Protein AF-A0A1G8LTI8-F1 (afdb_monomer_lite)

InterPro domains:
  IPR006558 LamG-like jellyroll fold [SM00560] (320-450)
  IPR013320 Concanavalin A-like lectin/glucanase domain superfamily [SSF49899] (315-455)
  IPR029476 Deoxyribonuclease NucA/NucB [PF14040] (880-956)

Foldseek 3Di:
DDDPPQDPDDLDDDDDPPDDPPDDDDDDDDPPSDDAQDKDKDWDWDADPVVRDIDDIDDIDIDTHHDDDDDWAKWKADKDKPPWDADPNAIEDQDPWIKIKIAMATPVWFFKKKKKWKFADCVPDHTDTLDIFIDTGAGHRGMDITIDDPPSDAAQTKMWMWMWIGDPVDIHDIDDIGIHHYHHQEKFWAPWDKPPWDADPNAIAHQAQKIKIKTQIATPVFFFKKKKKWKFADPPWPPPLDGGTLDIWMDGRHTHRDMDITIDDPPSDDAQTWMWMWMWIDDPRYIDPIDPIRIYHHHNPDPAFAQPDWDPKAPAWFLAWKKKKWKWAAQDQQDDWFQKFQAAPAGTQWGAAQHNVQTGFIWGWQDSDPPTDIDWDRQSDGDDHRDIKMWMWTAHQVQQKIWIDINLHTSDIDHDPHGGGGGIGIMGGRNGGHGDIDDIDMGRHGDDSVVSNVSSVCVVPADDDDDDDDDDDDDDDDDDYQQDFPDDFQDQVNQDAQDDPPPDPDDPFQWDFDWFKIKGKDKDKAFAWDQDPVPRDTDTDFQPDPVDDQLVVLVSVLDDDRDRWRKIKIKMKIKMKGKFWFFLVQCDGHSNPPVSDGQQKMKMKIFIGQIFIATPPRHGPHTLVSQFPRKKKKAKDWDDPPQWFPFKDWPQGIGIDTSVRCSRVRIDMIMIGGDADPQGKIKTWIFIWIWDAHPVRHTDDIHRSGFQWKAAQVRDTDGGDDPPDDDPPNIDGPTWMKMWGQDWQWDVDPLTGITGTHITGLPHAQAQEAELDPPGLFNVLLVQVVQLLDQVRNCVFPPFFAPPQAWPPATDALDDDVRGHGFLAAFECPDDDPHSNPFFWFFAPDPVLLVLLCCQFAFHWYWHPPPDPPIDTDHGDRVDHRQCVNVVCQCVPPPHDVQQWGKAKPPHSRTPCGPNDGRRNIGIHTDGNSSRVSVVSSVSNSCSVSVRYGRRTHHYYYD

Sequence (959 aa):
DAPAGQGTGQIWAGSADDVASGTQADLTLPAGELSDGWKVRWRVRAVNAATTIGSPWSHWQPLTVDLPDPVSEPAVGPLQVSPSQQVDGATVTSSLTPSLLTQVSDPVGGVLRAEAELEHDPAGQGTGQIWTGSVDNVAVGGQADLTVPADTLADGWKVRWRARAVSATAASAWSDWQSFTVSLPKPTATGLTITPSKVVDGLTVTTTLTPTLQATLTHPTGHALRAEAEIEHDPAAPAGQGSGQIWTGSADNVSSGTQTSIAVPAGTLTGGWKVRWRLRAVSDQAASSWSDWQQVTVGVTQPGEEPLAQTVGPVFLSDQSFTTAAWLRWSNKDGDYIVLEQKGTHQVPFRLGNTADHGLVFTFTSADATSATVEGVLSGVEPPVDEWFHLAGVYDAASRTVTLYLNGAQAGTTQLSFSAWNAQAPLQIGAAMAGSIDEVQIYQRPFSAAEVASVIASATASAPVAAAAPQKTASTQAAAGTGDFDYNRINLQTCQVSGSETGHGEYDARIRELPYNSCWSSYLQVNDYVEDESTGRLVKAGCGSLLKNPVLKWACKQVAEPFDEDLALRFRATVVIHSYLGNATGTGVVDGAGTGIKPTDMKMFIQLDDFALIGEGGRVVKPGNQLSAMPITTRLYIPDPPFTDEGCTTGDGEKKKDISAWQSSSYDVFNIRTTIDNPGVVTCAFHPEVVLYADSGSEWLRLPLFSQKVIDVKGEWVGVAREGKDVPMGWKRWMPHFRCDSLAFGANDPQVEDRVGGCINTRSKRVFVMSTKSGTEFPEVAQHIKDALNPSTNKSTNPPKREGDPEVPNPPSRDVLGTEQPKRIPGNWAAPIGSDAGEPLHRTTSDERNQQNRLVFSRRAFISDLGKPTQKEWPDNPGSNYCKYYQWEKYIAPGVRWKDLNCDEYPFAATLEGAASAEWDFSIRALNAKQNRDQGNALKRFFAEFRVGDENSFWVMIE

Secondary structure (DSSP, 8-state):
---TTS-SS--------S--TTS----PPPTTSS-TT-EEEE----B-TTT-PBPPPPPPEEEE---PPP----EE---EEES-EEETTEEEES-SSPEEEEEEE-TT-SEEEEEEEEEE-TTTT---EEEEEEEEEEETTPEEEEEPPTTS--TT-EEEEEEEEE-SS-BPPPPPPEEEEE-----EEEEEEEESEEEETTEEEESSSSPEEEEEEE-TT---EEEEEEEEE-TTSPTTS--SEEEEEEEEEEPTTEEEEEEPPTTS--TT-EEEEEEEEE-SS-BPPPPPPEEEE-----TT-S-SEE-SS--S-TTS-EEEEEEEEES-SSS-EEEEEE--SS--SEEEEEETTTEEEEEEESSSSTTPPEEEEE--PPPPBSS-EEEEEEEETTTTEEEEEETTEEEEEEE-SS------SPEEEEEE-SEEEEEEEEESS---HHHHHHHHHHTTS--------------PPPP--TT--SS-PPPTTTS-BS---SSSS----S-EEETTEEEEEEEEEE--EEEETTTTEEEE--TT-TT--HHHHHHGGGSSS------EEEEEEEEEEE--BB-TTSSSBSS-TTS---TTEEEEEEEEEEEEEE-GGG-EEEEGGG-TT-EEEEEEE-PPTTSS-TTEEES--EEEEEHHHHHHS--EEEEEEE--PSS-EEEEE-EEEEEEE-TTS-EEEEEESS--EEE-TTS-EEEEPPTT-PPPTT-EE---EEEEEEEEES-SBTTB--EEEEEE-TTS--EEEE--STTSS-HHHHHHHHHHS-TTTGGGSSSPB-TTPPPTTS----S--S-PBPP----BTTSPTTSTTTSPEEB---HHHHHHHHHTTSS--EEETTTSTT-EEE-SSTT--HHHHHSHHHHTSTT--TTSEEEEEES-TTBTTSTTSTT---EEEEEEHHHHHHHHHHHHHHHHHTT--TT-EEEEEE-

Radius of gyration: 48.68 Å; chains: 1; bounding box: 92×142×139 Å

Organism: NCBI:txid504805

pLDDT: mean 81.48, std 15.36, range [20.33, 98.0]

Structure (mmCIF, N/CA/C/O backbone):
data_AF-A0A1G8LTI8-F1
#
_entry.id   AF-A0A1G8LTI8-F1
#
loop_
_atom_site.group_PDB
_atom_site.id
_atom_site.type_symbol
_atom_site.label_atom_id
_atom_site.label_alt_id
_atom_site.label_comp_id
_atom_site.label_asym_id
_atom_site.label_entity_id
_atom_site.label_seq_id
_atom_site.pdbx_PDB_ins_code
_atom_site.Cartn_x
_atom_site.Cartn_y
_atom_site.Cartn_z
_atom_site.occupancy
_atom_site.B_iso_or_equiv
_atom_site.auth_seq_id
_atom_site.auth_comp_id
_atom_site.auth_asym_id
_atom_site.auth_atom_id
_atom_site.pdbx_PDB_model_num
ATOM 1 N N . ASP A 1 1 ? -10.729 -83.994 -84.092 1.00 38.69 1 ASP A N 1
ATOM 2 C CA . ASP A 1 1 ? -9.766 -82.882 -83.908 1.00 38.69 1 ASP A CA 1
ATOM 3 C C . ASP A 1 1 ? -10.116 -82.103 -82.652 1.00 38.69 1 ASP A C 1
ATOM 5 O O . ASP A 1 1 ? -11.281 -82.110 -82.269 1.00 38.69 1 ASP A O 1
ATOM 9 N N . ALA A 1 2 ? -9.128 -81.514 -81.975 1.00 41.59 2 ALA A N 1
ATOM 10 C CA . ALA A 1 2 ? -9.327 -80.738 -80.746 1.00 41.59 2 ALA A CA 1
ATOM 11 C C . ALA A 1 2 ? -9.099 -79.236 -81.017 1.00 41.59 2 ALA A C 1
ATOM 13 O O . ALA A 1 2 ? -8.263 -78.917 -81.867 1.00 41.59 2 ALA A O 1
ATOM 14 N N . PRO A 1 3 ? -9.807 -78.315 -80.333 1.00 49.69 3 PRO A N 1
ATOM 15 C CA . PRO A 1 3 ? -9.575 -76.879 -80.476 1.00 49.69 3 PRO A CA 1
ATOM 16 C C . PRO A 1 3 ? -8.145 -76.474 -80.091 1.00 49.69 3 PRO A C 1
ATOM 18 O O . PRO A 1 3 ? -7.563 -77.012 -79.148 1.00 49.69 3 PRO A O 1
ATOM 21 N N . ALA A 1 4 ? -7.585 -75.495 -80.805 1.00 44.25 4 ALA A N 1
ATOM 22 C CA . ALA A 1 4 ? -6.262 -74.960 -80.499 1.00 44.25 4 ALA A CA 1
ATOM 23 C C . ALA A 1 4 ? -6.222 -74.331 -79.091 1.00 44.25 4 ALA A C 1
ATOM 25 O O . ALA A 1 4 ? -7.177 -73.687 -78.665 1.00 44.25 4 ALA A O 1
ATOM 26 N N . GLY A 1 5 ? -5.108 -74.521 -78.378 1.00 57.41 5 GLY A N 1
ATOM 27 C CA . GLY A 1 5 ? -4.902 -74.041 -77.003 1.00 57.41 5 GLY A CA 1
ATOM 28 C C . GLY A 1 5 ? -5.098 -75.110 -75.920 1.00 57.41 5 GLY A C 1
ATOM 29 O O . GLY A 1 5 ? -4.440 -75.043 -74.886 1.00 57.41 5 GLY A O 1
ATOM 30 N N . GLN A 1 6 ? -5.907 -76.148 -76.165 1.00 62.62 6 GLN A N 1
ATOM 31 C CA . GLN A 1 6 ? -6.046 -77.283 -75.243 1.00 62.62 6 GLN A CA 1
ATOM 32 C C . GLN A 1 6 ? -4.847 -78.237 -75.409 1.00 62.62 6 GLN A C 1
ATOM 34 O O . GLN A 1 6 ? -4.795 -79.050 -76.332 1.00 62.62 6 GLN A O 1
ATOM 39 N N . GLY A 1 7 ? -3.840 -78.078 -74.543 1.00 61.25 7 GLY A N 1
ATOM 40 C CA . GLY A 1 7 ? -2.539 -78.745 -74.654 1.00 61.25 7 GLY A CA 1
ATOM 41 C C . GLY A 1 7 ? -2.606 -80.278 -74.627 1.00 61.25 7 GLY A C 1
ATOM 42 O O . GLY A 1 7 ? -3.302 -80.884 -73.815 1.00 61.25 7 GLY A O 1
ATOM 43 N N . THR A 1 8 ? -1.838 -80.933 -75.502 1.00 62.59 8 THR A N 1
ATOM 44 C CA . THR A 1 8 ? -1.792 -82.400 -75.588 1.00 62.59 8 THR A CA 1
ATOM 45 C C . THR A 1 8 ? -0.868 -82.994 -74.523 1.00 62.59 8 THR A C 1
ATOM 47 O O . THR A 1 8 ? 0.328 -83.166 -74.759 1.00 62.59 8 THR A O 1
ATOM 50 N N . GLY A 1 9 ? -1.419 -83.344 -73.361 1.00 71.62 9 GLY A N 1
ATOM 51 C CA . GLY A 1 9 ? -0.656 -83.948 -72.267 1.00 71.62 9 GLY A CA 1
ATOM 52 C C . GLY A 1 9 ? -1.518 -84.687 -71.245 1.00 71.62 9 GLY A C 1
ATOM 53 O O . GLY A 1 9 ? -2.721 -84.873 -71.429 1.00 71.62 9 GLY A O 1
ATOM 54 N N . GLN A 1 10 ? -0.877 -85.118 -70.162 1.00 83.25 10 GLN A N 1
ATOM 55 C CA . GLN A 1 10 ? -1.548 -85.474 -68.915 1.00 83.25 10 GLN A CA 1
ATOM 56 C C . GLN A 1 10 ? -1.662 -84.190 -68.092 1.00 83.25 10 GLN A C 1
ATOM 58 O O . GLN A 1 10 ? -0.635 -83.584 -67.807 1.00 83.25 10 GLN A O 1
ATOM 63 N N . ILE A 1 11 ? -2.885 -83.781 -67.745 1.00 84.25 11 ILE A N 1
ATOM 64 C CA . ILE A 1 11 ? -3.127 -82.620 -66.872 1.00 84.25 11 ILE A CA 1
ATOM 65 C C . ILE A 1 11 ? -2.714 -83.003 -65.446 1.00 84.25 11 ILE A C 1
ATOM 67 O O . ILE A 1 11 ? -1.714 -82.523 -64.932 1.00 84.25 11 ILE A O 1
ATOM 71 N N . TRP A 1 12 ? -3.407 -83.994 -64.883 1.00 88.12 12 TRP A N 1
ATOM 72 C CA . TRP A 1 12 ? -3.186 -84.516 -63.538 1.00 88.12 12 TRP A CA 1
ATOM 73 C C . TRP A 1 12 ? -3.170 -86.054 -63.540 1.00 88.12 12 TRP A C 1
ATOM 75 O O . TRP A 1 12 ? -3.737 -86.689 -64.437 1.00 88.12 12 TRP A O 1
ATOM 85 N N . ALA A 1 13 ? -2.532 -86.657 -62.535 1.00 87.75 13 ALA A N 1
ATOM 86 C CA . ALA A 1 13 ? -2.701 -88.066 -62.176 1.00 87.75 13 ALA A CA 1
ATOM 87 C C . ALA A 1 13 ? -2.382 -88.298 -60.690 1.00 87.75 13 ALA A C 1
ATOM 89 O O . ALA A 1 13 ? -1.488 -87.660 -60.138 1.00 87.75 13 ALA A O 1
ATOM 90 N N . GLY A 1 14 ? -3.054 -89.276 -60.083 1.00 86.62 14 GLY A N 1
ATOM 91 C CA . GLY A 1 14 ? -2.805 -89.754 -58.723 1.00 86.62 14 GLY A CA 1
ATOM 92 C C . GLY A 1 14 ? -3.246 -91.211 -58.552 1.00 86.62 14 GLY A C 1
ATOM 93 O O . GLY A 1 14 ? -3.762 -91.820 -59.495 1.00 86.62 14 GLY A O 1
ATOM 94 N N . SER A 1 15 ? -3.046 -91.766 -57.357 1.00 86.50 15 SER A N 1
ATOM 95 C CA . SER A 1 15 ? -3.559 -93.077 -56.944 1.00 86.50 15 SER A CA 1
ATOM 96 C C . SER A 1 15 ? -4.409 -92.959 -55.680 1.00 86.50 15 SER A C 1
ATOM 98 O O . SER A 1 15 ? -4.294 -91.998 -54.921 1.00 86.50 15 SER A O 1
ATOM 100 N N . ALA A 1 16 ? -5.278 -93.948 -55.483 1.00 85.44 16 ALA A N 1
ATOM 101 C CA . ALA A 1 16 ? -5.860 -94.270 -54.192 1.00 85.44 16 ALA A CA 1
ATOM 102 C C . ALA A 1 16 ? -5.293 -95.640 -53.818 1.00 85.44 16 ALA A C 1
ATOM 104 O O . ALA A 1 16 ? -5.467 -96.605 -54.569 1.00 85.44 16 ALA A O 1
ATOM 105 N N . ASP A 1 17 ? -4.568 -95.697 -52.708 1.00 84.75 17 ASP A N 1
ATOM 106 C CA . ASP A 1 17 ? -3.890 -96.907 -52.249 1.00 84.75 17 ASP A CA 1
ATOM 107 C C . ASP A 1 17 ? -4.798 -97.685 -51.269 1.00 84.75 17 ASP A C 1
ATOM 109 O O . ASP A 1 17 ? -5.856 -97.198 -50.871 1.00 84.75 17 ASP A O 1
ATOM 113 N N . ASP A 1 18 ? -4.441 -98.932 -50.943 1.00 84.00 18 ASP A N 1
ATOM 114 C CA . ASP A 1 18 ? -5.197 -99.848 -50.059 1.00 84.00 18 ASP A CA 1
ATOM 115 C C . ASP A 1 18 ? -6.686 -100.101 -50.412 1.00 84.00 18 ASP A C 1
ATOM 117 O O . ASP A 1 18 ? -7.447 -100.664 -49.621 1.00 84.00 18 ASP A O 1
ATOM 121 N N . VAL A 1 19 ? -7.103 -99.774 -51.642 1.00 82.75 19 VAL A N 1
ATOM 122 C CA . VAL A 1 19 ? -8.446 -100.062 -52.177 1.00 82.75 19 VAL A CA 1
ATOM 123 C C . VAL A 1 19 ? -8.733 -101.568 -52.144 1.00 82.75 19 VAL A C 1
ATOM 125 O O . VAL A 1 19 ? -8.022 -102.376 -52.750 1.00 82.75 19 VAL A O 1
ATOM 128 N N . ALA A 1 20 ? -9.821 -101.951 -51.475 1.00 82.94 20 ALA A N 1
ATOM 129 C CA . ALA A 1 20 ? -10.229 -103.343 -51.346 1.00 82.94 20 ALA A CA 1
ATOM 130 C C . ALA A 1 20 ? -10.666 -103.954 -52.693 1.00 82.94 20 ALA A C 1
ATOM 132 O O . ALA A 1 20 ? -11.330 -103.328 -53.519 1.00 82.94 20 ALA A O 1
ATOM 133 N N . SER A 1 21 ? -10.324 -105.226 -52.912 1.00 83.38 21 SER A N 1
ATOM 134 C CA . SER A 1 21 ? -10.669 -105.929 -54.153 1.00 83.38 21 SER A CA 1
ATOM 135 C C . SER A 1 21 ? -12.189 -106.025 -54.333 1.00 83.38 21 SER A C 1
ATOM 137 O O . SER A 1 21 ? -12.864 -106.726 -53.580 1.00 83.38 21 SER A O 1
ATOM 139 N N . GLY A 1 22 ? -12.715 -105.334 -55.348 1.00 82.56 22 GLY A N 1
ATOM 140 C CA . GLY A 1 22 ? -14.142 -105.304 -55.683 1.00 82.56 22 GLY A CA 1
ATOM 141 C C . GLY A 1 22 ? -14.914 -104.074 -55.190 1.00 82.56 22 GLY A C 1
ATOM 142 O O . GLY A 1 22 ? -16.101 -103.978 -55.495 1.00 82.56 22 GLY A O 1
ATOM 143 N N . THR A 1 23 ? -14.285 -103.129 -54.479 1.00 83.38 23 THR A N 1
ATOM 144 C CA . THR A 1 23 ? -14.918 -101.842 -54.133 1.00 83.38 23 THR A CA 1
ATOM 145 C C . THR A 1 23 ? -14.635 -100.763 -55.182 1.00 83.38 23 THR A C 1
ATOM 147 O O . THR A 1 23 ? -13.689 -100.863 -55.965 1.00 83.38 23 THR A O 1
ATOM 150 N N . GLN A 1 24 ? -15.450 -99.706 -55.187 1.00 84.25 24 GLN A N 1
ATOM 151 C CA . GLN A 1 24 ? -15.127 -98.462 -55.891 1.00 84.25 24 GLN A CA 1
ATOM 152 C C . GLN A 1 24 ? -13.926 -97.768 -55.220 1.00 84.25 24 GLN A C 1
ATOM 154 O O . GLN A 1 24 ? -13.661 -97.980 -54.036 1.00 84.25 24 GLN A O 1
ATOM 159 N N . ALA A 1 25 ? -13.215 -96.947 -55.992 1.00 84.75 25 ALA A N 1
ATOM 160 C CA . ALA A 1 25 ? -12.219 -96.001 -55.507 1.00 84.75 25 ALA A CA 1
ATOM 161 C C . ALA A 1 25 ? -12.557 -94.612 -56.051 1.00 84.75 25 ALA A C 1
ATOM 163 O O . ALA A 1 25 ? -12.827 -94.476 -57.246 1.0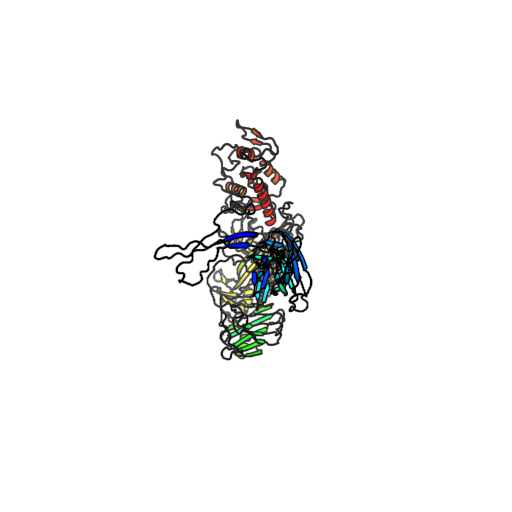0 84.75 25 ALA A O 1
ATOM 164 N N . ASP A 1 26 ? -12.508 -93.606 -55.184 1.00 82.69 26 ASP A N 1
ATOM 165 C CA . ASP A 1 26 ? -12.804 -92.217 -55.521 1.00 82.69 26 ASP A CA 1
ATOM 166 C C . ASP A 1 26 ? -11.517 -91.382 -55.509 1.00 82.69 26 ASP A C 1
ATOM 168 O O . ASP A 1 26 ? -10.619 -91.604 -54.695 1.00 82.69 26 ASP A O 1
ATOM 172 N N . LEU A 1 27 ? -11.411 -90.430 -56.440 1.00 83.44 27 LEU A N 1
ATOM 173 C CA . LEU A 1 27 ? -10.241 -89.568 -56.620 1.00 83.44 27 LEU A CA 1
ATOM 174 C C . LEU A 1 27 ? -10.687 -88.130 -56.885 1.00 83.44 27 LEU A C 1
ATOM 176 O O . LEU A 1 27 ? -11.389 -87.860 -57.860 1.00 83.44 27 LEU A O 1
ATOM 180 N N . THR A 1 28 ? -10.240 -87.207 -56.038 1.00 82.38 28 THR A N 1
ATOM 181 C CA . THR A 1 28 ? -10.540 -85.773 -56.143 1.00 82.38 28 THR A CA 1
ATOM 182 C C . THR A 1 28 ? -9.397 -85.050 -56.853 1.00 82.38 28 THR A C 1
ATOM 184 O O . THR A 1 28 ? -8.247 -85.154 -56.427 1.00 82.38 28 THR A O 1
ATOM 187 N N . LEU A 1 29 ? -9.699 -84.289 -57.910 1.00 84.81 29 LEU A N 1
ATOM 188 C CA . LEU A 1 29 ? -8.723 -83.380 -58.520 1.00 84.81 29 LEU A CA 1
ATOM 189 C C . LEU A 1 29 ? -8.486 -82.158 -57.608 1.00 84.81 29 LEU A C 1
ATOM 191 O O . LEU A 1 29 ? -9.458 -81.594 -57.100 1.00 84.81 29 LEU A O 1
ATOM 195 N N . PRO A 1 30 ? -7.229 -81.712 -57.425 1.00 82.38 30 PRO A N 1
ATOM 196 C CA . PRO A 1 30 ? -6.922 -80.436 -56.783 1.00 82.38 30 PRO A CA 1
ATOM 197 C C . PRO A 1 30 ? -7.592 -79.228 -57.459 1.00 82.38 30 PRO A C 1
ATOM 199 O O . PRO A 1 30 ? -7.855 -79.217 -58.663 1.00 82.38 30 PRO A O 1
ATOM 202 N N . ALA A 1 31 ? -7.836 -78.172 -56.679 1.00 77.44 31 ALA A N 1
ATOM 203 C CA . ALA A 1 31 ? -8.354 -76.910 -57.200 1.00 77.44 31 ALA A CA 1
ATOM 204 C C . ALA A 1 31 ? -7.338 -76.242 -58.149 1.00 77.44 31 ALA A C 1
ATOM 206 O O . ALA A 1 31 ? -6.145 -76.202 -57.856 1.00 77.44 31 ALA A O 1
ATOM 207 N N . GLY A 1 32 ? -7.820 -75.703 -59.274 1.00 79.44 32 GLY A N 1
ATOM 208 C CA . GLY A 1 32 ? -6.997 -75.057 -60.307 1.00 79.44 32 GLY A CA 1
ATOM 209 C C . GLY A 1 32 ? -6.503 -75.977 -61.434 1.00 79.44 32 GLY A C 1
ATOM 210 O O . GLY A 1 32 ? -6.079 -75.472 -62.468 1.00 79.44 32 GLY A O 1
ATOM 211 N N . GLU A 1 33 ? -6.616 -77.304 -61.295 1.00 83.00 33 GLU A N 1
ATOM 212 C CA . GLU A 1 33 ? -6.225 -78.284 -62.334 1.00 83.00 33 GLU A CA 1
ATOM 213 C C . GLU A 1 33 ? -7.128 -78.250 -63.581 1.00 83.00 33 GLU A C 1
ATOM 215 O O . GLU A 1 33 ? -6.761 -78.726 -64.655 1.00 83.00 33 GLU A O 1
ATOM 220 N N . LEU A 1 34 ? -8.332 -77.692 -63.445 1.00 82.56 34 LEU A N 1
ATOM 221 C CA . LEU A 1 34 ? -9.273 -77.453 -64.533 1.00 82.56 34 LEU A CA 1
ATOM 222 C C . LEU A 1 34 ? -9.640 -75.970 -64.553 1.00 82.56 34 LEU A C 1
ATOM 224 O O . LEU A 1 34 ? -9.897 -75.376 -63.508 1.00 82.56 34 LEU A O 1
ATOM 228 N N . SER A 1 35 ? -9.686 -75.391 -65.751 1.00 79.88 35 SER A N 1
ATOM 229 C CA . SER A 1 35 ? -10.234 -74.054 -65.995 1.00 79.88 35 SER A CA 1
ATOM 230 C C . SER A 1 35 ? -11.584 -74.148 -66.699 1.00 79.88 35 SER A C 1
ATOM 232 O O . SER A 1 35 ? -11.944 -75.193 -67.246 1.00 79.88 35 SER A O 1
ATOM 234 N N . ASP A 1 36 ? -12.321 -73.044 -66.697 1.00 77.75 36 ASP A N 1
ATOM 235 C CA . ASP A 1 36 ? -13.630 -72.970 -67.330 1.00 77.75 36 ASP A CA 1
ATOM 236 C C . ASP A 1 36 ? -13.584 -73.178 -68.862 1.00 77.75 36 ASP A C 1
ATOM 238 O O . ASP A 1 36 ? -12.555 -72.964 -69.514 1.00 77.75 36 ASP A O 1
ATOM 242 N N . GLY A 1 37 ? -14.679 -73.686 -69.436 1.00 76.75 37 GLY A N 1
ATOM 243 C CA . GLY A 1 37 ? -14.812 -74.024 -70.860 1.00 76.75 37 GLY A CA 1
ATOM 244 C C . GLY A 1 37 ? -13.918 -75.175 -71.364 1.00 76.75 37 GLY A C 1
ATOM 245 O O . GLY A 1 37 ? -13.958 -75.527 -72.552 1.00 76.75 37 GLY A O 1
ATOM 246 N N . TRP A 1 38 ? -13.080 -75.777 -70.510 1.00 85.25 38 TRP A N 1
ATOM 247 C CA . TRP A 1 38 ? -12.135 -76.821 -70.919 1.00 85.25 38 TRP A CA 1
ATOM 248 C C . TRP A 1 38 ? -12.826 -78.136 -71.282 1.00 85.25 38 TRP A C 1
ATOM 250 O O . TRP A 1 38 ? -13.741 -78.592 -70.600 1.00 85.25 38 TRP A O 1
ATOM 260 N N . LYS A 1 39 ? -12.320 -78.797 -72.333 1.00 83.75 39 LYS A N 1
ATOM 261 C CA . LYS A 1 39 ? -12.748 -80.137 -72.761 1.00 83.75 39 LYS A CA 1
ATOM 262 C C . LYS A 1 39 ? -11.618 -81.127 -72.511 1.00 83.75 39 LYS A C 1
ATOM 264 O O . LYS A 1 39 ? -10.568 -81.049 -73.142 1.00 83.75 39 LYS A O 1
ATOM 269 N N . VAL A 1 40 ? -11.825 -82.044 -71.572 1.00 85.69 40 VAL A N 1
ATOM 270 C CA . VAL A 1 40 ? -10.777 -82.935 -71.043 1.00 85.69 40 VAL A CA 1
ATOM 271 C C . VAL A 1 40 ? -11.203 -84.401 -71.108 1.00 85.69 40 VAL A C 1
ATOM 273 O O . VAL A 1 40 ? -12.329 -84.718 -71.491 1.00 85.69 40 VAL A O 1
ATOM 276 N N . ARG A 1 41 ? -10.296 -85.321 -70.758 1.00 88.81 41 ARG A N 1
ATOM 277 C CA . ARG A 1 41 ? -10.590 -86.758 -70.663 1.00 88.81 41 ARG A CA 1
ATOM 278 C C . ARG A 1 41 ? -9.762 -87.449 -69.580 1.00 88.81 41 ARG A C 1
ATOM 280 O O . ARG A 1 41 ? -8.604 -87.092 -69.383 1.00 88.81 41 ARG A O 1
ATOM 287 N N . TRP A 1 42 ? -10.323 -88.476 -68.945 1.00 90.56 42 TRP A N 1
ATOM 288 C CA . TRP A 1 42 ? -9.692 -89.240 -67.857 1.00 90.56 42 TRP A CA 1
ATOM 289 C C . TRP A 1 42 ? -9.754 -90.761 -68.095 1.00 90.56 42 TRP A C 1
ATOM 291 O O . TRP A 1 42 ? -10.497 -91.227 -68.960 1.00 90.56 42 TRP A O 1
ATOM 301 N N . ARG A 1 43 ? -8.933 -91.538 -67.375 1.00 90.81 43 ARG A N 1
ATOM 302 C CA . ARG A 1 43 ? -8.921 -93.016 -67.377 1.00 90.81 43 ARG A CA 1
ATOM 303 C C . ARG A 1 43 ? -8.250 -93.555 -66.109 1.00 90.81 43 ARG A C 1
ATOM 305 O O . ARG A 1 43 ? -7.455 -92.842 -65.504 1.00 90.81 43 ARG A O 1
ATOM 312 N N . VAL A 1 44 ? -8.498 -94.817 -65.758 1.00 91.06 44 VAL A N 1
ATOM 313 C CA . VAL A 1 44 ? -7.969 -95.466 -64.537 1.00 91.06 44 VAL A CA 1
ATOM 314 C C . VAL A 1 44 ? -7.412 -96.870 -64.805 1.00 91.06 44 VAL A C 1
ATOM 316 O O . VAL A 1 44 ? -7.654 -97.453 -65.864 1.00 91.06 44 VAL A O 1
ATOM 319 N N . ARG A 1 45 ? -6.644 -97.416 -63.854 1.00 90.12 45 ARG A N 1
ATOM 320 C CA . ARG A 1 45 ? -6.229 -98.830 -63.796 1.00 90.12 45 ARG A CA 1
ATOM 321 C C . ARG A 1 45 ? -6.092 -99.277 -62.342 1.00 90.12 45 ARG A C 1
ATOM 323 O O . ARG A 1 45 ? -5.808 -98.444 -61.488 1.00 90.12 45 ARG A O 1
ATOM 330 N N . ALA A 1 46 ? -6.205 -100.576 -62.083 1.00 87.56 46 ALA A N 1
ATOM 331 C CA . ALA A 1 46 ? -5.843 -101.156 -60.791 1.00 87.56 46 ALA A CA 1
ATOM 332 C C . ALA A 1 46 ? -4.364 -101.583 -60.789 1.00 87.56 46 ALA A C 1
ATOM 334 O O . ALA A 1 46 ? -3.822 -101.964 -61.831 1.00 87.56 46 ALA A O 1
ATOM 335 N N . VAL A 1 47 ? -3.711 -101.561 -59.625 1.00 85.25 47 VAL A N 1
ATOM 336 C CA . VAL A 1 47 ? -2.359 -102.110 -59.429 1.00 85.25 47 VAL A CA 1
ATOM 337 C C . VAL A 1 47 ? -2.341 -102.941 -58.153 1.00 85.25 47 VAL A C 1
ATOM 339 O O . VAL A 1 47 ? -2.800 -102.490 -57.110 1.00 85.25 47 VAL A O 1
ATOM 342 N N . ASN A 1 48 ? -1.823 -104.166 -58.226 1.00 80.62 48 ASN A N 1
ATOM 343 C CA . ASN A 1 48 ? -1.659 -105.011 -57.051 1.00 80.62 48 ASN A CA 1
ATOM 344 C C . ASN A 1 48 ? -0.405 -104.571 -56.276 1.00 80.62 48 ASN A C 1
ATOM 346 O O . ASN A 1 48 ? 0.713 -104.818 -56.728 1.00 80.62 48 ASN A O 1
ATOM 350 N N . ALA A 1 49 ? -0.586 -103.935 -55.116 1.00 75.19 49 ALA A N 1
ATOM 351 C CA . ALA A 1 49 ? 0.511 -103.349 -54.338 1.00 75.19 49 ALA A CA 1
ATOM 352 C C . ALA A 1 49 ? 1.618 -104.359 -53.964 1.00 75.19 49 ALA A C 1
ATOM 354 O O . ALA A 1 49 ? 2.799 -104.039 -54.057 1.00 75.19 49 ALA A O 1
ATOM 355 N N . ALA A 1 50 ? 1.255 -105.600 -53.619 1.00 74.38 50 ALA A N 1
ATOM 356 C CA . ALA A 1 50 ? 2.204 -106.628 -53.180 1.00 74.38 50 ALA A CA 1
ATOM 357 C C . ALA A 1 50 ? 3.082 -107.213 -54.306 1.00 74.38 50 ALA A C 1
ATOM 359 O O . ALA A 1 50 ? 4.164 -107.726 -54.033 1.00 74.38 50 ALA A O 1
ATOM 360 N N . THR A 1 51 ? 2.630 -107.161 -55.565 1.00 81.19 51 THR A N 1
ATOM 361 C CA . THR A 1 51 ? 3.369 -107.707 -56.727 1.00 81.19 51 THR A CA 1
ATOM 362 C C . THR A 1 51 ? 3.814 -106.641 -57.727 1.00 81.19 51 THR A C 1
ATOM 364 O O . THR A 1 51 ? 4.566 -106.944 -58.649 1.00 81.19 51 THR A O 1
ATOM 367 N N . THR A 1 52 ? 3.353 -105.395 -57.575 1.00 79.75 52 THR A N 1
ATOM 368 C CA . THR A 1 52 ? 3.484 -104.267 -58.523 1.00 79.75 52 THR A CA 1
ATOM 369 C C . THR A 1 52 ? 2.856 -104.488 -59.910 1.00 79.75 52 THR A C 1
ATOM 371 O O . THR A 1 52 ? 2.936 -103.617 -60.778 1.00 79.75 52 THR A O 1
ATOM 374 N N . ILE A 1 53 ? 2.171 -105.617 -60.135 1.00 82.56 53 ILE A N 1
ATOM 375 C CA . ILE A 1 53 ? 1.524 -105.926 -61.415 1.00 82.56 53 ILE A CA 1
ATOM 376 C C . ILE A 1 53 ? 0.254 -105.077 -61.563 1.00 82.56 53 ILE A C 1
ATOM 378 O O . ILE A 1 53 ? -0.667 -105.141 -60.747 1.00 82.56 53 ILE A O 1
ATOM 382 N N . GLY A 1 54 ? 0.212 -104.269 -62.625 1.00 84.06 54 GLY A N 1
ATOM 383 C CA . GLY A 1 54 ? -0.927 -103.426 -62.984 1.00 84.06 54 GLY A CA 1
ATOM 384 C C . GLY A 1 54 ? -1.853 -104.063 -64.016 1.00 84.06 54 GLY A C 1
ATOM 385 O O . GLY A 1 54 ? -1.398 -104.772 -64.914 1.00 84.06 54 GLY A O 1
ATOM 386 N N . SER A 1 55 ? -3.146 -103.744 -63.941 1.00 87.94 55 SER A N 1
ATOM 387 C CA . SER A 1 55 ? -4.082 -104.014 -65.033 1.00 87.94 55 SER A CA 1
ATOM 388 C C . SER A 1 55 ? -3.745 -103.154 -66.265 1.00 87.94 55 SER A C 1
ATOM 390 O O . SER A 1 55 ? -3.066 -102.121 -66.152 1.00 87.94 55 SER A O 1
ATOM 392 N N . PRO A 1 56 ? -4.282 -103.502 -67.449 1.00 88.00 56 PRO A N 1
ATOM 393 C CA . PRO A 1 56 ? -4.445 -102.536 -68.527 1.00 88.00 56 PRO A CA 1
ATOM 394 C C . PRO A 1 56 ? -5.182 -101.281 -68.033 1.00 88.00 56 PRO A C 1
ATOM 396 O O . PRO A 1 56 ? -5.990 -101.345 -67.101 1.00 88.00 56 PRO A O 1
ATOM 399 N N . TRP A 1 57 ? -4.910 -100.143 -68.668 1.00 90.12 57 TRP A N 1
ATOM 400 C CA . TRP A 1 57 ? -5.693 -98.924 -68.466 1.00 90.12 57 TRP A CA 1
ATOM 401 C C . TRP A 1 57 ? -7.070 -99.042 -69.117 1.00 90.12 57 TRP A C 1
ATOM 403 O O . TRP A 1 57 ? -7.198 -99.625 -70.195 1.00 90.12 57 TRP A O 1
ATOM 413 N N . SER A 1 58 ? -8.077 -98.421 -68.502 1.00 89.56 58 SER A N 1
ATOM 414 C CA . SER A 1 58 ? -9.390 -98.237 -69.115 1.00 89.56 58 SER A CA 1
ATOM 415 C C . SER A 1 58 ? -9.300 -97.406 -70.401 1.00 89.56 58 SER A C 1
ATOM 417 O O . SER A 1 58 ? -8.339 -96.662 -70.644 1.00 89.56 58 SER A O 1
ATOM 419 N N . HIS A 1 59 ? -10.361 -97.471 -71.205 1.00 89.69 59 HIS A N 1
ATOM 420 C CA . HIS A 1 59 ? -10.611 -96.464 -72.231 1.00 89.69 59 HIS A CA 1
ATOM 421 C C . HIS A 1 59 ? -10.748 -95.066 -71.596 1.00 89.69 59 HIS A C 1
ATOM 423 O O . HIS A 1 59 ? -11.059 -94.935 -70.409 1.00 89.69 59 HIS A O 1
ATOM 429 N N . TRP A 1 60 ? -10.483 -94.029 -72.394 1.00 89.38 60 TRP A N 1
ATOM 430 C CA . TRP A 1 60 ? -10.612 -92.632 -71.979 1.00 89.38 60 TRP A CA 1
ATOM 431 C C . TRP A 1 60 ? -12.077 -92.175 -71.996 1.00 89.38 60 TRP A C 1
ATOM 433 O O . TRP A 1 60 ? -12.771 -92.422 -72.980 1.00 89.38 60 TRP A O 1
ATOM 443 N N . GLN A 1 61 ? -12.499 -91.449 -70.960 1.00 89.88 61 GLN A N 1
ATOM 444 C CA . GLN A 1 61 ? -13.832 -90.854 -70.815 1.00 89.88 61 GLN A CA 1
ATOM 445 C C . GLN A 1 61 ? -13.753 -89.318 -70.918 1.00 89.88 61 GLN A C 1
ATOM 447 O O . GLN A 1 61 ? -12.934 -88.737 -70.202 1.00 89.88 61 GLN A O 1
ATOM 452 N N . PRO A 1 62 ? -14.531 -88.644 -71.789 1.00 86.00 62 PRO A N 1
ATOM 453 C CA . PRO A 1 62 ? -14.492 -87.186 -71.966 1.00 86.00 62 PRO A CA 1
ATOM 454 C C . PRO A 1 62 ? -15.408 -86.418 -70.991 1.00 86.00 62 PRO A C 1
ATOM 456 O O . PRO A 1 62 ? -16.425 -86.951 -70.554 1.00 86.00 62 PRO A O 1
ATOM 459 N N . LEU A 1 63 ? -15.086 -85.149 -70.699 1.00 85.06 63 LEU A N 1
ATOM 460 C CA . LEU A 1 63 ? -15.944 -84.207 -69.951 1.00 85.06 63 LEU A CA 1
ATOM 461 C C . LEU A 1 63 ? -15.734 -82.745 -70.424 1.00 85.06 63 LEU A C 1
ATOM 463 O O . LEU A 1 63 ? -14.784 -82.459 -71.158 1.00 85.06 63 LEU A O 1
ATOM 467 N N . THR A 1 64 ? -16.622 -81.818 -70.047 1.00 84.06 64 THR A N 1
ATOM 468 C CA . THR A 1 64 ? -16.496 -80.362 -70.294 1.00 84.06 64 THR A CA 1
ATOM 469 C C . THR A 1 64 ? -16.845 -79.566 -69.030 1.00 84.06 64 THR A C 1
ATOM 471 O O . THR A 1 64 ? -17.742 -79.982 -68.302 1.00 84.06 64 THR A O 1
ATOM 474 N N . VAL A 1 65 ? -16.130 -78.467 -68.774 1.00 82.56 65 VAL A N 1
ATOM 475 C CA . VAL A 1 65 ? -16.315 -77.549 -67.627 1.00 82.56 65 VAL A CA 1
ATOM 476 C C . VAL A 1 65 ? -17.076 -76.288 -68.073 1.00 82.56 65 VAL A C 1
ATOM 478 O O . VAL A 1 65 ? -16.907 -75.881 -69.222 1.00 82.56 65 VAL A O 1
ATOM 481 N N . ASP A 1 66 ? -17.913 -75.724 -67.195 1.00 81.19 66 ASP A N 1
ATOM 482 C CA . ASP A 1 66 ? -18.801 -74.570 -67.445 1.00 81.19 66 ASP A CA 1
ATOM 483 C C . ASP A 1 66 ? -19.109 -73.842 -66.105 1.00 81.19 66 ASP A C 1
ATOM 485 O O . ASP A 1 66 ? -19.424 -74.527 -65.122 1.00 81.19 66 ASP A O 1
ATOM 489 N N . LEU A 1 67 ? -19.000 -72.504 -66.029 1.00 74.88 67 LEU A N 1
ATOM 490 C CA . LEU A 1 67 ? -19.197 -71.674 -64.818 1.00 74.88 67 LEU A CA 1
ATOM 491 C C . LEU A 1 67 ? -19.855 -70.299 -65.133 1.00 74.88 67 LEU A C 1
ATOM 493 O O . LEU A 1 67 ? -19.731 -69.816 -66.254 1.00 74.88 67 LEU A O 1
ATOM 497 N N . PRO A 1 68 ? -20.541 -69.626 -64.176 1.00 64.06 68 PRO A N 1
ATOM 498 C CA . PRO A 1 68 ? -21.259 -68.365 -64.439 1.00 64.06 68 PRO A CA 1
ATOM 499 C C . PRO A 1 68 ? -20.429 -67.082 -64.218 1.00 64.06 68 PRO A C 1
ATOM 501 O O . PRO A 1 68 ? -19.647 -66.999 -63.270 1.00 64.06 68 PRO A O 1
ATOM 504 N N . ASP A 1 69 ? -20.698 -66.044 -65.021 1.00 67.25 69 ASP A N 1
ATOM 505 C CA . ASP A 1 69 ? -20.134 -64.687 -64.885 1.00 67.25 69 ASP A CA 1
ATOM 506 C C . ASP A 1 69 ? -20.698 -63.887 -63.678 1.00 67.25 69 ASP A C 1
ATOM 508 O O . ASP A 1 69 ? -21.874 -64.044 -63.326 1.00 67.25 69 ASP A O 1
ATOM 512 N N . PRO A 1 70 ? -19.911 -62.973 -63.066 1.00 66.25 70 PRO A N 1
ATOM 513 C CA . PRO A 1 70 ? -20.357 -62.094 -61.978 1.00 66.25 70 PRO A CA 1
ATOM 514 C C . PRO A 1 70 ? -21.143 -60.856 -62.458 1.00 66.25 70 PRO A C 1
ATOM 516 O O . PRO A 1 70 ? -20.948 -60.351 -63.564 1.00 66.25 70 PRO A O 1
ATOM 519 N N . VAL A 1 71 ? -21.988 -60.310 -61.576 1.00 81.88 71 VAL A N 1
ATOM 520 C CA . VAL A 1 71 ? -22.766 -59.070 -61.784 1.00 81.88 71 VAL A CA 1
ATOM 521 C C . VAL A 1 71 ? -22.322 -57.960 -60.823 1.00 81.88 71 VAL A C 1
ATOM 523 O O . VAL A 1 71 ? -21.800 -58.253 -59.750 1.00 81.88 71 VAL A O 1
ATOM 526 N N . SER A 1 72 ? -22.516 -56.688 -61.204 1.00 86.31 72 SER A N 1
ATOM 527 C CA . SER A 1 72 ? -22.159 -55.538 -60.355 1.00 86.31 72 SER A CA 1
ATOM 528 C C . SER A 1 72 ? -23.126 -55.437 -59.179 1.00 86.31 72 SER A C 1
ATOM 530 O O . SER A 1 72 ? -24.320 -55.194 -59.362 1.00 86.31 72 SER A O 1
ATOM 532 N N . GLU A 1 73 ? -22.591 -55.636 -57.979 1.00 90.81 73 GLU A N 1
ATOM 533 C CA . GLU A 1 73 ? -23.317 -55.589 -56.709 1.00 90.81 73 GLU A CA 1
ATOM 534 C C . GLU A 1 73 ? -22.492 -54.759 -55.712 1.00 90.81 73 GLU A C 1
ATOM 536 O O . GLU A 1 73 ? -21.767 -55.311 -54.880 1.00 90.81 73 GLU A O 1
ATOM 541 N N . PRO A 1 74 ? -22.515 -53.417 -55.835 1.00 94.94 74 PRO A N 1
ATOM 542 C CA . PRO A 1 74 ? -21.745 -52.554 -54.957 1.00 94.94 74 PRO A CA 1
ATOM 543 C C . PRO A 1 74 ? -22.276 -52.617 -53.519 1.00 94.94 74 PRO A C 1
ATOM 545 O O . PRO A 1 74 ? -23.486 -52.692 -53.294 1.00 94.94 74 PRO A O 1
ATOM 548 N N . ALA A 1 75 ? -21.377 -52.536 -52.539 1.00 94.00 75 ALA A N 1
ATOM 549 C CA . ALA A 1 75 ? -21.688 -52.555 -51.111 1.00 94.00 75 ALA A CA 1
ATOM 550 C C . ALA A 1 75 ? -20.701 -51.706 -50.287 1.00 94.00 75 ALA A C 1
ATOM 552 O O . ALA A 1 75 ? -19.595 -51.387 -50.733 1.00 94.00 75 ALA A O 1
ATOM 553 N N . VAL A 1 76 ? -21.115 -51.349 -49.067 1.00 96.62 76 VAL A N 1
ATOM 554 C CA . VAL A 1 76 ? -20.280 -50.678 -48.057 1.00 96.62 76 VAL A CA 1
ATOM 555 C C . VAL A 1 76 ? -19.973 -51.609 -46.886 1.00 96.62 76 VAL A C 1
ATOM 557 O O . VAL A 1 76 ? -20.811 -52.410 -46.471 1.00 96.62 76 VAL A O 1
ATOM 560 N N . GLY A 1 77 ? -18.757 -51.495 -46.358 1.00 92.81 77 GLY A N 1
ATOM 561 C CA . GLY A 1 77 ? -18.287 -52.194 -45.167 1.00 92.81 77 GLY A CA 1
ATOM 562 C C . GLY A 1 77 ? -18.621 -51.458 -43.861 1.00 92.81 77 GLY A C 1
ATOM 563 O O . GLY A 1 77 ? -19.381 -50.484 -43.856 1.00 92.81 77 GLY A O 1
ATOM 564 N N . PRO A 1 78 ? -18.032 -51.894 -42.732 1.00 93.00 78 PRO A N 1
ATOM 565 C CA . PRO A 1 78 ? -18.269 -51.294 -41.423 1.00 93.00 78 PRO A CA 1
ATOM 566 C C . PRO A 1 78 ? -18.044 -49.776 -41.404 1.00 93.00 78 PRO A C 1
ATOM 568 O O . PRO A 1 78 ? -17.028 -49.278 -41.893 1.00 93.00 78 PRO A O 1
ATOM 571 N N . LEU A 1 79 ? -18.994 -49.060 -40.803 1.00 96.19 79 LEU A N 1
ATOM 572 C CA . LEU A 1 79 ? -18.943 -47.612 -40.624 1.00 96.19 79 LEU A CA 1
ATOM 573 C C . LEU A 1 79 ? -18.046 -47.243 -39.433 1.00 96.19 79 LEU A C 1
ATOM 575 O O . LEU A 1 79 ? -18.136 -47.857 -38.364 1.00 96.19 79 LEU A O 1
ATOM 579 N N . GLN A 1 80 ? -17.195 -46.233 -39.608 1.00 95.62 80 GLN A N 1
ATOM 580 C CA . GLN A 1 80 ? -16.302 -45.691 -38.580 1.00 95.62 80 GLN A CA 1
ATOM 581 C C . GLN A 1 80 ? -16.306 -44.154 -38.597 1.00 95.62 80 GLN A C 1
ATOM 583 O O . GLN A 1 80 ? -16.505 -43.535 -39.637 1.00 95.62 80 GLN A O 1
ATOM 588 N N . VAL A 1 81 ? -16.037 -43.532 -37.447 1.00 97.44 81 VAL A N 1
ATOM 589 C CA . VAL A 1 81 ? -15.922 -42.071 -37.290 1.00 97.44 81 VAL A CA 1
ATOM 590 C C . VAL A 1 81 ? -14.525 -41.751 -36.758 1.00 97.44 81 VAL A C 1
ATOM 592 O O . VAL A 1 81 ? -14.062 -42.423 -35.834 1.00 97.44 81 VAL A O 1
ATOM 595 N N . SER A 1 82 ? -13.849 -40.742 -37.308 1.00 94.88 82 SER A N 1
ATOM 596 C CA . SER A 1 82 ? -12.486 -40.365 -36.910 1.00 94.88 82 SER A CA 1
ATOM 597 C C . SER A 1 82 ? -12.334 -38.845 -36.726 1.00 94.88 82 SER A C 1
ATOM 599 O O . SER A 1 82 ? -12.743 -38.098 -37.612 1.00 94.88 82 SER A O 1
ATOM 601 N N . PRO A 1 83 ? -11.746 -38.353 -35.616 1.00 93.62 83 PRO A N 1
ATOM 602 C CA . PRO A 1 83 ? -11.391 -39.105 -34.413 1.00 93.62 83 PRO A CA 1
ATOM 603 C C . PRO A 1 83 ? -12.654 -39.550 -33.657 1.00 93.62 83 PRO A C 1
ATOM 605 O O . PRO A 1 83 ? -13.631 -38.802 -33.580 1.00 93.62 83 PRO A O 1
ATOM 608 N N . SER A 1 84 ? -12.644 -40.741 -33.058 1.00 93.88 84 SER A N 1
ATOM 609 C CA . SER A 1 84 ? -13.685 -41.141 -32.104 1.00 93.88 84 SER A CA 1
ATOM 610 C C . SER A 1 84 ? -13.169 -42.087 -31.021 1.00 93.88 84 SER A C 1
ATOM 612 O O . SER A 1 84 ? -12.089 -42.668 -31.129 1.00 93.88 84 SER A O 1
ATOM 614 N N . GLN A 1 85 ? -13.961 -42.211 -29.961 1.00 92.88 85 GLN A N 1
ATOM 615 C CA . GLN A 1 85 ? -13.758 -43.099 -28.819 1.00 92.88 85 GLN A CA 1
ATOM 616 C C . GLN A 1 85 ? -15.098 -43.728 -28.409 1.00 92.88 85 GLN A C 1
ATOM 618 O O . GLN A 1 85 ? -16.160 -43.229 -28.781 1.00 92.88 85 GLN A O 1
ATOM 623 N N . GLN A 1 86 ? -15.055 -44.814 -27.637 1.00 93.56 86 GLN A N 1
ATOM 624 C CA . GLN A 1 86 ? -16.248 -45.415 -27.035 1.00 93.56 86 GLN A CA 1
ATOM 625 C C . GLN A 1 86 ? -16.403 -44.921 -25.595 1.00 93.56 86 GLN A C 1
ATOM 627 O O . GLN A 1 86 ? -15.492 -45.097 -24.787 1.00 93.56 86 GLN A O 1
ATOM 632 N N . VAL A 1 87 ? -17.554 -44.327 -25.276 1.00 87.00 87 VAL A N 1
ATOM 633 C CA . VAL A 1 87 ? -17.914 -43.855 -23.929 1.00 87.00 87 VAL A CA 1
ATOM 634 C C . VAL A 1 87 ? -19.271 -44.452 -23.577 1.00 87.00 87 VAL A C 1
ATOM 636 O O . VAL A 1 87 ? -20.229 -44.268 -24.321 1.00 87.00 87 VAL A O 1
ATOM 639 N N . ASP A 1 88 ? -19.335 -45.236 -22.499 1.00 85.12 88 ASP A N 1
ATOM 640 C CA . ASP A 1 88 ? -20.539 -45.950 -22.033 1.00 85.12 88 ASP A CA 1
ATOM 641 C C . ASP A 1 88 ? -21.278 -46.763 -23.123 1.00 85.12 88 ASP A C 1
ATOM 643 O O . ASP A 1 88 ? -22.493 -46.947 -23.085 1.00 85.12 88 ASP A O 1
ATOM 647 N N . GLY A 1 89 ? -20.527 -47.275 -24.107 1.00 84.25 89 GLY A N 1
ATOM 648 C CA . GLY A 1 89 ? -21.048 -48.047 -25.243 1.00 84.25 89 GLY A CA 1
ATOM 649 C C . GLY A 1 89 ? -21.546 -47.214 -26.433 1.00 84.25 89 GLY A C 1
ATOM 650 O O . GLY A 1 89 ? -22.096 -47.786 -27.372 1.00 84.25 89 GLY A O 1
ATOM 651 N N . ALA A 1 90 ? -21.357 -45.892 -26.412 1.00 87.50 90 ALA A N 1
ATOM 652 C CA . ALA A 1 90 ? -21.656 -44.994 -27.523 1.00 87.50 90 ALA A CA 1
ATOM 653 C C . ALA A 1 90 ? -20.378 -44.457 -28.191 1.00 87.50 90 ALA A C 1
ATOM 655 O O . ALA A 1 90 ? -19.405 -44.095 -27.524 1.00 87.50 90 ALA A O 1
ATOM 656 N N . THR A 1 91 ? -20.413 -44.321 -29.518 1.00 94.62 91 THR A N 1
ATOM 657 C CA . THR A 1 91 ? -19.374 -43.629 -30.291 1.00 94.62 91 THR A CA 1
ATOM 658 C C . THR A 1 91 ? -19.429 -42.126 -30.017 1.00 94.62 91 THR A C 1
ATOM 660 O O . THR A 1 91 ? -20.463 -41.488 -30.225 1.00 94.62 91 THR A O 1
ATOM 663 N N . VAL A 1 92 ? -18.309 -41.541 -29.594 1.00 94.44 92 VAL A N 1
ATOM 664 C CA . VAL A 1 92 ? -18.169 -40.104 -29.323 1.00 94.44 92 VAL A CA 1
ATOM 665 C C . VAL A 1 92 ? -17.012 -39.534 -30.139 1.00 94.44 92 VAL A C 1
ATOM 667 O O . VAL A 1 92 ? -15.907 -40.072 -30.087 1.00 94.44 92 VAL A O 1
ATOM 670 N N . THR A 1 93 ? -17.244 -38.439 -30.867 1.00 94.50 93 THR A N 1
ATOM 671 C CA . THR A 1 93 ? -16.195 -37.675 -31.563 1.00 94.50 93 THR A CA 1
ATOM 672 C C . THR A 1 93 ? -15.876 -36.375 -30.830 1.00 94.50 93 THR A C 1
ATOM 674 O O . THR A 1 93 ? -16.764 -35.725 -30.281 1.00 94.50 93 THR A O 1
ATOM 677 N N . SER A 1 94 ? -14.600 -35.992 -30.845 1.00 90.44 94 SER A N 1
ATOM 678 C CA . SER A 1 94 ? -14.077 -34.756 -30.254 1.00 90.44 94 SER A CA 1
ATOM 679 C C . SER A 1 94 ? -13.800 -33.667 -31.300 1.00 90.44 94 SER A C 1
ATOM 681 O O . SER A 1 94 ? -12.905 -32.849 -31.104 1.00 90.44 94 SER A O 1
ATOM 683 N N . SER A 1 95 ? -14.504 -33.702 -32.435 1.00 90.69 95 SER A N 1
ATOM 684 C CA . SER A 1 95 ? -14.338 -32.786 -33.569 1.00 90.69 95 SER A CA 1
ATOM 685 C C . SER A 1 95 ? -15.701 -32.351 -34.114 1.00 90.69 95 SER A C 1
ATOM 687 O O . SER A 1 95 ? -16.637 -33.150 -34.130 1.00 90.69 95 SER A O 1
ATOM 689 N N . LEU A 1 96 ? -15.804 -31.109 -34.601 1.00 92.62 96 LEU A N 1
ATOM 690 C CA . LEU A 1 96 ? -16.951 -30.652 -35.403 1.00 92.62 96 LEU A CA 1
ATOM 691 C C . LEU A 1 96 ? -16.834 -31.062 -36.881 1.00 92.62 96 LEU A C 1
ATOM 693 O O . LEU A 1 96 ? -17.830 -31.061 -37.597 1.00 92.62 96 LEU A O 1
ATOM 697 N N . THR A 1 97 ? -15.636 -31.454 -37.321 1.00 94.06 97 THR A N 1
ATOM 698 C CA . THR A 1 97 ? -15.335 -31.906 -38.688 1.00 94.06 97 THR A CA 1
ATOM 699 C C . THR A 1 97 ? -14.747 -33.327 -38.678 1.00 94.06 97 THR A C 1
ATOM 701 O O . THR A 1 97 ? -13.575 -33.514 -39.024 1.00 94.06 97 THR A O 1
ATOM 704 N N . PRO A 1 98 ? -15.477 -34.349 -38.185 1.00 96.50 98 PRO A N 1
ATOM 705 C CA . PRO A 1 98 ? -15.003 -35.726 -38.229 1.00 96.50 98 PRO A CA 1
ATOM 706 C C . PRO A 1 98 ? -14.964 -36.262 -39.666 1.00 96.50 98 PRO A C 1
ATOM 708 O O . PRO A 1 98 ? -15.810 -35.932 -40.497 1.00 96.50 98 PRO A O 1
ATOM 711 N N . SER A 1 99 ? -14.022 -37.159 -39.929 1.00 96.94 99 SER A N 1
ATOM 712 C CA . SER A 1 99 ? -14.025 -38.033 -41.099 1.00 96.94 99 SER A CA 1
ATOM 713 C C . SER A 1 99 ? -14.948 -39.223 -40.865 1.00 96.94 99 SER A C 1
ATOM 715 O O . SER A 1 99 ? -14.758 -39.991 -39.916 1.00 96.94 99 SER A O 1
ATOM 717 N N . LEU A 1 100 ? -15.946 -39.378 -41.734 1.00 97.50 100 LEU A N 1
ATOM 718 C CA . LEU A 1 100 ? -16.811 -40.553 -41.788 1.00 97.50 100 LEU A CA 1
ATOM 719 C C . LEU A 1 100 ? -16.191 -41.557 -42.766 1.00 97.50 100 LEU A C 1
ATOM 721 O O . LEU A 1 100 ? -15.973 -41.236 -43.935 1.00 97.50 100 LEU A O 1
ATOM 725 N N . LEU A 1 101 ? -15.863 -42.754 -42.281 1.00 97.31 101 LEU A N 1
ATOM 726 C CA . LEU A 1 101 ? -15.063 -43.739 -43.007 1.00 97.31 101 LEU A CA 1
ATOM 727 C C . LEU A 1 101 ? -15.841 -45.039 -43.245 1.00 97.31 101 LEU A C 1
ATOM 729 O O . LEU A 1 101 ? -16.481 -45.569 -42.335 1.00 97.31 101 LEU A O 1
ATOM 733 N N . THR A 1 102 ? -15.726 -45.602 -44.446 1.00 96.62 102 THR A N 1
ATOM 734 C CA . THR A 1 102 ? -16.218 -46.955 -44.773 1.00 96.62 102 THR A CA 1
ATOM 735 C C . THR A 1 102 ? -15.391 -47.569 -45.902 1.00 96.62 102 THR A C 1
ATOM 737 O O . THR A 1 102 ? -14.787 -46.846 -46.688 1.00 96.62 102 THR A O 1
ATOM 740 N N . GLN A 1 103 ? -15.334 -48.897 -45.996 1.00 96.38 103 GLN A N 1
ATOM 741 C CA . GLN A 1 103 ? -14.754 -49.584 -47.156 1.00 96.38 103 GLN A CA 1
ATOM 742 C C . GLN A 1 103 ? -15.813 -49.806 -48.239 1.00 96.38 103 GLN A C 1
ATOM 744 O O . GLN A 1 103 ? -16.976 -50.024 -47.914 1.00 96.38 103 GLN A O 1
ATOM 749 N N . VAL A 1 104 ? -15.421 -49.790 -49.513 1.00 96.19 104 VAL A N 1
ATOM 750 C CA . VAL A 1 104 ? -16.328 -50.071 -50.642 1.00 96.19 104 VAL A CA 1
ATOM 751 C C . VAL A 1 104 ? -15.951 -51.367 -51.358 1.00 96.19 104 VAL A C 1
ATOM 753 O O . VAL A 1 104 ? -14.770 -51.694 -51.489 1.00 96.19 104 VAL A O 1
ATOM 756 N N . SER A 1 105 ? -16.939 -52.108 -51.851 1.00 94.38 105 SER A N 1
ATOM 757 C CA . SER A 1 105 ? -16.740 -53.359 -52.592 1.00 94.38 105 SER A CA 1
ATOM 758 C C . SER A 1 105 ? -17.741 -53.512 -53.737 1.00 94.38 105 SER A C 1
ATOM 760 O O . SER A 1 105 ? -18.824 -52.946 -53.678 1.00 94.38 105 SER A O 1
ATOM 762 N N . ASP A 1 106 ? -17.370 -54.261 -54.779 1.00 92.62 106 ASP A N 1
ATOM 763 C CA . ASP A 1 106 ? -18.240 -54.719 -55.878 1.00 92.62 106 ASP A CA 1
ATOM 764 C C . ASP A 1 106 ? -17.594 -55.989 -56.488 1.00 92.62 106 ASP A C 1
ATOM 766 O O . ASP A 1 106 ? -16.386 -55.951 -56.758 1.00 92.62 106 ASP A O 1
ATOM 770 N N . PRO A 1 107 ? -18.323 -57.106 -56.704 1.00 87.56 107 PRO A N 1
ATOM 771 C CA . PRO A 1 107 ? -17.798 -58.321 -57.341 1.00 87.56 107 PRO A CA 1
ATOM 772 C C . PRO A 1 107 ? -17.185 -58.132 -58.739 1.00 87.56 107 PRO A C 1
ATOM 774 O O . PRO A 1 107 ? -16.332 -58.927 -59.134 1.00 87.56 107 PRO A O 1
ATOM 777 N N . VAL A 1 108 ? -17.585 -57.095 -59.485 1.00 86.06 108 VAL A N 1
ATOM 778 C CA . VAL A 1 108 ? -17.024 -56.759 -60.813 1.00 86.06 108 VAL A CA 1
ATOM 779 C C . VAL A 1 108 ? -15.720 -55.948 -60.702 1.00 86.06 108 VAL A C 1
ATOM 781 O O . VAL A 1 108 ? -14.953 -55.857 -61.662 1.00 86.06 108 VAL A O 1
ATOM 784 N N . GLY A 1 109 ? -15.410 -55.410 -59.518 1.00 84.38 109 GLY A N 1
ATOM 785 C CA . GLY A 1 109 ? -14.197 -54.634 -59.263 1.00 84.38 109 GLY A CA 1
ATOM 786 C C . GLY A 1 109 ? -14.244 -53.202 -59.814 1.00 84.38 109 GLY A C 1
ATOM 787 O O . GLY A 1 109 ? -15.300 -52.646 -60.102 1.00 84.38 109 GLY A O 1
ATOM 788 N N . GLY A 1 110 ? -13.066 -52.586 -59.954 1.00 87.56 110 GLY A N 1
ATOM 789 C CA . GLY A 1 110 ? -12.917 -51.218 -60.465 1.00 87.56 110 GLY A CA 1
ATOM 790 C C . GLY A 1 110 ? -12.917 -50.146 -59.370 1.00 87.56 110 GLY A C 1
ATOM 791 O O . GLY A 1 110 ? -12.299 -50.321 -58.316 1.00 87.56 110 GLY A O 1
ATOM 792 N N . VAL A 1 111 ? -13.569 -49.014 -59.652 1.00 93.06 111 VAL A N 1
ATOM 793 C CA . VAL A 1 111 ? -13.705 -47.869 -58.736 1.00 93.06 111 VAL A CA 1
ATOM 794 C C . VAL A 1 111 ? -15.173 -47.503 -58.539 1.00 93.06 111 VAL A C 1
ATOM 796 O O . VAL A 1 111 ? -15.991 -47.660 -59.445 1.00 93.06 111 VAL A O 1
ATOM 799 N N . LEU A 1 112 ? -15.485 -46.997 -57.352 1.00 96.56 112 LEU A N 1
ATOM 800 C CA . LEU A 1 112 ? -16.826 -46.685 -56.881 1.00 96.56 112 LEU A CA 1
ATOM 801 C C . LEU A 1 112 ? -16.885 -45.249 -56.347 1.00 96.56 112 LEU A C 1
ATOM 803 O O . LEU A 1 112 ? -15.874 -44.646 -55.974 1.00 96.56 112 LEU A O 1
ATOM 807 N N . ARG A 1 113 ? -18.099 -44.714 -56.284 1.00 96.94 113 ARG A N 1
ATOM 808 C CA . ARG A 1 113 ? -18.441 -43.498 -55.549 1.00 96.94 113 ARG A CA 1
ATOM 809 C C . ARG A 1 113 ? -19.044 -43.908 -54.210 1.00 96.94 113 ARG A C 1
ATOM 811 O O . ARG A 1 113 ? -20.011 -44.667 -54.185 1.00 96.94 113 ARG A O 1
ATOM 818 N N . ALA A 1 114 ? -18.486 -43.420 -53.108 1.00 97.25 114 ALA A N 1
ATOM 819 C CA . ALA A 1 114 ? -19.106 -43.543 -51.794 1.00 97.25 114 ALA A CA 1
ATOM 820 C C . ALA A 1 114 ? -19.954 -42.297 -51.524 1.00 97.25 114 ALA A C 1
ATOM 822 O O . ALA A 1 114 ? -19.497 -41.176 -51.751 1.00 97.25 114 ALA A O 1
ATOM 823 N N . GLU A 1 115 ? -21.172 -42.485 -51.029 1.00 97.88 115 GLU A N 1
ATOM 824 C CA . GLU A 1 115 ? -22.064 -41.403 -50.603 1.00 97.88 115 GLU A CA 1
ATOM 825 C C . GLU A 1 115 ? -22.455 -41.600 -49.139 1.00 97.88 115 GLU A C 1
ATOM 827 O O . GLU A 1 115 ? -22.619 -42.738 -48.694 1.00 97.88 115 GLU A O 1
ATOM 832 N N . ALA A 1 116 ? -22.622 -40.501 -48.404 1.00 97.19 116 ALA A N 1
ATOM 833 C CA . ALA A 1 116 ? -23.035 -40.498 -47.006 1.00 97.19 116 ALA A CA 1
ATOM 834 C C . ALA A 1 116 ? -24.162 -39.489 -46.750 1.00 97.19 116 ALA A C 1
ATOM 836 O O . ALA A 1 116 ? -24.179 -38.395 -47.317 1.00 97.19 116 ALA A O 1
ATOM 837 N N . GLU A 1 117 ? -25.068 -39.844 -45.843 1.00 96.56 117 GLU A N 1
ATOM 838 C CA . GLU A 1 117 ? -26.081 -38.948 -45.277 1.00 96.56 117 GLU A CA 1
ATOM 839 C C . GLU A 1 117 ? -25.880 -38.853 -43.763 1.00 96.56 117 GLU A C 1
ATOM 841 O O . GLU A 1 117 ? -25.589 -39.860 -43.114 1.00 96.56 117 GLU A O 1
ATOM 846 N N . LEU A 1 118 ? -26.055 -37.652 -43.209 1.00 96.00 118 LEU A N 1
ATOM 847 C CA . LEU A 1 118 ? -25.908 -37.326 -41.790 1.00 96.00 118 LEU A CA 1
ATOM 848 C C . LEU A 1 118 ? -27.155 -36.563 -41.320 1.00 96.00 118 LEU A C 1
ATOM 850 O O . LEU A 1 118 ? -27.556 -35.581 -41.948 1.00 96.00 118 LEU A O 1
ATOM 854 N N . GLU A 1 119 ? -27.771 -36.995 -40.222 1.00 94.88 119 GLU A N 1
ATOM 855 C CA . GLU A 1 119 ? -28.979 -36.381 -39.651 1.00 94.88 119 GLU A CA 1
ATOM 856 C C . GLU A 1 119 ? -28.974 -36.392 -38.115 1.00 94.88 119 GLU A C 1
ATOM 858 O O . GLU A 1 119 ? -28.177 -37.096 -37.491 1.00 94.88 119 GLU A O 1
ATOM 863 N N . HIS A 1 120 ? -29.863 -35.616 -37.487 1.00 91.19 120 HIS A N 1
ATOM 864 C CA . HIS A 1 120 ? -30.079 -35.701 -36.037 1.00 91.19 120 HIS A CA 1
ATOM 865 C C . HIS A 1 120 ? -30.596 -37.088 -35.636 1.00 91.19 120 HIS A C 1
ATOM 867 O O . HIS A 1 120 ? -31.391 -37.690 -36.358 1.00 91.19 120 HIS A O 1
ATOM 873 N N . ASP A 1 121 ? -30.187 -37.581 -34.464 1.00 86.00 121 ASP A N 1
ATOM 874 C CA . ASP A 1 121 ? -30.733 -38.824 -33.921 1.00 86.00 121 ASP A CA 1
ATOM 875 C C . ASP A 1 121 ? -32.182 -38.600 -33.419 1.00 86.00 121 ASP A C 1
ATOM 877 O O . ASP A 1 121 ? -32.387 -37.832 -32.461 1.00 86.00 121 ASP A O 1
ATOM 881 N N . PRO A 1 122 ? -33.196 -39.285 -33.999 1.00 79.25 122 PRO A N 1
ATOM 882 C CA . PRO A 1 122 ? -34.596 -39.133 -33.603 1.00 79.25 122 PRO A CA 1
ATOM 883 C C . PRO A 1 122 ? -34.890 -39.532 -32.155 1.00 79.25 122 PRO A C 1
ATOM 885 O O . PRO A 1 122 ? -35.902 -39.099 -31.607 1.00 79.25 122 PRO A O 1
ATOM 888 N N . ALA A 1 123 ? -34.027 -40.336 -31.524 1.00 73.06 123 ALA A N 1
ATOM 889 C CA . ALA A 1 123 ? -34.161 -40.705 -30.117 1.00 73.06 123 ALA A CA 1
ATOM 890 C C . ALA A 1 123 ? -33.657 -39.613 -29.150 1.00 73.06 123 ALA A C 1
ATOM 892 O O . ALA A 1 123 ? -33.829 -39.751 -27.938 1.00 73.06 123 ALA A O 1
ATOM 893 N N . GLY A 1 124 ? -33.007 -38.554 -29.656 1.00 61.84 124 GLY A N 1
ATOM 894 C CA . GLY A 1 124 ? -32.327 -37.549 -28.833 1.00 61.84 124 GLY A CA 1
ATOM 895 C C . GLY A 1 124 ? -32.731 -36.096 -29.077 1.00 61.84 124 GLY A C 1
ATOM 896 O O . GLY A 1 124 ? -32.983 -35.382 -28.108 1.00 61.84 124 GLY A O 1
ATOM 897 N N . GLN A 1 125 ? -32.729 -35.632 -30.333 1.00 67.00 125 GLN A N 1
ATOM 898 C CA . GLN A 1 125 ? -32.755 -34.185 -30.641 1.00 67.00 125 GLN A CA 1
ATOM 899 C C . GLN A 1 125 ? -33.692 -33.764 -31.786 1.00 67.00 125 GLN A C 1
ATOM 901 O O . GLN A 1 125 ? -33.847 -32.569 -32.026 1.00 67.00 125 GLN A O 1
ATOM 906 N N . GLY A 1 126 ? -34.368 -34.707 -32.446 1.00 65.00 126 GLY A N 1
ATOM 907 C CA . GLY A 1 126 ? -35.363 -34.426 -33.486 1.00 65.00 126 GLY A CA 1
ATOM 908 C C . GLY A 1 126 ? -35.051 -35.123 -34.808 1.00 65.00 126 GLY A C 1
ATOM 909 O O . GLY A 1 126 ? -34.230 -36.032 -34.864 1.00 65.00 126 GLY A O 1
ATOM 910 N N . THR A 1 127 ? -35.734 -34.714 -35.876 1.00 68.94 127 THR A N 1
ATOM 911 C CA . THR A 1 127 ? -35.646 -35.342 -37.203 1.00 68.94 127 THR A CA 1
ATOM 912 C C . THR A 1 127 ? -35.311 -34.309 -38.272 1.00 68.94 127 THR A C 1
ATOM 914 O O . THR A 1 127 ? -36.062 -33.346 -38.440 1.00 68.94 127 THR A O 1
ATOM 917 N N . GLY A 1 128 ? -34.243 -34.533 -39.034 1.00 79.38 128 GLY A N 1
ATOM 918 C CA . GLY A 1 128 ? -33.877 -33.684 -40.166 1.00 79.38 128 GLY A CA 1
ATOM 919 C C . GLY A 1 128 ? -32.454 -33.949 -40.649 1.00 79.38 128 GLY A C 1
ATOM 920 O O . GLY A 1 128 ? -31.538 -34.065 -39.834 1.00 79.38 128 GLY A O 1
ATOM 921 N N . GLN A 1 129 ? -32.286 -34.032 -41.970 1.00 90.81 129 GLN A N 1
ATOM 922 C CA . GLN A 1 129 ? -30.986 -34.172 -42.619 1.00 90.81 129 GLN A CA 1
ATOM 923 C C . GLN A 1 129 ? -30.135 -32.924 -42.359 1.00 90.81 129 GLN A C 1
ATOM 925 O O . GLN A 1 129 ? -30.562 -31.807 -42.645 1.00 90.81 129 GLN A O 1
ATOM 930 N N . ILE A 1 130 ? -28.942 -33.138 -41.809 1.00 93.44 130 ILE A N 1
ATOM 931 C CA . ILE A 1 130 ? -27.947 -32.103 -41.508 1.00 93.44 130 ILE A CA 1
ATOM 932 C C . ILE A 1 130 ? -27.056 -31.891 -42.735 1.00 93.44 130 ILE A C 1
ATOM 934 O O . ILE A 1 130 ? -26.794 -30.758 -43.130 1.00 93.44 130 ILE A O 1
ATOM 938 N N . TRP A 1 131 ? -26.587 -32.987 -43.342 1.00 96.06 131 TRP A N 1
ATOM 939 C CA . TRP A 1 131 ? -25.587 -32.945 -44.407 1.00 96.06 131 TRP A CA 1
ATOM 940 C C . TRP A 1 131 ? -25.628 -34.186 -45.304 1.00 96.06 131 TRP A C 1
ATOM 942 O O . TRP A 1 131 ? -26.059 -35.267 -44.890 1.00 96.06 131 TRP A O 1
ATOM 952 N N . THR A 1 132 ? -25.136 -34.026 -46.532 1.00 96.31 132 THR A N 1
ATOM 953 C CA . THR A 1 132 ? -24.859 -35.111 -47.476 1.00 96.31 132 THR A CA 1
ATOM 954 C C . THR A 1 132 ? -23.468 -34.928 -48.076 1.00 96.31 132 THR A C 1
ATOM 956 O O . THR A 1 132 ? -23.067 -33.817 -48.428 1.00 96.31 132 THR A O 1
ATOM 959 N N . GLY A 1 133 ? -22.719 -36.023 -48.180 1.00 95.12 133 GLY A N 1
ATOM 960 C CA . GLY A 1 133 ? -21.343 -36.032 -48.669 1.00 95.12 133 GLY A CA 1
ATOM 961 C C . GLY A 1 133 ? -21.103 -37.124 -49.702 1.00 95.12 133 GLY A C 1
ATOM 962 O O . GLY A 1 133 ? -21.843 -38.105 -49.778 1.00 95.12 133 GLY A O 1
ATOM 963 N N . SER A 1 134 ? -20.043 -36.971 -50.493 1.00 96.00 134 SER A N 1
ATOM 964 C CA . SER A 1 134 ? -19.602 -38.009 -51.425 1.00 96.00 134 SER A CA 1
ATOM 965 C C . SER A 1 134 ? -18.118 -37.921 -51.747 1.00 96.00 134 SER A C 1
ATOM 967 O O . SER A 1 134 ? -17.594 -36.815 -51.875 1.00 96.00 134 SER A O 1
ATOM 969 N N . VAL A 1 135 ? -17.488 -39.070 -51.989 1.00 96.62 135 VAL A N 1
ATOM 970 C CA . VAL A 1 135 ? -16.134 -39.174 -52.547 1.00 96.62 135 VAL A CA 1
ATOM 971 C C . VAL A 1 135 ? -16.129 -40.145 -53.730 1.00 96.62 135 VAL A C 1
ATOM 973 O O . VAL A 1 135 ? -16.654 -41.257 -53.651 1.00 96.62 135 VAL A O 1
ATOM 976 N N . ASP A 1 136 ? -15.565 -39.698 -54.850 1.00 96.00 136 ASP A N 1
ATOM 977 C CA . ASP A 1 136 ? -15.526 -40.428 -56.119 1.00 96.00 136 ASP A CA 1
ATOM 978 C C . ASP A 1 136 ? -14.195 -41.171 -56.321 1.00 96.00 136 ASP A C 1
ATOM 980 O O . ASP A 1 136 ? -13.161 -40.787 -55.777 1.00 96.00 136 ASP A O 1
ATOM 984 N N . ASN A 1 137 ? -14.200 -42.178 -57.200 1.00 94.81 137 ASN A N 1
ATOM 985 C CA . ASN A 1 137 ? -13.021 -42.951 -57.625 1.00 94.81 137 ASN A CA 1
ATOM 986 C C . ASN A 1 137 ? -12.335 -43.774 -56.513 1.00 94.81 137 ASN A C 1
ATOM 988 O O . ASN A 1 137 ? -11.143 -44.073 -56.605 1.00 94.81 137 ASN A O 1
ATOM 992 N N . VAL A 1 138 ? -13.078 -44.188 -55.484 1.00 95.25 138 VAL A N 1
ATOM 993 C CA . VAL A 1 138 ? -12.571 -45.084 -54.434 1.00 95.25 138 VAL A CA 1
ATOM 994 C C . VAL A 1 138 ? -12.422 -46.493 -55.014 1.00 95.25 138 VAL A C 1
ATOM 996 O O . VAL A 1 138 ? -13.392 -47.075 -55.494 1.00 95.25 138 VAL A O 1
ATOM 999 N N . ALA A 1 139 ? -11.212 -47.052 -55.005 1.00 94.25 139 ALA A N 1
ATOM 1000 C CA . ALA A 1 139 ? -10.971 -48.409 -55.498 1.00 94.25 139 ALA A CA 1
ATOM 1001 C C . ALA A 1 139 ? -11.705 -49.467 -54.656 1.00 94.25 139 ALA A C 1
ATOM 1003 O O . ALA A 1 139 ? -11.820 -49.320 -53.439 1.00 94.25 139 ALA A O 1
ATOM 1004 N N . VAL A 1 140 ? -12.152 -50.557 -55.286 1.00 91.56 140 VAL A N 1
ATOM 1005 C CA . VAL A 1 140 ? -12.734 -51.715 -54.582 1.00 91.56 140 VAL A CA 1
ATOM 1006 C C . VAL A 1 140 ? -11.742 -52.289 -53.558 1.00 91.56 140 VAL A C 1
ATOM 1008 O O . VAL A 1 140 ? -10.570 -52.509 -53.860 1.00 91.56 140 VAL A O 1
ATOM 1011 N N . GLY A 1 141 ? -12.217 -52.500 -52.327 1.00 90.81 141 GLY A N 1
ATOM 1012 C CA . GLY A 1 141 ? -11.416 -52.837 -51.142 1.00 90.81 141 GLY A CA 1
ATOM 1013 C C . GLY A 1 141 ? -10.787 -51.626 -50.434 1.00 90.81 141 GLY A C 1
ATOM 1014 O O . GLY A 1 141 ? -10.272 -51.764 -49.325 1.00 90.81 141 GLY A O 1
ATOM 1015 N N . GLY A 1 142 ? -10.831 -50.441 -51.047 1.00 91.94 142 GLY A N 1
ATOM 1016 C CA . GLY A 1 142 ? -10.341 -49.187 -50.483 1.00 91.94 142 GLY A CA 1
ATOM 1017 C C . GLY A 1 142 ? -11.301 -48.568 -49.467 1.00 91.94 142 GLY A C 1
ATOM 1018 O O . GLY A 1 142 ? -12.504 -48.836 -49.468 1.00 91.94 142 GLY A O 1
ATOM 1019 N N . GLN A 1 143 ? -10.753 -47.715 -48.600 1.00 96.12 143 GLN A N 1
ATOM 1020 C CA . GLN A 1 143 ? -11.509 -46.936 -47.623 1.00 96.12 143 GLN A CA 1
ATOM 1021 C C . GLN A 1 143 ? -11.849 -45.558 -48.206 1.00 96.12 143 GLN A C 1
ATOM 1023 O O . GLN A 1 143 ? -10.964 -44.82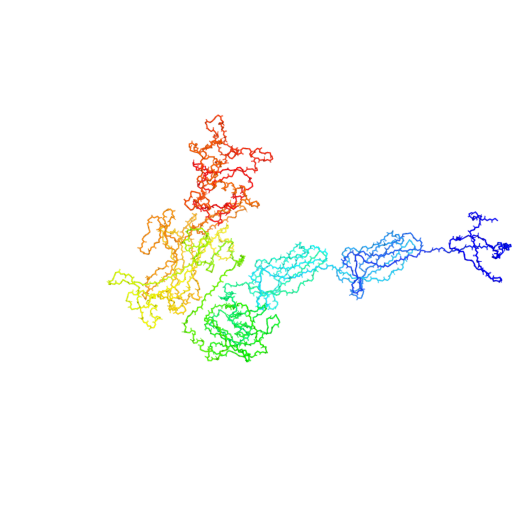3 -48.640 1.00 96.12 143 GLN A O 1
ATOM 1028 N N . ALA A 1 144 ? -13.136 -45.229 -48.219 1.00 95.88 144 ALA A N 1
ATOM 1029 C CA . ALA A 1 144 ? -13.645 -43.891 -48.459 1.00 95.88 144 ALA A CA 1
ATOM 1030 C C . ALA A 1 144 ? -13.468 -43.034 -47.196 1.00 95.88 144 ALA A C 1
ATOM 1032 O O . ALA A 1 144 ? -13.713 -43.518 -46.089 1.00 95.88 144 ALA A O 1
ATOM 1033 N N . ASP A 1 145 ? -13.092 -41.769 -47.378 1.00 96.44 145 ASP A N 1
ATOM 1034 C CA . ASP A 1 145 ? -13.038 -40.752 -46.327 1.00 96.44 145 ASP A CA 1
ATOM 1035 C C . ASP A 1 145 ? -13.954 -39.587 -46.718 1.00 96.44 145 ASP A C 1
ATOM 1037 O O . ASP A 1 145 ? -13.803 -39.001 -47.794 1.00 96.44 145 ASP A O 1
ATOM 1041 N N . LEU A 1 146 ? -14.946 -39.304 -45.872 1.00 96.06 146 LEU A N 1
ATOM 1042 C CA . LEU A 1 146 ? -15.917 -38.234 -46.052 1.00 96.06 146 LEU A CA 1
ATOM 1043 C C . LEU A 1 146 ? -15.867 -37.297 -44.839 1.00 96.06 146 LEU A C 1
ATOM 1045 O O . LEU A 1 146 ? -16.613 -37.465 -43.872 1.00 96.06 146 LEU A O 1
ATOM 1049 N N . THR A 1 147 ? -14.974 -36.308 -44.883 1.00 96.31 147 THR A N 1
ATOM 1050 C CA . THR A 1 147 ? -14.874 -35.260 -43.858 1.00 96.31 147 THR A CA 1
ATOM 1051 C C . THR A 1 147 ? -16.126 -34.382 -43.839 1.00 96.31 147 THR A C 1
ATOM 1053 O O . THR A 1 147 ? -16.481 -33.769 -44.848 1.00 96.31 147 THR A O 1
ATOM 1056 N N . VAL A 1 148 ? -16.779 -34.291 -42.679 1.00 96.56 148 VAL A N 1
ATOM 1057 C CA . VAL A 1 148 ? -17.895 -33.364 -42.446 1.00 96.56 148 VAL A CA 1
ATOM 1058 C C . VAL A 1 148 ? -17.363 -31.917 -42.464 1.00 96.56 148 VAL A C 1
ATOM 1060 O O . VAL A 1 148 ? -16.349 -31.654 -41.813 1.00 96.56 148 VAL A O 1
ATOM 1063 N N . PRO A 1 149 ? -17.995 -30.967 -43.182 1.00 94.50 149 PRO A N 1
ATOM 1064 C CA . PRO A 1 149 ? -17.527 -29.582 -43.248 1.00 94.50 149 PRO A CA 1
ATOM 1065 C C . PRO A 1 149 ? -17.601 -28.839 -41.908 1.00 94.50 149 PRO A C 1
ATOM 1067 O O . PRO A 1 149 ? -18.329 -29.222 -40.993 1.00 94.50 149 PRO A O 1
ATOM 1070 N N . ALA A 1 150 ? -16.888 -27.712 -41.825 1.00 89.12 150 ALA A N 1
ATOM 1071 C CA . ALA A 1 150 ? -17.054 -26.750 -40.736 1.00 89.12 150 ALA A CA 1
ATOM 1072 C C . ALA A 1 150 ? -18.514 -26.261 -40.629 1.00 89.12 150 ALA A C 1
ATOM 1074 O O . ALA A 1 150 ? -19.298 -26.390 -41.573 1.00 89.12 150 ALA A O 1
ATOM 1075 N N . ASP A 1 151 ? -18.879 -25.743 -39.454 1.00 86.44 151 ASP A N 1
ATOM 1076 C CA . ASP A 1 151 ? -20.199 -25.176 -39.121 1.00 86.44 151 ASP A CA 1
ATOM 1077 C C . ASP A 1 151 ? -21.411 -26.119 -39.329 1.00 86.44 151 ASP A C 1
ATOM 1079 O O . ASP A 1 151 ? -22.562 -25.710 -39.190 1.00 86.44 151 ASP A O 1
ATOM 1083 N N . THR A 1 152 ? -21.162 -27.400 -39.627 1.00 92.31 152 THR A N 1
ATOM 1084 C CA . THR A 1 152 ? -22.182 -28.424 -39.928 1.00 92.31 152 THR A CA 1
ATOM 1085 C C . THR A 1 152 ? -22.632 -29.197 -38.681 1.00 92.31 152 THR A C 1
ATOM 1087 O O . THR A 1 152 ? -23.726 -29.756 -38.649 1.00 92.31 152 THR A O 1
ATOM 1090 N N . LEU A 1 153 ? -21.800 -29.227 -37.638 1.00 92.88 153 LEU A N 1
ATOM 1091 C CA . LEU A 1 153 ? -22.063 -29.880 -36.354 1.00 92.88 153 LEU A CA 1
ATOM 1092 C C . LEU A 1 153 ? -21.786 -28.910 -35.203 1.00 92.88 153 LEU A C 1
ATOM 1094 O O . LEU A 1 153 ? -20.962 -28.007 -35.330 1.00 92.88 153 LEU A O 1
ATOM 1098 N N . ALA A 1 154 ? -22.427 -29.143 -34.056 1.00 89.50 154 ALA A N 1
ATOM 1099 C CA . ALA A 1 154 ? -22.171 -28.414 -32.817 1.00 89.50 154 ALA A CA 1
ATOM 1100 C C . ALA A 1 154 ? -21.990 -29.368 -31.624 1.00 89.50 154 ALA A C 1
ATOM 1102 O O . ALA A 1 154 ? -22.356 -30.543 -31.672 1.00 89.50 154 ALA A O 1
ATOM 1103 N N . ASP A 1 155 ? -21.406 -28.857 -30.541 1.00 88.56 155 ASP A N 1
ATOM 1104 C CA . ASP A 1 155 ? -21.162 -29.621 -29.318 1.00 88.56 155 ASP A CA 1
ATOM 1105 C C . ASP A 1 155 ? -22.460 -30.143 -28.668 1.00 88.56 155 ASP A C 1
ATOM 1107 O O . ASP A 1 155 ? -23.505 -29.488 -28.677 1.00 88.56 155 ASP A O 1
ATOM 1111 N N . GLY A 1 156 ? -22.397 -31.352 -28.106 1.00 88.06 156 GLY A N 1
ATOM 1112 C CA . GLY A 1 156 ? -23.538 -32.036 -27.499 1.00 88.06 156 GLY A CA 1
ATOM 1113 C C . GLY A 1 156 ? -24.559 -32.588 -28.500 1.00 88.06 156 GLY A C 1
ATOM 1114 O O . GLY A 1 156 ? -25.592 -33.117 -28.076 1.00 88.06 156 GLY A O 1
ATOM 1115 N N . TRP A 1 157 ? -24.319 -32.482 -29.812 1.00 91.25 157 TRP A N 1
ATOM 1116 C CA . TRP A 1 157 ? -25.224 -33.039 -30.816 1.00 91.25 157 TRP A CA 1
ATOM 1117 C C . TRP A 1 157 ? -25.167 -34.569 -30.853 1.00 91.25 157 TRP A C 1
ATOM 1119 O O . TRP A 1 157 ? -24.095 -35.170 -30.934 1.00 91.25 157 TRP A O 1
ATOM 1129 N N . LYS A 1 158 ? -26.345 -35.196 -30.838 1.00 91.81 158 LYS A N 1
ATOM 1130 C CA . LYS A 1 158 ? -26.543 -36.618 -31.128 1.00 91.81 158 LYS A CA 1
ATOM 1131 C C . LYS A 1 158 ? -27.002 -36.738 -32.571 1.00 91.81 158 LYS A C 1
ATOM 1133 O O . LYS A 1 158 ? -28.084 -36.269 -32.929 1.00 91.81 158 LYS A O 1
ATOM 1138 N N . VAL A 1 159 ? -26.159 -37.347 -33.389 1.00 93.81 159 VAL A N 1
ATOM 1139 C CA . VAL A 1 159 ? -26.352 -37.471 -34.832 1.00 93.81 159 VAL A CA 1
ATOM 1140 C C . VAL A 1 159 ? -26.185 -38.918 -35.252 1.00 93.81 159 VAL A C 1
ATOM 1142 O O . VAL A 1 159 ? -25.602 -39.730 -34.533 1.00 93.81 159 VAL A O 1
ATOM 1145 N N . ARG A 1 160 ? -26.695 -39.253 -36.429 1.00 94.06 160 ARG A N 1
ATOM 1146 C CA . ARG A 1 160 ? -26.520 -40.565 -37.035 1.00 94.06 160 ARG A CA 1
ATOM 1147 C C . ARG A 1 160 ? -26.211 -40.432 -38.510 1.00 94.06 160 ARG A C 1
ATOM 1149 O O . ARG A 1 160 ? -26.705 -39.524 -39.176 1.00 94.06 160 ARG A O 1
ATOM 1156 N N . TRP A 1 161 ? -25.386 -41.344 -39.001 1.00 96.50 161 TRP A N 1
ATOM 1157 C CA . TRP A 1 161 ? -24.958 -41.364 -40.390 1.00 96.50 161 TRP A CA 1
ATOM 1158 C C . TRP A 1 161 ? -25.112 -42.748 -41.009 1.00 96.50 161 TRP A C 1
ATOM 1160 O O . TRP A 1 161 ? -25.216 -43.755 -40.305 1.00 96.50 161 TRP A O 1
ATOM 1170 N N . ARG A 1 162 ? -25.160 -42.783 -42.337 1.00 97.00 162 ARG A N 1
ATOM 1171 C CA . ARG A 1 162 ? -25.197 -44.009 -43.138 1.00 97.00 162 ARG A CA 1
ATOM 1172 C C . ARG A 1 162 ? -24.462 -43.796 -44.451 1.00 97.00 162 ARG A C 1
ATOM 1174 O O . ARG A 1 162 ? -24.347 -42.657 -44.905 1.00 97.00 162 ARG A O 1
ATOM 1181 N N . ALA A 1 163 ? -24.010 -44.883 -45.069 1.00 97.62 163 ALA A N 1
ATOM 1182 C CA . ALA A 1 163 ? -23.284 -44.845 -46.334 1.00 97.62 163 ALA A CA 1
ATOM 1183 C C . ALA A 1 163 ? -23.910 -45.756 -47.398 1.00 97.62 163 ALA A C 1
ATOM 1185 O O . ALA A 1 163 ? -24.652 -46.690 -47.080 1.00 97.62 163 ALA A O 1
ATOM 1186 N N . ARG A 1 164 ? -23.583 -45.496 -48.665 1.00 97.75 164 ARG A N 1
ATOM 1187 C CA . ARG A 1 164 ? -23.808 -46.414 -49.790 1.00 97.75 164 ARG A CA 1
ATOM 1188 C C . ARG A 1 164 ? -22.671 -46.329 -50.804 1.00 97.75 164 ARG A C 1
ATOM 1190 O O . ARG A 1 164 ? -21.992 -45.305 -50.893 1.00 97.75 164 ARG A O 1
ATOM 1197 N N . ALA A 1 165 ? -22.499 -47.390 -51.583 1.00 97.25 165 ALA A N 1
ATOM 1198 C CA . ALA A 1 165 ? -21.557 -47.447 -52.695 1.00 97.25 165 ALA A CA 1
ATOM 1199 C C . ALA A 1 165 ? -22.316 -47.399 -54.027 1.00 97.25 165 ALA A C 1
ATOM 1201 O O . ALA A 1 165 ? -23.383 -47.997 -54.170 1.00 97.25 165 ALA A O 1
ATOM 1202 N N . VAL A 1 166 ? -21.770 -46.688 -55.008 1.00 96.88 166 VAL A N 1
ATOM 1203 C CA . VAL A 1 166 ? -22.375 -46.482 -56.328 1.00 96.88 166 VAL A CA 1
ATOM 1204 C C . VAL A 1 166 ? -21.346 -46.830 -57.403 1.00 96.88 166 VAL A C 1
ATOM 1206 O O . VAL A 1 166 ? -20.251 -46.264 -57.428 1.00 96.88 166 VAL A O 1
ATOM 1209 N N . SER A 1 167 ? -21.696 -47.775 -58.276 1.00 93.56 167 SER A N 1
ATOM 1210 C CA . SER A 1 167 ? -20.947 -48.123 -59.486 1.00 93.56 167 SER A CA 1
ATOM 1211 C C . SER A 1 167 ? -21.500 -47.351 -60.693 1.00 93.56 167 SER A C 1
ATOM 1213 O O . SER A 1 167 ? -22.457 -46.584 -60.585 1.00 93.56 167 SER A O 1
ATOM 1215 N N . ALA A 1 168 ? -20.919 -47.548 -61.878 1.00 87.94 168 ALA A N 1
ATOM 1216 C CA . ALA A 1 168 ? -21.419 -46.924 -63.107 1.00 87.94 168 ALA A CA 1
ATOM 1217 C C . ALA A 1 168 ? -22.805 -47.445 -63.558 1.00 87.94 168 ALA A C 1
ATOM 1219 O O . ALA A 1 168 ? -23.412 -46.852 -64.451 1.00 87.94 168 ALA A O 1
ATOM 1220 N N . THR A 1 169 ? -23.294 -48.553 -62.986 1.00 89.06 169 THR A N 1
ATOM 1221 C CA . THR A 1 169 ? -24.532 -49.235 -63.413 1.00 89.06 169 THR A CA 1
ATOM 1222 C C . THR A 1 169 ? -25.469 -49.632 -62.270 1.00 89.06 169 THR A C 1
ATOM 1224 O O . THR A 1 169 ? -26.642 -49.897 -62.531 1.00 89.06 169 THR A O 1
ATOM 1227 N N . ALA A 1 170 ? -24.994 -49.652 -61.022 1.00 91.56 170 ALA A N 1
ATOM 1228 C CA . ALA A 1 170 ? -25.761 -50.042 -59.842 1.00 91.56 170 ALA A CA 1
ATOM 1229 C C . ALA A 1 170 ? -25.459 -49.126 -58.644 1.00 91.56 170 ALA A C 1
ATOM 1231 O O . ALA A 1 170 ? -24.411 -48.488 -58.567 1.00 91.56 170 ALA A O 1
ATOM 1232 N N . ALA A 1 171 ? -26.371 -49.085 -57.676 1.00 94.88 171 ALA A N 1
ATOM 1233 C CA . ALA A 1 171 ? -26.164 -48.435 -56.386 1.00 94.88 171 ALA A CA 1
ATOM 1234 C C . ALA A 1 171 ? -26.576 -49.398 -55.274 1.00 94.88 171 ALA A C 1
ATOM 1236 O O . ALA A 1 171 ? -27.611 -50.060 -55.385 1.00 94.88 171 ALA A O 1
ATOM 1237 N N . SER A 1 172 ? -25.778 -49.468 -54.210 1.00 95.81 172 SER A N 1
ATOM 1238 C CA . SER A 1 172 ? -26.080 -50.298 -53.052 1.00 95.81 172 SER A CA 1
ATOM 1239 C C . SER A 1 172 ? -27.330 -49.785 -52.338 1.00 95.81 172 SER A C 1
ATOM 1241 O O . SER A 1 172 ? -27.681 -48.599 -52.409 1.00 95.81 172 SER A O 1
ATOM 1243 N N . ALA A 1 173 ? -27.969 -50.660 -51.562 1.00 95.19 173 ALA A N 1
ATOM 1244 C CA . ALA A 1 173 ? -28.824 -50.186 -50.484 1.00 95.19 173 ALA A CA 1
ATOM 1245 C C . ALA A 1 173 ? -28.013 -49.259 -49.557 1.00 95.19 173 ALA A C 1
ATOM 1247 O O . ALA A 1 173 ? -26.800 -49.431 -49.394 1.00 95.19 173 ALA A O 1
ATOM 1248 N N . TRP A 1 174 ? -28.682 -48.279 -48.951 1.00 97.06 174 TRP A N 1
ATOM 1249 C CA . TRP A 1 174 ? -28.109 -47.564 -47.815 1.00 97.06 174 TRP A CA 1
ATOM 1250 C C . TRP A 1 174 ? -27.858 -48.547 -46.670 1.00 97.06 174 TRP A C 1
ATOM 1252 O O . TRP A 1 174 ? -28.696 -49.413 -46.415 1.00 97.06 174 TRP A O 1
ATOM 1262 N N . SER A 1 175 ? -26.737 -48.387 -45.967 1.00 97.25 175 SER A N 1
ATOM 1263 C CA . SER A 1 175 ? -26.493 -49.097 -44.714 1.00 97.25 175 SER A CA 1
ATOM 1264 C C . SER A 1 175 ? -27.552 -48.756 -43.658 1.00 97.25 175 SER A C 1
ATOM 1266 O O . SER A 1 175 ? -28.234 -47.726 -43.734 1.00 97.25 175 SER A O 1
ATOM 1268 N N . ASP A 1 176 ? -27.606 -49.571 -42.605 1.00 95.44 176 ASP A N 1
ATOM 1269 C CA . ASP A 1 176 ? -28.214 -49.152 -41.345 1.00 95.44 176 ASP A CA 1
ATOM 1270 C C . ASP A 1 176 ? -27.574 -47.850 -40.828 1.00 95.44 176 ASP A C 1
ATOM 1272 O O . ASP A 1 176 ? -26.426 -47.515 -41.146 1.00 95.44 176 ASP A O 1
ATOM 1276 N N . TRP A 1 177 ? -28.339 -47.107 -40.027 1.00 94.44 177 TRP A N 1
ATOM 1277 C CA . TRP A 1 177 ? -27.875 -45.884 -39.375 1.00 94.44 177 TRP A CA 1
ATOM 1278 C C . TRP A 1 177 ? -26.935 -46.202 -38.206 1.00 94.44 177 TRP A C 1
ATOM 1280 O O . TRP A 1 177 ? -27.303 -46.946 -37.297 1.00 94.44 177 TRP A O 1
ATOM 1290 N N . GLN A 1 178 ? -25.765 -45.563 -38.174 1.00 93.81 178 GLN A N 1
ATOM 1291 C CA . GLN A 1 178 ? -24.846 -45.576 -37.036 1.00 93.81 178 GLN A CA 1
ATOM 1292 C C . GLN A 1 178 ? -24.878 -44.219 -36.321 1.00 93.81 178 GLN A C 1
ATOM 1294 O O . GLN A 1 178 ? -24.523 -43.195 -36.907 1.00 93.81 178 GLN A O 1
ATOM 1299 N N . SER A 1 179 ? -25.271 -44.205 -35.046 1.00 93.75 179 SER A N 1
ATOM 1300 C CA . SER A 1 179 ? -25.262 -42.993 -34.218 1.00 93.75 179 SER A CA 1
ATOM 1301 C C . SER A 1 179 ? -23.879 -42.683 -33.635 1.00 93.75 179 SER A C 1
ATOM 1303 O O . SER A 1 179 ? -23.133 -43.589 -33.252 1.00 93.75 179 SER A O 1
ATOM 1305 N N . PHE A 1 180 ? -23.566 -41.394 -33.500 1.00 94.75 180 PHE A N 1
ATOM 1306 C CA . PHE A 1 180 ? -22.457 -40.884 -32.696 1.00 94.75 180 PHE A CA 1
ATOM 1307 C C . PHE A 1 180 ? -22.835 -39.568 -31.997 1.00 94.75 180 PHE A C 1
ATOM 1309 O O . PHE A 1 180 ? -23.763 -38.864 -32.396 1.00 94.75 180 PHE A O 1
ATOM 1316 N N . THR A 1 181 ? -22.123 -39.237 -30.921 1.00 94.25 181 THR A N 1
ATOM 1317 C CA . THR A 1 181 ? -22.284 -37.960 -30.204 1.00 94.25 181 THR A CA 1
ATOM 1318 C C . THR A 1 181 ? -21.076 -37.062 -30.448 1.00 94.25 181 THR A C 1
ATOM 1320 O O . THR A 1 181 ? -19.935 -37.517 -30.368 1.00 94.25 181 THR A O 1
ATOM 1323 N N . VAL A 1 182 ? -21.316 -35.783 -30.715 1.00 92.75 182 VAL A N 1
ATOM 1324 C CA . VAL A 1 182 ? -20.286 -34.741 -30.747 1.00 92.75 182 VAL A CA 1
ATOM 1325 C C . VAL A 1 182 ? -20.068 -34.245 -29.318 1.00 92.75 182 VAL A C 1
ATOM 1327 O O . VAL A 1 182 ? -21.011 -33.789 -28.673 1.00 92.75 182 VAL A O 1
ATOM 1330 N N . SER A 1 183 ? -18.845 -34.354 -28.802 1.00 90.31 183 SER A N 1
ATOM 1331 C CA . SER A 1 183 ? -18.478 -33.882 -27.461 1.00 90.31 183 SER A CA 1
ATOM 1332 C C . SER A 1 183 ? -17.058 -33.332 -27.493 1.00 90.31 183 SER A C 1
ATOM 1334 O O . SER A 1 183 ? -16.081 -34.089 -27.514 1.00 90.31 183 SER A O 1
ATOM 1336 N N . LEU A 1 184 ? -16.940 -32.008 -27.554 1.00 88.56 184 LEU A N 1
ATOM 1337 C CA . LEU A 1 184 ? -15.647 -31.341 -27.672 1.00 88.56 184 LEU A CA 1
ATOM 1338 C C . LEU A 1 184 ? -14.846 -31.428 -26.360 1.00 88.56 184 LEU A C 1
ATOM 1340 O O . LEU A 1 184 ? -15.438 -31.499 -25.279 1.00 88.56 184 LEU A O 1
ATOM 1344 N N . PRO A 1 185 ? -13.499 -31.386 -26.407 1.00 83.88 185 PRO A N 1
ATOM 1345 C CA . PRO A 1 185 ? -12.681 -31.323 -25.200 1.00 83.88 185 PRO A CA 1
ATOM 1346 C C . PRO A 1 185 ? -12.887 -29.967 -24.513 1.00 83.88 185 PRO A C 1
ATOM 1348 O O . PRO A 1 185 ? -12.302 -28.964 -24.906 1.00 83.88 185 PRO A O 1
ATOM 1351 N N . LYS A 1 186 ? -13.748 -29.911 -23.495 1.00 85.25 186 LYS A N 1
ATOM 1352 C CA . LYS A 1 186 ? -14.057 -28.647 -22.811 1.00 85.25 186 LYS A CA 1
ATOM 1353 C C . LYS A 1 186 ? -12.908 -28.244 -21.888 1.00 85.25 186 LYS A C 1
ATOM 1355 O O . LYS A 1 186 ? -12.402 -29.103 -21.158 1.00 85.25 186 LYS A O 1
ATOM 1360 N N . PRO A 1 187 ? -12.503 -26.962 -21.869 1.00 91.12 187 PRO A N 1
ATOM 1361 C CA . PRO A 1 187 ? -11.596 -26.485 -20.842 1.00 91.12 187 PRO A CA 1
ATOM 1362 C C . PRO A 1 187 ? -12.271 -26.498 -19.465 1.00 91.12 187 PRO A C 1
ATOM 1364 O O . PRO A 1 187 ? -13.497 -26.551 -19.347 1.00 91.12 187 PRO A O 1
ATOM 1367 N N . THR A 1 188 ? -11.466 -26.397 -18.414 1.00 91.19 188 THR A N 1
ATOM 1368 C CA . THR A 1 188 ? -11.927 -26.228 -17.032 1.00 91.19 188 THR A CA 1
ATOM 1369 C C . THR A 1 188 ? -11.242 -25.032 -16.379 1.00 91.19 188 THR A C 1
ATOM 1371 O O . THR A 1 188 ? -10.081 -24.734 -16.663 1.00 91.19 188 THR A O 1
ATOM 1374 N N . ALA A 1 189 ? -11.972 -24.351 -15.495 1.00 93.00 189 ALA A N 1
ATOM 1375 C CA . ALA A 1 189 ? -11.440 -23.371 -14.556 1.00 93.00 189 ALA A CA 1
ATOM 1376 C C . ALA A 1 189 ? -11.547 -23.964 -13.144 1.00 93.00 189 ALA A C 1
ATOM 1378 O O . ALA A 1 189 ? -12.631 -24.375 -12.729 1.00 93.00 189 ALA A O 1
ATOM 1379 N N . THR A 1 190 ? -10.431 -24.050 -12.422 1.00 91.62 190 THR A N 1
ATOM 1380 C CA . THR A 1 190 ? -10.359 -24.641 -11.073 1.00 91.62 190 THR A CA 1
ATOM 1381 C C . THR A 1 190 ? -9.480 -23.793 -10.155 1.00 91.62 190 THR A C 1
ATOM 1383 O O . THR A 1 190 ? -8.786 -22.892 -10.617 1.00 91.62 190 THR A O 1
ATOM 1386 N N . GLY A 1 191 ? -9.522 -24.039 -8.840 1.00 88.44 191 GLY A N 1
ATOM 1387 C CA . GLY A 1 191 ? -8.722 -23.269 -7.878 1.00 88.44 191 GLY A CA 1
ATOM 1388 C C . GLY A 1 191 ? -9.054 -21.774 -7.901 1.00 88.44 191 GLY A C 1
ATOM 1389 O O . GLY A 1 191 ? -8.151 -20.951 -8.017 1.00 88.44 191 GLY A O 1
ATOM 1390 N N . LEU A 1 192 ? -10.349 -21.438 -7.869 1.00 93.81 192 LEU A N 1
ATOM 1391 C CA . LEU A 1 192 ? -10.804 -20.052 -7.879 1.00 93.81 192 LEU A CA 1
ATOM 1392 C C . LEU A 1 192 ? -10.360 -19.343 -6.596 1.00 93.81 192 LEU A C 1
ATOM 1394 O O . LEU A 1 192 ? -10.727 -19.757 -5.497 1.00 93.81 192 LEU A O 1
ATOM 1398 N N . THR A 1 193 ? -9.605 -18.257 -6.742 1.00 92.50 193 THR A N 1
ATOM 1399 C CA . THR A 1 193 ? -9.172 -17.399 -5.633 1.00 92.50 193 THR A CA 1
ATOM 1400 C C . THR A 1 193 ? -9.405 -15.931 -5.969 1.00 92.50 193 THR A C 1
ATOM 1402 O O . THR A 1 193 ? -9.346 -15.516 -7.125 1.00 92.50 193 THR A O 1
ATOM 1405 N N . ILE A 1 194 ? -9.683 -15.133 -4.941 1.00 92.38 194 ILE A N 1
ATOM 1406 C CA . ILE A 1 194 ? -9.758 -13.674 -5.018 1.00 92.38 194 ILE A CA 1
ATOM 1407 C C . ILE A 1 194 ? -8.678 -13.101 -4.098 1.00 92.38 194 ILE A C 1
ATOM 1409 O O . ILE A 1 194 ? -8.405 -13.671 -3.045 1.00 92.38 194 ILE A O 1
ATOM 1413 N N . THR A 1 195 ? -7.959 -12.058 -4.511 1.00 80.62 195 THR A N 1
ATOM 1414 C CA . THR A 1 195 ? -6.755 -11.610 -3.783 1.00 80.62 195 THR A CA 1
ATOM 1415 C C . THR A 1 195 ? -6.548 -10.093 -3.873 1.00 80.62 195 THR A C 1
ATOM 1417 O O . THR A 1 195 ? -6.640 -9.547 -4.971 1.00 80.62 195 THR A O 1
ATOM 1420 N N . PRO A 1 196 ? -6.224 -9.402 -2.761 1.00 73.19 196 PRO A N 1
ATOM 1421 C CA . PRO A 1 196 ? -6.204 -9.906 -1.386 1.00 73.19 196 PRO A CA 1
ATOM 1422 C C . PRO A 1 196 ? -7.614 -10.162 -0.823 1.00 73.19 196 PRO A C 1
ATOM 1424 O O . PRO A 1 196 ? -8.577 -9.445 -1.119 1.00 73.19 196 PRO A O 1
ATOM 1427 N N . SER A 1 197 ? -7.722 -11.191 0.018 1.00 75.44 197 SER A N 1
ATOM 1428 C CA . SER A 1 197 ? -8.915 -11.488 0.812 1.00 75.44 197 SER A CA 1
ATOM 1429 C C . SER A 1 197 ? -8.567 -12.178 2.131 1.00 75.44 197 SER A C 1
ATOM 1431 O O . SER A 1 197 ? -7.567 -12.892 2.211 1.00 75.44 197 SER A O 1
ATOM 1433 N N . LYS A 1 198 ? -9.434 -12.010 3.130 1.00 66.94 198 LYS A N 1
ATOM 1434 C CA . LYS A 1 198 ? -9.474 -12.759 4.395 1.00 66.94 198 LYS A CA 1
ATOM 1435 C C . LYS A 1 198 ? -10.789 -13.548 4.482 1.00 66.94 198 LYS A C 1
ATOM 1437 O O . LYS A 1 198 ? -11.731 -13.237 3.759 1.00 66.94 198 LYS A O 1
ATOM 1442 N N . VAL A 1 199 ? -10.861 -14.562 5.343 1.00 63.22 199 VAL A N 1
ATOM 1443 C CA . VAL A 1 199 ? -12.138 -15.194 5.724 1.00 63.22 199 VAL A CA 1
ATOM 1444 C C . VAL A 1 199 ? -12.550 -14.632 7.082 1.00 63.22 199 VAL A C 1
ATOM 1446 O O . VAL A 1 199 ? -11.715 -14.566 7.984 1.00 63.22 199 VAL A O 1
ATOM 1449 N N . VAL A 1 200 ? -13.809 -14.213 7.210 1.00 48.44 200 VAL A N 1
ATOM 1450 C CA . VAL A 1 200 ? -14.414 -13.680 8.444 1.00 48.44 200 VAL A CA 1
ATOM 1451 C C . VAL A 1 200 ? -15.783 -14.335 8.596 1.00 48.44 200 VAL A C 1
ATOM 1453 O O . VAL A 1 200 ? -16.557 -14.320 7.643 1.00 48.44 200 VAL A O 1
ATOM 1456 N N . ASP A 1 201 ? -16.055 -14.965 9.741 1.00 49.06 201 ASP A N 1
ATOM 1457 C CA . ASP A 1 201 ? -17.302 -15.705 10.017 1.00 49.06 201 ASP A CA 1
ATOM 1458 C C . ASP A 1 201 ? -17.734 -16.660 8.877 1.00 49.06 201 ASP A C 1
ATOM 1460 O O . ASP A 1 201 ? -18.899 -16.758 8.496 1.00 49.06 201 ASP A O 1
ATOM 1464 N N . GLY A 1 202 ? -16.756 -17.352 8.276 1.00 53.00 202 GLY A N 1
ATOM 1465 C CA . GLY A 1 202 ? -16.954 -18.275 7.149 1.00 53.00 202 GLY A CA 1
ATOM 1466 C C . GLY A 1 202 ? -17.178 -17.615 5.779 1.00 53.00 202 GLY A C 1
ATOM 1467 O O . GLY A 1 202 ? -17.136 -18.307 4.763 1.00 53.00 202 GLY A O 1
ATOM 1468 N N . LEU A 1 203 ? -17.359 -16.293 5.719 1.00 65.75 203 LEU A N 1
ATOM 1469 C CA . LEU A 1 203 ? -17.495 -15.528 4.480 1.00 65.75 203 LEU A CA 1
ATOM 1470 C C . LEU A 1 203 ? -16.123 -15.105 3.942 1.00 65.75 203 LEU A C 1
ATOM 1472 O O . LEU A 1 203 ? -15.257 -14.649 4.690 1.00 65.75 203 LEU A O 1
ATOM 1476 N N . THR A 1 204 ? -15.936 -15.176 2.623 1.00 79.62 204 THR A N 1
ATOM 1477 C CA . THR A 1 204 ? -14.784 -14.537 1.971 1.00 79.62 204 THR A CA 1
ATOM 1478 C C . THR A 1 204 ? -14.978 -13.021 1.981 1.00 79.62 204 THR A C 1
ATOM 1480 O O . THR A 1 204 ? -16.048 -12.515 1.640 1.00 79.62 204 THR A O 1
ATOM 1483 N N . VAL A 1 205 ? -13.932 -12.281 2.338 1.00 77.31 205 VAL A N 1
ATOM 1484 C CA . VAL A 1 205 ? -13.931 -10.819 2.426 1.00 77.31 205 VAL A CA 1
ATOM 1485 C C . VAL A 1 205 ? -12.728 -10.275 1.666 1.00 77.31 205 VAL A C 1
ATOM 1487 O O . VAL A 1 205 ? -11.591 -10.532 2.060 1.00 77.31 205 VAL A O 1
ATOM 1490 N N . THR A 1 206 ? -12.937 -9.514 0.590 1.00 80.25 206 THR A N 1
ATOM 1491 C CA . THR A 1 206 ? -11.822 -8.804 -0.055 1.00 80.25 206 THR A CA 1
ATOM 1492 C C . THR A 1 206 ? -11.486 -7.525 0.703 1.00 80.25 206 THR A C 1
ATOM 1494 O O . THR A 1 206 ? -12.376 -6.763 1.071 1.00 80.25 206 THR A O 1
ATOM 1497 N N . THR A 1 207 ? -10.192 -7.296 0.934 1.00 73.19 207 THR A N 1
ATOM 1498 C CA . THR A 1 207 ? -9.671 -6.152 1.699 1.00 73.19 207 THR A CA 1
ATOM 1499 C C . THR A 1 207 ? -9.327 -4.940 0.827 1.00 73.19 207 THR A C 1
ATOM 1501 O O . THR A 1 207 ? -8.674 -4.009 1.291 1.00 73.19 207 THR A O 1
ATOM 1504 N N . THR A 1 208 ? -9.751 -4.936 -0.441 1.00 72.50 208 THR A N 1
ATOM 1505 C CA . THR A 1 208 ? -9.559 -3.835 -1.396 1.00 72.50 208 THR A CA 1
ATOM 1506 C C . THR A 1 208 ? -10.794 -3.660 -2.286 1.00 72.50 208 THR A C 1
ATOM 1508 O O . THR A 1 208 ? -11.586 -4.584 -2.457 1.00 72.50 208 THR A O 1
ATOM 1511 N N . LEU A 1 209 ? -10.941 -2.481 -2.897 1.00 81.00 209 LEU A N 1
ATOM 1512 C CA . LEU A 1 209 ? -11.929 -2.228 -3.955 1.00 81.00 209 LEU A CA 1
ATOM 1513 C C . LEU A 1 209 ? -11.461 -2.725 -5.338 1.00 81.00 209 LEU A C 1
ATOM 1515 O O . LEU A 1 209 ? -12.255 -2.752 -6.276 1.00 81.00 209 LEU A O 1
ATOM 1519 N N . THR A 1 210 ? -10.188 -3.119 -5.470 1.00 86.50 210 THR A N 1
ATOM 1520 C CA . THR A 1 210 ? -9.568 -3.595 -6.723 1.00 86.50 210 THR A CA 1
ATOM 1521 C C . THR A 1 210 ? -8.935 -4.988 -6.576 1.00 86.50 210 THR A C 1
ATOM 1523 O O . THR A 1 210 ? -7.719 -5.138 -6.745 1.00 86.50 210 THR A O 1
ATOM 1526 N N . PRO A 1 211 ? -9.702 -6.026 -6.193 1.00 90.19 211 PRO A N 1
ATOM 1527 C CA . PRO A 1 211 ? -9.165 -7.375 -6.078 1.00 90.19 211 PRO A CA 1
ATOM 1528 C C . PRO A 1 211 ? -8.759 -7.950 -7.435 1.00 90.19 211 PRO A C 1
ATOM 1530 O O . PRO A 1 211 ? -9.260 -7.558 -8.485 1.00 90.19 211 PRO A O 1
ATOM 1533 N N . THR A 1 212 ? -7.888 -8.949 -7.405 1.00 94.81 212 THR A N 1
ATOM 1534 C CA . THR A 1 212 ? -7.589 -9.808 -8.551 1.00 94.81 212 THR A CA 1
ATOM 1535 C C . THR A 1 212 ? -8.377 -11.106 -8.430 1.00 94.81 212 THR A C 1
ATOM 1537 O O . THR A 1 212 ? -8.278 -11.792 -7.412 1.00 94.81 212 THR A O 1
ATOM 1540 N N . LEU A 1 213 ? -9.147 -11.441 -9.465 1.00 96.56 213 LEU A N 1
ATOM 1541 C CA . LEU A 1 213 ? -9.808 -12.737 -9.626 1.00 96.56 213 LEU A CA 1
ATOM 1542 C C . LEU A 1 213 ? -8.846 -13.709 -10.312 1.00 96.56 213 LEU A C 1
ATOM 1544 O O . LEU A 1 213 ? -8.201 -13.346 -11.298 1.00 96.56 213 LEU A O 1
ATOM 1548 N N . GLN A 1 214 ? -8.748 -14.938 -9.819 1.00 95.56 214 GLN A N 1
ATOM 1549 C CA . GLN A 1 214 ? -7.785 -15.929 -10.296 1.00 95.56 214 GLN A CA 1
ATOM 1550 C C . GLN A 1 214 ? -8.420 -17.313 -10.428 1.00 95.56 214 GLN A C 1
ATOM 1552 O O . GLN A 1 214 ? -9.347 -17.656 -9.698 1.00 95.56 214 GLN A O 1
ATOM 1557 N N . ALA A 1 215 ? -7.879 -18.121 -11.340 1.00 94.81 215 ALA A N 1
ATOM 1558 C CA . ALA A 1 215 ? -8.168 -19.548 -11.474 1.00 94.81 215 ALA A CA 1
ATOM 1559 C C . ALA A 1 215 ? -7.061 -20.234 -12.287 1.00 94.81 215 ALA A C 1
ATOM 1561 O O . ALA A 1 215 ? -6.457 -19.611 -13.162 1.00 94.81 215 ALA A O 1
ATOM 1562 N N . THR A 1 216 ? -6.833 -21.522 -12.060 1.00 94.62 216 THR A N 1
ATOM 1563 C CA . THR A 1 216 ? -6.035 -22.374 -12.949 1.00 94.62 216 THR A CA 1
ATOM 1564 C C . THR A 1 216 ? -6.900 -22.838 -14.113 1.00 94.62 216 THR A C 1
ATOM 1566 O O . THR A 1 216 ? -7.954 -23.440 -13.898 1.00 94.62 216 THR A O 1
ATOM 1569 N N . LEU A 1 217 ? -6.470 -22.561 -15.348 1.00 94.19 217 LEU A N 1
ATOM 1570 C CA . LEU A 1 217 ? -7.205 -22.965 -16.551 1.00 94.19 217 LEU A CA 1
ATOM 1571 C C . LEU A 1 217 ? -6.542 -24.179 -17.201 1.00 94.19 217 LEU A C 1
ATOM 1573 O O . LEU A 1 217 ? -5.330 -24.185 -17.395 1.00 94.19 217 LEU A O 1
ATOM 1577 N N . THR A 1 218 ? -7.316 -25.201 -17.565 1.00 91.88 218 THR A N 1
ATOM 1578 C CA . THR A 1 218 ? -6.795 -26.433 -18.189 1.00 91.88 218 THR A CA 1
ATOM 1579 C C . THR A 1 218 ? -7.581 -26.781 -19.448 1.00 91.88 218 THR A C 1
ATOM 1581 O O . THR A 1 218 ? -8.807 -26.814 -19.406 1.00 91.88 218 THR A O 1
ATOM 1584 N N . HIS A 1 219 ? -6.894 -27.086 -20.553 1.00 91.25 219 HIS A N 1
ATOM 1585 C CA . HIS A 1 219 ? -7.487 -27.682 -21.755 1.00 91.25 219 HIS A CA 1
ATOM 1586 C C . HIS A 1 219 ? -7.017 -29.140 -21.894 1.00 91.25 219 HIS A C 1
ATOM 1588 O O . HIS A 1 219 ? -5.811 -29.374 -21.783 1.00 91.25 219 HIS A O 1
ATOM 1594 N N . PRO A 1 220 ? -7.889 -30.123 -22.200 1.00 85.31 220 PRO A N 1
ATOM 1595 C CA . PRO A 1 220 ? -7.487 -31.534 -22.286 1.00 85.31 220 PRO A CA 1
ATOM 1596 C C . PRO A 1 220 ? -6.371 -31.835 -23.305 1.00 85.31 220 PRO A C 1
ATOM 1598 O O . PRO A 1 220 ? -5.636 -32.802 -23.140 1.00 85.31 220 PRO A O 1
ATOM 1601 N N . THR A 1 221 ? -6.224 -31.000 -24.340 1.00 83.06 221 THR A N 1
ATOM 1602 C CA . THR A 1 221 ? -5.162 -31.094 -25.367 1.00 83.06 221 THR A CA 1
ATOM 1603 C C . THR A 1 221 ? -4.052 -30.040 -25.225 1.00 83.06 221 THR A C 1
ATOM 1605 O O . THR A 1 221 ? -3.178 -29.952 -26.084 1.00 83.06 221 THR A O 1
ATOM 1608 N N . GLY A 1 222 ? -4.068 -29.223 -24.165 1.00 82.69 222 GLY A N 1
ATOM 1609 C CA . GLY A 1 222 ? -3.001 -28.257 -23.870 1.00 82.69 222 GLY A CA 1
ATOM 1610 C C . GLY A 1 222 ? -3.032 -26.918 -24.625 1.00 82.69 222 GLY A C 1
ATOM 1611 O O . GLY A 1 222 ? -2.082 -26.149 -24.492 1.00 82.69 222 GLY A O 1
ATOM 1612 N N . HIS A 1 223 ? -4.082 -26.606 -25.395 1.00 82.62 223 HIS A N 1
ATOM 1613 C CA . HIS A 1 223 ? -4.219 -25.304 -26.070 1.00 82.62 223 HIS A CA 1
ATOM 1614 C C . HIS A 1 223 ? -4.256 -24.116 -25.091 1.00 82.62 223 HIS A C 1
ATOM 1616 O O . HIS A 1 223 ? -4.618 -24.263 -23.922 1.00 82.62 223 HIS A O 1
ATOM 1622 N N . ALA A 1 224 ? -3.887 -22.931 -25.585 1.00 87.44 224 ALA A N 1
ATOM 1623 C CA . ALA A 1 224 ? -4.048 -21.680 -24.852 1.00 87.44 224 ALA A CA 1
ATOM 1624 C C . ALA A 1 224 ? -5.532 -21.283 -24.757 1.00 87.44 224 ALA A C 1
ATOM 1626 O O . ALA A 1 224 ? -6.338 -21.634 -25.619 1.00 87.44 224 ALA A O 1
ATOM 1627 N N . LEU A 1 225 ? -5.880 -20.555 -23.698 1.00 94.38 225 LEU A N 1
ATOM 1628 C CA . LEU A 1 225 ? -7.253 -20.263 -23.299 1.00 94.38 225 LEU A CA 1
ATOM 1629 C C . LEU A 1 225 ? -7.470 -18.773 -23.036 1.00 94.38 225 LEU A C 1
ATOM 1631 O O . LEU A 1 225 ? -6.547 -18.027 -22.704 1.00 94.38 225 LEU A O 1
ATOM 1635 N N . ARG A 1 226 ? -8.730 -18.362 -23.121 1.00 94.75 226 ARG A N 1
ATOM 1636 C CA . ARG A 1 226 ? -9.241 -17.111 -22.572 1.00 94.75 226 ARG A CA 1
ATOM 1637 C C . ARG A 1 226 ? -9.891 -17.382 -21.217 1.00 94.75 226 ARG A C 1
ATOM 1639 O O . ARG A 1 226 ? -10.699 -18.298 -21.073 1.00 94.75 226 ARG A O 1
ATOM 1646 N N . ALA A 1 227 ? -9.546 -16.566 -20.233 1.00 95.81 227 ALA A N 1
ATOM 1647 C CA . ALA A 1 227 ? -10.278 -16.431 -18.986 1.00 95.81 227 ALA A CA 1
ATOM 1648 C C . ALA A 1 227 ? -11.398 -15.403 -19.172 1.00 95.81 227 ALA A C 1
ATOM 1650 O O . ALA A 1 227 ? -11.136 -14.317 -19.688 1.00 95.81 227 ALA A O 1
ATOM 1651 N N . GLU A 1 228 ? -12.607 -15.702 -18.709 1.00 97.56 228 GLU A N 1
ATOM 1652 C CA . GLU A 1 228 ? -13.697 -14.728 -18.592 1.00 97.56 228 GLU A CA 1
ATOM 1653 C C . GLU A 1 228 ? -14.249 -14.770 -17.170 1.00 97.56 228 GLU A C 1
ATOM 1655 O O . GLU A 1 228 ? -14.539 -15.852 -16.658 1.00 97.56 228 GLU A O 1
ATOM 1660 N N . ALA A 1 229 ? -14.403 -13.611 -16.536 1.00 97.25 229 ALA A N 1
ATOM 1661 C CA . ALA A 1 229 ? -14.958 -13.480 -15.196 1.00 97.25 229 ALA A CA 1
ATOM 1662 C C . ALA A 1 229 ? -16.027 -12.387 -15.139 1.00 97.25 229 ALA A C 1
ATOM 1664 O O . ALA A 1 229 ? -15.966 -11.401 -15.875 1.00 97.25 229 ALA A O 1
ATOM 1665 N N . GLU A 1 230 ? -16.985 -12.550 -14.233 1.00 97.56 230 GLU A N 1
ATOM 1666 C CA . GLU A 1 230 ? -18.008 -11.544 -13.950 1.00 97.56 230 GLU A CA 1
ATOM 1667 C C . GLU A 1 230 ? -18.259 -11.398 -12.449 1.00 97.56 230 GLU A C 1
ATOM 1669 O O . GLU A 1 230 ? -18.040 -12.335 -11.675 1.00 97.56 230 GLU A O 1
ATOM 1674 N N . ILE A 1 231 ? -18.717 -10.207 -12.056 1.00 97.50 231 ILE A N 1
ATOM 1675 C CA . ILE A 1 231 ? -19.129 -9.854 -10.695 1.00 97.50 231 ILE A CA 1
ATOM 1676 C C . ILE A 1 231 ? -20.534 -9.253 -10.763 1.00 97.50 231 ILE A C 1
ATOM 1678 O O . ILE A 1 231 ? -20.800 -8.391 -11.603 1.00 97.50 231 ILE A O 1
ATOM 1682 N N . GLU A 1 232 ? -21.416 -9.658 -9.853 1.00 96.06 232 GLU A N 1
ATOM 1683 C CA . GLU A 1 232 ? -22.739 -9.062 -9.650 1.00 96.06 232 GLU A CA 1
ATOM 1684 C C . GLU A 1 232 ? -23.034 -8.808 -8.167 1.00 96.06 232 GLU A C 1
ATOM 1686 O O . GLU A 1 232 ? -22.381 -9.377 -7.289 1.00 96.06 232 GLU A O 1
ATOM 1691 N N . HIS A 1 233 ? -24.022 -7.961 -7.874 1.00 90.88 233 HIS A N 1
ATOM 1692 C CA . HIS A 1 233 ? -24.541 -7.829 -6.510 1.00 90.88 233 HIS A CA 1
ATOM 1693 C C . HIS A 1 233 ? -25.120 -9.165 -6.035 1.00 90.88 233 HIS A C 1
ATOM 1695 O O . HIS A 1 233 ? -25.831 -9.840 -6.783 1.00 90.88 233 HIS A O 1
ATOM 1701 N N . ASP A 1 234 ? -24.851 -9.541 -4.786 1.00 90.25 234 ASP A N 1
ATOM 1702 C CA . ASP A 1 234 ? -25.429 -10.756 -4.220 1.00 90.25 234 ASP A CA 1
ATOM 1703 C C . ASP A 1 234 ? -26.954 -10.581 -4.036 1.00 90.25 234 ASP A C 1
ATOM 1705 O O . ASP A 1 234 ? -27.375 -9.604 -3.415 1.00 90.25 234 ASP A O 1
ATOM 1709 N N . PRO A 1 235 ? -27.817 -11.496 -4.518 1.00 85.06 235 PRO A N 1
ATOM 1710 C CA . PRO A 1 235 ? -29.256 -11.446 -4.247 1.00 85.06 235 PRO A CA 1
ATOM 1711 C C . PRO A 1 235 ? -29.637 -11.515 -2.757 1.00 85.06 235 PRO A C 1
ATOM 1713 O O . PRO A 1 235 ? -30.772 -11.188 -2.419 1.00 85.06 235 PRO A O 1
ATOM 1716 N N . ALA A 1 236 ? -28.718 -11.932 -1.877 1.00 78.81 236 ALA A N 1
ATOM 1717 C CA . ALA A 1 236 ? -28.854 -11.879 -0.419 1.00 78.81 236 ALA A CA 1
ATOM 1718 C C . ALA A 1 236 ? -28.233 -10.608 0.215 1.00 78.81 236 ALA A C 1
ATOM 1720 O O . ALA A 1 236 ? -28.062 -10.536 1.437 1.00 78.81 236 ALA A O 1
ATOM 1721 N N . ALA A 1 237 ? -27.861 -9.604 -0.587 1.00 76.25 237 ALA A N 1
ATOM 1722 C CA . ALA A 1 237 ? -27.393 -8.311 -0.096 1.00 76.25 237 ALA A CA 1
ATOM 1723 C C . ALA A 1 237 ? -28.528 -7.494 0.566 1.00 76.25 237 ALA A C 1
ATOM 1725 O O . ALA A 1 237 ? -29.685 -7.586 0.146 1.00 76.25 237 ALA A O 1
ATOM 1726 N N . PRO A 1 238 ? -28.217 -6.640 1.563 1.00 74.00 238 PRO A N 1
ATOM 1727 C CA . PRO A 1 238 ? -29.183 -5.698 2.123 1.00 74.00 238 PRO A CA 1
ATOM 1728 C C . PRO A 1 238 ? -29.790 -4.763 1.068 1.00 74.00 238 PRO A C 1
ATOM 1730 O O . PRO A 1 238 ? -29.127 -4.347 0.111 1.00 74.00 238 PRO A O 1
ATOM 1733 N N . ALA A 1 239 ? -31.053 -4.386 1.272 1.00 66.69 239 ALA A N 1
ATOM 1734 C CA . ALA A 1 239 ? -31.770 -3.493 0.369 1.00 66.69 239 ALA A CA 1
ATOM 1735 C C . ALA A 1 239 ? -31.036 -2.148 0.202 1.00 66.69 239 ALA A C 1
ATOM 1737 O O . ALA A 1 239 ? -30.691 -1.489 1.180 1.00 66.69 239 ALA A O 1
ATOM 1738 N N . GLY A 1 240 ? -30.829 -1.736 -1.052 1.00 66.12 240 GLY A N 1
ATOM 1739 C CA . GLY A 1 240 ? -30.166 -0.476 -1.408 1.00 66.12 240 GLY A CA 1
ATOM 1740 C C . GLY A 1 240 ? -28.744 -0.607 -1.963 1.00 66.12 240 GLY A C 1
ATOM 1741 O O . GLY A 1 240 ? -28.231 0.384 -2.473 1.00 66.12 240 GLY A O 1
ATOM 1742 N N . GLN A 1 241 ? -28.116 -1.792 -1.934 1.00 77.38 241 GLN A N 1
ATOM 1743 C CA . GLN A 1 241 ? -26.771 -1.963 -2.514 1.00 77.38 241 GLN A CA 1
ATOM 1744 C C . GLN A 1 241 ? -26.753 -1.983 -4.053 1.00 77.38 241 GLN A C 1
ATOM 1746 O O . GLN A 1 241 ? -25.790 -1.505 -4.644 1.00 77.38 241 GLN A O 1
ATOM 1751 N N . GLY A 1 242 ? -27.804 -2.508 -4.692 1.00 76.12 242 GLY A N 1
ATOM 1752 C CA . GLY A 1 242 ? -27.912 -2.677 -6.147 1.00 76.12 242 GLY A CA 1
ATOM 1753 C C . GLY A 1 242 ? -28.486 -4.049 -6.516 1.00 76.12 242 GLY A C 1
ATOM 1754 O O . GLY A 1 242 ? -28.865 -4.820 -5.634 1.00 76.12 242 GLY A O 1
ATOM 1755 N N . SER A 1 243 ? -28.582 -4.359 -7.811 1.00 81.94 243 SER A N 1
ATOM 1756 C CA . SER A 1 243 ? -28.974 -5.689 -8.297 1.00 81.94 243 SER A CA 1
ATOM 1757 C C . SER A 1 243 ? -28.435 -5.964 -9.705 1.00 81.94 243 SER A C 1
ATOM 1759 O O . SER A 1 243 ? -28.431 -5.081 -10.561 1.00 81.94 243 SER A O 1
ATOM 1761 N N . GLY A 1 244 ? -28.001 -7.203 -9.952 1.00 84.69 244 GLY A N 1
ATOM 1762 C CA . GLY A 1 244 ? -27.445 -7.629 -11.240 1.00 84.69 244 GLY A CA 1
ATOM 1763 C C . GLY A 1 244 ? -25.960 -7.300 -11.432 1.00 84.69 244 GLY A C 1
ATOM 1764 O O . GLY A 1 244 ? -25.254 -6.935 -10.487 1.00 84.69 244 GLY A O 1
ATOM 1765 N N . GLN A 1 245 ? -25.488 -7.507 -12.664 1.00 95.00 245 GLN A N 1
ATOM 1766 C CA . GLN A 1 245 ? -24.074 -7.468 -13.045 1.00 95.00 245 GLN A CA 1
ATOM 1767 C C . GLN A 1 245 ? -23.442 -6.089 -12.804 1.00 95.00 245 GLN A C 1
ATOM 1769 O O . GLN A 1 245 ? -23.930 -5.072 -13.292 1.00 95.00 245 GLN A O 1
ATOM 1774 N N . ILE A 1 246 ? -22.326 -6.089 -12.075 1.00 94.69 246 ILE A N 1
ATOM 1775 C CA . ILE A 1 246 ? -21.498 -4.916 -11.775 1.00 94.69 246 ILE A CA 1
ATOM 1776 C C . ILE A 1 246 ? -20.419 -4.762 -12.853 1.00 94.69 246 ILE A C 1
ATOM 1778 O O . ILE A 1 246 ? -20.170 -3.659 -13.335 1.00 94.69 246 ILE A O 1
ATOM 1782 N N . TRP A 1 247 ? -19.756 -5.865 -13.223 1.00 96.81 247 TRP A N 1
ATOM 1783 C CA . TRP A 1 247 ? -18.577 -5.833 -14.091 1.00 96.81 247 TRP A CA 1
ATOM 1784 C C . TRP A 1 247 ? -18.275 -7.185 -14.747 1.00 96.81 247 TRP A C 1
ATOM 1786 O O . TRP A 1 247 ? -18.601 -8.243 -14.206 1.00 96.81 247 TRP A O 1
ATOM 1796 N N . THR A 1 248 ? -17.592 -7.135 -15.893 1.00 96.69 248 THR A N 1
ATOM 1797 C CA . THR A 1 248 ? -16.998 -8.289 -16.581 1.00 96.69 248 THR A CA 1
ATOM 1798 C C . THR A 1 248 ? -15.549 -7.994 -16.964 1.00 96.69 248 THR A C 1
ATOM 1800 O O . THR A 1 248 ? -15.209 -6.863 -17.316 1.00 96.69 248 THR A O 1
ATOM 1803 N N . GLY A 1 249 ? -14.696 -9.016 -16.925 1.00 94.94 249 GLY A N 1
ATOM 1804 C CA . GLY A 1 249 ? -13.292 -8.925 -17.318 1.00 94.94 249 GLY A CA 1
ATOM 1805 C C . GLY A 1 249 ? -12.795 -10.200 -17.992 1.00 94.94 249 GLY A C 1
ATOM 1806 O O . GLY A 1 249 ? -13.402 -11.265 -17.875 1.00 94.94 249 GLY A O 1
ATOM 1807 N N . SER A 1 250 ? -11.672 -10.103 -18.703 1.00 95.94 250 SER A N 1
ATOM 1808 C CA . SER A 1 250 ? -11.045 -11.244 -19.374 1.00 95.94 250 SER A CA 1
ATOM 1809 C C . SER A 1 250 ? -9.525 -11.151 -19.389 1.00 95.94 250 SER A C 1
ATOM 1811 O O . SER A 1 250 ? -8.974 -10.052 -19.367 1.00 95.94 250 SER A O 1
ATOM 1813 N N . ALA A 1 251 ? -8.862 -12.300 -19.513 1.00 94.25 251 ALA A N 1
ATOM 1814 C CA . ALA A 1 251 ? -7.435 -12.392 -19.817 1.00 94.25 251 ALA A CA 1
ATOM 1815 C C . ALA A 1 251 ? -7.210 -13.455 -20.901 1.00 94.25 251 ALA A C 1
ATOM 1817 O O . ALA A 1 251 ? -7.603 -14.609 -20.731 1.00 94.25 251 ALA A O 1
ATOM 1818 N N . ASP A 1 252 ? -6.600 -13.065 -22.016 1.00 94.38 252 ASP A N 1
ATOM 1819 C CA . ASP A 1 252 ? -6.403 -13.919 -23.192 1.00 94.38 252 ASP A CA 1
ATOM 1820 C C . ASP A 1 252 ? -5.010 -14.584 -23.191 1.00 94.38 252 ASP A C 1
ATOM 1822 O O . ASP A 1 252 ? -4.087 -14.117 -22.524 1.00 94.38 252 ASP A O 1
ATOM 1826 N N . ASN A 1 253 ? -4.828 -15.640 -23.993 1.00 91.50 253 ASN A N 1
ATOM 1827 C CA . ASN A 1 253 ? -3.556 -16.368 -24.171 1.00 91.50 253 ASN A CA 1
ATOM 1828 C C . ASN A 1 253 ? -3.000 -17.052 -22.899 1.00 91.50 253 ASN A C 1
ATOM 1830 O O . ASN A 1 253 ? -1.788 -17.216 -22.749 1.00 91.50 253 ASN A O 1
ATOM 1834 N N . VAL A 1 254 ? -3.875 -17.493 -21.993 1.00 92.06 254 VAL A N 1
ATOM 1835 C CA . VAL A 1 254 ? -3.513 -18.263 -20.792 1.00 92.06 254 VAL A CA 1
ATOM 1836 C C . VAL A 1 254 ? -3.062 -19.672 -21.189 1.00 92.06 254 VAL A C 1
ATOM 1838 O O . VAL A 1 254 ? -3.827 -20.424 -21.790 1.00 92.06 254 VAL A O 1
ATOM 1841 N N . SER A 1 255 ? -1.842 -20.070 -20.832 1.00 92.31 255 SER A N 1
ATOM 1842 C CA . SER A 1 255 ? -1.344 -21.431 -21.081 1.00 92.31 255 SER A CA 1
ATOM 1843 C C . SER A 1 255 ? -2.105 -22.472 -20.252 1.00 92.31 255 SER A C 1
ATOM 1845 O O . SER A 1 255 ? -2.287 -22.290 -19.046 1.00 92.31 255 SER A O 1
ATOM 1847 N N . SER A 1 256 ? -2.490 -23.599 -20.860 1.00 92.38 256 SER A N 1
ATOM 1848 C CA . SER A 1 256 ? -3.115 -24.708 -20.130 1.00 92.38 256 SER A CA 1
ATOM 1849 C C . SER A 1 256 ? -2.233 -25.197 -18.971 1.00 92.38 256 SER A C 1
ATOM 1851 O O . SER A 1 256 ? -1.048 -25.471 -19.152 1.00 92.38 256 SER A O 1
ATOM 1853 N N . GLY A 1 257 ? -2.827 -25.328 -17.785 1.00 89.69 257 GLY A N 1
ATOM 1854 C CA . GLY A 1 257 ? -2.161 -25.683 -16.531 1.00 89.69 257 GLY A CA 1
ATOM 1855 C C . GLY A 1 257 ? -1.630 -24.488 -15.728 1.00 89.69 257 GLY A C 1
ATOM 1856 O O . GLY A 1 257 ? -1.096 -24.701 -14.642 1.00 89.69 257 GLY A O 1
ATOM 1857 N N . THR A 1 258 ? -1.768 -23.247 -16.215 1.00 88.00 258 THR A N 1
ATOM 1858 C CA . THR A 1 258 ? -1.325 -22.038 -15.489 1.00 88.00 258 THR A CA 1
ATOM 1859 C C . THR A 1 258 ? -2.476 -21.313 -14.790 1.00 88.00 258 THR A C 1
ATOM 1861 O O . THR A 1 258 ? -3.632 -21.385 -15.216 1.00 88.00 258 THR A O 1
ATOM 1864 N N . GLN A 1 259 ? -2.155 -20.612 -13.698 1.00 91.94 259 GLN A N 1
ATOM 1865 C CA . GLN A 1 259 ? -3.081 -19.707 -13.023 1.00 91.94 259 GLN A CA 1
ATOM 1866 C C . GLN A 1 259 ? -3.161 -18.382 -13.794 1.00 91.94 259 GLN A C 1
ATOM 1868 O O . GLN A 1 259 ? -2.136 -17.772 -14.095 1.00 91.94 259 GLN A O 1
ATOM 1873 N N . THR A 1 260 ? -4.377 -17.931 -14.097 1.00 92.38 260 THR A N 1
ATOM 1874 C CA . THR A 1 260 ? -4.646 -16.600 -14.656 1.00 92.38 260 THR A CA 1
ATOM 1875 C C . THR A 1 260 ? -4.941 -15.580 -13.554 1.00 92.38 260 THR A C 1
ATOM 1877 O O . THR A 1 260 ? -5.154 -15.936 -12.393 1.00 92.38 260 THR A O 1
ATOM 1880 N N . SER A 1 261 ? -4.945 -14.297 -13.901 1.00 93.81 261 SER A N 1
ATOM 1881 C CA . SER A 1 261 ? -5.235 -13.188 -12.990 1.00 93.81 261 SER A CA 1
ATOM 1882 C C . SER A 1 261 ? -5.919 -12.051 -13.746 1.00 93.81 261 SER A C 1
ATOM 1884 O O . SER A 1 261 ? -5.360 -11.521 -14.703 1.00 93.81 261 SER A O 1
ATOM 1886 N N . ILE A 1 262 ? -7.124 -11.677 -13.314 1.00 95.19 262 ILE A N 1
ATOM 1887 C CA . ILE A 1 262 ? -7.917 -10.579 -13.878 1.00 95.19 262 ILE A CA 1
ATOM 1888 C C . ILE A 1 262 ? -8.160 -9.557 -12.763 1.00 95.19 262 ILE A C 1
ATOM 1890 O O . ILE A 1 262 ? -8.875 -9.839 -11.801 1.00 95.19 262 ILE A O 1
ATOM 1894 N N . ALA A 1 263 ? -7.549 -8.379 -12.869 1.00 92.69 263 ALA A N 1
ATOM 1895 C CA . ALA A 1 263 ? -7.723 -7.304 -11.895 1.00 92.69 263 ALA A CA 1
ATOM 1896 C C . ALA A 1 263 ? -9.067 -6.581 -12.089 1.00 92.69 263 ALA A C 1
ATOM 1898 O O . ALA A 1 263 ? -9.428 -6.214 -13.209 1.00 92.69 263 ALA A O 1
ATOM 1899 N N . VAL A 1 264 ? -9.783 -6.344 -10.990 1.00 93.12 264 VAL A N 1
ATOM 1900 C CA . VAL A 1 264 ? -11.011 -5.543 -10.951 1.00 93.12 264 VAL A CA 1
ATOM 1901 C C . VAL A 1 264 ? -10.636 -4.050 -10.937 1.00 93.12 264 VAL A C 1
ATOM 1903 O O . VAL A 1 264 ? -9.885 -3.635 -10.051 1.00 93.12 264 VAL A O 1
ATOM 1906 N N . PRO A 1 265 ? -11.119 -3.221 -11.885 1.00 87.88 265 PRO A N 1
ATOM 1907 C CA . PRO A 1 265 ? -10.727 -1.814 -11.982 1.00 87.88 265 PRO A CA 1
ATOM 1908 C C . PRO A 1 265 ? -11.157 -0.956 -10.784 1.00 87.88 265 PRO A C 1
ATOM 1910 O O . PRO A 1 265 ? -12.203 -1.185 -10.172 1.00 87.88 265 PRO A O 1
ATOM 1913 N N . ALA A 1 266 ? -10.397 0.106 -10.505 1.00 75.94 266 ALA A N 1
ATOM 1914 C CA . ALA A 1 266 ? -10.766 1.122 -9.518 1.00 75.94 266 ALA A CA 1
ATOM 1915 C C . ALA A 1 266 ? -12.148 1.739 -9.809 1.00 75.94 266 ALA A C 1
ATOM 1917 O O . ALA A 1 266 ? -12.496 1.995 -10.959 1.00 75.94 266 ALA A O 1
ATOM 1918 N N . GLY A 1 267 ? -12.934 1.969 -8.753 1.00 76.81 267 GLY A N 1
ATOM 1919 C CA . GLY A 1 267 ? -14.310 2.475 -8.850 1.00 76.81 267 GLY A CA 1
ATOM 1920 C C . GLY A 1 267 ? -15.370 1.432 -9.234 1.00 76.81 267 GLY A C 1
ATOM 1921 O O . GLY A 1 267 ? -16.543 1.781 -9.294 1.00 76.81 267 GLY A O 1
ATOM 1922 N N . THR A 1 268 ? -14.991 0.167 -9.460 1.00 87.38 268 THR A N 1
ATOM 1923 C CA . THR A 1 268 ? -15.942 -0.918 -9.779 1.00 87.38 268 THR A CA 1
ATOM 1924 C C . THR A 1 268 ? -16.701 -1.424 -8.550 1.00 87.38 268 THR A C 1
ATOM 1926 O O . THR A 1 268 ? -17.875 -1.769 -8.646 1.00 87.38 268 THR A O 1
ATOM 1929 N N . LEU A 1 269 ? -16.035 -1.491 -7.392 1.00 87.06 269 LEU A N 1
ATOM 1930 C CA . LEU A 1 269 ? -16.603 -1.982 -6.134 1.00 87.06 269 LEU A CA 1
ATOM 1931 C C . LEU A 1 269 ? -16.649 -0.863 -5.090 1.00 87.06 269 LEU A C 1
ATOM 1933 O O . LEU A 1 269 ? -15.757 -0.016 -5.041 1.00 87.06 269 LEU A O 1
ATOM 1937 N N . THR A 1 270 ? -17.654 -0.909 -4.215 1.00 83.50 270 THR A N 1
ATOM 1938 C CA . THR A 1 270 ? -17.787 -0.015 -3.053 1.00 83.50 270 THR A CA 1
ATOM 1939 C C . THR A 1 270 ? -17.636 -0.813 -1.759 1.00 83.50 270 THR A C 1
ATOM 1941 O O . THR A 1 270 ? -18.076 -1.960 -1.681 1.00 83.50 270 THR A O 1
ATOM 1944 N N . GLY A 1 271 ? -17.030 -0.211 -0.732 1.00 73.94 271 GLY A N 1
ATOM 1945 C CA . GLY A 1 271 ? -16.891 -0.836 0.585 1.00 73.94 271 GLY A CA 1
ATOM 1946 C C . GLY A 1 271 ? -18.243 -1.192 1.215 1.00 73.94 271 GLY A C 1
ATOM 1947 O O . GLY A 1 271 ? -19.219 -0.459 1.066 1.00 73.94 271 GLY A O 1
ATOM 1948 N N . GLY A 1 272 ? -18.302 -2.335 1.900 1.00 72.25 272 GLY A N 1
ATOM 1949 C CA . GLY A 1 272 ? -19.517 -2.861 2.534 1.00 72.25 272 GLY A CA 1
ATOM 1950 C C . GLY A 1 272 ? -20.494 -3.575 1.589 1.00 72.25 272 GLY A C 1
ATOM 1951 O O . GLY A 1 272 ? -21.504 -4.111 2.052 1.00 72.25 272 GLY A O 1
ATOM 1952 N N . TRP A 1 273 ? -20.228 -3.627 0.278 1.00 86.38 273 TRP A N 1
ATOM 1953 C CA . TRP A 1 273 ? -21.057 -4.400 -0.651 1.00 86.38 273 TRP A CA 1
ATOM 1954 C C . TRP A 1 273 ? -20.916 -5.912 -0.437 1.00 86.38 273 TRP A C 1
ATOM 1956 O O . TRP A 1 273 ? -19.805 -6.423 -0.301 1.00 86.38 273 TRP A O 1
ATOM 1966 N N . LYS A 1 274 ? -22.034 -6.643 -0.487 1.00 89.50 274 LYS A N 1
ATOM 1967 C CA . LYS A 1 274 ? -22.043 -8.093 -0.717 1.00 89.50 274 LYS A CA 1
ATOM 1968 C C . LYS A 1 274 ? -22.178 -8.329 -2.219 1.00 89.50 274 LYS A C 1
ATOM 1970 O O . LYS A 1 274 ? -23.189 -7.971 -2.827 1.00 89.50 274 LYS A O 1
ATOM 1975 N N . VAL A 1 275 ? -21.143 -8.901 -2.822 1.00 94.06 275 VAL A N 1
ATOM 1976 C CA . VAL A 1 275 ? -21.104 -9.233 -4.251 1.00 94.06 275 VAL A CA 1
ATOM 1977 C C . VAL A 1 275 ? -20.812 -10.718 -4.419 1.00 94.06 275 VAL A C 1
ATOM 1979 O O . VAL A 1 275 ? -20.370 -11.397 -3.492 1.00 94.06 275 VAL A O 1
ATOM 1982 N N . ARG A 1 276 ? -21.039 -11.243 -5.616 1.00 94.81 276 ARG A N 1
ATOM 1983 C CA . ARG A 1 276 ? -20.629 -12.598 -5.977 1.00 94.81 276 ARG A CA 1
ATOM 1984 C C . ARG A 1 276 ? -19.965 -12.600 -7.340 1.00 94.81 276 ARG A C 1
ATOM 1986 O O . ARG A 1 276 ? -20.340 -11.827 -8.219 1.00 94.81 276 ARG A O 1
ATOM 1993 N N . TRP A 1 277 ? -18.959 -13.451 -7.497 1.00 96.88 277 TRP A N 1
ATOM 1994 C CA . TRP A 1 277 ? -18.156 -13.544 -8.710 1.00 96.88 277 TRP A CA 1
ATOM 1995 C C . TRP A 1 277 ? -18.051 -14.980 -9.208 1.00 96.88 277 TRP A C 1
ATOM 1997 O O . TRP A 1 277 ? -18.233 -15.932 -8.447 1.00 96.88 277 TRP A O 1
ATOM 2007 N N . ARG A 1 278 ? -17.774 -15.149 -10.498 1.00 96.50 278 ARG A N 1
ATOM 2008 C CA . ARG A 1 278 ? -17.506 -16.460 -11.102 1.00 96.50 278 ARG A CA 1
ATOM 2009 C C . ARG A 1 278 ? -16.612 -16.329 -12.324 1.00 96.50 278 ARG A C 1
ATOM 2011 O O . ARG A 1 278 ? -16.463 -15.238 -12.874 1.00 96.50 278 ARG A O 1
ATOM 2018 N N . LEU A 1 279 ? -16.015 -17.444 -12.733 1.00 96.56 279 LEU A N 1
ATOM 2019 C CA . LEU A 1 279 ? -15.044 -17.500 -13.825 1.00 96.56 279 LEU A CA 1
ATOM 2020 C C . LEU A 1 279 ? -15.330 -18.706 -14.732 1.00 96.56 279 LEU A C 1
ATOM 2022 O O . LEU A 1 279 ? -15.784 -19.753 -14.262 1.00 96.56 279 LEU A O 1
ATOM 2026 N N . ARG A 1 280 ? -15.075 -18.561 -16.034 1.00 95.50 280 ARG A N 1
ATOM 2027 C CA . ARG A 1 280 ? -15.037 -19.662 -17.006 1.00 95.50 280 ARG A CA 1
ATOM 2028 C C . ARG A 1 280 ? -13.780 -19.616 -17.870 1.00 95.50 280 ARG A C 1
ATOM 2030 O O . ARG A 1 280 ? -13.168 -18.563 -18.056 1.00 95.50 280 ARG A O 1
ATOM 2037 N N . ALA A 1 281 ? -13.422 -20.773 -18.410 1.00 95.56 281 ALA A N 1
ATOM 2038 C CA . ALA A 1 281 ? -12.379 -20.919 -19.413 1.00 95.56 281 ALA A CA 1
ATOM 2039 C C . ALA A 1 281 ? -13.010 -21.035 -20.808 1.00 95.56 281 ALA A C 1
ATOM 2041 O O . ALA A 1 281 ? -14.055 -21.666 -20.964 1.00 95.56 281 ALA A O 1
ATOM 2042 N N . VAL A 1 282 ? -12.376 -20.457 -21.824 1.00 93.94 282 VAL A N 1
ATOM 2043 C CA . VAL A 1 282 ? -12.867 -20.451 -23.209 1.00 93.94 282 VAL A CA 1
ATOM 2044 C C . VAL A 1 282 ? -11.718 -20.794 -24.160 1.00 93.94 282 VAL A C 1
ATOM 2046 O O . VAL A 1 282 ? -10.646 -20.198 -24.069 1.00 93.94 282 VAL A O 1
ATOM 2049 N N . SER A 1 283 ? -11.928 -21.763 -25.052 1.00 89.25 283 SER A N 1
ATOM 2050 C CA . SER A 1 283 ? -11.086 -22.014 -26.228 1.00 89.25 283 SER A CA 1
ATOM 2051 C C . SER A 1 283 ? -11.759 -21.479 -27.498 1.00 89.25 283 SER A C 1
ATOM 2053 O O . SER A 1 283 ? -12.875 -20.960 -27.458 1.00 89.25 283 SER A O 1
ATOM 2055 N N . ASP A 1 284 ? -11.084 -21.613 -28.636 1.00 80.25 284 ASP A N 1
ATOM 2056 C CA . ASP A 1 284 ? -11.616 -21.320 -29.971 1.00 80.25 284 ASP A CA 1
ATOM 2057 C C . ASP A 1 284 ? -12.849 -22.170 -30.336 1.00 80.25 284 ASP A C 1
ATOM 2059 O O . ASP A 1 284 ? -13.688 -21.724 -31.116 1.00 80.25 284 ASP A O 1
ATOM 2063 N N . GLN A 1 285 ? -12.975 -23.371 -29.760 1.00 77.25 285 GLN A N 1
ATOM 2064 C CA . GLN A 1 285 ? -14.020 -24.346 -30.105 1.00 77.25 285 GLN A CA 1
ATOM 2065 C C . GLN A 1 285 ? -15.049 -24.585 -28.990 1.00 77.25 285 GLN A C 1
ATOM 2067 O O . GLN A 1 285 ? -16.174 -24.992 -29.283 1.00 77.25 285 GLN A O 1
ATOM 2072 N N . ALA A 1 286 ? -14.700 -24.365 -27.716 1.00 84.06 286 ALA A N 1
ATOM 2073 C CA . ALA A 1 286 ? -15.589 -24.656 -26.592 1.00 84.06 286 ALA A CA 1
ATOM 2074 C C . ALA A 1 286 ? -15.348 -23.758 -25.367 1.00 84.06 286 ALA A C 1
ATOM 2076 O O . ALA A 1 286 ? -14.218 -23.480 -24.972 1.00 84.06 286 ALA A O 1
ATOM 2077 N N . ALA A 1 287 ? -16.432 -23.387 -24.686 1.00 89.12 287 ALA A N 1
ATOM 2078 C CA . ALA A 1 287 ? -16.377 -22.802 -23.350 1.00 89.12 287 ALA A CA 1
ATOM 2079 C C . ALA A 1 287 ? -16.606 -23.871 -22.271 1.00 89.12 287 ALA A C 1
ATOM 2081 O O . ALA A 1 287 ? -17.373 -24.820 -22.465 1.00 89.12 287 ALA A O 1
ATOM 2082 N N . SER A 1 288 ? -15.988 -23.686 -21.106 1.00 90.31 288 SER A N 1
ATOM 2083 C CA . SER A 1 288 ? -16.408 -24.366 -19.886 1.00 90.31 288 SER A CA 1
ATOM 2084 C C . SER A 1 288 ? -17.785 -23.853 -19.457 1.00 90.31 288 SER A C 1
ATOM 2086 O O . SER A 1 288 ? -18.186 -22.730 -19.785 1.00 90.31 288 SER A O 1
ATOM 2088 N N . SER A 1 289 ? -18.489 -24.631 -18.635 1.00 89.69 289 SER A N 1
ATOM 2089 C CA . SER A 1 289 ? -19.514 -24.048 -17.765 1.00 89.69 289 SER A CA 1
ATOM 2090 C C . SER A 1 289 ? -18.901 -22.907 -16.949 1.00 89.69 289 SER A C 1
ATOM 2092 O O . SER A 1 289 ? -17.713 -22.947 -16.610 1.00 89.69 289 SER A O 1
ATOM 2094 N N . TRP A 1 290 ? -19.708 -21.904 -16.607 1.00 94.00 290 TRP A N 1
ATOM 2095 C CA . TRP A 1 290 ? -19.361 -21.001 -15.514 1.00 94.00 290 TRP A CA 1
ATOM 2096 C C . TRP A 1 290 ? -19.155 -21.799 -14.224 1.00 94.00 290 TRP A C 1
ATOM 2098 O O . TRP A 1 290 ? -19.881 -22.766 -13.987 1.00 94.00 290 TRP A O 1
ATOM 2108 N N . SER A 1 291 ? -18.192 -21.387 -13.397 1.00 94.44 291 SER A N 1
ATOM 2109 C CA . SER A 1 291 ? -18.101 -21.881 -12.024 1.00 94.44 291 SER A CA 1
ATOM 2110 C C . SER A 1 291 ? -19.367 -21.540 -11.232 1.00 94.44 291 SER A C 1
ATOM 2112 O O . SER A 1 291 ? -20.097 -20.598 -11.564 1.00 94.44 291 SER A O 1
ATOM 2114 N N . ASP A 1 292 ? -19.568 -22.240 -10.118 1.00 92.81 292 ASP A N 1
ATOM 2115 C CA . ASP A 1 292 ? -20.496 -21.787 -9.087 1.00 92.81 292 ASP A CA 1
ATOM 2116 C C . ASP A 1 292 ? -20.122 -20.378 -8.600 1.00 92.81 292 ASP A C 1
ATOM 2118 O O . ASP A 1 292 ? -18.949 -19.977 -8.619 1.00 92.81 292 ASP A O 1
ATOM 2122 N N . TRP A 1 293 ? -21.132 -19.621 -8.169 1.00 93.88 293 TRP A N 1
ATOM 2123 C CA . TRP A 1 293 ? -20.960 -18.268 -7.646 1.00 93.88 293 TRP A CA 1
ATOM 2124 C C . TRP A 1 293 ? -20.166 -18.276 -6.339 1.00 93.88 293 TRP A C 1
ATOM 2126 O O . TRP A 1 293 ? -20.600 -18.842 -5.339 1.00 93.88 293 TRP A O 1
ATOM 2136 N N . GLN A 1 294 ? -19.031 -17.585 -6.338 1.00 93.31 294 GLN A N 1
ATOM 2137 C CA . GLN A 1 294 ? -18.213 -17.336 -5.159 1.00 93.31 294 GLN A CA 1
ATOM 2138 C C . GLN A 1 294 ? -18.688 -16.035 -4.501 1.00 93.31 294 GLN A C 1
ATOM 2140 O O . GLN A 1 294 ? -18.515 -14.950 -5.061 1.00 93.31 294 GLN A O 1
ATOM 2145 N N . GLN A 1 295 ? -19.323 -16.130 -3.332 1.00 92.31 295 GLN A N 1
ATOM 2146 C CA . GLN A 1 295 ? -19.764 -14.959 -2.566 1.00 92.31 295 GLN A CA 1
ATOM 2147 C C . GLN A 1 295 ? -18.558 -14.257 -1.925 1.00 92.31 295 GLN A C 1
ATOM 2149 O O . GLN A 1 295 ? -17.662 -14.917 -1.391 1.00 92.31 295 GLN A O 1
ATOM 2154 N N . VAL A 1 296 ? -18.529 -12.923 -1.966 1.00 90.00 296 VAL A N 1
ATOM 2155 C CA . VAL A 1 296 ? -17.490 -12.113 -1.321 1.00 90.00 296 VAL A CA 1
ATOM 2156 C C . VAL A 1 296 ? -18.040 -10.775 -0.820 1.00 90.00 296 VAL A C 1
ATOM 2158 O O . VAL A 1 296 ? -18.687 -10.021 -1.546 1.00 90.00 296 VAL A O 1
ATOM 2161 N N . THR A 1 297 ? -17.740 -10.446 0.434 1.00 87.62 297 THR A N 1
ATOM 2162 C CA . THR A 1 297 ? -18.003 -9.113 0.990 1.00 87.62 297 THR A CA 1
ATOM 2163 C C . THR A 1 297 ? -16.831 -8.184 0.668 1.00 87.62 297 THR A C 1
ATOM 2165 O O . THR A 1 297 ? -15.668 -8.553 0.838 1.00 87.62 297 THR A O 1
ATOM 2168 N N . VAL A 1 298 ? -17.108 -6.957 0.233 1.00 82.56 298 VAL A N 1
ATOM 2169 C CA . VAL A 1 298 ? -16.100 -5.915 -0.030 1.00 82.56 298 VAL A CA 1
ATOM 2170 C C . VAL A 1 298 ? -15.734 -5.214 1.285 1.00 82.56 298 VAL A C 1
ATOM 2172 O O . VAL A 1 298 ? -16.033 -4.040 1.510 1.00 82.56 298 VAL A O 1
ATOM 2175 N N . GLY A 1 299 ? -15.136 -5.975 2.201 1.00 59.16 299 GLY A N 1
ATOM 2176 C CA . GLY A 1 299 ? -14.673 -5.502 3.505 1.00 59.16 299 GLY A CA 1
ATOM 2177 C C . GLY A 1 299 ? -13.273 -4.904 3.428 1.00 59.16 299 GLY A C 1
ATOM 2178 O O . GLY A 1 299 ? -12.316 -5.467 3.963 1.00 59.16 299 GLY A O 1
ATOM 2179 N N . VAL A 1 300 ? -13.168 -3.740 2.782 1.00 46.94 300 VAL A N 1
ATOM 2180 C CA . VAL A 1 300 ? -12.064 -2.812 3.047 1.00 46.94 300 VAL A CA 1
ATOM 2181 C C . VAL A 1 300 ? -12.115 -2.431 4.523 1.00 46.94 300 VAL A C 1
ATOM 2183 O O . VAL A 1 300 ? -13.045 -1.742 4.928 1.00 46.94 300 VAL A O 1
ATOM 2186 N N . THR A 1 301 ? -11.140 -2.887 5.315 1.00 39.25 301 THR A N 1
ATOM 2187 C CA . THR A 1 301 ? -11.012 -2.499 6.725 1.00 39.25 301 THR A CA 1
ATOM 2188 C C . THR A 1 301 ? -11.005 -0.965 6.815 1.00 39.25 301 THR A C 1
ATOM 2190 O O . THR A 1 301 ? -10.045 -0.321 6.380 1.00 39.25 301 THR A O 1
ATOM 2193 N N . GLN A 1 302 ? -12.052 -0.370 7.389 1.00 33.91 302 GLN A N 1
ATOM 2194 C CA . GLN A 1 302 ? -12.049 1.046 7.760 1.00 33.91 302 GLN A CA 1
ATOM 2195 C C . GLN A 1 302 ? -11.004 1.270 8.866 1.00 33.91 302 GLN A C 1
ATOM 2197 O O . GLN A 1 302 ? -10.844 0.398 9.722 1.00 33.91 302 GLN A O 1
ATOM 2202 N N . PRO A 1 303 ? -10.308 2.421 8.930 1.00 31.38 303 PRO A N 1
ATOM 2203 C CA . PRO A 1 303 ? -9.415 2.742 10.046 1.00 31.38 303 PRO A CA 1
ATOM 2204 C C . PRO A 1 303 ? -10.151 2.710 11.404 1.00 31.38 303 PRO A C 1
ATOM 2206 O O . PRO A 1 303 ? -10.766 3.692 11.813 1.00 31.38 303 PRO A O 1
ATOM 2209 N N . GLY A 1 304 ? -10.099 1.556 12.079 1.00 34.72 304 GLY A N 1
ATOM 2210 C CA . GLY A 1 304 ? -10.920 1.216 13.247 1.00 34.72 304 GLY A CA 1
ATOM 2211 C C . GLY A 1 304 ? -11.375 -0.254 13.321 1.00 34.72 304 GLY A C 1
ATOM 2212 O O . GLY A 1 304 ? -11.732 -0.698 14.402 1.00 34.72 304 GLY A O 1
ATOM 2213 N N . GLU A 1 305 ? -11.324 -1.019 12.222 1.00 39.53 305 GLU A N 1
ATOM 2214 C CA . GLU A 1 305 ? -11.835 -2.409 12.134 1.00 39.53 305 GLU A CA 1
ATOM 2215 C C . GLU A 1 305 ? -10.739 -3.504 12.181 1.00 39.53 305 GLU A C 1
ATOM 2217 O O . GLU A 1 305 ? -10.949 -4.627 11.723 1.00 39.53 305 GLU A O 1
ATOM 2222 N N . GLU A 1 306 ? -9.555 -3.195 12.717 1.00 44.41 306 GLU A N 1
ATOM 2223 C CA . GLU A 1 306 ? -8.540 -4.201 13.083 1.00 44.41 306 GLU A CA 1
ATOM 2224 C C . GLU A 1 306 ? -8.583 -4.449 14.604 1.00 44.41 306 GLU A C 1
ATOM 2226 O O . GLU A 1 306 ? -8.927 -3.524 15.346 1.00 44.41 306 GLU A O 1
ATOM 2231 N N . PRO A 1 307 ? -8.203 -5.647 15.098 1.00 46.25 307 PRO A N 1
ATOM 2232 C CA . PRO A 1 307 ? -8.223 -5.969 16.525 1.00 46.25 307 PRO A CA 1
ATOM 2233 C C . PRO A 1 307 ? -7.431 -4.949 17.352 1.00 46.25 307 PRO A C 1
ATOM 2235 O O . PRO A 1 307 ? -6.211 -4.824 17.210 1.00 46.25 307 PRO A O 1
ATOM 2238 N N . LEU A 1 308 ? -8.131 -4.254 18.254 1.00 53.81 308 LEU A N 1
ATOM 2239 C CA . LEU A 1 308 ? -7.590 -3.178 19.095 1.00 53.81 308 LEU A CA 1
ATOM 2240 C C . LEU A 1 308 ? -6.399 -3.637 19.956 1.00 53.81 308 LEU A C 1
ATOM 2242 O O . LEU A 1 308 ? -5.492 -2.849 20.230 1.00 53.81 308 LEU A O 1
ATOM 2246 N N . ALA A 1 309 ? -6.371 -4.915 20.345 1.00 66.69 309 ALA A N 1
ATOM 2247 C CA . ALA A 1 309 ? -5.171 -5.591 20.834 1.00 66.69 309 ALA A CA 1
ATOM 2248 C C . ALA A 1 309 ? -5.195 -7.099 20.518 1.00 66.69 309 ALA A C 1
ATOM 2250 O O . ALA A 1 309 ? -6.248 -7.688 20.274 1.00 66.69 309 ALA A O 1
ATOM 2251 N N . GLN A 1 310 ? -4.028 -7.746 20.580 1.00 75.38 310 GLN A N 1
ATOM 2252 C CA . GLN A 1 310 ? -3.894 -9.201 20.486 1.00 75.38 310 GLN A CA 1
ATOM 2253 C C . GLN A 1 310 ? -2.796 -9.710 21.435 1.00 75.38 310 GLN A C 1
ATOM 2255 O O . GLN A 1 310 ? -1.779 -9.044 21.638 1.00 75.38 310 GLN A O 1
ATOM 2260 N N . THR A 1 311 ? -2.987 -10.897 22.011 1.00 71.62 311 THR A N 1
ATOM 2261 C CA . THR A 1 311 ? -1.983 -11.587 22.837 1.00 71.62 311 THR A CA 1
ATOM 2262 C C . THR A 1 311 ? -0.948 -12.342 21.981 1.00 71.62 311 THR A C 1
ATOM 2264 O O . THR A 1 311 ? -1.031 -12.395 20.754 1.00 71.62 311 THR A O 1
ATOM 2267 N N . VAL A 1 312 ? 0.061 -12.951 22.617 1.00 62.88 312 VAL A N 1
ATOM 2268 C CA . VAL A 1 312 ? 1.077 -13.780 21.924 1.00 62.88 312 VAL A CA 1
ATOM 2269 C C . VAL A 1 312 ? 0.588 -15.220 21.679 1.00 62.88 312 VAL A C 1
ATOM 2271 O O . VAL A 1 312 ? 1.062 -15.895 20.772 1.00 62.88 312 VAL A O 1
ATOM 2274 N N . GLY A 1 313 ? -0.371 -15.688 22.477 1.00 73.69 313 GLY A N 1
ATOM 2275 C CA . GLY A 1 313 ? -0.922 -17.045 22.463 1.00 73.69 313 GLY A CA 1
ATOM 2276 C C . GLY A 1 313 ? -2.203 -17.120 23.304 1.00 73.69 313 GLY A C 1
ATOM 2277 O O . GLY A 1 313 ? -2.633 -16.082 23.824 1.00 73.69 313 GLY A O 1
ATOM 2278 N N . PRO A 1 314 ? -2.833 -18.299 23.424 1.00 84.50 314 PRO A N 1
ATOM 2279 C CA . PRO A 1 314 ? -4.074 -18.459 24.175 1.00 84.50 314 PRO A CA 1
ATOM 2280 C C . PRO A 1 314 ? -3.845 -18.103 25.648 1.00 84.50 314 PRO A C 1
ATOM 2282 O O . PRO A 1 314 ? -2.821 -18.470 26.228 1.00 84.50 314 PRO A O 1
ATOM 2285 N N . VAL A 1 315 ? -4.783 -17.369 26.251 1.00 87.12 315 VAL A N 1
ATOM 2286 C CA . VAL A 1 315 ? -4.674 -16.907 27.654 1.00 87.12 315 VAL A CA 1
ATOM 2287 C C . VAL A 1 315 ? -5.685 -17.562 28.591 1.00 87.12 315 VAL A C 1
ATOM 2289 O O . VAL A 1 315 ? -5.573 -17.420 29.806 1.00 87.12 315 VAL A O 1
ATOM 2292 N N . PHE A 1 316 ? -6.643 -18.310 28.043 1.00 89.62 316 PHE A N 1
ATOM 2293 C CA . PHE A 1 316 ? -7.569 -19.143 28.803 1.00 89.62 316 PHE A CA 1
ATOM 2294 C C . PHE A 1 316 ? -8.011 -20.367 27.987 1.00 89.62 316 PHE A C 1
ATOM 2296 O O . PHE A 1 316 ? -7.728 -20.475 26.793 1.00 89.62 316 PHE A O 1
ATOM 2303 N N . LEU A 1 317 ? -8.687 -21.298 28.651 1.00 93.75 317 LEU A N 1
ATOM 2304 C CA . LEU A 1 317 ? -9.208 -22.547 28.112 1.00 93.75 317 LEU A CA 1
ATOM 2305 C C . LEU A 1 317 ? -10.711 -22.372 27.852 1.00 93.75 317 LEU A C 1
ATOM 2307 O O . LEU A 1 317 ? -11.488 -22.164 28.789 1.00 93.75 317 LEU A O 1
ATOM 2311 N N . SER A 1 318 ? -11.105 -22.401 26.577 1.00 93.19 318 SER A N 1
ATOM 2312 C CA . SER A 1 318 ? -12.467 -22.056 26.114 1.00 93.19 318 SER A CA 1
ATOM 2313 C C . SER A 1 318 ? -13.481 -23.207 26.227 1.00 93.19 318 SER A C 1
ATOM 2315 O O . SER A 1 318 ? -14.683 -22.984 26.107 1.00 93.19 318 SER A O 1
ATOM 2317 N N . ASP A 1 319 ? -13.007 -24.420 26.514 1.00 93.62 319 ASP A N 1
ATOM 2318 C CA . ASP A 1 319 ? -13.802 -25.608 26.845 1.00 93.62 319 ASP A CA 1
ATOM 2319 C C . ASP A 1 319 ? -14.250 -25.653 28.319 1.00 93.62 319 ASP A C 1
ATOM 2321 O O . ASP A 1 319 ? -15.260 -26.282 28.649 1.00 93.62 319 ASP A O 1
ATOM 2325 N N . GLN A 1 320 ? -13.516 -24.982 29.211 1.00 95.94 320 GLN A N 1
ATOM 2326 C CA . GLN A 1 320 ? -13.770 -24.949 30.655 1.00 95.94 320 GLN A CA 1
ATOM 2327 C C . GLN A 1 320 ? -14.664 -23.771 31.059 1.00 95.94 320 GLN A C 1
ATOM 2329 O O . GLN A 1 320 ? -14.878 -22.843 30.288 1.00 95.94 320 GLN A O 1
ATOM 2334 N N . SER A 1 321 ? -15.184 -23.773 32.291 1.00 96.81 321 SER A N 1
ATOM 2335 C CA . SER A 1 321 ? -15.977 -22.648 32.801 1.00 96.81 321 SER A CA 1
ATOM 2336 C C . SER A 1 321 ? -15.144 -21.356 32.830 1.00 96.81 321 SER A C 1
ATOM 2338 O O . SER A 1 321 ? -14.010 -21.351 33.327 1.00 96.81 321 SER A O 1
ATOM 2340 N N . PHE A 1 322 ? -15.705 -20.253 32.333 1.00 96.06 322 PHE A N 1
ATOM 2341 C CA . PHE A 1 322 ? -15.049 -18.947 32.275 1.00 96.06 322 PHE A CA 1
ATOM 2342 C C . PHE A 1 322 ? -16.039 -17.782 32.397 1.00 96.06 322 PHE A C 1
ATOM 2344 O O . PHE A 1 322 ? -17.251 -17.941 32.252 1.00 96.06 322 PHE A O 1
ATOM 2351 N N . THR A 1 323 ? -15.506 -16.590 32.654 1.00 96.06 323 THR A N 1
ATOM 2352 C CA . THR A 1 323 ? -16.235 -15.320 32.598 1.00 96.06 323 THR A CA 1
ATOM 2353 C C . THR A 1 323 ? -15.419 -14.317 31.799 1.00 96.06 323 THR A C 1
ATOM 2355 O O . THR A 1 323 ? -14.237 -14.127 32.086 1.00 96.06 323 THR A O 1
ATOM 2358 N N . THR A 1 324 ? -16.047 -13.682 30.816 1.00 94.12 324 THR A N 1
ATOM 2359 C CA . THR A 1 324 ? -15.506 -12.578 30.018 1.00 94.12 324 THR A CA 1
ATOM 2360 C C . THR A 1 324 ? -16.323 -11.319 30.285 1.00 94.12 324 THR A C 1
ATOM 2362 O O . THR A 1 324 ? -17.551 -11.369 30.305 1.00 94.12 324 THR A O 1
ATOM 2365 N N . ALA A 1 325 ? -15.661 -10.185 30.493 1.00 92.69 325 ALA A N 1
ATOM 2366 C CA . ALA A 1 325 ? -16.302 -8.903 30.768 1.00 92.69 325 ALA A CA 1
ATOM 2367 C C . ALA A 1 325 ? -15.527 -7.748 30.120 1.00 92.69 325 ALA A C 1
ATOM 2369 O O . ALA A 1 325 ? -14.305 -7.820 29.982 1.00 92.69 325 ALA A O 1
ATOM 2370 N N . ALA A 1 326 ? -16.238 -6.694 29.723 1.00 93.31 326 ALA A N 1
ATOM 2371 C CA . ALA A 1 326 ? -15.652 -5.440 29.257 1.00 93.31 326 ALA A CA 1
ATOM 2372 C C . ALA A 1 326 ? -16.631 -4.275 29.456 1.00 93.31 326 ALA A C 1
ATOM 2374 O O . ALA A 1 326 ? -17.852 -4.449 29.363 1.00 93.31 326 ALA A O 1
ATOM 2375 N N . TRP A 1 327 ? -16.089 -3.072 29.645 1.00 90.56 327 TRP A N 1
ATOM 2376 C CA . TRP A 1 327 ? -16.820 -1.841 29.359 1.00 90.56 327 TRP A CA 1
ATOM 2377 C C . TRP A 1 327 ? -16.724 -1.527 27.867 1.00 90.56 327 TRP A C 1
ATOM 2379 O O . TRP A 1 327 ? -15.677 -1.702 27.242 1.00 90.56 327 TRP A O 1
ATOM 2389 N N . LEU A 1 328 ? -17.836 -1.087 27.286 1.00 91.06 328 LEU A N 1
ATOM 2390 C CA . LEU A 1 328 ? -18.026 -0.888 25.853 1.00 91.06 328 LEU A CA 1
ATOM 2391 C C . LEU A 1 328 ? -18.801 0.401 25.596 1.00 91.06 328 LEU A C 1
ATOM 2393 O O . LEU A 1 328 ? -19.693 0.762 26.362 1.00 91.06 328 LEU A O 1
ATOM 2397 N N . ARG A 1 329 ? -18.467 1.082 24.502 1.00 86.12 329 ARG A N 1
ATOM 2398 C CA . ARG A 1 329 ? -19.168 2.274 24.014 1.00 86.12 329 ARG A CA 1
ATOM 2399 C C . ARG A 1 329 ? -19.118 2.286 22.494 1.00 86.12 329 ARG A C 1
ATOM 2401 O O . ARG A 1 329 ? -18.132 2.742 21.918 1.00 86.12 329 ARG A O 1
ATOM 2408 N N . TRP A 1 330 ? -20.137 1.732 21.846 1.00 85.56 330 TRP A N 1
ATOM 2409 C CA . TRP A 1 330 ? -20.169 1.584 20.388 1.00 85.56 330 TRP A CA 1
ATOM 2410 C C . TRP A 1 330 ? -20.803 2.788 19.694 1.00 85.56 330 TRP A C 1
ATOM 2412 O O . TRP A 1 330 ? -21.727 3.396 20.227 1.00 85.56 330 TRP A O 1
ATOM 2422 N N . SER A 1 331 ? -20.315 3.128 18.499 1.00 73.94 331 SER A N 1
ATOM 2423 C CA . SER A 1 331 ? -20.787 4.282 17.715 1.00 73.94 331 SER A CA 1
ATOM 2424 C C . SER A 1 331 ? -21.941 3.957 16.757 1.00 73.94 331 SER A C 1
ATOM 2426 O O . SER A 1 331 ? -22.437 4.838 16.058 1.00 73.94 331 SER A O 1
ATOM 2428 N N . ASN A 1 332 ? -22.391 2.699 16.712 1.00 76.94 332 ASN A N 1
ATOM 2429 C CA . ASN A 1 332 ? -23.690 2.304 16.168 1.00 76.94 332 ASN A CA 1
ATOM 2430 C C . ASN A 1 332 ? -24.177 0.993 16.821 1.00 76.94 332 ASN A C 1
ATOM 2432 O O . ASN A 1 332 ? -23.420 0.330 17.528 1.00 76.94 332 ASN A O 1
ATOM 2436 N N . LYS A 1 333 ? -25.451 0.641 16.603 1.00 76.00 333 LYS A N 1
ATOM 2437 C CA . LYS A 1 333 ? -26.102 -0.553 17.181 1.00 76.00 333 LYS A CA 1
ATOM 2438 C C . LYS A 1 333 ? -26.263 -1.731 16.216 1.00 76.00 333 LYS A C 1
ATOM 2440 O O . LYS A 1 333 ? -26.578 -2.832 16.654 1.00 76.00 333 LYS A O 1
ATOM 2445 N N . ASP A 1 334 ? -26.091 -1.491 14.919 1.00 77.69 334 ASP A N 1
ATOM 2446 C CA . ASP A 1 334 ? -26.385 -2.454 13.849 1.00 77.69 334 ASP A CA 1
ATOM 2447 C C . ASP A 1 334 ? -25.124 -3.203 13.377 1.00 77.69 334 ASP A C 1
ATOM 2449 O O . ASP A 1 334 ? -25.202 -4.131 12.575 1.00 77.69 334 ASP A O 1
ATOM 2453 N N . GLY A 1 335 ? -23.950 -2.792 13.866 1.00 70.50 335 GLY A N 1
ATOM 2454 C CA . GLY A 1 335 ? -22.656 -3.370 13.536 1.00 70.50 335 GLY A CA 1
ATOM 2455 C C . GLY A 1 335 ? -22.481 -4.783 14.081 1.00 70.50 335 GLY A C 1
ATOM 2456 O O . GLY A 1 335 ? -22.859 -5.098 15.212 1.00 70.50 335 GLY A O 1
ATOM 2457 N N . ASP A 1 336 ? -21.882 -5.638 13.260 1.00 79.12 336 ASP A N 1
ATOM 2458 C CA . ASP A 1 336 ? -21.602 -7.023 13.609 1.00 79.12 336 ASP A CA 1
ATOM 2459 C C . ASP A 1 336 ? -20.302 -7.080 14.427 1.00 79.12 336 ASP A C 1
ATOM 2461 O O . ASP A 1 336 ? -19.207 -6.929 13.886 1.00 79.12 336 ASP A O 1
ATOM 2465 N N . TYR A 1 337 ? -20.428 -7.175 15.755 1.00 84.00 337 TYR A N 1
ATOM 2466 C CA . TYR A 1 337 ? -19.318 -6.928 16.679 1.00 84.00 337 TYR A CA 1
ATOM 2467 C C . TYR A 1 337 ? -18.837 -8.173 17.429 1.00 84.00 337 TYR A C 1
ATOM 2469 O O . TYR A 1 337 ? -19.628 -9.004 17.895 1.00 84.00 337 TYR A O 1
ATOM 2477 N N . ILE A 1 338 ? -17.517 -8.220 17.624 1.00 88.00 338 ILE A N 1
ATOM 2478 C CA . ILE A 1 338 ? -16.758 -9.246 18.340 1.00 88.00 338 ILE A CA 1
ATOM 2479 C C . ILE A 1 338 ? -15.825 -8.539 19.335 1.00 88.00 338 ILE A C 1
ATOM 2481 O O . ILE A 1 338 ? -14.818 -7.934 18.964 1.00 88.00 338 ILE A O 1
ATOM 2485 N N . VAL A 1 339 ? -16.171 -8.609 20.621 1.00 87.44 339 VAL A N 1
ATOM 2486 C CA . VAL A 1 339 ? -15.442 -7.961 21.727 1.00 87.44 339 VAL A CA 1
ATOM 2487 C C . VAL A 1 339 ? -14.186 -8.746 22.099 1.00 87.44 339 VAL A C 1
ATOM 2489 O O . VAL A 1 339 ? -13.153 -8.158 22.413 1.00 87.44 339 VAL A O 1
ATOM 2492 N N . LEU A 1 340 ? -14.274 -10.077 22.058 1.00 85.62 340 LEU A N 1
ATOM 2493 C CA . LEU A 1 340 ? -13.205 -11.015 22.393 1.00 85.62 340 LEU A CA 1
ATOM 2494 C C . LEU A 1 340 ? -13.292 -12.239 21.484 1.00 85.62 340 LEU A C 1
ATOM 2496 O O . LEU A 1 340 ? -14.374 -12.804 21.324 1.00 85.62 340 LEU A O 1
ATOM 2500 N N . GLU A 1 341 ? -12.149 -12.666 20.953 1.00 82.88 341 GLU A N 1
ATOM 2501 C CA . GLU A 1 341 ? -12.021 -13.836 20.079 1.00 82.88 341 GLU A CA 1
ATOM 2502 C C . GLU A 1 341 ? -10.731 -14.593 20.405 1.00 82.88 341 GLU A C 1
ATOM 2504 O O . GLU A 1 341 ? -9.645 -14.041 20.282 1.00 82.88 341 GLU A O 1
ATOM 2509 N N . GLN A 1 342 ? -10.814 -15.871 20.771 1.00 83.62 342 GLN A N 1
ATOM 2510 C CA . GLN A 1 342 ? -9.660 -16.777 20.771 1.00 83.62 342 GLN A CA 1
ATOM 2511 C C . GLN A 1 342 ? -10.019 -17.909 19.810 1.00 83.62 342 GLN A C 1
ATOM 2513 O O . GLN A 1 342 ? -10.893 -18.703 20.138 1.00 83.62 342 GLN A O 1
ATOM 2518 N N . LYS A 1 343 ? -9.450 -17.937 18.599 1.00 79.00 343 LYS A N 1
ATOM 2519 C CA . LYS A 1 343 ? -9.981 -18.758 17.491 1.00 79.00 343 LYS A CA 1
ATOM 2520 C C . LYS A 1 343 ? -9.367 -20.149 17.324 1.00 79.00 343 LYS A C 1
ATOM 2522 O O . LYS A 1 343 ? -8.251 -20.431 17.766 1.00 79.00 343 LYS A O 1
ATOM 2527 N N . GLY A 1 344 ? -10.116 -21.015 16.651 1.00 69.25 344 GLY A N 1
ATOM 2528 C CA . GLY A 1 344 ? -9.621 -22.263 16.084 1.00 69.25 344 GLY A CA 1
ATOM 2529 C C . GLY A 1 344 ? -9.067 -22.080 14.670 1.00 69.25 344 GLY A C 1
ATOM 2530 O O . GLY A 1 344 ? -8.619 -21.002 14.277 1.00 69.25 344 GLY A O 1
ATOM 2531 N N . THR A 1 345 ? -9.106 -23.170 13.913 1.00 71.44 345 THR A N 1
ATOM 2532 C CA . THR A 1 345 ? -8.679 -23.289 12.513 1.00 71.44 345 THR A CA 1
ATOM 2533 C C . THR A 1 345 ? -9.775 -22.844 11.541 1.00 71.44 345 THR A C 1
ATOM 2535 O O . THR A 1 345 ? -9.476 -22.313 10.473 1.00 71.44 345 THR A O 1
ATOM 2538 N N . HIS A 1 346 ? -11.040 -23.071 11.909 1.00 64.94 346 HIS A N 1
ATOM 2539 C CA . HIS A 1 346 ? -12.224 -22.863 11.070 1.00 64.94 346 HIS A CA 1
ATOM 2540 C C . HIS A 1 346 ? -13.310 -22.016 11.748 1.00 64.94 346 HIS A C 1
ATOM 2542 O O . HIS A 1 346 ? -14.137 -21.442 11.045 1.00 64.94 346 HIS A O 1
ATOM 2548 N N . GLN A 1 347 ? -13.348 -21.982 13.085 1.00 78.12 347 GLN A N 1
ATOM 2549 C CA . GLN A 1 347 ? -14.407 -21.328 13.866 1.00 78.12 347 GLN A CA 1
ATOM 2550 C C . GLN A 1 347 ? -13.858 -20.554 15.072 1.00 78.12 347 GLN A C 1
ATOM 2552 O O . GLN A 1 347 ? -12.695 -20.695 15.458 1.00 78.12 347 GLN A O 1
ATOM 2557 N N . VAL A 1 348 ? -14.732 -19.781 15.719 1.00 84.75 348 VAL A N 1
ATOM 2558 C CA . VAL A 1 348 ? -14.515 -19.228 17.064 1.00 84.75 348 VAL A CA 1
ATOM 2559 C C . VAL A 1 348 ? -15.308 -20.064 18.083 1.00 84.75 348 VAL A C 1
ATOM 2561 O O . VAL A 1 348 ? -16.468 -20.384 17.818 1.00 84.75 348 VAL A O 1
ATOM 2564 N N . PRO A 1 349 ? -14.737 -20.476 19.231 1.00 88.50 349 PRO A N 1
ATOM 2565 C CA . PRO A 1 349 ? -15.427 -21.336 20.198 1.00 88.50 349 PRO A CA 1
ATOM 2566 C C . PRO A 1 349 ? -16.577 -20.608 20.897 1.00 88.50 349 PRO A C 1
ATOM 2568 O O . PRO A 1 349 ? -17.581 -21.232 21.233 1.00 88.50 349 PRO A O 1
ATOM 2571 N N . PHE A 1 350 ? -16.446 -19.290 21.061 1.00 92.38 350 PHE A N 1
ATOM 2572 C CA . PHE A 1 350 ? -17.480 -18.377 21.531 1.00 92.38 350 PHE A CA 1
ATOM 2573 C C . PHE A 1 350 ? -17.367 -17.022 20.816 1.00 92.38 350 PHE A C 1
ATOM 2575 O O . PHE A 1 350 ? -16.307 -16.685 20.284 1.00 92.38 350 PHE A O 1
ATOM 2582 N N . ARG A 1 351 ? -18.436 -16.225 20.876 1.00 91.12 351 ARG A N 1
ATOM 2583 C CA . ARG A 1 351 ? -18.475 -14.812 20.478 1.00 91.12 351 ARG A CA 1
ATOM 2584 C C . ARG A 1 351 ? -19.245 -14.012 21.527 1.00 91.12 351 ARG A C 1
ATOM 2586 O O . ARG A 1 351 ? -20.393 -14.328 21.825 1.00 91.12 351 ARG A O 1
ATOM 2593 N N . LEU A 1 352 ? -18.614 -12.975 22.080 1.00 94.06 352 LEU A N 1
ATOM 2594 C CA . LEU A 1 352 ? -19.257 -11.946 22.909 1.00 94.06 352 LEU A CA 1
ATOM 2595 C C . LEU A 1 352 ? -19.331 -10.655 22.088 1.00 94.06 352 LEU A C 1
ATOM 2597 O O . LEU A 1 352 ? -18.296 -10.211 21.590 1.00 94.06 352 LEU A O 1
ATOM 2601 N N . GLY A 1 353 ? -20.510 -10.048 21.947 1.00 93.00 353 GLY A N 1
ATOM 2602 C CA . GLY A 1 353 ? -20.650 -8.804 21.186 1.00 93.00 353 GLY A CA 1
ATOM 2603 C C . GLY A 1 353 ? -22.068 -8.531 20.702 1.00 93.00 353 GLY A C 1
ATOM 2604 O O . GLY A 1 353 ? -23.006 -8.591 21.494 1.00 93.00 353 GLY A O 1
ATOM 2605 N N . ASN A 1 354 ? -22.210 -8.202 19.418 1.00 91.12 354 ASN A N 1
ATOM 2606 C CA . ASN A 1 354 ? -23.460 -7.758 18.794 1.00 91.12 354 ASN A CA 1
ATOM 2607 C C . ASN A 1 354 ? -23.665 -8.420 17.431 1.00 91.12 354 ASN A C 1
ATOM 2609 O O . ASN A 1 354 ? -22.681 -8.755 16.773 1.00 91.12 354 ASN A O 1
ATOM 2613 N N . THR A 1 355 ? -24.914 -8.552 16.994 1.00 84.62 355 THR A N 1
ATOM 2614 C CA . THR A 1 355 ? -25.290 -8.948 15.625 1.00 84.62 355 THR A CA 1
ATOM 2615 C C . THR A 1 355 ? -26.496 -8.132 15.167 1.00 84.62 355 THR A C 1
ATOM 2617 O O . THR A 1 355 ? -27.377 -7.842 15.978 1.00 84.62 355 THR A O 1
ATOM 2620 N N . ALA A 1 356 ? -26.573 -7.796 13.878 1.00 75.94 356 ALA A N 1
ATOM 2621 C CA . ALA A 1 356 ? -27.661 -6.971 13.338 1.00 75.94 356 ALA A CA 1
ATOM 2622 C C . ALA A 1 356 ? -29.064 -7.576 13.569 1.00 75.94 356 ALA A C 1
ATOM 2624 O O . ALA A 1 356 ? -30.012 -6.849 13.854 1.00 75.94 356 ALA A O 1
ATOM 2625 N N . ASP A 1 357 ? -29.192 -8.905 13.489 1.00 80.25 357 ASP A N 1
ATOM 2626 C CA . ASP A 1 357 ? -30.482 -9.603 13.582 1.00 80.25 357 ASP A CA 1
ATOM 2627 C C . ASP A 1 357 ? -30.937 -9.897 15.027 1.00 80.25 357 ASP A C 1
ATOM 2629 O O . ASP A 1 357 ? -32.116 -10.195 15.254 1.00 80.25 357 ASP A O 1
ATOM 2633 N N . HIS A 1 358 ? -30.027 -9.870 16.012 1.00 82.62 358 HIS A N 1
ATOM 2634 C CA . HIS A 1 358 ? -30.300 -10.334 17.387 1.00 82.62 358 HIS A CA 1
ATOM 2635 C C . HIS A 1 358 ? -29.816 -9.390 18.505 1.00 82.62 358 HIS A C 1
ATOM 2637 O O . HIS A 1 358 ? -30.003 -9.706 19.685 1.00 82.62 358 HIS A O 1
ATOM 2643 N N . GLY A 1 359 ? -29.221 -8.243 18.162 1.00 88.94 359 GLY A N 1
ATOM 2644 C CA . GLY A 1 359 ? -28.645 -7.305 19.126 1.00 88.94 359 GLY A CA 1
ATOM 2645 C C . GLY A 1 359 ? -27.471 -7.925 19.884 1.00 88.94 359 GLY A C 1
ATOM 2646 O O . GLY A 1 359 ? -26.652 -8.644 19.302 1.00 88.94 359 GLY A O 1
ATOM 2647 N N . LEU A 1 360 ? -27.400 -7.671 21.192 1.00 94.31 360 LEU A N 1
ATOM 2648 C CA . LEU A 1 360 ? -26.356 -8.201 22.069 1.00 94.31 360 LEU A CA 1
ATOM 2649 C C . LEU A 1 360 ? -26.389 -9.738 22.144 1.00 94.31 360 LEU A C 1
ATOM 2651 O O . LEU A 1 360 ? -27.435 -10.341 22.415 1.00 94.31 360 LEU A O 1
ATOM 2655 N N . VAL A 1 361 ? -25.227 -10.372 21.962 1.00 95.19 361 VAL A N 1
ATOM 2656 C CA . VAL A 1 361 ? -25.074 -11.835 21.920 1.00 95.19 361 VAL A CA 1
ATOM 2657 C C . VAL A 1 361 ? -23.935 -12.352 22.797 1.00 95.19 361 VAL A C 1
ATOM 2659 O O . VAL A 1 361 ? -22.896 -11.705 22.966 1.00 95.19 361 VAL A O 1
ATOM 2662 N N . PHE A 1 362 ? -24.124 -13.571 23.306 1.00 96.62 362 PHE A N 1
ATOM 2663 C CA . PHE A 1 362 ? -23.049 -14.412 23.825 1.00 96.62 362 PHE A CA 1
ATOM 2664 C C . PHE A 1 362 ? -23.298 -15.862 23.396 1.00 96.62 362 PHE A C 1
ATOM 2666 O O . PHE A 1 362 ? -24.116 -16.572 23.987 1.00 96.62 362 PHE A O 1
ATOM 2673 N N . THR A 1 363 ? -22.643 -16.265 22.310 1.00 95.12 363 THR A N 1
ATOM 2674 C CA . THR A 1 363 ? -22.877 -17.526 21.586 1.00 95.12 363 THR A CA 1
ATOM 2675 C C . THR A 1 363 ? -21.620 -18.387 21.520 1.00 95.12 363 THR A C 1
ATOM 2677 O O . THR A 1 363 ? -20.520 -17.907 21.777 1.00 95.12 363 THR A O 1
ATOM 2680 N N . PHE A 1 364 ? -21.795 -19.671 21.210 1.00 95.56 364 PHE A N 1
ATOM 2681 C CA . PHE A 1 364 ? -20.782 -20.725 21.155 1.00 95.56 364 PHE A CA 1
ATOM 2682 C C . PHE A 1 364 ? -20.948 -21.566 19.886 1.00 95.56 364 PHE A C 1
ATOM 2684 O O . PHE A 1 364 ? -22.069 -21.727 19.403 1.00 95.56 364 PHE A O 1
ATOM 2691 N N . THR A 1 365 ? -19.856 -22.143 19.375 1.00 95.50 365 THR A N 1
ATOM 2692 C CA . THR A 1 365 ? -19.886 -23.105 18.253 1.00 95.50 365 THR A CA 1
ATOM 2693 C C . THR A 1 365 ? -19.659 -24.538 18.731 1.00 95.50 365 THR A C 1
ATOM 2695 O O . THR A 1 365 ? -18.922 -24.784 19.687 1.00 95.50 365 THR A O 1
ATOM 2698 N N . SER A 1 366 ? -20.258 -25.511 18.043 1.00 92.38 366 SER A N 1
ATOM 2699 C CA . SER A 1 366 ? -20.203 -26.923 18.449 1.00 92.38 366 SER A CA 1
ATOM 2700 C C . SER A 1 366 ? -18.859 -27.627 18.218 1.00 92.38 366 SER A C 1
ATOM 2702 O O . SER A 1 366 ? -18.628 -28.683 18.806 1.00 92.38 366 SER A O 1
ATOM 2704 N N . ALA A 1 367 ? -18.004 -27.109 17.330 1.00 90.06 367 ALA A N 1
ATOM 2705 C CA . ALA A 1 367 ? -16.693 -27.670 16.987 1.00 90.06 367 ALA A CA 1
ATOM 2706 C C . ALA A 1 367 ? -15.843 -26.667 16.185 1.00 90.06 367 ALA A C 1
ATOM 2708 O O . ALA A 1 367 ? -16.381 -25.746 15.573 1.00 90.06 367 ALA A O 1
ATOM 2709 N N . ASP A 1 368 ? -14.534 -26.915 16.078 1.00 86.94 368 ASP A N 1
ATOM 2710 C CA . ASP A 1 368 ? -13.639 -26.214 15.145 1.00 86.94 368 ASP A CA 1
ATOM 2711 C C . ASP A 1 368 ? -13.807 -26.720 13.695 1.00 86.94 368 ASP A C 1
ATOM 2713 O O . ASP A 1 368 ? -12.897 -27.304 13.100 1.00 86.94 368 ASP A O 1
ATOM 2717 N N . ALA A 1 369 ? -15.011 -26.571 13.137 1.00 78.00 369 ALA A N 1
ATOM 2718 C CA . ALA A 1 369 ? -15.382 -27.093 11.822 1.00 78.00 369 ALA A CA 1
ATOM 2719 C C . ALA A 1 369 ? -16.331 -26.150 11.068 1.00 78.00 369 ALA A C 1
ATOM 2721 O O . ALA A 1 369 ? -17.214 -25.525 11.653 1.00 78.00 369 ALA A O 1
ATOM 2722 N N . THR A 1 370 ? -16.219 -26.104 9.740 1.00 68.62 370 THR A N 1
ATOM 2723 C CA . THR A 1 370 ? -17.083 -25.277 8.872 1.00 68.62 370 THR A CA 1
ATOM 2724 C C . THR A 1 370 ? -18.572 -25.639 8.946 1.00 68.62 370 THR A C 1
ATOM 2726 O O . THR A 1 370 ? -19.413 -24.820 8.596 1.00 68.62 370 THR A O 1
ATOM 2729 N N . SER A 1 371 ? -18.910 -26.836 9.434 1.00 79.31 371 SER A N 1
ATOM 2730 C CA . SER A 1 371 ? -20.277 -27.329 9.650 1.00 79.31 371 SER A CA 1
ATOM 2731 C C . SER A 1 371 ? -20.764 -27.251 11.108 1.00 79.31 371 SER A C 1
ATOM 2733 O O . SER A 1 371 ? -21.775 -27.869 11.444 1.00 79.31 371 SER A O 1
ATOM 2735 N N . ALA A 1 372 ? -20.050 -26.544 11.990 1.00 83.06 372 ALA A N 1
ATOM 2736 C CA . ALA A 1 372 ? -20.434 -26.398 13.393 1.00 83.06 372 ALA A CA 1
ATOM 2737 C C . ALA A 1 372 ? -21.740 -25.601 13.567 1.00 83.06 372 ALA A C 1
ATOM 2739 O O . ALA A 1 372 ? -21.985 -24.619 12.866 1.00 83.06 372 ALA A O 1
ATOM 2740 N N . THR A 1 373 ? -22.566 -25.997 14.538 1.00 88.62 373 THR A N 1
ATOM 2741 C CA . THR A 1 373 ? -23.798 -25.279 14.893 1.00 88.62 373 THR A CA 1
ATOM 2742 C C . THR A 1 373 ? -23.523 -24.211 15.947 1.00 88.62 373 THR A C 1
ATOM 2744 O O . THR A 1 373 ? -22.695 -24.416 16.836 1.00 88.62 373 THR A O 1
ATOM 2747 N N . VAL A 1 374 ? -24.242 -23.088 15.868 1.00 92.19 374 VAL A N 1
ATOM 2748 C CA . VAL A 1 374 ? -24.172 -21.988 16.842 1.00 92.19 374 VAL A CA 1
ATOM 2749 C C . VAL A 1 374 ? -25.328 -22.100 17.838 1.00 92.19 374 VAL A C 1
ATOM 2751 O O . VAL A 1 374 ? -26.480 -22.237 17.433 1.00 92.19 374 VAL A O 1
ATOM 2754 N N . GLU A 1 375 ? -25.030 -22.002 19.132 1.00 95.31 375 GLU A N 1
ATOM 2755 C CA . GLU A 1 375 ? -26.015 -21.932 20.224 1.00 95.31 375 GLU A CA 1
ATOM 2756 C C . GLU A 1 375 ? -25.590 -20.886 21.269 1.00 95.31 375 GLU A C 1
ATOM 2758 O O . GLU A 1 375 ? -24.432 -20.481 21.320 1.00 95.31 375 GLU A O 1
ATOM 2763 N N . GLY A 1 376 ? -26.511 -20.445 22.128 1.00 94.38 376 GLY A N 1
ATOM 2764 C CA . GLY A 1 376 ? -26.224 -19.523 23.231 1.00 94.38 376 GLY A CA 1
ATOM 2765 C C . GLY A 1 376 ? -27.257 -18.409 23.351 1.00 94.38 376 GLY A C 1
ATOM 2766 O O . GLY A 1 376 ? -28.388 -18.546 22.888 1.00 94.38 376 GLY A O 1
ATOM 2767 N N . VAL A 1 377 ? -26.874 -17.306 23.994 1.00 96.19 377 VAL A N 1
ATOM 2768 C CA . VAL A 1 377 ? -27.787 -16.196 24.281 1.00 96.19 377 VAL A CA 1
ATOM 2769 C C . VAL A 1 377 ? -27.862 -15.240 23.094 1.00 96.19 377 VAL A C 1
ATOM 2771 O O . VAL A 1 377 ? -26.918 -14.499 22.816 1.00 96.19 377 VAL A O 1
ATOM 2774 N N . LEU A 1 378 ? -29.029 -15.225 22.453 1.00 94.19 378 LEU A N 1
ATOM 2775 C CA . LEU A 1 378 ? -29.483 -14.202 21.512 1.00 94.19 378 LEU A CA 1
ATOM 2776 C C . LEU A 1 378 ? -30.477 -13.307 22.263 1.00 94.19 378 LEU A C 1
ATOM 2778 O O . LEU A 1 378 ? -31.587 -13.751 22.556 1.00 94.19 378 LEU A O 1
ATOM 2782 N N . SER A 1 379 ? -30.071 -12.103 22.678 1.00 90.19 379 SER A N 1
ATOM 2783 C CA . SER A 1 379 ? -30.865 -11.340 23.660 1.00 90.19 379 SER A CA 1
ATOM 2784 C C . SER A 1 379 ? -32.056 -10.582 23.067 1.00 90.19 379 SER A C 1
ATOM 2786 O O . SER A 1 379 ? -33.035 -10.351 23.775 1.00 90.19 379 SER A O 1
ATOM 2788 N N . GLY A 1 380 ? -31.975 -10.156 21.801 1.00 86.50 380 GLY A N 1
ATOM 2789 C CA . GLY A 1 380 ? -32.923 -9.199 21.218 1.00 86.50 380 GLY A CA 1
ATOM 2790 C C . GLY A 1 380 ? -32.825 -7.787 21.817 1.00 86.50 380 GLY A C 1
ATOM 2791 O O . GLY A 1 380 ? -33.695 -6.958 21.561 1.00 86.50 380 GLY A O 1
ATOM 2792 N N . VAL A 1 381 ? -31.796 -7.510 22.627 1.00 86.69 381 VAL A N 1
ATOM 2793 C CA . VAL A 1 381 ? -31.548 -6.205 23.249 1.00 86.69 381 VAL A CA 1
ATOM 2794 C C . VAL A 1 381 ? -30.574 -5.424 22.374 1.00 86.69 381 VAL A C 1
ATOM 2796 O O . VAL A 1 381 ? -29.428 -5.839 22.198 1.00 86.69 381 VAL A O 1
ATOM 2799 N N . GLU A 1 382 ? -31.018 -4.288 21.837 1.00 88.25 382 GLU A N 1
ATOM 2800 C CA . GLU A 1 382 ? -30.128 -3.354 21.143 1.00 88.25 382 GLU A CA 1
ATOM 2801 C C . GLU A 1 382 ? -29.091 -2.776 22.126 1.00 88.25 382 GLU A C 1
ATOM 2803 O O . GLU A 1 382 ? -29.447 -2.424 23.257 1.00 88.25 382 GLU A O 1
ATOM 2808 N N . PRO A 1 383 ? -27.811 -2.663 21.736 1.00 86.69 383 PRO A N 1
ATOM 2809 C CA . PRO A 1 383 ? -26.792 -2.071 22.589 1.00 86.69 383 PRO A CA 1
ATOM 2810 C C . PRO A 1 383 ? -26.958 -0.547 22.711 1.00 86.69 383 PRO A C 1
ATOM 2812 O O . PRO A 1 383 ? -27.343 0.110 21.739 1.00 86.69 383 PRO A O 1
ATOM 2815 N N . PRO A 1 384 ? -26.597 0.048 23.862 1.00 87.12 384 PRO A N 1
ATOM 2816 C CA . PRO A 1 384 ? -26.449 1.495 23.983 1.00 87.12 384 PRO A CA 1
ATOM 2817 C C . PRO A 1 384 ? -25.412 2.042 22.989 1.00 87.12 384 PRO A C 1
ATOM 2819 O O . PRO A 1 384 ? -24.306 1.511 22.870 1.00 87.12 384 PRO A O 1
ATOM 2822 N N . VAL A 1 385 ? -25.774 3.119 22.288 1.00 82.88 385 VAL A N 1
ATOM 2823 C CA . VAL A 1 385 ? -24.924 3.806 21.300 1.00 82.88 385 VAL A CA 1
ATOM 2824 C C . VAL A 1 385 ? -24.399 5.100 21.903 1.00 82.88 385 VAL A C 1
ATOM 2826 O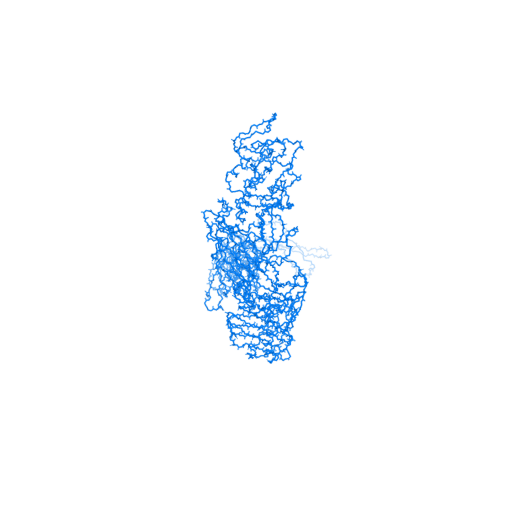 O . VAL A 1 385 ? -25.152 5.836 22.533 1.00 82.88 385 VAL A O 1
ATOM 2829 N N . ASP A 1 386 ? -23.105 5.366 21.724 1.00 69.38 386 ASP A N 1
ATOM 2830 C CA . ASP A 1 386 ? -22.375 6.508 22.289 1.00 69.38 386 ASP A CA 1
ATOM 2831 C C . ASP A 1 386 ? -22.484 6.662 23.824 1.00 69.38 386 ASP A C 1
ATOM 2833 O O . ASP A 1 386 ? -22.048 7.671 24.390 1.00 69.38 386 ASP A O 1
ATOM 2837 N N . GLU A 1 387 ? -22.931 5.624 24.530 1.00 81.81 387 GLU A N 1
ATOM 2838 C CA . GLU A 1 387 ? -22.975 5.511 25.991 1.00 81.81 387 GLU A CA 1
ATOM 2839 C C . GLU A 1 387 ? -22.089 4.350 26.468 1.00 81.81 387 GLU A C 1
ATOM 2841 O O . GLU A 1 387 ? -21.951 3.342 25.778 1.00 81.81 387 GLU A O 1
ATOM 2846 N N . TRP A 1 388 ? -21.469 4.484 27.646 1.00 86.00 388 TRP A N 1
ATOM 2847 C CA . TRP A 1 388 ? -20.704 3.390 28.253 1.00 86.00 388 TRP A CA 1
ATOM 2848 C C . TRP A 1 388 ? -21.643 2.376 28.910 1.00 86.00 388 TRP A C 1
ATOM 2850 O O . TRP A 1 388 ? -22.411 2.724 29.808 1.00 86.00 388 TRP A O 1
ATOM 2860 N N . PHE A 1 389 ? -21.519 1.112 28.519 1.00 91.06 389 PHE A N 1
ATOM 2861 C CA . PHE A 1 389 ? -22.205 -0.018 29.134 1.00 91.06 389 PHE A CA 1
ATOM 2862 C C . PHE A 1 389 ? -21.228 -1.155 29.434 1.00 91.06 389 PHE A C 1
ATOM 2864 O O . PHE A 1 389 ? -20.208 -1.317 28.769 1.00 91.06 389 PHE A O 1
ATOM 2871 N N . HIS A 1 390 ? -21.541 -1.959 30.444 1.00 93.81 390 HIS A N 1
ATOM 2872 C CA . HIS A 1 390 ? -20.764 -3.137 30.801 1.00 93.81 390 HIS A CA 1
ATOM 2873 C C . HIS A 1 390 ? -21.443 -4.397 30.270 1.00 93.81 390 HIS A C 1
ATOM 2875 O O . HIS A 1 390 ? -22.592 -4.680 30.627 1.00 93.81 390 HIS A O 1
ATOM 2881 N N . LEU A 1 391 ? -20.724 -5.178 29.466 1.00 96.06 391 LEU A N 1
ATOM 2882 C CA . LEU A 1 391 ? -21.198 -6.447 28.923 1.00 96.06 391 LEU A CA 1
ATOM 2883 C C . LEU A 1 391 ? -20.370 -7.592 29.506 1.00 96.06 391 LEU A C 1
ATOM 2885 O O . LEU A 1 391 ? -19.141 -7.554 29.454 1.00 96.06 391 LEU A O 1
ATOM 2889 N N . ALA A 1 392 ? -21.035 -8.616 30.042 1.00 96.19 392 ALA A N 1
ATOM 2890 C CA . ALA A 1 392 ? -20.360 -9.802 30.562 1.00 96.19 392 ALA A CA 1
ATOM 2891 C C . ALA A 1 392 ? -21.026 -11.103 30.111 1.00 96.19 392 ALA A C 1
ATOM 2893 O O . ALA A 1 392 ? -22.236 -11.281 30.263 1.00 96.19 392 ALA A O 1
ATOM 2894 N N . GLY A 1 393 ? -20.208 -12.024 29.605 1.00 96.69 393 GLY A N 1
ATOM 2895 C CA . GLY A 1 393 ? -20.569 -13.403 29.318 1.00 96.69 393 GLY A CA 1
ATOM 2896 C C . GLY A 1 393 ? -20.028 -14.340 30.397 1.00 96.69 393 GLY A C 1
ATOM 2897 O O . GLY A 1 393 ? -18.832 -14.354 30.678 1.00 96.69 393 GLY A O 1
ATOM 2898 N N . VAL A 1 394 ? -20.901 -15.146 30.998 1.00 97.75 394 VAL A N 1
ATOM 2899 C CA . VAL A 1 394 ? -20.536 -16.222 31.932 1.00 97.75 394 VAL A CA 1
ATOM 2900 C C . VAL A 1 394 ? -20.856 -17.564 31.287 1.00 97.75 394 VAL A C 1
ATOM 2902 O O . VAL A 1 394 ? -22.000 -17.800 30.897 1.00 97.75 394 VAL A O 1
ATOM 2905 N N . TYR A 1 395 ? -19.870 -18.454 31.214 1.00 97.88 395 TYR A N 1
ATOM 2906 C CA . TYR A 1 395 ? -20.049 -19.847 30.822 1.00 97.88 395 TYR A CA 1
ATOM 2907 C C . TYR A 1 395 ? -19.649 -20.771 31.970 1.00 97.88 395 TYR A C 1
ATOM 2909 O O . TYR A 1 395 ? -18.528 -20.716 32.477 1.00 97.88 395 TYR A O 1
ATOM 2917 N N . ASP A 1 396 ? -20.564 -21.648 32.371 1.00 97.00 396 ASP A N 1
ATOM 2918 C CA . ASP A 1 396 ? -20.254 -22.771 33.244 1.00 97.00 396 ASP A CA 1
ATOM 2919 C C . ASP A 1 396 ? -20.295 -24.086 32.462 1.00 97.00 396 ASP A C 1
ATOM 2921 O O . ASP A 1 396 ? -21.370 -24.566 32.117 1.00 97.00 396 ASP A O 1
ATOM 2925 N N . ALA A 1 397 ? -19.137 -24.709 32.250 1.00 95.81 397 ALA A N 1
ATOM 2926 C CA . ALA A 1 397 ? -19.001 -26.003 31.592 1.00 95.81 397 ALA A CA 1
ATOM 2927 C C . ALA A 1 397 ? -19.585 -27.177 32.402 1.00 95.81 397 ALA A C 1
ATOM 2929 O O . ALA A 1 397 ? -19.925 -28.201 31.810 1.00 95.81 397 ALA A O 1
ATOM 2930 N N . ALA A 1 398 ? -19.742 -27.054 33.729 1.00 93.69 398 ALA A N 1
ATOM 2931 C CA . ALA A 1 398 ? -20.294 -28.133 34.555 1.00 93.69 398 ALA A CA 1
ATOM 2932 C C . ALA A 1 398 ? -21.801 -28.339 34.312 1.00 93.69 398 ALA A C 1
ATOM 2934 O O . ALA A 1 398 ? -22.273 -29.474 34.231 1.00 93.69 398 ALA A O 1
ATOM 2935 N N . SER A 1 399 ? -22.551 -27.245 34.151 1.00 95.38 399 SER A N 1
ATOM 2936 C CA . SER A 1 399 ? -23.959 -27.254 33.725 1.00 95.38 399 SER A CA 1
ATOM 2937 C C . SER A 1 399 ? -24.148 -27.058 32.213 1.00 95.38 399 SER A C 1
ATOM 2939 O O . SER A 1 399 ? -25.223 -27.353 31.690 1.00 95.38 399 SER A O 1
ATOM 2941 N N . ARG A 1 400 ? -23.108 -26.591 31.511 1.00 96.88 400 ARG A N 1
ATOM 2942 C CA . ARG A 1 400 ? -23.112 -26.080 30.125 1.00 96.88 400 ARG A CA 1
ATOM 2943 C C . ARG A 1 400 ? -24.037 -24.872 29.937 1.00 96.88 400 ARG A C 1
ATOM 2945 O O . ARG A 1 400 ? -24.679 -24.724 28.899 1.00 96.88 400 ARG A O 1
ATOM 2952 N N . THR A 1 401 ? -24.120 -24.021 30.958 1.00 97.75 401 THR A N 1
ATOM 2953 C CA . THR A 1 401 ? -24.975 -22.825 30.963 1.00 97.75 401 THR A CA 1
ATOM 2954 C C . THR A 1 401 ? -24.189 -21.600 30.512 1.00 97.75 401 THR A C 1
ATOM 2956 O O . THR A 1 401 ? -23.131 -21.297 31.060 1.00 97.75 401 THR A O 1
ATOM 2959 N N . VAL A 1 402 ? -24.742 -20.873 29.546 1.00 98.00 402 VAL A N 1
ATOM 2960 C CA . VAL A 1 402 ? -24.250 -19.608 28.995 1.00 98.00 402 VAL A CA 1
ATOM 2961 C C . VAL A 1 402 ? -25.193 -18.498 29.453 1.00 98.00 402 VAL A C 1
ATOM 2963 O O . VAL A 1 402 ? -26.405 -18.615 29.293 1.00 98.00 402 VAL A O 1
ATOM 2966 N N . THR A 1 403 ? -24.669 -17.426 30.044 1.00 97.88 403 THR A N 1
ATOM 2967 C CA . THR A 1 403 ? -25.467 -16.302 30.562 1.00 97.88 403 THR A CA 1
ATOM 2968 C C . THR A 1 403 ? -24.839 -14.973 30.167 1.00 97.88 403 THR A C 1
ATOM 2970 O O . THR A 1 403 ? -23.638 -14.786 30.342 1.00 97.88 403 THR A O 1
ATOM 2973 N N . LEU A 1 404 ? -25.654 -14.054 29.651 1.00 97.69 404 LEU A N 1
ATOM 2974 C CA . LEU A 1 404 ? -25.248 -12.710 29.244 1.00 97.69 404 LEU A CA 1
ATOM 2975 C C . LEU A 1 404 ? -25.818 -11.675 30.213 1.00 97.69 404 LEU A C 1
ATOM 2977 O O . LEU A 1 404 ? -26.997 -11.736 30.571 1.00 97.69 404 LEU A O 1
ATOM 2981 N N . TYR A 1 405 ? -24.996 -10.701 30.588 1.00 96.19 405 TYR A N 1
ATOM 2982 C CA . TYR A 1 405 ? -25.363 -9.581 31.445 1.00 96.19 405 TYR A CA 1
ATOM 2983 C C . TYR A 1 405 ? -25.062 -8.248 30.756 1.00 96.19 405 TYR A C 1
ATOM 2985 O O . TYR A 1 405 ? -23.960 -8.055 30.245 1.00 96.19 405 TYR A O 1
ATOM 2993 N N . LEU A 1 406 ? -26.018 -7.319 30.820 1.00 95.31 406 LEU A N 1
ATOM 2994 C CA . LEU A 1 406 ? -25.879 -5.918 30.420 1.00 95.31 406 LEU A CA 1
ATOM 2995 C C . LEU A 1 406 ? -26.032 -5.045 31.671 1.00 95.31 406 LEU A C 1
ATOM 2997 O O . LEU A 1 406 ? -27.044 -5.129 32.367 1.00 95.31 406 LEU A O 1
ATOM 3001 N N . ASN A 1 407 ? -25.023 -4.231 31.985 1.00 91.19 407 ASN A N 1
ATOM 3002 C CA . ASN A 1 407 ? -24.979 -3.376 33.181 1.00 91.19 407 ASN A CA 1
ATOM 3003 C C . ASN A 1 407 ? -25.293 -4.131 34.494 1.00 91.19 407 ASN A C 1
ATOM 3005 O O . ASN A 1 407 ? -25.853 -3.577 35.436 1.00 91.19 407 ASN A O 1
ATOM 3009 N N . GLY A 1 408 ? -24.939 -5.421 34.551 1.00 86.38 408 GLY A N 1
ATOM 3010 C CA . GLY A 1 408 ? -25.134 -6.299 35.712 1.00 86.38 408 GLY A CA 1
ATOM 3011 C C . GLY A 1 408 ? -26.523 -6.936 35.808 1.00 86.38 408 GLY A C 1
ATOM 3012 O O . GLY A 1 408 ? -26.698 -7.895 36.558 1.00 86.38 408 GLY A O 1
ATOM 3013 N N . ALA A 1 409 ? -27.493 -6.478 35.014 1.00 89.38 409 ALA A N 1
ATOM 3014 C CA . ALA A 1 409 ? -28.758 -7.174 34.824 1.00 89.38 409 ALA A CA 1
ATOM 3015 C C . ALA A 1 409 ? -28.571 -8.336 33.837 1.00 89.38 409 ALA A C 1
ATOM 3017 O O . ALA A 1 409 ? -27.885 -8.199 32.826 1.00 89.38 409 ALA A O 1
ATOM 3018 N N . GLN A 1 410 ? -29.183 -9.487 34.114 1.00 95.06 410 GLN A N 1
ATOM 3019 C CA . GLN A 1 410 ? -29.146 -10.636 33.209 1.00 95.06 410 GLN A CA 1
ATOM 3020 C C . GLN A 1 410 ? -29.991 -10.342 31.958 1.00 95.06 410 GLN A C 1
ATOM 3022 O O . GLN A 1 410 ? -31.213 -10.248 32.047 1.00 95.06 410 GLN A O 1
ATOM 3027 N N . ALA A 1 411 ? -29.339 -10.228 30.800 1.00 92.25 411 ALA A N 1
ATOM 3028 C CA . ALA A 1 411 ? -29.983 -10.031 29.500 1.00 92.25 411 ALA A CA 1
ATOM 3029 C C . ALA A 1 411 ? -30.526 -11.349 28.915 1.00 92.25 411 ALA A C 1
ATOM 3031 O O . ALA A 1 411 ? -31.506 -11.343 28.177 1.00 92.25 411 ALA A O 1
ATOM 3032 N N . GLY A 1 412 ? -29.926 -12.491 29.269 1.00 93.94 412 GLY A N 1
ATOM 3033 C CA . GLY A 1 412 ? -30.437 -13.810 28.895 1.00 93.94 412 GLY A CA 1
ATOM 3034 C C . GLY A 1 412 ? -29.589 -14.957 29.441 1.00 93.94 412 GLY A C 1
ATOM 3035 O O . GLY A 1 412 ? -28.468 -14.750 29.902 1.00 93.94 412 GLY A O 1
ATOM 3036 N N . THR A 1 413 ? -30.131 -16.175 29.408 1.00 96.75 413 THR A N 1
ATOM 3037 C CA . THR A 1 413 ? -29.413 -17.411 29.759 1.00 96.75 413 THR A CA 1
ATOM 3038 C C . THR A 1 413 ? -29.882 -18.565 28.874 1.00 96.75 413 THR A C 1
ATOM 3040 O O . THR A 1 413 ? -31.024 -18.568 28.411 1.00 96.75 413 THR A O 1
ATOM 3043 N N . THR A 1 414 ? -29.004 -19.517 28.572 1.00 97.19 414 THR A N 1
ATOM 3044 C CA . THR A 1 414 ? -29.256 -20.645 27.661 1.00 97.19 414 THR A CA 1
ATOM 3045 C C . THR A 1 414 ? -28.333 -21.808 28.023 1.00 97.19 414 THR A C 1
ATOM 3047 O O . THR A 1 414 ? -27.187 -21.590 28.404 1.00 97.19 414 THR A O 1
ATOM 3050 N N . GLN A 1 415 ? -28.811 -23.048 27.913 1.00 97.31 415 GLN A N 1
ATOM 3051 C CA . GLN A 1 415 ? -27.995 -24.247 28.122 1.00 97.31 415 GLN A CA 1
ATOM 3052 C C . GLN A 1 415 ? -27.603 -24.847 26.767 1.00 97.31 415 GLN A C 1
ATOM 3054 O O . GLN A 1 415 ? -28.478 -25.061 25.931 1.00 97.31 415 GLN A O 1
ATOM 3059 N N . LEU A 1 416 ? -26.313 -25.126 26.562 1.00 96.62 416 LEU A N 1
ATOM 3060 C CA . LEU A 1 416 ? -25.804 -25.706 25.317 1.00 96.62 416 LEU A CA 1
ATOM 3061 C C . LEU A 1 416 ? -26.129 -27.206 25.220 1.00 96.62 416 LEU A C 1
ATOM 3063 O O . LEU A 1 416 ? -25.999 -27.964 26.192 1.00 96.62 416 LEU A O 1
ATOM 3067 N N . SER A 1 417 ? -26.510 -27.650 24.023 1.00 96.44 417 SER A N 1
ATOM 3068 C CA . SER A 1 417 ? -26.744 -29.059 23.695 1.00 96.44 417 SER A CA 1
ATOM 3069 C C . SER A 1 417 ? -25.431 -29.846 23.595 1.00 96.44 417 SER A C 1
ATOM 3071 O O . SER A 1 417 ? -25.371 -31.008 24.014 1.00 96.44 417 SER A O 1
ATOM 3073 N N . PHE A 1 418 ? -24.366 -29.188 23.129 1.00 95.25 418 PHE A N 1
ATOM 3074 C CA . PHE A 1 418 ? -23.000 -29.694 22.969 1.00 95.25 418 PHE A CA 1
ATOM 3075 C C . PHE A 1 418 ? -22.065 -29.240 24.106 1.00 95.25 418 PHE A C 1
ATOM 3077 O O . PHE A 1 418 ? -22.470 -28.519 25.015 1.00 95.25 418 PHE A O 1
ATOM 3084 N N . SER A 1 419 ? -20.814 -29.702 24.094 1.00 90.25 419 SER A N 1
ATOM 3085 C CA . SER A 1 419 ? -19.745 -29.186 24.963 1.00 90.25 419 SER A CA 1
ATOM 3086 C C . SER A 1 419 ? -18.907 -28.168 24.195 1.00 90.25 419 SER A C 1
ATOM 3088 O O . SER A 1 419 ? -18.591 -28.414 23.032 1.00 90.25 419 SER A O 1
ATOM 3090 N N . ALA A 1 420 ? -18.523 -27.058 24.831 1.00 93.19 420 ALA A N 1
ATOM 3091 C CA . ALA A 1 420 ? -17.564 -26.123 24.244 1.00 93.19 420 ALA A CA 1
ATOM 3092 C C . ALA A 1 420 ? -16.196 -26.793 23.996 1.00 93.19 420 ALA A C 1
ATOM 3094 O O . ALA A 1 420 ? -15.848 -27.791 24.633 1.00 93.19 420 ALA A O 1
ATOM 3095 N N . TRP A 1 421 ? -15.420 -26.229 23.071 1.00 93.69 421 TRP A N 1
ATOM 3096 C CA . TRP A 1 421 ? -14.112 -26.728 22.643 1.00 93.69 421 TRP A CA 1
ATOM 3097 C C . TRP A 1 421 ? -13.037 -25.641 22.793 1.00 93.69 421 TRP A C 1
ATOM 3099 O O . TRP A 1 421 ? -13.348 -24.458 22.914 1.00 93.69 421 TRP A O 1
ATOM 3109 N N . ASN A 1 422 ? -11.763 -26.043 22.820 1.00 92.94 422 ASN A N 1
ATOM 3110 C CA . ASN A 1 422 ? -10.671 -25.167 23.247 1.00 92.94 422 ASN A CA 1
ATOM 3111 C C . ASN A 1 422 ? -9.808 -24.640 22.091 1.00 92.94 422 ASN A C 1
ATOM 3113 O O . ASN A 1 422 ? -9.019 -25.381 21.497 1.00 92.94 422 ASN A O 1
ATOM 3117 N N . ALA A 1 423 ? -9.892 -23.341 21.828 1.00 88.94 423 ALA A N 1
ATOM 3118 C CA . ALA A 1 423 ? -9.061 -22.651 20.849 1.00 88.94 423 ALA A CA 1
ATOM 3119 C C . ALA A 1 423 ? -7.615 -22.435 21.323 1.00 88.94 423 ALA A C 1
ATOM 3121 O O . ALA A 1 423 ? -7.385 -21.976 22.440 1.00 88.94 423 ALA A O 1
ATOM 3122 N N . GLN A 1 424 ? -6.646 -22.691 20.437 1.00 82.56 424 GLN A N 1
ATOM 3123 C CA . GLN A 1 424 ? -5.207 -22.543 20.715 1.00 82.56 424 GLN A CA 1
ATOM 3124 C C . GLN A 1 424 ? -4.551 -21.334 20.020 1.00 82.56 424 GLN A C 1
ATOM 3126 O O . GLN A 1 424 ? -3.342 -21.144 20.151 1.00 82.56 424 GLN A O 1
ATOM 3131 N N . ALA A 1 425 ? -5.301 -20.519 19.270 1.00 76.38 425 ALA A N 1
ATOM 3132 C CA . ALA A 1 425 ? -4.781 -19.262 18.729 1.00 76.38 425 ALA A CA 1
ATOM 3133 C C . ALA A 1 425 ? -4.648 -18.184 19.830 1.00 76.38 425 ALA A C 1
ATOM 3135 O O . ALA A 1 425 ? -5.177 -18.353 20.931 1.00 76.38 425 ALA A O 1
ATOM 3136 N N . PRO A 1 426 ? -3.971 -17.054 19.557 1.00 81.00 426 PRO A N 1
ATOM 3137 C CA . PRO A 1 426 ? -4.005 -15.899 20.443 1.00 81.00 426 PRO A CA 1
ATOM 3138 C C . PRO A 1 426 ? -5.413 -15.324 20.624 1.00 81.00 426 PRO A C 1
ATOM 3140 O O . PRO A 1 426 ? -6.264 -15.439 19.742 1.00 81.00 426 PRO A O 1
ATOM 3143 N N . LEU A 1 427 ? -5.622 -14.657 21.758 1.00 82.56 427 LEU A N 1
ATOM 3144 C CA . LEU A 1 427 ? -6.801 -13.843 22.021 1.00 82.56 427 LEU A CA 1
ATOM 3145 C C . LEU A 1 427 ? -6.663 -12.495 21.302 1.00 82.56 427 LEU A C 1
ATOM 3147 O O . LEU A 1 427 ? -5.686 -11.775 21.513 1.00 82.56 427 LEU A O 1
ATOM 3151 N N . GLN A 1 428 ? -7.667 -12.140 20.510 1.00 83.06 428 GLN A N 1
ATOM 3152 C CA . GLN A 1 428 ? -7.914 -10.809 19.969 1.00 83.06 428 GLN A CA 1
ATOM 3153 C C . GLN A 1 428 ? -8.957 -10.081 20.832 1.00 83.06 428 GLN A C 1
ATOM 3155 O O . GLN A 1 428 ? -9.900 -10.686 21.350 1.00 83.06 428 GLN A O 1
ATOM 3160 N N . ILE A 1 429 ? -8.759 -8.775 21.005 1.00 84.56 429 ILE A N 1
ATOM 3161 C CA . ILE A 1 429 ? -9.561 -7.875 21.840 1.00 84.56 429 ILE A CA 1
ATOM 3162 C C . ILE A 1 429 ? -10.066 -6.744 20.945 1.00 84.56 429 ILE A C 1
ATOM 3164 O O . ILE A 1 429 ? -9.270 -6.110 20.253 1.00 84.56 429 ILE A O 1
ATOM 3168 N N . GLY A 1 430 ? -11.380 -6.514 20.940 1.00 77.38 430 GLY A N 1
ATOM 3169 C CA . GLY A 1 430 ? -12.039 -5.646 19.962 1.00 77.38 430 GLY A CA 1
ATOM 3170 C C . GLY A 1 430 ? -11.831 -6.139 18.528 1.00 77.38 430 GLY A C 1
ATOM 3171 O O . GLY A 1 430 ? -11.493 -5.340 17.664 1.00 77.38 430 GLY A O 1
ATOM 3172 N N . ALA A 1 431 ? -11.955 -7.452 18.298 1.00 73.06 431 ALA A N 1
ATOM 3173 C CA . ALA A 1 431 ? -11.651 -8.110 17.022 1.00 73.06 431 ALA A CA 1
ATOM 3174 C C . ALA A 1 431 ? -12.488 -7.579 15.844 1.00 73.06 431 ALA A C 1
ATOM 3176 O O . ALA A 1 431 ? -11.994 -7.519 14.721 1.00 73.06 431 ALA A O 1
ATOM 3177 N N . ALA A 1 432 ? -13.715 -7.130 16.122 1.00 73.81 432 ALA A N 1
ATOM 3178 C CA . ALA A 1 432 ? -14.497 -6.274 15.236 1.00 73.81 432 ALA A CA 1
ATOM 3179 C C . ALA A 1 432 ? -15.381 -5.349 16.085 1.00 73.81 432 ALA A C 1
ATOM 3181 O O . ALA A 1 432 ? -16.305 -5.823 16.745 1.00 73.81 432 ALA A O 1
ATOM 3182 N N . MET A 1 433 ? -15.115 -4.039 16.110 1.00 73.81 433 MET A N 1
ATOM 3183 C CA . MET A 1 433 ? -16.019 -3.057 16.726 1.00 73.81 433 MET A CA 1
ATOM 3184 C C . MET A 1 433 ? -15.742 -1.620 16.280 1.00 73.81 433 MET A C 1
ATOM 3186 O O . MET A 1 433 ? -14.593 -1.223 16.134 1.00 73.81 433 MET A O 1
ATOM 3190 N N . ALA A 1 434 ? -16.798 -0.813 16.160 1.00 64.56 434 ALA A N 1
ATOM 3191 C CA . ALA A 1 434 ? -16.685 0.635 16.002 1.00 64.56 434 ALA A CA 1
ATOM 3192 C C . ALA A 1 434 ? -17.054 1.313 17.330 1.00 64.56 434 ALA A C 1
ATOM 3194 O O . ALA A 1 434 ? -18.209 1.270 17.752 1.00 64.56 434 ALA A O 1
ATOM 3195 N N . GLY A 1 435 ? -16.073 1.903 18.019 1.00 68.94 435 GLY A N 1
ATOM 3196 C CA . GLY A 1 435 ? -16.274 2.536 19.325 1.00 68.94 435 GLY A CA 1
ATOM 3197 C C . GLY A 1 435 ? -15.076 2.406 20.264 1.00 68.94 435 GLY A C 1
ATOM 3198 O O . GLY A 1 435 ? -13.942 2.247 19.820 1.00 68.94 435 GLY A O 1
ATOM 3199 N N . SER A 1 436 ? -15.334 2.463 21.570 1.00 76.19 436 SER A N 1
ATOM 3200 C CA . SER A 1 436 ? -14.339 2.297 22.638 1.00 76.19 436 SER A CA 1
ATOM 3201 C C . SER A 1 436 ? -14.590 1.029 23.459 1.00 76.19 436 SER A C 1
ATOM 3203 O O . SER A 1 436 ? -15.734 0.607 23.640 1.00 76.19 436 SER A O 1
ATOM 3205 N N . ILE A 1 437 ? -13.506 0.449 23.975 1.00 85.62 437 ILE A N 1
ATOM 3206 C CA . ILE A 1 437 ? -13.481 -0.674 24.918 1.00 85.62 437 ILE A CA 1
ATOM 3207 C C . ILE A 1 437 ? -12.580 -0.293 26.099 1.00 85.62 437 ILE A C 1
ATOM 3209 O O . ILE A 1 437 ? -11.583 0.398 25.888 1.00 85.62 437 ILE A O 1
ATOM 3213 N N . ASP A 1 438 ? -12.916 -0.722 27.314 1.00 83.00 438 ASP A N 1
ATOM 3214 C CA . ASP A 1 438 ? -12.084 -0.514 28.508 1.00 83.00 438 ASP A CA 1
ATOM 3215 C C . ASP A 1 438 ? -12.284 -1.641 29.543 1.00 83.00 438 ASP A C 1
ATOM 3217 O O . ASP A 1 438 ? -13.251 -2.405 29.458 1.00 83.00 438 ASP A O 1
ATOM 3221 N N . GLU A 1 439 ? -11.357 -1.752 30.502 1.00 84.19 439 GLU A N 1
ATOM 3222 C CA . GLU A 1 439 ? -11.376 -2.694 31.639 1.00 84.19 439 GLU A CA 1
ATOM 3223 C C . GLU A 1 439 ? -11.794 -4.126 31.235 1.00 84.19 439 GLU A C 1
ATOM 3225 O O . GLU A 1 439 ? -12.687 -4.750 31.811 1.00 84.19 439 GLU A O 1
ATOM 3230 N N . VAL A 1 440 ? -11.133 -4.644 30.194 1.00 89.56 440 VAL A N 1
ATOM 3231 C CA . VAL A 1 440 ? -11.334 -5.997 29.659 1.00 89.56 440 VAL A CA 1
ATOM 3232 C C . VAL A 1 440 ? -10.806 -7.038 30.643 1.00 89.56 440 VAL A C 1
ATOM 3234 O O . VAL A 1 440 ? -9.614 -7.069 30.955 1.00 89.56 440 VAL A O 1
ATOM 3237 N N . GLN A 1 441 ? -11.683 -7.931 31.096 1.00 89.62 441 GLN A N 1
ATOM 3238 C CA . GLN A 1 441 ? -11.383 -8.931 32.118 1.00 89.62 441 GLN A CA 1
ATOM 3239 C C . GLN A 1 441 ? -11.801 -10.331 31.658 1.00 89.62 441 GLN A C 1
ATOM 3241 O O . GLN A 1 441 ? -12.899 -10.539 31.139 1.00 89.62 441 GLN A O 1
ATOM 3246 N N . ILE A 1 442 ? -10.922 -11.313 31.873 1.00 92.12 442 ILE A N 1
ATOM 3247 C CA . ILE A 1 442 ? -11.194 -12.733 31.625 1.00 92.12 442 ILE A CA 1
ATOM 3248 C C . ILE A 1 442 ? -10.773 -13.537 32.851 1.00 92.12 442 ILE A C 1
ATOM 3250 O O . ILE A 1 442 ? -9.662 -13.383 33.358 1.00 92.12 442 ILE A O 1
ATOM 3254 N N . TYR A 1 443 ? -11.655 -14.422 33.305 1.00 92.25 443 TYR A N 1
ATOM 3255 C CA . TYR A 1 443 ? -11.433 -15.291 34.453 1.00 92.25 443 TYR A CA 1
ATOM 3256 C C . TYR A 1 443 ? -11.748 -16.744 34.097 1.00 92.25 443 TYR A C 1
ATOM 3258 O O . TYR A 1 443 ? -12.834 -17.034 33.601 1.00 92.25 443 TYR A O 1
ATOM 3266 N N . GLN A 1 444 ? -10.857 -17.681 34.435 1.00 95.25 444 GLN A N 1
ATOM 3267 C CA . GLN A 1 444 ? -11.082 -19.126 34.263 1.00 95.25 444 GLN A CA 1
ATOM 3268 C C . GLN A 1 444 ? -11.986 -19.711 35.368 1.00 95.25 444 GLN A C 1
ATOM 3270 O O . GLN A 1 444 ? -11.603 -20.615 36.110 1.00 95.25 444 GLN A O 1
ATOM 3275 N N . ARG A 1 445 ? -13.172 -19.124 35.542 1.00 93.06 445 ARG A N 1
ATOM 3276 C CA . ARG A 1 445 ? -14.246 -19.612 36.417 1.00 93.06 445 ARG A CA 1
ATOM 3277 C C . ARG A 1 445 ? -15.575 -18.951 36.030 1.00 93.06 445 ARG A C 1
ATOM 3279 O O . ARG A 1 445 ? -15.550 -17.828 35.517 1.00 93.06 445 ARG A O 1
ATOM 3286 N N . PRO A 1 446 ? -16.730 -19.571 36.315 1.00 95.19 446 PRO A N 1
ATOM 3287 C CA . PRO A 1 446 ? -18.006 -18.892 36.172 1.00 95.19 446 PRO A CA 1
ATOM 3288 C C . PRO A 1 446 ? -18.191 -17.902 37.335 1.00 95.19 446 PRO A C 1
ATOM 3290 O O . PRO A 1 446 ? -17.691 -18.127 38.443 1.00 95.19 446 PRO A O 1
ATOM 3293 N N . PHE A 1 447 ? -18.886 -16.795 37.080 1.00 95.44 447 PHE A N 1
ATOM 3294 C CA . PHE A 1 447 ? -19.234 -15.784 38.079 1.00 95.44 447 PHE A CA 1
ATOM 3295 C C . PHE A 1 447 ? -20.732 -15.861 38.387 1.00 95.44 447 PHE A C 1
ATOM 3297 O O . PHE A 1 447 ? -21.566 -15.961 37.486 1.00 95.44 447 PHE A O 1
ATOM 3304 N N . SER A 1 448 ? -21.091 -15.775 39.665 1.00 92.25 448 SER A N 1
ATOM 3305 C CA . SER A 1 448 ? -22.478 -15.537 40.071 1.00 92.25 448 SER A CA 1
ATOM 3306 C C . SER A 1 448 ? -22.929 -14.119 39.689 1.00 92.25 448 SER A C 1
ATOM 3308 O O . SER A 1 448 ? -22.108 -13.218 39.529 1.00 92.25 448 SER A O 1
ATOM 3310 N N . ALA A 1 449 ? -24.241 -13.874 39.604 1.00 87.88 449 ALA A N 1
ATOM 3311 C CA . ALA A 1 449 ? -24.776 -12.540 39.298 1.00 87.88 449 ALA A CA 1
ATOM 3312 C C . ALA A 1 449 ? -24.290 -11.452 40.284 1.00 87.88 449 ALA A C 1
ATOM 3314 O O . ALA A 1 449 ? -24.046 -10.315 39.888 1.00 87.88 449 ALA A O 1
ATOM 3315 N N . ALA A 1 450 ? -24.079 -11.810 41.557 1.00 86.00 450 ALA A N 1
ATOM 3316 C CA . ALA A 1 450 ? -23.497 -10.917 42.560 1.00 86.00 450 ALA A CA 1
ATOM 3317 C C . ALA A 1 450 ? -22.019 -10.594 42.274 1.00 86.00 450 ALA A C 1
ATOM 3319 O O . ALA A 1 450 ? -21.578 -9.472 42.509 1.00 86.00 450 ALA A O 1
ATOM 3320 N N . GLU A 1 451 ? -21.257 -11.543 41.727 1.00 87.25 451 GLU A N 1
ATOM 3321 C CA . GLU A 1 451 ? -19.873 -11.305 41.312 1.00 87.25 451 GLU A CA 1
ATOM 3322 C C . GLU A 1 451 ? -19.797 -10.488 40.018 1.00 87.25 451 GLU A C 1
ATOM 3324 O O . GLU A 1 451 ? -18.953 -9.602 39.934 1.00 87.25 451 GLU A O 1
ATOM 3329 N N . VAL A 1 452 ? -20.701 -10.692 39.052 1.00 88.44 452 VAL A N 1
ATOM 3330 C CA . VAL A 1 452 ? -20.799 -9.827 37.857 1.00 88.44 452 VAL A CA 1
ATOM 3331 C C . VAL A 1 452 ? -21.143 -8.384 38.255 1.00 88.44 452 VAL A C 1
ATOM 3333 O O . VAL A 1 452 ? -20.512 -7.446 37.771 1.00 88.44 452 VAL A O 1
ATOM 3336 N N . ALA A 1 453 ? -22.061 -8.191 39.208 1.00 83.12 453 ALA A N 1
ATOM 3337 C CA . ALA A 1 453 ? -22.311 -6.878 39.808 1.00 83.12 453 ALA A CA 1
ATOM 3338 C C . ALA A 1 453 ? -21.080 -6.327 40.561 1.00 83.12 453 ALA A C 1
ATOM 3340 O O . ALA A 1 453 ? -20.845 -5.119 40.558 1.00 83.12 453 ALA A O 1
ATOM 3341 N N . SER A 1 454 ? -20.257 -7.194 41.164 1.00 79.00 454 SER A N 1
ATOM 3342 C CA . SER A 1 454 ? -19.006 -6.776 41.809 1.00 79.00 454 SER A CA 1
ATOM 3343 C C . SER A 1 454 ? -17.910 -6.379 40.814 1.00 79.00 454 SER A C 1
ATOM 3345 O O . SER A 1 454 ? -17.157 -5.463 41.123 1.00 79.00 454 SER A O 1
ATOM 3347 N N . VAL A 1 455 ? -17.860 -6.976 39.613 1.00 76.25 455 VAL A N 1
ATOM 3348 C CA . VAL A 1 455 ? -16.912 -6.601 38.542 1.00 76.25 455 VAL A CA 1
ATOM 3349 C C . VAL A 1 455 ? -17.147 -5.159 38.095 1.00 76.25 455 VAL A C 1
ATOM 3351 O O . VAL A 1 455 ? -16.213 -4.355 38.064 1.00 76.25 455 VAL A O 1
ATOM 3354 N N . ILE A 1 456 ? -18.419 -4.812 37.879 1.00 74.94 456 ILE A N 1
ATOM 3355 C CA . ILE A 1 456 ? -18.884 -3.454 37.556 1.00 74.94 456 ILE A CA 1
ATOM 3356 C C . ILE A 1 456 ? -18.456 -2.450 38.637 1.00 74.94 456 ILE A C 1
ATOM 3358 O O . ILE A 1 456 ? -18.078 -1.326 38.316 1.00 74.94 456 ILE A O 1
ATOM 3362 N N . ALA A 1 457 ? -18.454 -2.858 39.911 1.00 57.75 457 ALA A N 1
ATOM 3363 C CA . ALA A 1 457 ? -17.956 -2.032 41.009 1.00 57.75 457 ALA A CA 1
ATOM 3364 C C . ALA A 1 457 ? -16.415 -1.976 41.077 1.00 57.75 457 ALA A C 1
ATOM 3366 O O . ALA A 1 457 ? -15.854 -0.904 41.310 1.00 57.75 457 ALA A O 1
ATOM 3367 N N . SER A 1 458 ? -15.706 -3.088 40.852 1.00 50.22 458 SER A N 1
ATOM 3368 C CA . SER A 1 458 ? -14.237 -3.146 40.943 1.00 50.22 458 SER A CA 1
ATOM 3369 C C . SER A 1 458 ? -13.507 -2.455 39.788 1.00 50.22 458 SER A C 1
ATOM 3371 O O . SER A 1 458 ? -12.344 -2.094 39.955 1.00 50.22 458 SER A O 1
ATOM 3373 N N . ALA A 1 459 ? -14.192 -2.151 38.680 1.00 44.91 459 ALA A N 1
ATOM 3374 C CA . ALA A 1 459 ? -13.707 -1.204 37.669 1.00 44.91 459 ALA A CA 1
ATOM 3375 C C . ALA A 1 459 ? -13.414 0.202 38.252 1.00 44.91 459 ALA A C 1
ATOM 3377 O O . ALA A 1 459 ? -12.667 0.976 37.664 1.00 44.91 459 ALA A O 1
ATOM 3378 N N . THR A 1 460 ? -13.921 0.526 39.452 1.00 36.03 460 THR A N 1
ATOM 3379 C CA . THR A 1 460 ? -13.553 1.751 40.192 1.00 36.03 460 THR A CA 1
ATOM 3380 C C . THR A 1 460 ? -12.326 1.591 41.121 1.00 36.03 460 THR A C 1
ATOM 3382 O O . THR A 1 460 ? -12.032 2.506 41.889 1.00 36.03 460 THR A O 1
ATOM 3385 N N . ALA A 1 461 ? -11.595 0.457 41.077 1.00 29.45 461 ALA A N 1
ATOM 3386 C CA . ALA A 1 461 ? -10.672 0.026 42.151 1.00 29.45 461 ALA A CA 1
ATOM 3387 C C . ALA A 1 461 ? -9.248 -0.483 41.757 1.00 29.45 461 ALA A C 1
ATOM 3389 O O . ALA A 1 461 ? -8.568 -1.112 42.562 1.00 29.45 461 ALA A O 1
ATOM 3390 N N . SER A 1 462 ? -8.713 -0.095 40.596 1.00 30.14 462 SER A N 1
ATOM 3391 C CA . SER A 1 462 ? -7.390 0.569 40.566 1.00 30.14 462 SER A CA 1
ATOM 3392 C C . SER A 1 462 ? -6.041 -0.206 40.846 1.00 30.14 462 SER A C 1
ATOM 3394 O O . SER A 1 462 ? -5.210 0.287 41.615 1.00 30.14 462 SER A O 1
ATOM 3396 N N . ALA A 1 463 ? -5.710 -1.265 40.070 1.00 31.47 463 ALA A N 1
ATOM 3397 C CA . ALA A 1 463 ? -4.323 -1.744 39.718 1.00 31.47 463 ALA A CA 1
ATOM 3398 C C . ALA A 1 463 ? -3.419 -2.386 40.840 1.00 31.47 463 ALA A C 1
ATOM 3400 O O . ALA A 1 463 ? -3.864 -2.380 41.987 1.00 31.47 463 ALA A O 1
ATOM 3401 N N . PRO A 1 464 ? -2.168 -2.925 40.604 1.00 38.53 464 PRO A N 1
ATOM 3402 C CA . PRO A 1 464 ? -1.320 -2.954 39.373 1.00 38.53 464 PRO A CA 1
ATOM 3403 C C . PRO A 1 464 ? -0.429 -4.215 39.028 1.00 38.53 464 PRO A C 1
ATOM 3405 O O . PRO A 1 464 ? 0.089 -4.876 39.922 1.00 38.53 464 PRO A O 1
ATOM 3408 N N . VAL A 1 465 ? -0.042 -4.363 37.729 1.00 30.36 465 VAL A N 1
ATOM 3409 C CA . VAL A 1 465 ? 1.236 -4.984 37.196 1.00 30.36 465 VAL A CA 1
ATOM 3410 C C . VAL A 1 465 ? 1.377 -6.542 37.367 1.00 30.36 465 VAL A C 1
ATOM 3412 O O . VAL A 1 465 ? 0.628 -7.107 38.148 1.00 30.36 465 VAL A O 1
ATOM 3415 N N . ALA A 1 466 ? 2.168 -7.398 36.661 1.00 26.72 466 ALA A N 1
ATOM 3416 C CA . ALA A 1 466 ? 3.379 -7.414 35.776 1.00 26.72 466 ALA A CA 1
ATOM 3417 C C . ALA A 1 466 ? 3.368 -8.676 34.825 1.00 26.72 466 ALA A C 1
ATOM 3419 O O . ALA A 1 466 ? 2.479 -9.501 34.995 1.00 26.72 466 ALA A O 1
ATOM 3420 N N . ALA A 1 467 ? 4.324 -9.030 33.926 1.00 25.34 467 ALA A N 1
ATOM 3421 C CA . ALA A 1 467 ? 5.346 -8.345 33.086 1.00 25.34 467 ALA A CA 1
ATOM 3422 C C . ALA A 1 467 ? 6.167 -9.359 32.197 1.00 25.34 467 ALA A C 1
ATOM 3424 O O . ALA A 1 467 ? 6.231 -10.538 32.523 1.00 25.34 467 ALA A O 1
ATOM 3425 N N . ALA A 1 468 ? 6.895 -8.855 31.173 1.00 24.66 468 ALA A N 1
ATOM 3426 C CA . ALA A 1 468 ? 8.020 -9.458 30.391 1.00 24.66 468 ALA A CA 1
ATOM 3427 C C . ALA A 1 468 ? 7.781 -10.550 29.296 1.00 24.66 468 ALA A C 1
ATOM 3429 O O . ALA A 1 468 ? 6.875 -11.369 29.377 1.00 24.66 468 ALA A O 1
ATOM 3430 N N . ALA A 1 469 ? 8.646 -10.555 28.258 1.00 29.72 469 ALA A N 1
ATOM 3431 C CA . ALA A 1 469 ? 8.618 -11.423 27.056 1.00 29.72 469 ALA A CA 1
ATOM 3432 C C . ALA A 1 469 ? 10.034 -11.635 26.437 1.00 29.72 469 ALA A C 1
ATOM 3434 O O . ALA A 1 469 ? 10.941 -10.874 26.788 1.00 29.72 469 ALA A O 1
ATOM 3435 N N . PRO A 1 470 ? 10.242 -12.580 25.481 1.00 25.47 470 PRO A N 1
ATOM 3436 C CA . PRO A 1 470 ? 11.460 -12.592 24.649 1.00 25.47 470 PRO A CA 1
ATOM 3437 C C . PRO A 1 470 ? 11.287 -12.809 23.115 1.00 25.47 470 PRO A C 1
ATOM 3439 O O . PRO A 1 470 ? 10.844 -13.850 22.654 1.00 25.47 470 PRO A O 1
ATOM 3442 N N . GLN A 1 471 ? 11.814 -11.835 22.358 1.00 22.80 471 GLN A N 1
ATOM 3443 C CA . GLN A 1 471 ? 12.578 -11.915 21.086 1.00 22.80 471 GLN A CA 1
ATOM 3444 C C . GLN A 1 471 ? 12.024 -12.476 19.742 1.00 22.80 471 GLN A C 1
ATOM 3446 O O . GLN A 1 471 ? 11.859 -13.668 19.529 1.00 22.80 471 GLN A O 1
ATOM 3451 N N . LYS A 1 472 ? 11.987 -11.542 18.770 1.00 27.50 472 LYS A N 1
ATOM 3452 C CA . LYS A 1 472 ? 12.295 -11.604 17.317 1.00 27.50 472 LYS A CA 1
ATOM 3453 C C . LYS A 1 472 ? 12.599 -12.959 16.631 1.00 27.50 472 LYS A C 1
ATOM 3455 O O . LYS A 1 472 ? 13.638 -13.566 16.874 1.00 27.50 472 LYS A O 1
ATOM 3460 N N . THR A 1 473 ? 11.910 -13.168 15.507 1.00 20.33 473 THR A N 1
ATOM 3461 C CA . THR A 1 473 ? 12.494 -13.612 14.219 1.00 20.33 473 THR A CA 1
ATOM 3462 C C . THR A 1 473 ? 12.036 -12.668 13.096 1.00 20.33 473 THR A C 1
ATOM 3464 O O . THR A 1 473 ? 11.113 -11.881 13.295 1.00 20.33 473 THR A O 1
ATOM 3467 N N . ALA A 1 474 ? 12.724 -12.663 11.949 1.00 30.64 474 ALA A N 1
ATOM 3468 C CA . ALA A 1 474 ? 12.454 -11.736 10.843 1.00 30.64 474 ALA A CA 1
ATOM 3469 C C . ALA A 1 474 ? 11.624 -12.384 9.721 1.00 30.64 474 ALA A C 1
ATOM 3471 O O . ALA A 1 474 ? 11.843 -13.545 9.380 1.00 30.64 474 ALA A O 1
ATOM 3472 N N . SER A 1 475 ? 10.739 -11.603 9.101 1.00 22.31 475 SER A N 1
ATOM 3473 C CA . SER A 1 475 ? 10.042 -11.932 7.851 1.00 22.31 475 SER A CA 1
ATOM 3474 C C . SER A 1 475 ? 9.857 -10.672 6.989 1.00 22.31 475 SER A C 1
ATOM 3476 O O . SER A 1 475 ? 10.116 -9.553 7.434 1.00 22.31 475 SER A O 1
ATOM 3478 N N . THR A 1 476 ? 9.526 -10.866 5.713 1.00 23.89 476 THR A N 1
ATOM 3479 C CA . THR A 1 476 ? 9.576 -9.846 4.650 1.00 23.89 476 THR A CA 1
ATOM 3480 C C . THR A 1 476 ? 8.412 -8.852 4.676 1.00 23.89 476 THR A C 1
ATOM 3482 O O . THR A 1 476 ? 7.330 -9.168 5.162 1.00 23.89 476 THR A O 1
ATOM 3485 N N . GLN A 1 477 ? 8.628 -7.660 4.103 1.00 25.83 477 GLN A N 1
ATOM 3486 C CA . GLN A 1 477 ? 7.618 -6.600 3.999 1.00 25.83 477 GLN A CA 1
ATOM 3487 C C . GLN A 1 477 ? 6.328 -7.078 3.316 1.00 25.83 477 GLN A C 1
ATOM 3489 O O . GLN A 1 477 ? 6.370 -7.644 2.224 1.00 25.83 477 GLN A O 1
ATOM 3494 N N . ALA A 1 478 ? 5.191 -6.752 3.929 1.00 24.66 478 ALA A N 1
ATOM 3495 C CA . ALA A 1 478 ? 3.901 -6.652 3.258 1.00 24.66 478 ALA A CA 1
ATOM 3496 C C . ALA A 1 478 ? 3.619 -5.170 2.950 1.00 24.66 478 ALA A C 1
ATOM 3498 O O . ALA A 1 478 ? 3.945 -4.304 3.765 1.00 24.66 478 ALA A O 1
ATOM 3499 N N . ALA A 1 479 ? 3.036 -4.882 1.786 1.00 23.86 479 ALA A N 1
ATOM 3500 C CA . ALA A 1 479 ? 2.565 -3.542 1.432 1.00 23.86 479 ALA A CA 1
ATOM 3501 C C . ALA A 1 479 ? 1.181 -3.265 2.051 1.00 23.86 479 ALA A C 1
ATOM 3503 O O . ALA A 1 479 ? 0.420 -4.200 2.309 1.00 23.86 479 ALA A O 1
ATOM 3504 N N . ALA A 1 480 ? 0.878 -1.990 2.309 1.00 26.75 480 ALA A N 1
ATOM 3505 C CA . ALA A 1 480 ? -0.342 -1.555 2.988 1.00 26.75 480 ALA A CA 1
ATOM 3506 C C . ALA A 1 480 ? -1.474 -1.164 2.006 1.00 26.75 480 ALA A C 1
ATOM 3508 O O . ALA A 1 480 ? -1.440 -1.500 0.823 1.00 26.75 480 ALA A O 1
ATOM 3509 N N . GLY A 1 481 ? -2.543 -0.562 2.539 1.00 23.75 481 GLY A N 1
ATOM 3510 C CA . GLY A 1 481 ? -3.828 -0.388 1.857 1.00 23.75 481 GLY A CA 1
ATOM 3511 C C . GLY A 1 481 ? -3.903 0.749 0.829 1.00 23.75 481 GLY A C 1
ATOM 3512 O O . GLY A 1 481 ? -3.078 1.657 0.776 1.00 23.75 481 GLY A O 1
ATOM 3513 N N . THR A 1 482 ? -4.964 0.717 0.020 1.00 30.50 482 THR A N 1
ATOM 3514 C CA . THR A 1 482 ? -5.248 1.716 -1.021 1.00 30.50 482 THR A CA 1
ATOM 3515 C C . THR A 1 482 ? -5.430 3.119 -0.437 1.00 30.50 482 THR A C 1
ATOM 3517 O O . THR A 1 482 ? -6.318 3.333 0.388 1.00 30.50 482 THR A O 1
ATOM 3520 N N . GLY A 1 483 ? -4.629 4.073 -0.913 1.00 32.28 483 GLY A N 1
ATOM 3521 C CA . GLY A 1 483 ? -4.551 5.442 -0.388 1.00 32.28 483 GLY A CA 1
ATOM 3522 C C . GLY A 1 483 ? -3.120 5.881 -0.062 1.00 32.28 483 GLY A C 1
ATOM 3523 O O . GLY A 1 483 ? -2.894 7.065 0.192 1.00 32.28 483 GLY A O 1
ATOM 3524 N N . ASP A 1 484 ? -2.162 4.949 -0.089 1.00 33.25 484 ASP A N 1
ATOM 3525 C CA . ASP A 1 484 ? -0.746 5.270 0.046 1.00 33.25 484 ASP A CA 1
ATOM 3526 C C . ASP A 1 484 ? -0.212 6.083 -1.140 1.00 33.25 484 ASP A C 1
ATOM 3528 O O . ASP A 1 484 ? -0.418 5.772 -2.311 1.00 33.25 484 ASP A O 1
ATOM 3532 N N . PHE A 1 485 ? 0.529 7.122 -0.775 1.00 40.72 485 PHE A N 1
ATOM 3533 C CA . PHE A 1 485 ? 1.490 7.801 -1.630 1.00 40.72 485 PHE A CA 1
ATOM 3534 C C . PHE A 1 485 ? 2.676 6.853 -1.838 1.00 40.72 485 PHE A C 1
ATOM 3536 O O . PHE A 1 485 ? 3.126 6.278 -0.844 1.00 40.72 485 PHE A O 1
ATOM 3543 N N . ASP A 1 486 ? 3.237 6.743 -3.048 1.00 36.38 486 ASP A N 1
ATOM 3544 C CA . ASP A 1 486 ? 4.332 5.796 -3.358 1.00 36.38 486 ASP A CA 1
ATOM 3545 C C . ASP A 1 486 ? 5.718 6.201 -2.780 1.00 36.38 486 ASP A C 1
ATOM 3547 O O . ASP A 1 486 ? 6.753 6.210 -3.444 1.00 36.38 486 ASP A O 1
ATOM 3551 N N . TYR A 1 487 ? 5.755 6.609 -1.507 1.00 48.94 487 TYR A N 1
ATOM 3552 C CA . TYR A 1 487 ? 6.969 6.860 -0.734 1.00 48.94 487 TYR A CA 1
ATOM 3553 C C . TYR A 1 487 ? 6.756 6.581 0.758 1.00 48.94 487 TYR A C 1
ATOM 3555 O O . TYR A 1 487 ? 5.772 7.006 1.359 1.00 48.94 487 TYR A O 1
ATOM 3563 N N . ASN A 1 488 ? 7.741 5.924 1.384 1.00 50.06 488 ASN A N 1
ATOM 3564 C CA . ASN A 1 488 ? 7.714 5.487 2.787 1.00 50.06 488 ASN A CA 1
ATOM 3565 C C . ASN A 1 488 ? 7.202 6.561 3.774 1.00 50.06 488 ASN A C 1
ATOM 3567 O O . ASN A 1 488 ? 7.952 7.465 4.169 1.00 50.06 488 ASN A O 1
ATOM 3571 N N . ARG A 1 489 ? 5.952 6.413 4.233 1.00 64.75 489 ARG A N 1
ATOM 3572 C CA . ARG A 1 489 ? 5.352 7.186 5.331 1.00 64.75 489 ARG A CA 1
ATOM 3573 C C . ARG A 1 489 ? 5.530 6.462 6.660 1.00 64.75 489 ARG A C 1
ATOM 3575 O O . ARG A 1 489 ? 5.242 5.277 6.777 1.00 64.75 489 ARG A O 1
ATOM 3582 N N . ILE A 1 490 ? 5.980 7.192 7.680 1.00 64.81 490 ILE A N 1
ATOM 3583 C CA . ILE A 1 490 ? 6.016 6.694 9.061 1.00 64.81 490 ILE A CA 1
ATOM 3584 C C . ILE A 1 490 ? 4.699 7.105 9.724 1.00 64.81 490 ILE A C 1
ATOM 3586 O O . ILE A 1 490 ? 4.336 8.281 9.683 1.00 64.81 490 ILE A O 1
ATOM 3590 N N . ASN A 1 491 ? 3.983 6.156 10.321 1.00 66.38 491 ASN A N 1
ATOM 3591 C CA . ASN A 1 491 ? 2.802 6.413 11.156 1.00 66.38 491 ASN A CA 1
ATOM 3592 C C . ASN A 1 491 ? 3.166 6.323 12.652 1.00 66.38 491 ASN A C 1
ATOM 3594 O O . ASN A 1 491 ? 4.280 5.939 13.000 1.00 66.38 491 ASN A O 1
ATOM 3598 N N . LEU A 1 492 ? 2.242 6.680 13.548 1.00 67.44 492 LEU A N 1
ATOM 3599 C CA . LEU A 1 492 ? 2.500 6.723 14.997 1.00 67.44 492 LEU A CA 1
ATOM 3600 C C . LEU A 1 492 ? 2.959 5.365 15.563 1.00 67.44 492 LEU A C 1
ATOM 3602 O O . LEU A 1 492 ? 3.805 5.319 16.451 1.00 67.44 492 LEU A O 1
ATOM 3606 N N . GLN A 1 493 ? 2.447 4.265 15.009 1.00 60.75 493 GLN A N 1
ATOM 3607 C CA . GLN A 1 493 ? 2.711 2.888 15.432 1.00 60.75 493 GLN A CA 1
ATOM 3608 C C . GLN A 1 493 ? 4.084 2.376 14.957 1.00 60.75 493 GLN A C 1
ATOM 3610 O O . GLN A 1 493 ? 4.766 1.651 15.678 1.00 60.75 493 GLN A O 1
ATOM 3615 N N . THR A 1 494 ? 4.507 2.773 13.753 1.00 61.25 494 THR A N 1
ATOM 3616 C CA . THR A 1 494 ? 5.833 2.468 13.175 1.00 61.25 494 THR A CA 1
ATOM 3617 C C . THR A 1 494 ? 6.909 3.479 13.582 1.00 61.25 494 THR A C 1
ATOM 3619 O O . THR A 1 494 ? 8.092 3.275 13.300 1.00 61.25 494 THR A O 1
ATOM 3622 N N . CYS A 1 495 ? 6.524 4.551 14.279 1.00 67.62 495 CYS A N 1
ATOM 3623 C CA . CYS A 1 495 ? 7.425 5.532 14.865 1.00 67.62 495 CYS A CA 1
ATOM 3624 C C . CYS A 1 495 ? 8.244 4.893 15.994 1.00 67.62 495 CYS A C 1
ATOM 3626 O O . CYS A 1 495 ? 7.815 4.832 17.148 1.00 67.62 495 CYS A O 1
ATOM 3628 N N . GLN A 1 496 ? 9.423 4.368 15.658 1.00 53.44 496 GLN A N 1
ATOM 3629 C CA . GLN A 1 496 ? 10.217 3.593 16.607 1.00 53.44 496 GLN A CA 1
ATOM 3630 C C . GLN A 1 496 ? 10.553 4.395 17.869 1.00 53.44 496 GLN A C 1
ATOM 3632 O O . GLN A 1 496 ? 11.036 5.530 17.815 1.00 53.44 496 GLN A O 1
ATOM 3637 N N . VAL A 1 497 ? 10.347 3.755 19.023 1.00 52.03 497 VAL A N 1
ATOM 3638 C CA . VAL A 1 497 ? 10.875 4.215 20.310 1.00 52.03 497 VAL A CA 1
ATOM 3639 C C . VAL A 1 497 ? 12.392 4.346 20.160 1.00 52.03 497 VAL A C 1
ATOM 3641 O O . VAL A 1 497 ? 13.057 3.372 19.818 1.00 52.03 497 VAL A O 1
ATOM 3644 N N . SER A 1 498 ? 12.922 5.559 20.343 1.00 43.97 498 SER A N 1
ATOM 3645 C CA . SER A 1 498 ? 14.235 5.953 19.813 1.00 43.97 498 SER A CA 1
ATOM 3646 C C . SER A 1 498 ? 15.380 5.026 20.254 1.00 43.97 498 SER A C 1
ATOM 3648 O O . SER A 1 498 ? 15.793 5.072 21.414 1.00 43.97 498 SER A O 1
ATOM 3650 N N . GLY A 1 499 ? 15.917 4.228 19.321 1.00 37.03 499 GLY A N 1
ATOM 3651 C CA . GLY A 1 499 ? 16.943 3.219 19.604 1.00 37.03 499 GLY A CA 1
ATOM 3652 C C . GLY A 1 499 ? 17.728 2.761 18.369 1.00 37.03 499 GLY A C 1
ATOM 3653 O O . GLY A 1 499 ? 17.457 1.697 17.825 1.00 37.03 499 GLY A O 1
ATOM 3654 N N . SER A 1 500 ? 18.724 3.560 17.964 1.00 40.78 500 SER A N 1
ATOM 3655 C CA . SER A 1 500 ? 19.852 3.174 17.086 1.00 40.78 500 SER A CA 1
ATOM 3656 C C . SER A 1 500 ? 19.520 2.321 15.844 1.00 40.78 500 SER A C 1
ATOM 3658 O O . SER A 1 500 ? 19.978 1.185 15.728 1.00 40.78 500 SER A O 1
ATOM 3660 N N . GLU A 1 501 ? 18.770 2.871 14.887 1.00 34.53 501 GLU A N 1
ATOM 3661 C CA . GLU A 1 501 ? 18.395 2.151 13.653 1.00 34.53 501 GLU A CA 1
ATOM 3662 C C . GLU A 1 501 ? 19.420 2.294 12.502 1.00 34.53 501 GLU A C 1
ATOM 3664 O O . GLU A 1 501 ? 19.430 1.490 11.577 1.00 34.53 501 GLU A O 1
ATOM 3669 N N . THR A 1 502 ? 20.305 3.299 12.535 1.00 34.12 502 THR A N 1
ATOM 3670 C CA . THR A 1 502 ? 21.104 3.719 11.362 1.00 34.12 502 THR A CA 1
ATOM 3671 C C . THR A 1 502 ? 22.467 3.041 11.183 1.00 34.12 502 THR A C 1
ATOM 3673 O O . THR A 1 502 ? 23.119 3.289 10.173 1.00 34.12 502 THR A O 1
ATOM 3676 N N . GLY A 1 503 ? 22.931 2.209 12.122 1.00 33.72 503 GLY A N 1
ATOM 3677 C CA . GLY A 1 503 ? 24.174 1.414 12.014 1.00 33.72 503 GLY A CA 1
ATOM 3678 C C . GLY A 1 503 ? 25.506 2.191 12.041 1.00 33.72 503 GLY A C 1
ATOM 3679 O O . GLY A 1 503 ? 26.508 1.667 12.523 1.00 33.72 503 GLY A O 1
ATOM 3680 N N . HIS A 1 504 ? 25.521 3.445 11.591 1.00 35.06 504 HIS A N 1
ATOM 3681 C CA . HIS A 1 504 ? 26.654 4.364 11.679 1.00 35.06 504 HIS A CA 1
ATOM 3682 C C . HIS A 1 504 ? 26.580 5.158 12.990 1.00 35.06 504 HIS A C 1
ATOM 3684 O O . HIS A 1 504 ? 25.532 5.695 13.348 1.00 35.06 504 HIS A O 1
ATOM 3690 N N . GLY A 1 505 ? 27.676 5.213 13.744 1.00 39.91 505 GLY A N 1
ATOM 3691 C CA . GLY A 1 505 ? 27.661 5.754 15.101 1.00 39.91 505 GLY A CA 1
ATOM 3692 C C . GLY A 1 505 ? 27.892 7.260 15.183 1.00 39.91 505 GLY A C 1
ATOM 3693 O O . GLY A 1 505 ? 29.037 7.642 15.366 1.00 39.91 505 GLY A O 1
ATOM 3694 N N . GLU A 1 506 ? 26.827 8.077 15.137 1.00 39.88 506 GLU A N 1
ATOM 3695 C CA . GLU A 1 506 ? 26.740 9.354 15.894 1.00 39.88 506 GLU A CA 1
ATOM 3696 C C . GLU A 1 506 ? 25.319 9.981 15.964 1.00 39.88 506 GLU A C 1
ATOM 3698 O O . GLU A 1 506 ? 25.131 11.197 15.910 1.00 39.88 506 GLU A O 1
ATOM 3703 N N . TYR A 1 507 ? 24.272 9.157 16.118 1.00 38.66 507 TYR A N 1
ATOM 3704 C CA . TYR A 1 507 ? 22.870 9.607 16.028 1.00 38.66 507 TYR A CA 1
ATOM 3705 C C . TYR A 1 507 ? 22.068 9.479 17.331 1.00 38.66 507 TYR A C 1
ATOM 3707 O O . TYR A 1 507 ? 20.994 8.885 17.363 1.00 38.66 507 TYR A O 1
ATOM 3715 N N . ASP A 1 508 ? 22.521 10.147 18.396 1.00 39.94 508 ASP A N 1
ATOM 3716 C CA . ASP A 1 508 ? 21.660 10.509 19.543 1.00 39.94 508 ASP A CA 1
ATOM 3717 C C . ASP A 1 508 ? 20.776 11.735 19.200 1.00 39.94 508 ASP A C 1
ATOM 3719 O O . ASP A 1 508 ? 20.667 12.723 19.928 1.00 39.94 508 ASP A O 1
ATOM 3723 N N . ALA A 1 509 ? 20.174 11.696 18.015 1.00 48.38 509 ALA A N 1
ATOM 3724 C CA . ALA A 1 509 ? 19.051 12.526 17.629 1.00 48.38 509 ALA A CA 1
ATOM 3725 C C . ALA A 1 509 ? 17.826 11.617 17.701 1.00 48.38 509 ALA A C 1
ATOM 3727 O O . ALA A 1 509 ? 17.690 10.699 16.900 1.00 48.38 509 ALA A O 1
ATOM 3728 N N . ARG A 1 510 ? 16.911 11.861 18.645 1.00 57.53 510 ARG A N 1
ATOM 3729 C CA . ARG A 1 510 ? 15.728 10.996 18.837 1.00 57.53 510 ARG A CA 1
ATOM 3730 C C . ARG A 1 510 ? 14.719 11.029 17.673 1.00 57.53 510 ARG A C 1
ATOM 3732 O O . ARG A 1 510 ? 13.670 10.411 17.782 1.00 57.53 510 ARG A O 1
ATOM 3739 N N . ILE A 1 511 ? 15.031 11.757 16.598 1.00 68.94 511 ILE A N 1
ATOM 3740 C CA . ILE A 1 511 ? 14.187 12.029 15.434 1.00 68.94 511 ILE A CA 1
ATOM 3741 C C . ILE A 1 511 ? 14.727 11.257 14.229 1.00 68.94 511 ILE A C 1
ATOM 3743 O O . ILE A 1 511 ? 15.849 11.503 13.793 1.00 68.94 511 ILE A O 1
ATOM 3747 N N . ARG A 1 512 ? 13.902 10.363 13.677 1.00 74.38 512 ARG A N 1
ATOM 3748 C CA . ARG A 1 512 ? 14.088 9.738 12.363 1.00 74.38 512 ARG A CA 1
ATOM 3749 C C . ARG A 1 512 ? 13.582 10.698 11.287 1.00 74.38 512 ARG A C 1
ATOM 3751 O O . ARG A 1 512 ? 12.470 11.215 11.391 1.00 74.38 512 ARG A O 1
ATOM 3758 N N . GLU A 1 513 ? 14.396 10.929 10.261 1.00 76.94 513 GLU A N 1
ATOM 3759 C CA . GLU A 1 513 ? 14.159 11.973 9.258 1.00 76.94 513 GLU A CA 1
ATOM 3760 C C . GLU A 1 513 ? 14.223 11.415 7.840 1.00 76.94 513 GLU A C 1
ATOM 3762 O O . GLU A 1 513 ? 15.277 10.999 7.361 1.00 76.94 513 GLU A O 1
ATOM 3767 N N . LEU A 1 514 ? 13.075 11.430 7.170 1.00 77.31 514 LEU A N 1
ATOM 3768 C CA . LEU A 1 514 ? 12.891 11.088 5.765 1.00 77.31 514 LEU A CA 1
ATOM 3769 C C . LEU A 1 514 ? 12.467 12.352 4.992 1.00 77.31 514 LEU A C 1
ATOM 3771 O O . LEU A 1 514 ? 11.930 13.274 5.608 1.00 77.31 514 LEU A O 1
ATOM 3775 N N . PRO A 1 515 ? 12.632 12.399 3.657 1.00 81.88 515 PRO A N 1
ATOM 3776 C CA . PRO A 1 515 ? 12.259 13.555 2.835 1.00 81.88 515 PRO A CA 1
ATOM 3777 C C . PRO A 1 515 ? 10.870 14.123 3.138 1.00 81.88 515 PRO A C 1
ATOM 3779 O O . PRO A 1 515 ? 10.738 15.319 3.386 1.00 81.88 515 PRO A O 1
ATOM 3782 N N . TYR A 1 516 ? 9.853 13.264 3.209 1.00 84.75 516 TYR A N 1
ATOM 3783 C CA . TYR A 1 516 ? 8.464 13.680 3.427 1.00 84.75 516 TYR A CA 1
ATOM 3784 C C . TYR A 1 516 ? 7.937 13.424 4.843 1.00 84.75 516 TYR A C 1
ATOM 3786 O O . TYR A 1 516 ? 6.759 13.660 5.108 1.00 84.75 516 TYR A O 1
ATOM 3794 N N . ASN A 1 517 ? 8.773 12.908 5.756 1.00 82.75 517 ASN A N 1
ATOM 3795 C CA . ASN A 1 517 ? 8.315 12.460 7.071 1.00 82.75 517 ASN A CA 1
ATOM 3796 C C . ASN A 1 517 ? 9.367 12.666 8.171 1.00 82.75 517 ASN A C 1
ATOM 3798 O O . ASN A 1 517 ? 10.502 12.210 8.039 1.00 82.75 517 ASN A O 1
ATOM 3802 N N . SER A 1 518 ? 8.965 13.243 9.302 1.00 83.50 518 SER A N 1
ATOM 3803 C CA . SER A 1 518 ? 9.783 13.307 10.526 1.00 83.50 518 SER A CA 1
ATOM 3804 C C . SER A 1 518 ? 9.079 12.548 11.641 1.00 83.50 518 SER A C 1
ATOM 3806 O O . SER A 1 518 ? 7.883 12.753 11.830 1.00 83.50 518 SER A O 1
ATOM 3808 N N . CYS A 1 519 ? 9.784 11.693 12.385 1.00 83.12 519 CYS A N 1
ATOM 3809 C CA . CYS A 1 519 ? 9.156 10.901 13.444 1.00 83.12 519 CYS A CA 1
ATOM 3810 C C . CYS A 1 519 ? 10.037 10.704 14.675 1.00 83.12 519 CYS A C 1
ATOM 3812 O O . CYS A 1 519 ? 11.233 10.439 14.546 1.00 83.12 519 CYS A O 1
ATOM 3814 N N . TRP A 1 520 ? 9.450 10.805 15.866 1.00 79.75 520 TRP A N 1
ATOM 3815 C CA . TRP A 1 520 ? 10.107 10.450 17.121 1.00 79.75 520 TRP A CA 1
ATOM 3816 C C . TRP A 1 520 ? 9.127 9.995 18.199 1.00 79.75 520 TRP A C 1
ATOM 3818 O O . TRP A 1 520 ? 8.002 10.473 18.274 1.00 79.75 520 TRP A O 1
ATOM 3828 N N . SER A 1 521 ? 9.602 9.123 19.087 1.00 78.88 521 SER A N 1
ATOM 3829 C CA . SER A 1 521 ? 8.949 8.770 20.350 1.00 78.88 521 SER A CA 1
ATOM 3830 C C . SER A 1 521 ? 9.914 9.037 21.505 1.00 78.88 521 SER A C 1
ATOM 3832 O O . SER A 1 521 ? 11.101 8.708 21.422 1.00 78.88 521 SER A O 1
ATOM 3834 N N . SER A 1 522 ? 9.433 9.613 22.605 1.00 73.62 522 SER A N 1
ATOM 3835 C CA . SER A 1 522 ? 10.228 9.855 23.814 1.00 73.62 522 SER A CA 1
ATOM 3836 C C . SER A 1 522 ? 9.402 9.772 25.088 1.00 73.62 522 SER A C 1
ATOM 3838 O O . SER A 1 522 ? 8.328 10.355 25.185 1.00 73.62 522 SER A O 1
ATOM 3840 N N . TYR A 1 523 ? 9.960 9.115 26.103 1.00 76.75 523 TYR A N 1
ATOM 3841 C CA . TYR A 1 523 ? 9.485 9.250 27.475 1.00 76.75 523 TYR A CA 1
ATOM 3842 C C . TYR A 1 523 ? 9.903 10.601 28.057 1.00 76.75 523 TYR A C 1
ATOM 3844 O O . TYR A 1 523 ? 11.066 11.006 27.941 1.00 76.75 523 TYR A O 1
ATOM 3852 N N . LEU A 1 524 ? 8.948 11.269 28.697 1.00 79.31 524 LEU A N 1
ATOM 3853 C CA . LEU A 1 524 ? 9.097 12.531 29.411 1.00 79.31 524 LEU A CA 1
ATOM 3854 C C . LEU A 1 524 ? 8.695 12.336 30.879 1.00 79.31 524 LEU A C 1
ATOM 3856 O O . LEU A 1 524 ? 7.875 11.476 31.205 1.00 79.31 524 LEU A O 1
ATOM 3860 N N . GLN A 1 525 ? 9.310 13.116 31.770 1.00 81.56 525 GLN A N 1
ATOM 3861 C CA . GLN A 1 525 ? 9.052 13.073 33.210 1.00 81.56 525 GLN A CA 1
ATOM 3862 C C . GLN A 1 525 ? 9.012 14.487 33.797 1.00 81.56 525 GLN A C 1
ATOM 3864 O O . GLN A 1 525 ? 10.002 15.216 33.726 1.00 81.56 525 GLN A O 1
ATOM 3869 N N . VAL A 1 526 ? 7.891 14.861 34.412 1.00 80.06 526 VAL A N 1
ATOM 3870 C CA . VAL A 1 526 ? 7.692 16.158 35.074 1.00 80.06 526 VAL A CA 1
ATOM 3871 C C . VAL A 1 526 ? 7.933 15.992 36.570 1.00 80.06 526 VAL A C 1
ATOM 3873 O O . VAL A 1 526 ? 7.107 15.417 37.276 1.00 80.06 526 VAL A O 1
ATOM 3876 N N . ASN A 1 527 ? 9.082 16.481 37.028 1.00 76.38 527 ASN A N 1
ATOM 3877 C CA . ASN A 1 527 ? 9.482 16.546 38.435 1.00 76.38 527 ASN A CA 1
ATOM 3878 C C . ASN A 1 527 ? 9.350 17.998 38.936 1.00 76.38 527 ASN A C 1
ATOM 3880 O O . ASN A 1 527 ? 9.182 18.916 38.133 1.00 76.38 527 ASN A O 1
ATOM 3884 N N . ASP A 1 528 ? 9.465 18.208 40.245 1.00 72.75 528 ASP A N 1
ATOM 3885 C CA . ASP A 1 528 ? 9.498 19.534 40.873 1.00 72.75 528 ASP A CA 1
ATOM 3886 C C . ASP A 1 528 ? 10.550 19.558 41.987 1.00 72.75 528 ASP A C 1
ATOM 3888 O O . ASP A 1 528 ? 10.742 18.551 42.677 1.00 72.75 528 ASP A O 1
ATOM 3892 N N . TYR A 1 529 ? 11.235 20.689 42.148 1.00 72.81 529 TYR A N 1
ATOM 3893 C CA . TYR A 1 529 ? 12.391 20.835 43.030 1.00 72.81 529 TYR A CA 1
ATOM 3894 C C . TYR A 1 529 ? 12.335 22.155 43.803 1.00 72.81 529 TYR A C 1
ATOM 3896 O O . TYR A 1 529 ? 12.098 23.213 43.225 1.00 72.81 529 TYR A O 1
ATOM 3904 N N . VAL A 1 530 ? 12.626 22.087 45.099 1.00 71.00 530 VAL A N 1
ATOM 3905 C CA . VAL A 1 530 ? 12.794 23.238 45.996 1.00 71.00 530 VAL A CA 1
ATOM 3906 C C . VAL A 1 530 ? 14.234 23.294 46.497 1.00 71.00 530 VAL A C 1
ATOM 3908 O O . VAL A 1 530 ? 14.909 22.270 46.589 1.00 71.00 530 VAL A O 1
ATOM 3911 N N . GLU A 1 531 ? 14.726 24.487 46.815 1.00 75.56 531 GLU A N 1
ATOM 3912 C CA . GLU A 1 531 ? 16.039 24.634 47.439 1.00 75.56 531 GLU A CA 1
ATOM 3913 C C . GLU A 1 531 ? 15.935 24.373 48.948 1.00 75.56 531 GLU A C 1
ATOM 3915 O O . GLU A 1 531 ? 15.123 24.981 49.642 1.00 75.56 531 GLU A O 1
ATOM 3920 N N . ASP A 1 532 ? 16.749 23.449 49.454 1.00 72.69 532 ASP A N 1
ATOM 3921 C CA . ASP A 1 532 ? 16.945 23.230 50.884 1.00 72.69 532 ASP A CA 1
ATOM 3922 C C . ASP A 1 532 ? 17.737 24.409 51.468 1.00 72.69 532 ASP A C 1
ATOM 3924 O O . ASP A 1 532 ? 18.953 24.508 51.277 1.00 72.69 532 ASP A O 1
ATOM 3928 N N . GLU A 1 533 ? 17.045 25.282 52.206 1.00 72.50 533 GLU A N 1
ATOM 3929 C CA . GLU A 1 533 ? 17.604 26.475 52.863 1.00 72.50 533 GLU A CA 1
ATOM 3930 C C . GLU A 1 533 ? 18.799 26.169 53.790 1.00 72.50 533 GLU A C 1
ATOM 3932 O O . GLU A 1 533 ? 19.590 27.066 54.089 1.00 72.50 533 GLU A O 1
ATOM 3937 N N . SER A 1 534 ? 18.964 24.917 54.240 1.00 71.69 534 SER A N 1
ATOM 3938 C CA . SER A 1 534 ? 20.073 24.501 55.107 1.00 71.69 534 SER A CA 1
ATOM 3939 C C . SER A 1 534 ? 21.327 24.033 54.354 1.00 71.69 534 SER A C 1
ATOM 3941 O O . SER A 1 534 ? 22.414 24.037 54.939 1.00 71.69 534 SER A O 1
ATOM 3943 N N . THR A 1 535 ? 21.218 23.661 53.069 1.00 79.06 535 THR A N 1
ATOM 3944 C CA . THR A 1 535 ? 22.361 23.169 52.266 1.00 79.06 535 THR A CA 1
ATOM 3945 C C . THR A 1 535 ? 22.567 23.857 50.913 1.00 79.06 535 THR A C 1
ATOM 3947 O O . THR A 1 535 ? 23.595 23.609 50.275 1.00 79.06 535 THR A O 1
ATOM 3950 N N . GLY A 1 536 ? 21.645 24.718 50.466 1.00 75.69 536 GLY A N 1
ATOM 3951 C CA . GLY A 1 536 ? 21.710 25.386 49.158 1.00 75.69 536 GLY A CA 1
ATOM 3952 C C . GLY A 1 536 ? 21.608 24.409 47.982 1.00 75.69 536 GLY A C 1
ATOM 3953 O O . GLY A 1 536 ? 22.277 24.570 46.958 1.00 75.69 536 GLY A O 1
ATOM 3954 N N . ARG A 1 537 ? 20.860 23.311 48.159 1.00 76.25 537 ARG A N 1
ATOM 3955 C CA . ARG A 1 537 ? 20.715 22.237 47.166 1.00 76.25 537 ARG A CA 1
ATOM 3956 C C . ARG A 1 537 ? 19.268 22.074 46.744 1.00 76.25 537 ARG A C 1
ATOM 3958 O O . ARG A 1 537 ? 18.373 22.049 47.577 1.00 76.25 537 ARG A O 1
ATOM 3965 N N . LEU A 1 538 ? 19.061 21.867 45.447 1.00 71.81 538 LEU A N 1
ATOM 3966 C CA . LEU A 1 538 ? 17.766 21.461 44.912 1.00 71.81 538 LEU A CA 1
ATOM 3967 C C . LEU A 1 538 ? 17.451 20.023 45.344 1.00 71.81 538 LEU A C 1
ATOM 3969 O O . LEU A 1 538 ? 18.040 19.067 44.834 1.00 71.81 538 LEU A O 1
ATOM 3973 N N . VAL A 1 539 ? 16.509 19.894 46.272 1.00 69.56 539 VAL A N 1
ATOM 3974 C CA . VAL A 1 539 ? 15.841 18.643 46.650 1.00 69.56 539 VAL A CA 1
ATOM 3975 C C . VAL A 1 539 ? 14.471 18.601 45.974 1.00 69.56 539 VAL A C 1
ATOM 3977 O O . VAL A 1 539 ? 13.963 19.627 45.524 1.00 69.56 539 VAL A O 1
ATOM 3980 N N . LYS A 1 540 ? 13.857 17.428 45.833 1.00 70.25 540 LYS A N 1
ATOM 3981 C CA . LYS A 1 540 ? 12.511 17.349 45.252 1.00 70.25 540 LYS A CA 1
ATOM 3982 C C . LYS A 1 540 ? 11.456 17.889 46.216 1.00 70.25 540 LYS A C 1
ATOM 3984 O O . LYS A 1 540 ? 11.633 17.889 47.432 1.00 70.25 540 LYS A O 1
ATOM 3989 N N . ALA A 1 541 ? 10.336 18.345 45.666 1.00 68.62 541 ALA A N 1
ATOM 3990 C CA . ALA A 1 541 ? 9.236 18.861 46.468 1.00 68.62 541 ALA A CA 1
ATOM 3991 C C . ALA A 1 541 ? 8.361 17.723 47.046 1.00 68.62 541 ALA A C 1
ATOM 3993 O O . ALA A 1 541 ? 7.639 17.052 46.303 1.00 68.62 541 ALA A O 1
ATOM 3994 N N . GLY A 1 542 ? 8.340 17.563 48.375 1.00 65.62 542 GLY A N 1
ATOM 3995 C CA . GLY A 1 542 ? 7.370 16.718 49.096 1.00 65.62 542 GLY A CA 1
ATOM 3996 C C . GLY A 1 542 ? 5.931 17.260 49.012 1.00 65.62 542 GLY A C 1
ATOM 3997 O O . GLY A 1 542 ? 5.707 18.416 48.638 1.00 65.62 542 GLY A O 1
ATOM 3998 N N . CYS A 1 543 ? 4.906 16.442 49.291 1.00 67.75 543 CYS A N 1
ATOM 3999 C CA . CYS A 1 543 ? 3.496 16.855 49.122 1.00 67.75 543 CYS A CA 1
ATOM 4000 C C . CYS A 1 543 ? 3.019 17.971 50.075 1.00 67.75 543 CYS A C 1
ATOM 4002 O O . CYS A 1 543 ? 2.013 18.609 49.773 1.00 67.75 543 CYS A O 1
ATOM 4004 N N . GLY A 1 544 ? 3.757 18.274 51.150 1.00 61.59 544 GLY A N 1
ATOM 4005 C CA . GLY A 1 544 ? 3.499 19.432 52.019 1.00 61.59 544 GLY A CA 1
ATOM 4006 C C . GLY A 1 544 ? 4.057 20.780 51.524 1.00 61.59 544 GLY A C 1
ATOM 4007 O O . GLY A 1 544 ? 3.817 21.798 52.169 1.00 61.59 544 GLY A O 1
ATOM 4008 N N . SER A 1 545 ? 4.811 20.822 50.416 1.00 67.25 545 SER A N 1
ATOM 4009 C CA . SER A 1 545 ? 5.483 22.051 49.958 1.00 67.25 545 SER A CA 1
ATOM 4010 C C . SER A 1 545 ? 4.506 23.131 49.471 1.00 67.25 545 SER A C 1
ATOM 4012 O O . SER A 1 545 ? 3.683 22.896 48.585 1.00 67.25 545 SER A O 1
ATOM 4014 N N . LEU A 1 546 ? 4.657 24.356 49.988 1.00 59.94 546 LEU A N 1
ATOM 4015 C CA . LEU A 1 546 ? 3.887 25.536 49.565 1.00 59.94 546 LEU A CA 1
ATOM 4016 C C . LEU A 1 546 ? 4.271 26.059 48.171 1.00 59.94 546 LEU A C 1
ATOM 4018 O O . LEU A 1 546 ? 3.487 26.780 47.557 1.00 59.94 546 LEU A O 1
ATOM 4022 N N . LEU A 1 547 ? 5.456 25.701 47.668 1.00 60.81 547 LEU A N 1
ATOM 4023 C CA . LEU A 1 547 ? 5.982 26.157 46.375 1.00 60.81 547 LEU A CA 1
ATOM 4024 C C . LEU A 1 547 ? 5.637 25.202 45.216 1.00 60.81 547 LEU A C 1
ATOM 4026 O O . LEU A 1 547 ? 6.166 25.359 44.119 1.00 60.81 547 LEU A O 1
ATOM 4030 N N . LYS A 1 548 ? 4.767 24.207 45.447 1.00 68.06 548 LYS A N 1
ATOM 4031 C CA . LYS A 1 548 ? 4.555 23.101 44.505 1.00 68.06 548 LYS A CA 1
ATOM 4032 C C . LYS A 1 548 ? 3.917 23.500 43.173 1.00 68.06 548 LYS A C 1
ATOM 4034 O O . LYS A 1 548 ? 2.852 24.122 43.126 1.00 68.06 548 LYS A O 1
ATOM 4039 N N . ASN A 1 549 ? 4.515 22.978 42.105 1.00 69.38 549 ASN A N 1
ATOM 4040 C CA . ASN A 1 549 ? 3.969 22.851 40.757 1.00 69.38 549 ASN A CA 1
ATOM 4041 C C . ASN A 1 549 ? 2.466 22.465 40.767 1.00 69.38 549 ASN A C 1
ATOM 4043 O O . ASN A 1 549 ? 2.125 21.433 41.352 1.00 69.38 549 ASN A O 1
ATOM 4047 N N . PRO A 1 550 ? 1.577 23.194 40.061 1.00 68.50 550 PRO A N 1
ATOM 4048 C CA . PRO A 1 550 ? 0.158 22.857 39.889 1.00 68.50 550 PRO A CA 1
ATOM 4049 C C . PRO A 1 550 ? -0.136 21.401 39.493 1.00 68.50 550 PRO A C 1
ATOM 4051 O O . PRO A 1 550 ? -1.062 20.801 40.033 1.00 68.50 550 PRO A O 1
ATOM 4054 N N . VAL A 1 551 ? 0.669 20.801 38.613 1.00 68.62 551 VAL A N 1
ATOM 4055 C CA . VAL A 1 551 ? 0.535 19.397 38.191 1.00 68.62 551 VAL A CA 1
ATOM 4056 C C . VAL A 1 551 ? 0.835 18.424 39.331 1.00 68.62 551 VAL A C 1
ATOM 4058 O O . VAL A 1 551 ? 0.094 17.460 39.518 1.00 68.62 551 VAL A O 1
ATOM 4061 N N . LEU A 1 552 ? 1.859 18.683 40.150 1.00 71.25 552 LEU A N 1
ATOM 4062 C CA . LEU A 1 552 ? 2.136 17.837 41.316 1.00 71.25 552 LEU A CA 1
ATOM 4063 C C . LEU A 1 552 ? 1.249 18.174 42.521 1.00 71.25 552 LEU A C 1
ATOM 4065 O O . LEU A 1 552 ? 0.986 17.306 43.344 1.00 71.25 552 LEU A O 1
ATOM 4069 N N . LYS A 1 553 ? 0.716 19.394 42.599 1.00 74.12 553 LYS A N 1
ATOM 4070 C CA . LYS A 1 553 ? -0.348 19.799 43.527 1.00 74.12 553 LYS A CA 1
ATOM 4071 C C . LYS A 1 553 ? -1.681 19.125 43.181 1.00 74.12 553 LYS A C 1
ATOM 4073 O O . LYS A 1 553 ? -2.450 18.807 44.082 1.00 74.12 553 LYS A O 1
ATOM 4078 N N . TRP A 1 554 ? -1.956 18.887 41.896 1.00 75.12 554 TRP A N 1
ATOM 4079 C CA . TRP A 1 554 ? -3.050 18.031 41.435 1.00 75.12 554 TRP A CA 1
ATOM 4080 C C . TRP A 1 554 ? -2.766 16.569 41.805 1.00 75.12 554 TRP A C 1
ATOM 4082 O O . TRP A 1 554 ? -3.586 15.947 42.472 1.00 75.12 554 TRP A O 1
ATOM 4092 N N . ALA A 1 555 ? -1.568 16.059 41.497 1.00 72.19 555 ALA A N 1
ATOM 4093 C CA . ALA A 1 555 ? -1.153 14.689 41.816 1.00 72.19 555 ALA A CA 1
ATOM 4094 C C . ALA A 1 555 ? -1.221 14.354 43.319 1.00 72.19 555 ALA A C 1
ATOM 4096 O O . ALA A 1 555 ? -1.759 13.315 43.693 1.00 72.19 555 ALA A O 1
ATOM 4097 N N . CYS A 1 556 ? -0.746 15.250 44.192 1.00 72.75 556 CYS A N 1
ATOM 4098 C CA . CYS A 1 556 ? -0.791 15.073 45.647 1.00 72.75 556 CYS A CA 1
ATOM 4099 C C . CYS A 1 556 ? -2.222 15.037 46.217 1.00 72.75 556 CYS A C 1
ATOM 4101 O O . CYS A 1 556 ? -2.404 14.539 47.321 1.00 72.75 556 CYS A O 1
ATOM 4103 N N . LYS A 1 557 ? -3.247 15.517 45.491 1.00 74.56 557 LYS A N 1
ATOM 4104 C CA . LYS A 1 557 ? -4.662 15.345 45.889 1.00 74.56 557 LYS A CA 1
ATOM 4105 C C . LYS A 1 557 ? -5.190 13.930 45.602 1.00 74.56 557 LYS A C 1
ATOM 4107 O O . LYS A 1 557 ? -6.239 13.577 46.125 1.00 74.56 557 LYS A O 1
ATOM 4112 N N . GLN A 1 558 ? -4.485 13.136 44.786 1.00 71.12 558 GLN A N 1
ATOM 4113 C CA . GLN A 1 558 ? -4.876 11.773 44.390 1.00 71.12 558 GLN A CA 1
ATOM 4114 C C . GLN A 1 558 ? -4.245 10.670 45.263 1.00 71.12 558 GLN A C 1
ATOM 4116 O O . GLN A 1 558 ? -4.430 9.479 44.992 1.00 71.12 558 GLN A O 1
ATOM 4121 N N . VAL A 1 559 ? -3.483 11.041 46.298 1.00 68.31 559 VAL A N 1
ATOM 4122 C CA . VAL A 1 559 ? -2.882 10.122 47.278 1.00 68.31 559 VAL A CA 1
ATOM 4123 C C . VAL A 1 559 ? -3.428 10.425 48.674 1.00 68.31 559 VAL A C 1
ATOM 4125 O O . VAL A 1 559 ? -3.574 11.582 49.052 1.00 68.31 559 VAL A O 1
ATOM 4128 N N . ALA A 1 560 ? -3.789 9.378 49.420 1.00 56.19 560 ALA A N 1
ATOM 4129 C CA . ALA A 1 560 ? -4.597 9.509 50.637 1.00 56.19 560 ALA A CA 1
ATOM 4130 C C . ALA A 1 560 ? -3.801 9.904 51.897 1.00 56.19 560 ALA A C 1
ATOM 4132 O O . ALA A 1 560 ? -4.384 10.435 52.835 1.00 56.19 560 ALA A O 1
ATOM 4133 N N . GLU A 1 561 ? -2.490 9.657 51.911 1.00 55.25 561 GLU A N 1
ATOM 4134 C CA . GLU A 1 561 ? -1.589 9.937 53.034 1.00 55.25 561 GLU A CA 1
ATOM 4135 C C . GLU A 1 561 ? -0.407 10.790 52.534 1.00 55.25 561 GLU A C 1
ATOM 4137 O O . GLU A 1 561 ? 0.319 10.343 51.639 1.00 55.25 561 GLU A O 1
ATOM 4142 N N . PRO A 1 562 ? -0.186 12.008 53.067 1.00 51.72 562 PRO A N 1
ATOM 4143 C CA . PRO A 1 562 ? 0.846 12.926 52.591 1.00 51.72 562 PRO A CA 1
ATOM 4144 C C . PRO A 1 562 ? 2.218 12.620 53.215 1.00 51.72 562 PRO A C 1
ATOM 4146 O O . PRO A 1 562 ? 2.804 13.457 53.901 1.00 51.72 562 PRO A O 1
ATOM 4149 N N . PHE A 1 563 ? 2.743 11.421 52.965 1.00 49.06 563 PHE A N 1
ATOM 4150 C CA . PHE A 1 563 ? 4.161 11.131 53.190 1.00 49.06 563 PHE A CA 1
ATOM 4151 C C . PHE A 1 563 ? 5.037 11.877 52.165 1.00 49.06 563 PHE A C 1
ATOM 4153 O O . PHE A 1 563 ? 4.548 12.338 51.128 1.00 49.06 563 PHE A O 1
ATOM 4160 N N . ASP A 1 564 ? 6.342 11.974 52.431 1.00 56.12 564 ASP A N 1
ATOM 4161 C CA . ASP A 1 564 ? 7.335 12.544 51.507 1.00 56.12 564 ASP A CA 1
ATOM 4162 C C . ASP A 1 564 ? 7.623 11.598 50.322 1.00 56.12 564 ASP A C 1
ATOM 4164 O O . ASP A 1 564 ? 8.747 11.154 50.098 1.00 56.12 564 ASP A O 1
ATOM 4168 N N . GLU A 1 565 ? 6.581 11.259 49.553 1.00 58.66 565 GLU A N 1
ATOM 4169 C CA . GLU A 1 565 ? 6.736 10.546 48.290 1.00 58.66 565 GLU A CA 1
ATOM 4170 C C . GLU A 1 565 ? 7.155 11.491 47.158 1.00 58.66 565 GLU A C 1
ATOM 4172 O O . GLU A 1 565 ? 6.557 12.530 46.864 1.00 58.66 565 GLU A O 1
ATOM 4177 N N . ASP A 1 566 ? 8.202 11.043 46.483 1.00 70.31 566 ASP A N 1
ATOM 4178 C CA . ASP A 1 566 ? 9.045 11.775 45.551 1.00 70.31 566 ASP A CA 1
ATOM 4179 C C . ASP A 1 566 ? 8.446 11.810 44.123 1.00 70.31 566 ASP A C 1
ATOM 4181 O O . ASP A 1 566 ? 9.086 11.396 43.147 1.00 70.31 566 ASP A O 1
ATOM 4185 N N . LEU A 1 567 ? 7.175 12.230 44.028 1.00 76.00 567 LEU A N 1
ATOM 4186 C CA . LEU A 1 567 ? 6.295 12.052 42.863 1.00 76.00 567 LEU A CA 1
ATOM 4187 C C . LEU A 1 567 ? 6.699 12.858 41.614 1.00 76.00 567 LEU A C 1
ATOM 4189 O O . LEU A 1 567 ? 6.994 14.050 41.687 1.00 76.00 567 LEU A O 1
ATOM 4193 N N . ALA A 1 568 ? 6.577 12.225 40.446 1.00 79.38 568 ALA A N 1
ATOM 4194 C CA . ALA A 1 568 ? 6.727 12.827 39.123 1.00 79.38 568 ALA A CA 1
ATOM 4195 C C . ALA A 1 568 ? 5.694 12.267 38.127 1.00 79.38 568 ALA A C 1
ATOM 4197 O O . ALA A 1 568 ? 5.349 11.088 38.191 1.00 79.38 568 ALA A O 1
ATOM 4198 N N . LEU A 1 569 ? 5.233 13.076 37.166 1.00 83.44 569 LEU A N 1
ATOM 4199 C CA . LEU A 1 569 ? 4.397 12.591 36.056 1.00 83.44 569 LEU A CA 1
ATOM 4200 C C . LEU A 1 569 ? 5.281 12.025 34.939 1.00 83.44 569 LEU A C 1
ATOM 4202 O O . LEU A 1 569 ? 6.002 12.786 34.298 1.00 83.44 569 LEU A O 1
ATOM 4206 N N . ARG A 1 570 ? 5.173 10.728 34.648 1.00 86.75 570 ARG A N 1
ATOM 4207 C CA . ARG A 1 570 ? 5.664 10.089 33.420 1.00 86.75 570 ARG A CA 1
ATOM 4208 C C . ARG A 1 570 ? 4.574 10.093 32.347 1.00 86.75 570 ARG A C 1
ATOM 4210 O O . ARG A 1 570 ? 3.415 9.824 32.651 1.00 86.75 570 ARG A O 1
ATOM 4217 N N . PHE A 1 571 ? 4.978 10.307 31.099 1.00 85.31 571 PHE A N 1
ATOM 4218 C CA . PHE A 1 571 ? 4.231 9.911 29.901 1.00 85.31 571 PHE A CA 1
ATOM 4219 C C . PHE A 1 571 ? 5.201 9.660 28.737 1.00 85.31 571 PHE A C 1
ATOM 4221 O O . PHE A 1 571 ? 6.362 10.084 28.779 1.00 85.31 571 PHE A O 1
ATOM 4228 N N . ARG A 1 572 ? 4.748 8.970 27.692 1.00 83.75 572 ARG A N 1
ATOM 4229 C CA . ARG A 1 572 ? 5.403 8.904 26.383 1.00 83.75 572 ARG A CA 1
ATOM 4230 C C . ARG A 1 572 ? 4.732 9.903 25.449 1.00 83.75 572 ARG A C 1
ATOM 4232 O O . ARG A 1 572 ? 3.513 10.016 25.428 1.00 83.75 572 ARG A O 1
ATOM 4239 N N . ALA A 1 573 ? 5.541 10.619 24.678 1.00 85.88 573 ALA A N 1
ATOM 4240 C CA . ALA A 1 573 ? 5.099 11.476 23.592 1.00 85.88 573 ALA A CA 1
ATOM 4241 C C . ALA A 1 573 ? 5.672 10.958 22.270 1.00 85.88 573 ALA A C 1
ATOM 4243 O O . ALA A 1 573 ? 6.894 10.840 22.128 1.00 85.88 573 ALA A O 1
ATOM 4244 N N . THR A 1 574 ? 4.795 10.680 21.310 1.00 85.06 574 THR A N 1
ATOM 4245 C CA . THR A 1 574 ? 5.141 10.296 19.939 1.00 85.06 574 THR A CA 1
ATOM 4246 C C . THR A 1 574 ? 4.669 11.388 18.991 1.00 85.06 574 THR A C 1
ATOM 4248 O O . THR A 1 574 ? 3.512 11.799 19.051 1.00 85.06 574 THR A O 1
ATOM 4251 N N . VAL A 1 575 ? 5.552 11.867 18.117 1.00 87.88 575 VAL A N 1
ATOM 4252 C CA . VAL A 1 575 ? 5.242 12.900 17.125 1.00 87.88 575 VAL A CA 1
ATOM 4253 C C . VAL A 1 575 ? 5.613 12.406 15.733 1.00 87.88 575 VAL A C 1
ATOM 4255 O O . VAL A 1 575 ? 6.737 11.960 15.502 1.00 87.88 575 VAL A O 1
ATOM 4258 N N . VAL A 1 576 ? 4.667 12.536 14.806 1.00 87.94 576 VAL A N 1
ATOM 4259 C CA . VAL A 1 576 ? 4.840 12.345 13.360 1.00 87.94 576 VAL A CA 1
ATOM 4260 C C . VAL A 1 576 ? 4.615 13.697 12.684 1.00 87.94 576 VAL A C 1
ATOM 4262 O O . VAL A 1 576 ? 3.686 14.415 13.041 1.00 87.94 576 VAL A O 1
ATOM 4265 N N . ILE A 1 577 ? 5.403 14.036 11.668 1.00 89.38 577 ILE A N 1
ATOM 4266 C CA . ILE A 1 577 ? 5.095 15.107 10.713 1.00 89.38 577 ILE A CA 1
ATOM 4267 C C . ILE A 1 577 ? 5.088 14.491 9.320 1.00 89.38 577 ILE A C 1
ATOM 4269 O O . ILE A 1 577 ? 6.058 13.834 8.948 1.00 89.38 577 ILE A O 1
ATOM 4273 N N . HIS A 1 578 ? 4.016 14.716 8.565 1.00 88.44 578 HIS A N 1
ATOM 4274 C CA . HIS A 1 578 ? 3.868 14.374 7.152 1.00 88.44 578 HIS A CA 1
ATOM 4275 C C . HIS A 1 578 ? 3.879 15.644 6.305 1.00 88.44 578 HIS A C 1
ATOM 4277 O O . HIS A 1 578 ? 3.137 16.592 6.581 1.00 88.44 578 HIS A O 1
ATOM 4283 N N . SER A 1 579 ? 4.649 15.613 5.225 1.00 89.50 579 SER A N 1
ATOM 4284 C CA . SER A 1 579 ? 4.555 16.556 4.117 1.00 89.50 579 SER A CA 1
ATOM 4285 C C . SER A 1 579 ? 4.198 15.834 2.814 1.00 89.50 579 SER A C 1
ATOM 4287 O O . SER A 1 579 ? 3.956 14.619 2.801 1.00 89.50 579 SER A O 1
ATOM 4289 N N . TYR A 1 580 ? 4.071 16.593 1.724 1.00 87.38 580 TYR A N 1
ATOM 4290 C CA . TYR A 1 580 ? 3.521 16.089 0.471 1.00 87.38 580 TYR A CA 1
ATOM 4291 C C . TYR A 1 580 ? 4.329 16.563 -0.744 1.00 87.38 580 TYR A C 1
ATOM 4293 O O . TYR A 1 580 ? 4.792 17.703 -0.810 1.00 87.38 580 TYR A O 1
ATOM 4301 N N . LEU A 1 581 ? 4.478 15.665 -1.718 1.00 87.75 581 LEU A N 1
ATOM 4302 C CA . LEU A 1 581 ? 5.028 15.951 -3.040 1.00 87.75 581 LEU A CA 1
ATOM 4303 C C . LEU A 1 581 ? 3.893 16.340 -3.996 1.00 87.75 581 LEU A C 1
ATOM 4305 O O . LEU A 1 581 ? 2.906 15.611 -4.116 1.00 87.75 581 LEU A O 1
ATOM 4309 N N . GLY A 1 582 ? 4.026 17.483 -4.668 1.00 87.81 582 GLY A N 1
ATOM 4310 C CA . GLY A 1 582 ? 3.058 17.949 -5.652 1.00 87.81 582 GLY A CA 1
ATOM 4311 C C . GLY A 1 582 ? 3.118 17.197 -6.975 1.00 87.81 582 GLY A C 1
ATOM 4312 O O . GLY A 1 582 ? 4.182 16.764 -7.420 1.00 87.81 582 GLY A O 1
ATOM 4313 N N . ASN A 1 583 ? 1.951 17.037 -7.595 1.00 86.75 583 ASN A N 1
ATOM 4314 C CA . ASN A 1 583 ? 1.817 16.442 -8.922 1.00 86.75 583 ASN A CA 1
ATOM 4315 C C . ASN A 1 583 ? 2.254 17.429 -10.032 1.00 86.75 583 ASN A C 1
ATOM 4317 O O . ASN A 1 583 ? 2.699 18.545 -9.759 1.00 86.75 583 ASN A O 1
ATOM 4321 N N . ALA A 1 584 ? 2.097 17.042 -11.299 1.00 86.12 584 ALA A N 1
ATOM 4322 C CA . ALA A 1 584 ? 2.489 17.867 -12.445 1.00 86.12 584 ALA A CA 1
ATOM 4323 C C . ALA A 1 584 ? 1.687 19.179 -12.619 1.00 86.12 584 ALA A C 1
ATOM 4325 O O . ALA A 1 584 ? 2.097 20.036 -13.396 1.00 86.12 584 ALA A O 1
ATOM 4326 N N . THR A 1 585 ? 0.562 19.369 -11.914 1.00 83.38 585 THR A N 1
ATOM 4327 C CA . THR A 1 585 ? -0.243 20.607 -11.982 1.00 83.38 585 THR A CA 1
ATOM 4328 C C . THR A 1 585 ? -0.093 21.502 -10.752 1.00 83.38 585 THR A C 1
ATOM 4330 O O . THR A 1 585 ? -0.511 22.658 -10.792 1.00 83.38 585 THR A O 1
ATOM 4333 N N . GLY A 1 586 ? 0.430 20.983 -9.636 1.00 79.62 586 GLY A N 1
ATOM 4334 C CA . GLY A 1 586 ? 0.535 21.684 -8.349 1.00 79.62 586 GLY A CA 1
ATOM 4335 C C . GLY A 1 586 ? -0.806 21.962 -7.658 1.00 79.62 586 GLY A C 1
ATOM 4336 O O . GLY A 1 586 ? -0.837 22.430 -6.521 1.00 79.62 586 GLY A O 1
ATOM 4337 N N . THR A 1 587 ? -1.930 21.632 -8.302 1.00 81.62 587 THR A N 1
ATOM 4338 C CA . THR A 1 587 ? -3.285 21.753 -7.734 1.00 81.62 587 THR A CA 1
ATOM 4339 C C . THR A 1 587 ? -3.634 20.604 -6.787 1.00 81.62 587 THR A C 1
ATOM 4341 O O . THR A 1 587 ? -4.714 20.596 -6.202 1.00 81.62 587 THR A O 1
ATOM 4344 N N . GLY A 1 588 ? -2.744 19.621 -6.666 1.00 82.44 588 GLY A N 1
ATOM 4345 C CA . GLY A 1 588 ? -2.874 18.450 -5.816 1.00 82.44 588 GLY A CA 1
ATOM 4346 C C . GLY A 1 588 ? -1.541 17.717 -5.706 1.00 82.44 588 GLY A C 1
ATOM 4347 O O . GLY A 1 588 ? -0.509 18.158 -6.215 1.00 82.44 588 GLY A O 1
ATOM 4348 N N . VAL A 1 589 ? -1.569 16.589 -5.016 1.00 85.06 589 VAL A N 1
ATOM 4349 C CA . VAL A 1 589 ? -0.383 15.826 -4.622 1.00 85.06 589 VAL A CA 1
ATOM 4350 C C . VAL A 1 589 ? -0.288 14.516 -5.404 1.00 85.06 589 VAL A C 1
ATOM 4352 O O . VAL A 1 589 ? -1.297 14.035 -5.919 1.00 85.06 589 VAL A O 1
ATOM 4355 N N . VAL A 1 590 ? 0.925 13.970 -5.536 1.00 79.44 590 VAL A N 1
ATOM 4356 C CA . VAL A 1 590 ? 1.163 12.665 -6.185 1.00 79.44 590 VAL A CA 1
ATOM 4357 C C . VAL A 1 590 ? 0.319 11.599 -5.474 1.00 79.44 590 VAL A C 1
ATOM 4359 O O . VAL A 1 590 ? 0.259 11.603 -4.247 1.00 79.44 590 VAL A O 1
ATOM 4362 N N . ASP A 1 591 ? -0.397 10.781 -6.248 1.00 68.50 591 ASP A N 1
ATOM 4363 C CA . ASP A 1 591 ? -1.347 9.715 -5.858 1.00 68.50 591 ASP A CA 1
ATOM 4364 C C . ASP A 1 591 ? -2.531 10.093 -4.939 1.00 68.50 591 ASP A C 1
ATOM 4366 O O . ASP A 1 591 ? -3.536 9.386 -4.895 1.00 68.50 591 ASP A O 1
ATOM 4370 N N . GLY A 1 592 ? -2.513 11.258 -4.288 1.00 57.34 592 GLY A N 1
ATOM 4371 C CA . GLY A 1 592 ? -3.593 11.750 -3.423 1.00 57.34 592 GLY A CA 1
ATOM 4372 C C . GLY A 1 592 ? -4.776 12.384 -4.167 1.00 57.34 592 GLY A C 1
ATOM 4373 O O . GLY A 1 592 ? -5.298 13.416 -3.726 1.00 57.34 592 GLY A O 1
ATOM 4374 N N . ALA A 1 593 ? -5.212 11.804 -5.288 1.00 51.69 593 ALA A N 1
ATOM 4375 C CA . ALA A 1 593 ? -6.394 12.265 -6.019 1.00 51.69 593 ALA A CA 1
ATOM 4376 C C . ALA A 1 593 ? -7.650 12.243 -5.120 1.00 51.69 593 ALA A C 1
ATOM 4378 O O . ALA A 1 593 ? -7.861 11.323 -4.337 1.00 51.69 593 ALA A O 1
ATOM 4379 N N . GLY A 1 594 ? -8.478 13.290 -5.188 1.00 51.06 594 GLY A N 1
ATOM 4380 C CA . GLY A 1 594 ? -9.687 13.422 -4.357 1.00 51.06 594 GLY A CA 1
ATOM 4381 C C . GLY A 1 594 ? -9.459 13.784 -2.878 1.00 51.06 594 GLY A C 1
ATOM 4382 O O . GLY A 1 594 ? -10.411 14.182 -2.216 1.00 51.06 594 GLY A O 1
ATOM 4383 N N . THR A 1 595 ? -8.224 13.738 -2.358 1.00 61.59 595 THR A N 1
ATOM 4384 C CA . THR A 1 595 ? -7.936 14.018 -0.929 1.00 61.59 595 THR A CA 1
ATOM 4385 C C . THR A 1 595 ? -8.124 15.482 -0.510 1.00 61.59 595 THR A C 1
ATOM 4387 O O . THR A 1 595 ? -8.216 15.774 0.681 1.00 61.59 595 THR A O 1
ATOM 4390 N N . GLY A 1 596 ? -8.119 16.416 -1.468 1.00 73.56 596 GLY A N 1
ATOM 4391 C CA . GLY A 1 596 ? -8.157 17.862 -1.218 1.00 73.56 596 GLY A CA 1
ATOM 4392 C C . GLY A 1 596 ? -6.872 18.459 -0.620 1.00 73.56 596 GLY A C 1
ATOM 4393 O O . GLY A 1 596 ? -6.847 19.656 -0.341 1.00 73.56 596 GLY A O 1
ATOM 4394 N N . ILE A 1 597 ? -5.819 17.655 -0.426 1.00 78.75 597 ILE A N 1
ATOM 4395 C CA . ILE A 1 597 ? -4.533 18.083 0.145 1.00 78.75 597 ILE A CA 1
ATOM 4396 C C . ILE A 1 597 ? -3.707 18.826 -0.913 1.00 78.75 597 ILE A C 1
ATOM 4398 O O . ILE A 1 597 ? -3.560 18.353 -2.045 1.00 78.75 597 ILE A O 1
ATOM 4402 N N . LYS A 1 598 ? -3.132 19.974 -0.540 1.00 85.56 598 LYS A N 1
ATOM 4403 C CA . LYS A 1 598 ? -2.200 20.733 -1.385 1.00 85.56 598 LYS A CA 1
ATOM 4404 C C . LYS A 1 598 ? -0.750 20.289 -1.153 1.00 85.56 598 LYS A C 1
ATOM 4406 O O . LYS A 1 598 ? -0.417 19.865 -0.048 1.00 85.56 598 LYS A O 1
ATOM 4411 N N . PRO A 1 599 ? 0.159 20.473 -2.131 1.00 87.06 599 PRO A N 1
ATOM 4412 C CA . PRO A 1 599 ? 1.588 20.182 -1.947 1.00 87.06 599 PRO A CA 1
ATOM 4413 C C . PRO A 1 599 ? 2.234 20.959 -0.791 1.00 87.06 599 PRO A C 1
ATOM 4415 O O . PRO A 1 599 ? 3.203 20.505 -0.191 1.00 87.06 599 PRO A O 1
ATOM 4418 N N . THR A 1 600 ? 1.692 22.141 -0.500 1.00 87.94 600 THR A N 1
ATOM 4419 C CA . THR A 1 600 ? 2.198 23.114 0.475 1.00 87.94 600 THR A CA 1
ATOM 4420 C C . THR A 1 600 ? 1.506 23.028 1.847 1.00 87.94 600 THR A C 1
ATOM 4422 O O . THR A 1 600 ? 1.794 23.834 2.739 1.00 87.94 600 THR A O 1
ATOM 4425 N N . ASP A 1 601 ? 0.602 22.058 2.030 1.00 87.94 601 ASP A N 1
ATOM 4426 C CA . ASP A 1 601 ? 0.069 21.673 3.340 1.00 87.94 601 ASP A CA 1
ATOM 4427 C C . ASP A 1 601 ? 1.049 20.716 4.051 1.00 87.94 601 ASP A C 1
ATOM 4429 O O . ASP A 1 601 ? 1.843 20.016 3.420 1.00 87.94 601 ASP A O 1
ATOM 4433 N N . MET A 1 602 ? 0.960 20.626 5.377 1.00 90.25 602 MET A N 1
ATOM 4434 C CA . MET A 1 602 ? 1.610 19.598 6.199 1.00 90.25 602 MET A CA 1
ATOM 4435 C C . MET A 1 602 ? 0.667 19.159 7.324 1.00 90.25 602 MET A C 1
ATOM 4437 O O . MET A 1 602 ? -0.199 19.922 7.762 1.00 90.25 602 MET A O 1
ATOM 4441 N N . LYS A 1 603 ? 0.835 17.932 7.823 1.00 89.31 603 LYS A N 1
ATOM 4442 C CA . LYS A 1 603 ? 0.081 17.423 8.980 1.00 89.31 603 LYS A CA 1
ATOM 4443 C C . LYS A 1 603 ? 1.031 16.891 10.036 1.00 89.31 603 LYS A C 1
ATOM 4445 O O . LYS A 1 603 ? 1.843 16.015 9.759 1.00 89.31 603 LYS A O 1
ATOM 4450 N N . MET A 1 604 ? 0.908 17.407 11.251 1.00 90.62 604 MET A N 1
ATOM 4451 C CA . MET A 1 604 ? 1.589 16.875 12.425 1.00 90.62 604 MET A CA 1
ATOM 4452 C C . MET A 1 604 ? 0.602 16.066 13.264 1.00 90.62 604 MET A C 1
ATOM 4454 O O . MET A 1 604 ? -0.530 16.493 13.461 1.00 90.62 604 MET A O 1
ATOM 4458 N N . PHE A 1 605 ? 1.040 14.925 13.780 1.00 90.88 605 PHE A N 1
ATOM 4459 C CA . PHE A 1 605 ? 0.287 14.069 14.688 1.00 90.88 605 PHE A CA 1
ATOM 4460 C C . PHE A 1 605 ? 1.057 13.984 16.005 1.00 90.88 605 PHE A C 1
ATOM 4462 O O . PHE A 1 605 ? 2.255 13.703 15.978 1.00 90.88 605 PHE A O 1
ATOM 4469 N N . ILE A 1 606 ? 0.395 14.218 17.138 1.00 91.19 606 ILE A N 1
ATOM 4470 C CA . ILE A 1 606 ? 0.980 14.095 18.480 1.00 91.19 606 ILE A CA 1
ATOM 4471 C C . ILE A 1 606 ? 0.146 13.090 19.275 1.00 91.19 606 ILE A C 1
ATOM 4473 O O . ILE A 1 606 ? -1.033 13.331 19.509 1.00 91.19 606 ILE A O 1
ATOM 4477 N N . GLN A 1 607 ? 0.754 11.985 19.696 1.00 88.88 607 GLN A N 1
ATOM 4478 C CA . GLN A 1 607 ? 0.180 10.977 20.592 1.00 88.88 607 GLN A CA 1
ATOM 4479 C C . GLN A 1 607 ? 0.842 11.084 21.963 1.00 88.88 607 GLN A C 1
ATOM 4481 O O . GLN A 1 607 ? 2.072 11.095 22.047 1.00 88.88 607 GLN A O 1
ATOM 4486 N N . LEU A 1 608 ? 0.035 11.128 23.024 1.00 88.25 608 LEU A N 1
ATOM 4487 C CA . LEU A 1 608 ? 0.496 11.038 24.408 1.00 88.25 608 LEU A CA 1
ATOM 4488 C C . LEU A 1 608 ? -0.110 9.789 25.059 1.00 88.25 608 LEU A C 1
ATOM 4490 O O . LEU A 1 608 ? -1.328 9.628 25.051 1.00 88.25 608 LEU A O 1
ATOM 4494 N N . ASP A 1 609 ? 0.725 8.910 25.613 1.00 84.81 609 ASP A N 1
ATOM 4495 C CA . ASP A 1 609 ? 0.296 7.676 26.286 1.00 84.81 609 ASP A CA 1
ATOM 4496 C C . ASP A 1 609 ? 1.299 7.216 27.372 1.00 84.81 609 ASP A C 1
ATOM 4498 O O . ASP A 1 609 ? 2.149 7.991 27.807 1.00 84.81 609 ASP A O 1
ATOM 4502 N N . ASP A 1 610 ? 1.142 5.993 27.901 1.00 81.19 610 ASP A N 1
ATOM 4503 C CA . ASP A 1 610 ? 1.879 5.441 29.062 1.00 81.19 610 ASP A CA 1
ATOM 4504 C C . ASP A 1 610 ? 2.027 6.424 30.249 1.00 81.19 610 ASP A C 1
ATOM 4506 O O . ASP A 1 610 ? 3.094 6.610 30.852 1.00 81.19 610 ASP A O 1
ATOM 4510 N N . PHE A 1 611 ? 0.909 7.082 30.559 1.00 86.75 611 PHE A N 1
ATOM 4511 C CA . PHE A 1 611 ? 0.761 7.980 31.694 1.00 86.75 611 PHE A CA 1
ATOM 4512 C C . PHE A 1 611 ? 0.922 7.238 33.026 1.00 86.75 611 PHE A C 1
ATOM 4514 O O . PHE A 1 611 ? 0.295 6.202 33.254 1.00 86.75 611 PHE A O 1
ATOM 4521 N N . ALA A 1 612 ? 1.703 7.808 33.942 1.00 84.56 612 ALA A N 1
ATOM 4522 C CA . ALA A 1 612 ? 1.783 7.365 35.331 1.00 84.56 612 ALA A CA 1
ATOM 4523 C C . ALA A 1 612 ? 2.306 8.482 36.244 1.00 84.56 612 ALA A C 1
ATOM 4525 O O . ALA A 1 612 ? 3.190 9.238 35.852 1.00 84.56 612 ALA A O 1
ATOM 4526 N N . LEU A 1 613 ? 1.860 8.528 37.499 1.00 84.25 613 LEU A N 1
ATOM 4527 C CA . LEU A 1 613 ? 2.661 9.113 38.571 1.00 84.25 613 LEU A CA 1
ATOM 4528 C C . LEU A 1 613 ? 3.650 8.051 39.045 1.00 84.25 613 LEU A C 1
ATOM 4530 O O . LEU A 1 613 ? 3.250 6.948 39.432 1.00 84.25 613 LEU A O 1
ATOM 4534 N N . ILE A 1 614 ? 4.934 8.389 39.013 1.00 80.44 614 ILE A N 1
ATOM 4535 C CA . ILE A 1 614 ? 6.032 7.566 39.518 1.00 80.44 614 ILE A CA 1
ATOM 4536 C C . ILE A 1 614 ? 6.642 8.216 40.762 1.00 80.44 614 ILE A C 1
ATOM 4538 O O . ILE A 1 614 ? 6.710 9.438 40.841 1.00 80.44 614 ILE A O 1
ATOM 4542 N N . GLY A 1 615 ? 7.076 7.408 41.725 1.00 74.62 615 GLY A N 1
ATOM 4543 C CA . GLY A 1 615 ? 7.834 7.849 42.897 1.00 74.62 615 GLY A CA 1
ATOM 4544 C C . GLY A 1 615 ? 9.339 7.631 42.722 1.00 74.62 615 GLY A C 1
ATOM 4545 O O . GLY A 1 615 ? 9.843 7.451 41.607 1.00 74.62 615 GLY A O 1
ATOM 4546 N N . GLU A 1 616 ? 10.064 7.589 43.842 1.00 72.81 616 GLU A N 1
ATOM 4547 C CA . GLU A 1 616 ? 11.491 7.257 43.853 1.00 72.81 616 GLU A CA 1
ATOM 4548 C C . GLU A 1 616 ? 11.769 5.897 43.173 1.00 72.81 616 GLU A C 1
ATOM 4550 O O . GLU A 1 616 ? 10.933 4.987 43.157 1.00 72.81 616 GLU A O 1
ATOM 4555 N N . GLY A 1 617 ? 12.929 5.779 42.519 1.00 67.81 617 GLY A N 1
ATOM 4556 C CA . GLY A 1 617 ? 13.308 4.602 41.729 1.00 67.81 617 GLY A CA 1
ATOM 4557 C C . GLY A 1 617 ? 12.463 4.357 40.468 1.00 67.81 617 GLY A C 1
ATOM 4558 O O . GLY A 1 617 ? 12.713 3.389 39.756 1.00 67.81 617 GLY A O 1
ATOM 4559 N N . GLY A 1 618 ? 11.472 5.207 40.168 1.00 72.06 618 GLY A N 1
ATOM 4560 C CA . GLY A 1 618 ? 10.568 5.037 39.026 1.00 72.06 618 GLY A CA 1
ATOM 4561 C C . GLY A 1 618 ? 9.400 4.073 39.272 1.00 72.06 618 GLY A C 1
ATOM 4562 O O . GLY A 1 618 ? 8.700 3.721 38.319 1.00 72.06 618 GLY A O 1
ATOM 4563 N N . ARG A 1 619 ? 9.157 3.657 40.528 1.00 78.06 619 ARG A N 1
ATOM 4564 C CA . ARG A 1 619 ? 7.974 2.864 40.916 1.00 78.06 619 ARG A CA 1
ATOM 4565 C C . ARG A 1 619 ? 6.700 3.611 40.523 1.00 78.06 619 ARG A C 1
ATOM 4567 O O . ARG A 1 619 ? 6.527 4.752 40.935 1.00 78.06 619 ARG A O 1
ATOM 4574 N N . VAL A 1 620 ? 5.778 2.968 39.805 1.00 81.19 620 VAL A N 1
ATOM 4575 C CA . VAL A 1 620 ? 4.437 3.531 39.567 1.00 81.19 620 VAL A CA 1
ATOM 4576 C C . VAL A 1 620 ? 3.675 3.607 40.894 1.00 81.19 620 VAL A C 1
ATOM 4578 O O . VAL A 1 620 ? 3.486 2.592 41.561 1.00 81.19 620 VAL A O 1
ATOM 4581 N N . VAL A 1 621 ? 3.250 4.816 41.261 1.00 80.25 621 VAL A N 1
ATOM 4582 C CA . VAL A 1 621 ? 2.400 5.109 42.429 1.00 80.25 621 VAL A CA 1
ATOM 4583 C C . VAL A 1 621 ? 0.934 5.217 42.003 1.00 80.25 621 VAL A C 1
ATOM 4585 O O . VAL A 1 621 ? 0.054 4.715 42.699 1.00 80.25 621 VAL A O 1
ATOM 4588 N N . LYS A 1 622 ? 0.669 5.803 40.826 1.00 78.44 622 LYS A N 1
ATOM 4589 C CA . LYS A 1 622 ? -0.652 5.819 40.177 1.00 78.44 622 LYS A CA 1
ATOM 4590 C C . LYS A 1 622 ? -0.510 5.588 38.663 1.00 78.44 622 LYS A C 1
ATOM 4592 O O . LYS A 1 622 ? 0.180 6.376 38.021 1.00 78.44 622 LYS A O 1
ATOM 4597 N N . PRO A 1 623 ? -1.124 4.553 38.066 1.00 81.56 623 PRO A N 1
ATOM 4598 C CA . PRO A 1 623 ? -1.197 4.393 36.612 1.00 81.56 623 PRO A CA 1
ATOM 4599 C C . PRO A 1 623 ? -2.187 5.381 35.974 1.00 81.56 623 PRO A C 1
ATOM 4601 O O . PRO A 1 623 ? -3.060 5.927 36.647 1.00 81.56 623 PRO A O 1
ATOM 4604 N N . GLY A 1 624 ? -2.068 5.586 34.661 1.00 76.44 624 GLY A N 1
ATOM 4605 C CA . GLY A 1 624 ? -2.791 6.611 33.904 1.00 76.44 624 GLY A CA 1
ATOM 4606 C C . GLY A 1 624 ? -4.319 6.544 33.937 1.00 76.44 624 GLY A C 1
ATOM 4607 O O . GLY A 1 624 ? -4.949 7.594 33.869 1.00 76.44 624 GLY A O 1
ATOM 4608 N N . ASN A 1 625 ? -4.933 5.365 34.089 1.00 75.81 625 ASN A N 1
ATOM 4609 C CA . ASN A 1 625 ? -6.394 5.244 34.246 1.00 75.81 625 ASN A CA 1
ATOM 4610 C C . ASN A 1 625 ? -6.904 5.799 35.595 1.00 75.81 625 ASN A C 1
ATOM 4612 O O . ASN A 1 625 ? -8.100 5.988 35.777 1.00 75.81 625 ASN A O 1
ATOM 4616 N N . GLN A 1 626 ? -6.000 6.125 36.526 1.00 77.19 626 GLN A N 1
ATOM 4617 C CA . GLN A 1 626 ? -6.299 6.822 37.784 1.00 77.19 626 GLN A CA 1
ATOM 4618 C C . GLN A 1 626 ? -5.967 8.323 37.726 1.00 77.19 626 GLN A C 1
ATOM 4620 O O . GLN A 1 626 ? -6.022 8.998 38.754 1.00 77.19 626 GLN A O 1
ATOM 4625 N N . LEU A 1 627 ? -5.581 8.845 36.553 1.00 78.81 627 LEU A N 1
ATOM 4626 C CA . LEU A 1 627 ? -5.193 10.247 36.347 1.00 78.81 627 LEU A CA 1
ATOM 4627 C C . LEU A 1 627 ? -6.205 11.028 35.483 1.00 78.81 627 LEU A C 1
ATOM 4629 O O . LEU A 1 627 ? -5.890 12.092 34.952 1.00 78.81 627 LEU A O 1
ATOM 4633 N N . SER A 1 628 ? -7.424 10.509 35.339 1.00 77.88 628 SER A N 1
ATOM 4634 C CA . SER A 1 628 ? -8.550 11.157 34.654 1.00 77.88 628 SER A CA 1
ATOM 4635 C C . SER A 1 628 ? -8.813 12.569 35.200 1.00 77.88 628 SER A C 1
ATOM 4637 O O . SER A 1 628 ? -8.571 12.841 36.377 1.00 77.88 628 SER A O 1
ATOM 4639 N N . ALA A 1 629 ? -9.289 13.483 34.349 1.00 80.94 629 ALA A N 1
ATOM 4640 C CA . ALA A 1 629 ? -9.403 14.922 34.642 1.00 80.94 629 ALA A CA 1
ATOM 4641 C C . ALA A 1 629 ? -8.083 15.663 34.983 1.00 80.94 629 ALA A C 1
ATOM 4643 O O . ALA A 1 629 ? -8.120 16.826 35.395 1.00 80.94 629 ALA A O 1
ATOM 4644 N N . MET A 1 630 ? -6.907 15.051 34.784 1.00 82.69 630 MET A N 1
ATOM 4645 C CA . MET A 1 630 ? -5.627 15.769 34.782 1.00 82.69 630 MET A CA 1
ATOM 4646 C C . MET A 1 630 ? -5.423 16.494 33.440 1.00 82.69 630 MET A C 1
ATOM 4648 O O . MET A 1 630 ? -5.263 15.816 32.422 1.00 82.69 630 MET A O 1
ATOM 4652 N N . PRO A 1 631 ? -5.388 17.840 33.396 1.00 85.88 631 PRO A N 1
ATOM 4653 C CA . PRO A 1 631 ? -5.263 18.575 32.142 1.00 85.88 631 PRO A CA 1
ATOM 4654 C C . PRO A 1 631 ? -3.845 18.464 31.570 1.00 85.88 631 PRO A C 1
ATOM 4656 O O . PRO A 1 631 ? -2.865 18.814 32.230 1.00 85.88 631 PRO A O 1
ATOM 4659 N N . ILE A 1 632 ? -3.744 18.040 30.311 1.00 87.75 632 ILE A N 1
ATOM 4660 C CA . ILE A 1 632 ? -2.496 18.023 29.545 1.00 87.75 632 ILE A CA 1
ATOM 4661 C C . ILE A 1 632 ? -2.783 18.444 28.097 1.00 87.75 632 ILE A C 1
ATOM 4663 O O . ILE A 1 632 ? -3.408 17.734 27.308 1.00 87.75 632 ILE A O 1
ATOM 4667 N N . THR A 1 633 ? -2.350 19.662 27.771 1.00 90.44 633 THR A N 1
ATOM 4668 C CA . THR A 1 633 ? -2.606 20.312 26.479 1.00 90.44 633 THR A CA 1
ATOM 4669 C C . THR A 1 633 ? -1.466 20.019 25.516 1.00 90.44 633 THR A C 1
ATOM 4671 O O . THR A 1 633 ? -0.308 20.120 25.919 1.00 90.44 633 THR A O 1
ATOM 4674 N N . THR A 1 634 ? -1.760 19.729 24.247 1.00 93.81 634 THR A N 1
ATOM 4675 C CA . THR A 1 634 ? -0.747 19.851 23.185 1.00 93.81 634 THR A CA 1
ATOM 4676 C C . THR A 1 634 ? -0.884 21.188 22.467 1.00 93.81 634 THR A C 1
ATOM 4678 O O . THR A 1 634 ? -1.981 21.731 22.312 1.00 93.81 634 THR A O 1
ATOM 4681 N N . ARG A 1 635 ? 0.246 21.738 22.028 1.00 92.62 635 ARG A N 1
ATOM 4682 C CA . ARG A 1 635 ? 0.313 22.939 21.194 1.00 92.62 635 ARG A CA 1
ATOM 4683 C C . ARG A 1 635 ? 1.335 22.720 20.089 1.00 92.62 635 ARG A C 1
ATOM 4685 O O . ARG A 1 635 ? 2.381 22.114 20.316 1.00 92.62 635 ARG A O 1
ATOM 4692 N N . LEU A 1 636 ? 1.053 23.268 18.914 1.00 92.50 636 LEU A N 1
ATOM 4693 C CA . LEU A 1 636 ? 2.068 23.509 17.897 1.00 92.50 636 LEU A CA 1
ATOM 4694 C C . LEU A 1 636 ? 2.344 25.010 17.830 1.00 92.50 636 LEU A C 1
ATOM 4696 O O . LEU A 1 636 ? 1.517 25.769 17.330 1.00 92.50 636 LEU A O 1
ATOM 4700 N N . TYR A 1 637 ? 3.507 25.427 18.323 1.00 88.25 637 TYR A N 1
ATOM 4701 C CA . TYR A 1 637 ? 4.030 26.768 18.088 1.00 88.25 637 TYR A CA 1
ATOM 4702 C C . TYR A 1 637 ? 4.878 26.776 16.805 1.00 88.25 637 TYR A C 1
ATOM 4704 O O . TYR A 1 637 ? 5.618 25.830 16.519 1.00 88.25 637 TYR A O 1
ATOM 4712 N N . ILE A 1 638 ? 4.752 27.844 16.020 1.00 87.06 638 ILE A N 1
ATOM 4713 C CA . ILE A 1 638 ? 5.606 28.138 14.867 1.00 87.06 638 ILE A CA 1
ATOM 4714 C C . ILE A 1 638 ? 6.419 29.373 15.278 1.00 87.06 638 ILE A C 1
ATOM 4716 O O . ILE A 1 638 ? 5.806 30.411 15.527 1.00 87.06 638 ILE A O 1
ATOM 4720 N N . PRO A 1 639 ? 7.751 29.267 15.441 1.00 81.62 639 PRO A N 1
ATOM 4721 C CA . PRO A 1 639 ? 8.573 30.374 15.914 1.00 81.62 639 PRO A CA 1
ATOM 4722 C C . PRO A 1 639 ? 8.771 31.426 14.825 1.00 81.62 639 PRO A C 1
ATOM 4724 O O . PRO A 1 639 ? 8.942 31.076 13.660 1.00 81.62 639 PRO A O 1
ATOM 4727 N N . ASP A 1 640 ? 8.807 32.695 15.219 1.00 77.44 640 ASP A N 1
ATOM 4728 C CA . ASP A 1 640 ? 9.034 33.841 14.332 1.00 77.44 640 ASP A CA 1
ATOM 4729 C C . ASP A 1 640 ? 10.426 33.813 13.637 1.00 77.44 640 ASP A C 1
ATOM 4731 O O . ASP A 1 640 ? 11.316 33.033 14.022 1.00 77.44 640 ASP A O 1
ATOM 4735 N N . PRO A 1 641 ? 10.664 34.661 12.613 1.00 75.62 641 PRO A N 1
ATOM 4736 C CA . PRO A 1 641 ? 11.983 34.816 12.001 1.00 75.62 641 PRO A CA 1
ATOM 4737 C C . PRO A 1 641 ? 13.092 35.090 13.040 1.00 75.62 641 PRO A C 1
ATOM 4739 O O . PRO A 1 641 ? 12.875 35.847 13.990 1.00 75.62 641 PRO A O 1
ATOM 4742 N N . PRO A 1 642 ? 14.303 34.516 12.885 1.00 67.31 642 PRO A N 1
ATOM 4743 C CA . PRO A 1 642 ? 14.831 33.846 11.694 1.00 67.31 642 PRO A CA 1
ATOM 4744 C C . PRO A 1 642 ? 14.695 32.307 11.712 1.00 67.31 642 PRO A C 1
ATOM 4746 O O . PRO A 1 642 ? 15.459 31.626 11.028 1.00 67.31 642 PRO A O 1
ATOM 4749 N N . PHE A 1 643 ? 13.802 31.734 12.529 1.00 67.69 643 PHE A N 1
ATOM 4750 C CA . PHE A 1 643 ? 13.621 30.272 12.595 1.00 67.69 643 PHE A CA 1
ATOM 4751 C C . PHE A 1 643 ? 12.619 29.748 11.564 1.00 67.69 643 PHE A C 1
ATOM 4753 O O . PHE A 1 643 ? 12.806 28.653 11.035 1.00 67.69 643 PHE A O 1
ATOM 4760 N N . THR A 1 644 ? 11.594 30.545 11.270 1.00 77.44 644 THR A N 1
ATOM 4761 C CA . THR A 1 644 ? 10.610 30.313 10.210 1.00 77.44 644 THR A CA 1
ATOM 4762 C C . THR A 1 644 ? 10.603 31.523 9.283 1.00 77.44 644 THR A C 1
ATOM 4764 O O . THR A 1 644 ? 10.690 32.653 9.763 1.00 77.44 644 THR A O 1
ATOM 4767 N N . ASP A 1 645 ? 10.474 31.299 7.979 1.00 80.81 645 ASP A N 1
ATOM 4768 C CA . ASP A 1 645 ? 10.173 32.364 7.021 1.00 80.81 645 ASP A CA 1
ATOM 4769 C C . ASP A 1 645 ? 8.687 32.770 7.129 1.00 80.81 645 ASP A C 1
ATOM 4771 O O . ASP A 1 645 ? 7.829 31.964 7.512 1.00 80.81 645 ASP A O 1
ATOM 4775 N N . GLU A 1 646 ? 8.351 34.017 6.788 1.00 77.94 646 GLU A N 1
ATOM 4776 C CA . GLU A 1 646 ? 6.954 34.472 6.790 1.00 77.94 646 GLU A CA 1
ATOM 4777 C C . GLU A 1 646 ? 6.106 33.639 5.807 1.00 77.94 646 GLU A C 1
ATOM 4779 O O . GLU A 1 646 ? 6.474 33.456 4.649 1.00 77.94 646 GLU A O 1
ATOM 4784 N N . GLY A 1 647 ? 4.961 33.122 6.274 1.00 81.06 647 GLY A N 1
ATOM 4785 C CA . GLY A 1 647 ? 4.024 32.334 5.459 1.00 81.06 647 GLY A CA 1
ATOM 4786 C C . GLY A 1 647 ? 3.610 30.982 6.054 1.00 81.06 647 GLY A C 1
ATOM 4787 O O . GLY A 1 647 ? 2.559 30.457 5.678 1.00 81.06 647 GLY A O 1
ATOM 4788 N N . CYS A 1 648 ? 4.365 30.425 7.007 1.00 88.12 648 CYS A N 1
ATOM 4789 C CA . CYS A 1 648 ? 3.968 29.208 7.729 1.00 88.12 648 CYS A CA 1
ATOM 4790 C C . CYS A 1 648 ? 2.906 29.505 8.797 1.00 88.12 648 CYS A C 1
ATOM 4792 O O . CYS A 1 648 ? 3.111 30.340 9.674 1.00 88.12 648 CYS A O 1
ATOM 4794 N N . THR A 1 649 ? 1.782 28.788 8.764 1.00 86.00 649 THR A N 1
ATOM 4795 C CA . THR A 1 649 ? 0.665 28.983 9.703 1.00 86.00 649 THR A CA 1
ATOM 4796 C C . THR A 1 649 ? 0.078 27.654 10.179 1.00 86.00 649 THR A C 1
ATOM 4798 O O . THR A 1 649 ? 0.112 26.648 9.471 1.00 86.00 649 THR A O 1
ATOM 4801 N N . THR A 1 650 ? -0.500 27.650 11.381 1.00 84.62 650 THR A N 1
ATOM 4802 C CA . THR A 1 650 ? -1.354 26.567 11.889 1.00 84.62 650 THR A CA 1
ATOM 4803 C C . THR A 1 650 ? -2.682 27.166 12.339 1.00 84.62 650 THR A C 1
ATOM 4805 O O . THR A 1 650 ? -2.704 28.171 13.047 1.00 84.62 650 THR A O 1
ATOM 4808 N N . GLY A 1 651 ? -3.795 26.569 11.909 1.00 73.38 651 GLY A N 1
ATOM 4809 C CA . GLY A 1 651 ? -5.135 26.975 12.357 1.00 73.38 651 GLY A CA 1
ATOM 4810 C C . GLY A 1 651 ? -5.546 26.349 13.693 1.00 73.38 651 GLY A C 1
ATOM 4811 O O . GLY A 1 651 ? -6.548 26.749 14.277 1.00 73.38 651 GLY A O 1
ATOM 4812 N N . ASP A 1 652 ? -4.776 25.369 14.172 1.00 77.00 652 ASP A N 1
ATOM 4813 C CA . ASP A 1 652 ? -5.247 24.367 15.132 1.00 77.00 652 ASP A CA 1
ATOM 4814 C C . ASP A 1 652 ? -4.850 24.645 16.598 1.00 77.00 652 ASP A C 1
ATOM 4816 O O . ASP A 1 652 ? -5.202 23.865 17.483 1.00 77.00 652 ASP A O 1
ATOM 4820 N N . GLY A 1 653 ? -4.159 25.764 16.854 1.00 78.06 653 GLY A N 1
ATOM 4821 C CA . GLY A 1 653 ? -4.007 26.396 18.172 1.00 78.06 653 GLY A CA 1
ATOM 4822 C C . GLY A 1 653 ? -3.498 25.500 19.313 1.00 78.06 653 GLY A C 1
ATOM 4823 O O . GLY A 1 653 ? -2.420 24.909 19.236 1.00 78.06 653 GLY A O 1
ATOM 4824 N N . GLU A 1 654 ? -4.268 25.458 20.403 1.00 89.81 654 GLU A N 1
ATOM 4825 C CA . GLU A 1 654 ? -4.028 24.643 21.601 1.00 89.81 654 GLU A CA 1
ATOM 4826 C C . GLU A 1 654 ? -5.113 23.571 21.731 1.00 89.81 654 GLU A C 1
ATOM 4828 O O . GLU A 1 654 ? -6.305 23.891 21.764 1.00 89.81 654 GLU A O 1
ATOM 4833 N N . LYS A 1 655 ? -4.714 22.305 21.873 1.00 90.38 655 LYS A N 1
ATOM 4834 C CA . LYS A 1 655 ? -5.631 21.167 22.007 1.00 90.38 655 LYS A CA 1
ATOM 4835 C C . LYS A 1 655 ? -5.662 20.702 23.452 1.00 90.38 655 LYS A C 1
ATOM 4837 O O . LYS A 1 655 ? -4.769 20.014 23.945 1.00 90.38 655 LYS A O 1
ATOM 4842 N N . LYS A 1 656 ? -6.685 21.186 24.158 1.00 89.56 656 LYS A N 1
ATOM 4843 C CA . LYS A 1 656 ? -6.865 21.003 25.601 1.00 89.56 656 LYS A CA 1
ATOM 4844 C C . LYS A 1 656 ? -7.616 19.701 25.848 1.00 89.56 656 LYS A C 1
ATOM 4846 O O . LYS A 1 656 ? -8.821 19.622 25.635 1.00 89.56 656 LYS A O 1
ATOM 4851 N N . LYS A 1 657 ? -6.864 18.691 26.274 1.00 86.06 657 LYS A N 1
ATOM 4852 C CA . LYS A 1 657 ? -7.325 17.356 26.660 1.00 86.06 657 LYS A CA 1
ATOM 4853 C C . LYS A 1 657 ? -6.999 17.111 28.136 1.00 86.06 657 LYS A C 1
ATOM 4855 O O . LYS A 1 657 ? -6.159 17.797 28.723 1.00 86.06 657 LYS A O 1
ATOM 4860 N N . ASP A 1 658 ? -7.641 16.110 28.720 1.00 86.81 658 ASP A N 1
ATOM 4861 C CA . ASP A 1 658 ? -7.155 15.439 29.924 1.00 86.81 658 ASP A CA 1
ATOM 4862 C C . ASP A 1 658 ? -6.674 14.018 29.586 1.00 86.81 658 ASP A C 1
ATOM 4864 O O . ASP A 1 658 ? -6.805 13.563 28.448 1.00 86.81 658 ASP A O 1
ATOM 4868 N N . ILE A 1 659 ? -6.078 13.315 30.550 1.00 83.81 659 ILE A N 1
ATOM 4869 C CA . ILE A 1 659 ? -5.522 11.967 30.327 1.00 83.81 659 ILE A CA 1
ATOM 4870 C C . ILE A 1 659 ? -6.591 10.956 29.853 1.00 83.81 659 ILE A C 1
ATOM 4872 O O . ILE A 1 659 ? -6.298 10.106 29.013 1.00 83.81 659 ILE A O 1
ATOM 4876 N N . SER A 1 660 ? -7.845 11.105 30.286 1.00 80.38 660 SER A N 1
ATOM 4877 C CA . SER A 1 660 ? -8.996 10.316 29.814 1.00 80.38 660 SER A CA 1
ATOM 4878 C C . SER A 1 660 ? -9.375 10.617 28.351 1.00 80.38 660 SER A C 1
ATOM 4880 O O . SER A 1 660 ? -9.703 9.709 27.579 1.00 80.38 660 SER A O 1
ATOM 4882 N N . ALA A 1 661 ? -9.256 11.873 27.916 1.00 75.44 661 ALA A N 1
ATOM 4883 C CA . ALA A 1 661 ? -9.409 12.254 26.511 1.00 75.44 661 ALA A CA 1
ATOM 4884 C C . ALA A 1 661 ? -8.247 11.753 25.628 1.00 75.44 661 ALA A C 1
ATOM 4886 O O . ALA A 1 661 ? -8.450 11.517 24.440 1.00 75.44 661 ALA A O 1
ATOM 4887 N N . TRP A 1 662 ? -7.049 11.539 26.185 1.00 72.69 662 TRP A N 1
ATOM 4888 C CA . TRP A 1 662 ? -5.934 10.882 25.482 1.00 72.69 662 TRP A CA 1
ATOM 4889 C C . TRP A 1 662 ? -6.110 9.366 25.349 1.00 72.69 662 TRP A C 1
ATOM 4891 O O . TRP A 1 662 ? -5.742 8.797 24.325 1.00 72.69 662 TRP A O 1
ATOM 4901 N N . GLN A 1 663 ? -6.719 8.715 26.342 1.00 65.62 663 GLN A N 1
ATOM 4902 C CA . GLN A 1 663 ? -7.039 7.281 26.299 1.00 65.62 663 GLN A CA 1
ATOM 4903 C C . GLN A 1 663 ? -8.122 6.947 25.257 1.00 65.62 663 GLN A C 1
ATOM 4905 O O . GLN A 1 663 ? -8.089 5.875 24.662 1.00 65.62 663 GLN A O 1
ATOM 4910 N N . SER A 1 664 ? -9.043 7.879 24.993 1.00 51.41 664 SER A N 1
ATOM 4911 C CA . SER A 1 664 ? -10.132 7.727 24.011 1.00 51.41 664 SER A CA 1
ATOM 4912 C C . SER A 1 664 ? -9.842 8.357 22.638 1.00 51.41 664 SER A C 1
ATOM 4914 O O . SER A 1 664 ? -10.360 7.892 21.625 1.00 51.41 664 SER A O 1
ATOM 4916 N N . SER A 1 665 ? -8.991 9.386 22.570 1.00 56.69 665 SER A N 1
ATOM 4917 C CA . SER A 1 665 ? -8.504 10.013 21.334 1.00 56.69 665 SER A CA 1
ATOM 4918 C C . SER A 1 665 ? -6.973 9.996 21.335 1.00 56.69 665 SER A C 1
ATOM 4920 O O . SER A 1 665 ? -6.315 10.955 21.752 1.00 56.69 665 SER A O 1
ATOM 4922 N N . SER A 1 666 ? -6.422 8.877 20.854 1.00 65.81 666 SER A N 1
ATOM 4923 C CA . SER A 1 666 ? -5.005 8.499 20.976 1.00 65.81 666 SER A CA 1
ATOM 4924 C C . SER A 1 666 ? -4.004 9.459 20.325 1.00 65.81 666 SER A C 1
ATOM 4926 O O . SER A 1 666 ? -2.818 9.399 20.641 1.00 65.81 666 SER A O 1
ATOM 4928 N N . TYR A 1 667 ? -4.446 10.373 19.459 1.00 81.94 667 TYR A N 1
ATOM 4929 C CA . TYR A 1 667 ? -3.611 11.448 18.929 1.00 81.94 667 TYR A CA 1
ATOM 4930 C C . TYR A 1 667 ? -4.386 12.748 18.681 1.00 81.94 667 TYR A C 1
ATOM 4932 O O . TYR A 1 667 ? -5.606 12.761 18.521 1.00 81.94 667 TYR A O 1
ATOM 4940 N N . ASP A 1 668 ? -3.647 13.852 18.621 1.00 87.12 668 ASP A N 1
ATOM 4941 C CA . ASP A 1 668 ? -4.070 15.137 18.070 1.00 87.12 668 ASP A CA 1
ATOM 4942 C C . ASP A 1 668 ? -3.445 15.351 16.688 1.00 87.12 668 ASP A C 1
ATOM 4944 O O . ASP A 1 668 ? -2.271 15.048 16.483 1.00 87.12 668 ASP A O 1
ATOM 4948 N N . VAL A 1 669 ? -4.209 15.913 15.746 1.00 89.25 669 VAL A N 1
ATOM 4949 C CA . VAL A 1 669 ? -3.721 16.317 14.413 1.00 89.25 669 VAL A CA 1
ATOM 4950 C C . VAL A 1 669 ? -3.638 17.836 14.337 1.00 89.25 669 VAL A C 1
ATOM 4952 O O . VAL A 1 669 ? -4.648 18.489 14.581 1.00 89.25 669 VAL A O 1
ATOM 4955 N N . PHE A 1 670 ? -2.492 18.395 13.960 1.00 89.81 670 PHE A N 1
ATOM 4956 C CA . PHE A 1 670 ? -2.309 19.815 13.654 1.00 89.81 670 PHE A CA 1
ATOM 4957 C C . PHE A 1 670 ? -2.108 20.000 12.147 1.00 89.81 670 PHE A C 1
ATOM 4959 O O . PHE A 1 670 ? -1.156 19.473 11.563 1.00 89.81 670 PHE A O 1
ATOM 4966 N N . ASN A 1 671 ? -3.014 20.748 11.521 1.00 89.25 671 ASN A N 1
ATOM 4967 C CA . ASN A 1 671 ? -2.982 21.084 10.103 1.00 89.25 671 ASN A CA 1
ATOM 4968 C C . ASN A 1 671 ? -2.183 22.377 9.898 1.00 89.25 671 ASN A C 1
ATOM 4970 O O . ASN A 1 671 ? -2.578 23.459 10.341 1.00 89.25 671 ASN A O 1
ATOM 4974 N N . ILE A 1 672 ? -1.061 22.247 9.202 1.00 89.62 672 ILE A N 1
ATOM 4975 C CA . ILE A 1 672 ? -0.112 23.318 8.915 1.00 89.62 672 ILE A CA 1
ATOM 4976 C C . ILE A 1 672 ? -0.291 23.711 7.449 1.00 89.62 672 ILE A C 1
ATOM 4978 O O . ILE A 1 672 ? -0.405 22.843 6.581 1.00 89.62 672 ILE A O 1
ATOM 4982 N N . ARG A 1 673 ? -0.308 25.010 7.160 1.00 88.06 673 ARG A N 1
ATOM 4983 C CA . ARG A 1 673 ? -0.423 25.550 5.800 1.00 88.06 673 ARG A CA 1
ATOM 4984 C C . ARG A 1 673 ? 0.696 26.539 5.541 1.00 88.06 673 ARG A C 1
ATOM 4986 O O . ARG A 1 673 ? 1.001 27.357 6.411 1.00 88.06 673 ARG A O 1
ATOM 4993 N N . THR A 1 674 ? 1.257 26.501 4.338 1.00 88.19 674 THR A N 1
ATOM 4994 C CA . THR A 1 674 ? 2.217 27.511 3.886 1.00 88.19 674 THR A CA 1
ATOM 4995 C C . THR A 1 674 ? 1.628 28.367 2.772 1.00 88.19 674 THR A C 1
ATOM 4997 O O . THR A 1 674 ? 1.155 27.863 1.749 1.00 88.19 674 THR A O 1
ATOM 5000 N N . THR A 1 675 ? 1.635 29.678 3.002 1.00 85.44 675 THR A N 1
ATOM 5001 C CA . THR A 1 675 ? 1.438 30.698 1.971 1.00 85.44 675 THR A CA 1
ATOM 5002 C C . THR A 1 675 ? 2.796 30.962 1.335 1.00 85.44 675 THR A C 1
ATOM 5004 O O . THR A 1 675 ? 3.763 31.189 2.053 1.00 85.44 675 THR A O 1
ATOM 5007 N N . ILE A 1 676 ? 2.876 30.897 0.007 1.00 82.25 676 ILE A N 1
ATOM 5008 C CA . ILE A 1 676 ? 4.121 31.068 -0.747 1.00 82.25 676 ILE A CA 1
ATOM 5009 C C . ILE A 1 676 ? 3.831 32.022 -1.903 1.00 82.25 676 ILE A C 1
ATOM 5011 O O . ILE A 1 676 ? 3.090 31.666 -2.824 1.00 82.25 676 ILE A O 1
ATOM 5015 N N . ASP A 1 677 ? 4.402 33.223 -1.853 1.00 73.56 677 ASP A N 1
ATOM 5016 C CA . ASP A 1 677 ? 4.341 34.167 -2.969 1.00 73.56 677 ASP A CA 1
ATOM 5017 C C . ASP A 1 677 ? 5.170 33.629 -4.141 1.00 73.56 677 ASP A C 1
ATOM 5019 O O . ASP A 1 677 ? 6.269 33.112 -3.959 1.00 73.56 677 ASP A O 1
ATOM 5023 N N . ASN A 1 678 ? 4.620 33.675 -5.355 1.00 59.47 678 ASN A N 1
ATOM 5024 C CA . ASN A 1 678 ? 5.125 32.877 -6.471 1.00 59.47 678 ASN A CA 1
ATOM 5025 C C . ASN A 1 678 ? 6.049 33.682 -7.415 1.00 59.47 678 ASN A C 1
ATOM 5027 O O . ASN A 1 678 ? 5.588 34.693 -7.951 1.00 59.47 678 ASN A O 1
ATOM 5031 N N . PRO A 1 679 ? 7.278 33.219 -7.729 1.00 57.72 679 PRO A N 1
ATOM 5032 C CA . PRO A 1 679 ? 7.960 32.028 -7.211 1.00 57.72 679 PRO A CA 1
ATOM 5033 C C . PRO A 1 679 ? 8.642 32.286 -5.862 1.00 57.72 679 PRO A C 1
ATOM 5035 O O . PRO A 1 679 ? 9.330 33.291 -5.695 1.00 57.72 679 PRO A O 1
ATOM 5038 N N . GLY A 1 680 ? 8.510 31.339 -4.930 1.00 70.62 680 GLY A N 1
ATOM 5039 C CA . GLY A 1 680 ? 8.999 31.519 -3.565 1.00 70.62 680 GLY A CA 1
ATOM 5040 C C . GLY A 1 680 ? 9.379 30.223 -2.863 1.00 70.62 680 GLY A C 1
ATOM 5041 O O . GLY A 1 680 ? 9.043 29.113 -3.289 1.00 70.62 680 GLY A O 1
ATOM 5042 N N . VAL A 1 681 ? 10.107 30.401 -1.764 1.00 83.25 681 VAL A N 1
ATOM 5043 C CA . VAL A 1 681 ? 10.579 29.360 -0.852 1.00 83.25 681 VAL A CA 1
ATOM 5044 C C . VAL A 1 681 ? 10.296 29.848 0.564 1.00 83.25 681 VAL A C 1
ATOM 5046 O O . VAL A 1 681 ? 10.603 30.993 0.880 1.00 83.25 681 VAL A O 1
ATOM 5049 N N . VAL A 1 682 ? 9.714 28.987 1.394 1.00 85.44 682 VAL A N 1
ATOM 5050 C CA . VAL A 1 682 ? 9.345 29.278 2.783 1.00 85.44 682 VAL A CA 1
ATOM 5051 C C . VAL A 1 682 ? 9.780 28.099 3.652 1.00 85.44 682 VAL A C 1
ATOM 5053 O O . VAL A 1 682 ? 9.364 26.959 3.437 1.00 85.44 682 VAL A O 1
ATOM 5056 N N . THR A 1 683 ? 10.636 28.356 4.632 1.00 86.88 683 THR A N 1
ATOM 5057 C CA . THR A 1 683 ? 11.142 27.368 5.588 1.00 86.88 683 THR A CA 1
ATOM 5058 C C . THR A 1 683 ? 10.312 27.425 6.859 1.00 86.88 683 THR A C 1
ATOM 5060 O O . THR A 1 683 ? 10.319 28.439 7.546 1.00 86.88 683 THR A O 1
ATOM 5063 N N . CYS A 1 684 ? 9.629 26.338 7.213 1.00 87.56 684 CYS A N 1
ATOM 5064 C CA . CYS A 1 684 ? 8.918 26.232 8.484 1.00 87.56 684 CYS A CA 1
ATOM 5065 C C . CYS A 1 684 ? 9.759 25.498 9.522 1.00 87.56 684 CYS A C 1
ATOM 5067 O O . CYS A 1 684 ? 10.151 24.349 9.293 1.00 87.56 684 CYS A O 1
ATOM 5069 N N . ALA A 1 685 ? 9.954 26.111 10.687 1.00 87.56 685 ALA A N 1
ATOM 5070 C CA . ALA A 1 685 ? 10.343 25.409 11.902 1.00 87.56 685 ALA A CA 1
ATOM 5071 C C . ALA A 1 685 ? 9.106 25.057 12.741 1.00 87.56 685 ALA A C 1
ATOM 5073 O O . ALA A 1 685 ? 8.091 25.753 12.703 1.00 87.56 685 ALA A O 1
ATOM 5074 N N . PHE A 1 686 ? 9.194 23.982 13.528 1.00 88.75 686 PHE A N 1
ATOM 5075 C CA . PHE A 1 686 ? 8.081 23.518 14.357 1.00 88.75 686 PHE A CA 1
ATOM 5076 C C . PHE A 1 686 ? 8.486 23.293 15.810 1.00 88.75 686 PHE A C 1
ATOM 5078 O O . PHE A 1 686 ? 9.412 22.536 16.102 1.00 88.75 686 PHE A O 1
ATOM 5085 N N . HIS A 1 687 ? 7.729 23.894 16.727 1.00 87.69 687 HIS A N 1
ATOM 5086 C CA . HIS A 1 687 ? 7.788 23.642 18.164 1.00 87.69 687 HIS A CA 1
ATOM 5087 C C . HIS A 1 687 ? 6.516 22.895 18.618 1.00 87.69 687 HIS A C 1
ATOM 5089 O O . HIS A 1 687 ? 5.565 23.519 19.094 1.00 87.69 687 HIS A O 1
ATOM 5095 N N . PRO A 1 688 ? 6.458 21.558 18.469 1.00 90.81 688 PRO A N 1
ATOM 5096 C CA . PRO A 1 688 ? 5.477 20.744 19.176 1.00 90.81 688 PRO A CA 1
ATOM 5097 C C . PRO A 1 688 ? 5.785 20.742 20.675 1.00 90.81 688 PRO A C 1
ATOM 5099 O O . PRO A 1 688 ? 6.901 20.417 21.094 1.00 90.81 688 PRO A O 1
ATOM 5102 N N . GLU A 1 689 ? 4.784 21.082 21.477 1.00 90.31 689 GLU A N 1
ATOM 5103 C CA . GLU A 1 689 ? 4.878 21.257 22.924 1.00 90.31 689 GLU A CA 1
ATOM 5104 C C . GLU A 1 689 ? 3.742 20.518 23.640 1.00 90.31 689 GLU A C 1
ATOM 5106 O O . GLU A 1 689 ? 2.602 20.489 23.170 1.00 90.31 689 GLU A O 1
ATOM 5111 N N . VAL A 1 690 ? 4.037 19.982 24.825 1.00 91.00 690 VAL A N 1
ATOM 5112 C CA . VAL A 1 690 ? 3.027 19.813 25.877 1.00 91.00 690 VAL A CA 1
ATOM 5113 C C . VAL A 1 690 ? 3.020 21.066 26.746 1.00 91.00 690 VAL A C 1
ATOM 5115 O O . VAL A 1 690 ? 4.078 21.558 27.134 1.00 91.00 690 VAL A O 1
ATOM 5118 N N . VAL A 1 691 ? 1.832 21.569 27.069 1.00 88.50 691 VAL A N 1
ATOM 5119 C CA . VAL A 1 691 ? 1.630 22.775 27.878 1.00 88.50 691 VAL A CA 1
ATOM 5120 C C . VAL A 1 691 ? 0.805 22.427 29.112 1.00 88.50 691 VAL A C 1
ATOM 5122 O O . VAL A 1 691 ? -0.213 21.730 29.032 1.00 88.50 691 VAL A O 1
ATOM 5125 N N . LEU A 1 692 ? 1.264 22.909 30.264 1.00 85.69 692 LEU A N 1
ATOM 5126 C CA . LEU A 1 692 ? 0.671 22.661 31.574 1.00 85.69 692 LEU A CA 1
ATOM 5127 C C . LEU A 1 692 ? 0.371 24.008 32.241 1.00 85.69 692 LEU A C 1
ATOM 5129 O O . LEU A 1 692 ? 1.237 24.882 32.308 1.00 85.69 692 LEU A O 1
ATOM 5133 N N . TYR A 1 693 ? -0.861 24.174 32.724 1.00 83.19 693 TYR A N 1
ATOM 5134 C CA . TYR A 1 693 ? -1.365 25.427 33.294 1.00 83.19 693 TYR A CA 1
ATOM 5135 C C . TYR A 1 693 ? -1.553 25.316 34.809 1.00 83.19 693 TYR A C 1
ATOM 5137 O O . TYR A 1 693 ? -1.764 24.232 35.354 1.00 83.19 693 TYR A O 1
ATOM 5145 N N . ALA A 1 694 ? -1.502 26.458 35.485 1.00 76.69 694 ALA A N 1
ATOM 5146 C CA . ALA A 1 694 ? -1.841 26.585 36.894 1.00 76.69 694 ALA A CA 1
ATOM 5147 C C . ALA A 1 694 ? -3.359 26.613 37.140 1.00 76.69 694 ALA A C 1
ATOM 5149 O O . ALA A 1 694 ? -4.136 26.907 36.234 1.00 76.69 694 ALA A O 1
ATOM 5150 N N . ASP A 1 695 ? -3.770 26.421 38.402 1.00 71.25 695 ASP A N 1
ATOM 5151 C CA . ASP A 1 695 ? -5.162 26.610 38.861 1.00 71.25 695 ASP A CA 1
ATOM 5152 C C . ASP A 1 695 ? -5.730 28.004 38.475 1.00 71.25 695 ASP A C 1
ATOM 5154 O O . ASP A 1 695 ? -6.940 28.184 38.385 1.00 71.25 695 ASP A O 1
ATOM 5158 N N . SER A 1 696 ? -4.860 28.998 38.241 1.00 74.12 696 SER A N 1
ATOM 5159 C CA . SER A 1 696 ? -5.190 30.359 37.789 1.00 74.12 696 SER A CA 1
ATOM 5160 C C . SER A 1 696 ? -5.413 30.507 36.274 1.00 74.12 696 SER A C 1
ATOM 5162 O O . SER A 1 696 ? -5.649 31.619 35.805 1.00 74.12 696 SER A O 1
ATOM 5164 N N . GLY A 1 697 ? -5.263 29.434 35.489 1.00 73.88 697 GLY A N 1
ATOM 5165 C CA . GLY A 1 697 ? -5.264 29.473 34.020 1.00 73.88 697 GLY A CA 1
ATOM 5166 C C . GLY A 1 697 ? -3.975 30.022 33.388 1.00 73.88 697 GLY A C 1
ATOM 5167 O O . GLY A 1 697 ? -3.874 30.092 32.166 1.00 73.88 697 GLY A O 1
ATOM 5168 N N . SER A 1 698 ? -2.979 30.399 34.194 1.00 78.44 698 SER A N 1
ATOM 5169 C CA . SER A 1 698 ? -1.666 30.863 33.726 1.00 78.44 698 SER A CA 1
ATOM 5170 C C . SER A 1 698 ? -0.837 29.697 33.174 1.00 78.44 698 SER A C 1
ATOM 5172 O O . SER A 1 698 ? -0.848 28.618 33.764 1.00 78.44 698 SER A O 1
ATOM 5174 N N . GLU A 1 699 ? -0.093 29.895 32.081 1.00 80.88 699 GLU A N 1
ATOM 5175 C CA . GLU A 1 699 ? 0.901 28.912 31.617 1.00 80.88 699 GLU A CA 1
ATOM 5176 C C . GLU A 1 699 ? 1.972 28.721 32.705 1.00 80.88 699 GLU A C 1
ATOM 5178 O O . GLU A 1 699 ? 2.524 29.703 33.203 1.00 80.88 699 GLU A O 1
ATOM 5183 N N . TRP A 1 700 ? 2.225 27.471 33.111 1.00 76.12 700 TRP A N 1
ATOM 5184 C CA . TRP A 1 700 ? 3.186 27.135 34.169 1.00 76.12 700 TRP A CA 1
ATOM 5185 C C . TRP A 1 700 ? 4.443 26.447 33.619 1.00 76.12 700 TRP A C 1
ATOM 5187 O O . TRP A 1 700 ? 5.551 26.806 34.011 1.00 76.12 700 TRP A O 1
ATOM 5197 N N . LEU A 1 701 ? 4.287 25.492 32.695 1.00 79.81 701 LEU A N 1
ATOM 5198 C CA . LEU A 1 701 ? 5.409 24.818 32.036 1.00 79.81 701 LEU A CA 1
ATOM 5199 C C . LEU A 1 701 ? 5.084 24.498 30.579 1.00 79.81 701 LEU A C 1
ATOM 5201 O O . LEU A 1 701 ? 3.991 24.023 30.259 1.00 79.81 701 LEU A O 1
ATOM 5205 N N . ARG A 1 702 ? 6.091 24.682 29.724 1.00 83.94 702 ARG A N 1
ATOM 5206 C CA . ARG A 1 702 ? 6.144 24.149 28.364 1.00 83.94 702 ARG A CA 1
ATOM 5207 C C . ARG A 1 702 ? 7.148 23.006 28.321 1.00 83.94 702 ARG A C 1
ATOM 5209 O O . ARG A 1 702 ? 8.242 23.100 28.868 1.00 83.94 702 ARG A O 1
ATOM 5216 N N . LEU A 1 703 ? 6.782 21.927 27.649 1.00 83.25 703 LEU A N 1
ATOM 5217 C CA . LEU A 1 703 ? 7.625 20.764 27.412 1.00 83.25 703 LEU A CA 1
ATOM 5218 C C . LEU A 1 703 ? 7.800 20.604 25.902 1.00 83.25 703 LEU A C 1
ATOM 5220 O O . LEU A 1 703 ? 6.945 19.988 25.260 1.00 83.25 703 LEU A O 1
ATOM 5224 N N . PRO A 1 704 ? 8.885 21.146 25.319 1.00 84.19 704 PRO A N 1
ATOM 5225 C CA . PRO A 1 704 ? 9.244 20.878 23.935 1.00 84.19 704 PRO A CA 1
ATOM 5226 C C . PRO A 1 704 ? 9.359 19.370 23.713 1.00 84.19 704 PRO A C 1
ATOM 5228 O O . PRO A 1 704 ? 10.192 18.702 24.328 1.00 84.19 704 PRO A O 1
ATOM 5231 N N . LEU A 1 705 ? 8.533 18.823 22.822 1.00 84.31 705 LEU A N 1
ATOM 5232 C CA . LEU A 1 705 ? 8.511 17.382 22.557 1.00 84.31 705 LEU A CA 1
ATOM 5233 C C . LEU A 1 705 ? 9.721 16.931 21.725 1.00 84.31 705 LEU A C 1
ATOM 5235 O O . LEU A 1 705 ? 9.967 15.736 21.596 1.00 84.31 705 LEU A O 1
ATOM 5239 N N . PHE A 1 706 ? 10.475 17.875 21.157 1.00 79.19 706 PHE A N 1
ATOM 5240 C CA . PHE A 1 706 ? 11.631 17.655 20.290 1.00 79.19 706 PHE A CA 1
ATOM 5241 C C . PHE A 1 706 ? 12.973 17.912 21.001 1.00 79.19 706 PHE A C 1
ATOM 5243 O O . PHE A 1 706 ? 13.063 18.617 22.009 1.00 79.19 706 PHE A O 1
ATOM 5250 N N . SER A 1 707 ? 14.050 17.363 20.433 1.00 70.62 707 SER A N 1
ATOM 5251 C CA . SER A 1 707 ? 15.411 17.468 20.975 1.00 70.62 707 SER A CA 1
ATOM 5252 C C . SER A 1 707 ? 15.880 18.919 21.145 1.00 70.62 707 SER A C 1
ATOM 5254 O O . SER A 1 707 ? 16.010 19.655 20.170 1.00 70.62 707 SER A O 1
ATOM 5256 N N . GLN A 1 708 ? 16.246 19.298 22.374 1.00 71.19 708 GLN A N 1
ATOM 5257 C CA . GLN A 1 708 ? 16.859 20.600 22.681 1.00 71.19 708 GLN A CA 1
ATOM 5258 C C . GLN A 1 708 ? 18.380 20.636 22.432 1.00 71.19 708 GLN A C 1
ATOM 5260 O O . GLN A 1 708 ? 19.080 21.497 22.968 1.00 71.19 708 GLN A O 1
ATOM 5265 N N . LYS A 1 709 ? 18.926 19.705 21.637 1.00 70.75 709 LYS A N 1
ATOM 5266 C CA . LYS A 1 709 ? 20.337 19.756 21.227 1.00 70.75 709 LYS A CA 1
ATOM 5267 C C . LYS A 1 709 ? 20.651 21.015 20.422 1.00 70.75 709 LYS A C 1
ATOM 5269 O O . LYS A 1 709 ? 19.781 21.555 19.742 1.00 70.75 709 LYS A O 1
ATOM 5274 N N . VAL A 1 710 ? 21.905 21.449 20.497 1.00 70.56 710 VAL A N 1
ATOM 5275 C CA . VAL A 1 710 ? 22.447 22.584 19.747 1.00 70.56 710 VAL A CA 1
ATOM 5276 C C . VAL A 1 710 ? 23.567 22.093 18.838 1.00 70.56 710 VAL A C 1
ATOM 5278 O O . VAL A 1 710 ? 24.458 21.366 19.286 1.00 70.56 710 VAL A O 1
ATOM 5281 N N . ILE A 1 711 ? 23.501 22.517 17.580 1.00 67.75 711 ILE A N 1
ATOM 5282 C CA . ILE A 1 711 ? 24.591 22.435 16.607 1.00 67.75 711 ILE A CA 1
ATOM 5283 C C . ILE A 1 711 ? 25.199 23.824 16.398 1.00 67.75 711 ILE A C 1
ATOM 5285 O O . ILE A 1 711 ? 24.492 24.834 16.493 1.00 67.75 711 ILE A O 1
ATOM 5289 N N . ASP A 1 712 ? 26.500 23.878 16.139 1.00 69.50 712 ASP A N 1
ATOM 5290 C CA . ASP A 1 712 ? 27.219 25.130 15.896 1.00 69.50 712 ASP A CA 1
ATOM 5291 C C . ASP A 1 712 ? 27.108 25.609 14.432 1.00 69.50 712 ASP A C 1
ATOM 5293 O O . ASP A 1 712 ? 26.325 25.082 13.639 1.00 69.50 712 ASP A O 1
ATOM 5297 N N . VAL A 1 713 ? 27.903 26.620 14.063 1.00 64.62 713 VAL A N 1
ATOM 5298 C CA . VAL A 1 713 ? 27.968 27.155 12.688 1.00 64.62 713 VAL A CA 1
ATOM 5299 C C . VAL A 1 713 ? 28.529 26.174 11.648 1.00 64.62 713 VAL A C 1
ATOM 5301 O O . VAL A 1 713 ? 28.361 26.418 10.456 1.00 64.62 713 VAL A O 1
ATOM 5304 N N . LYS A 1 714 ? 29.179 25.082 12.067 1.00 58.16 714 LYS A N 1
ATOM 5305 C CA . LYS A 1 714 ? 29.667 24.009 11.188 1.00 58.16 714 LYS A CA 1
ATOM 5306 C C . LYS A 1 714 ? 28.718 22.806 11.137 1.00 58.16 714 LYS A C 1
ATOM 5308 O O . LYS A 1 714 ? 28.918 21.903 10.331 1.00 58.16 714 LYS A O 1
ATOM 5313 N N . GLY A 1 715 ? 27.712 22.766 12.012 1.00 57.78 715 GLY A N 1
ATOM 5314 C CA . GLY A 1 715 ? 26.862 21.594 12.220 1.00 57.78 715 GLY A CA 1
ATOM 5315 C C . GLY A 1 715 ? 27.417 20.578 13.229 1.00 57.78 715 GLY A C 1
ATOM 5316 O O . GLY A 1 715 ? 26.826 19.509 13.374 1.00 57.78 715 GLY A O 1
ATOM 5317 N N . GLU A 1 716 ? 28.509 20.891 13.939 1.00 62.28 716 GLU A N 1
ATOM 5318 C CA . GLU A 1 716 ? 29.073 20.033 14.990 1.00 62.28 716 GLU A CA 1
ATOM 5319 C C . GLU A 1 716 ? 28.186 20.071 16.254 1.00 62.28 716 GLU A C 1
ATOM 5321 O O . GLU A 1 716 ? 27.599 21.101 16.606 1.00 62.28 716 GLU A O 1
ATOM 5326 N N . TRP A 1 717 ? 28.077 18.944 16.967 1.00 67.38 717 TRP A N 1
ATOM 5327 C CA . TRP A 1 717 ? 27.287 18.845 18.199 1.00 67.38 717 TRP A CA 1
ATOM 5328 C C . TRP A 1 717 ? 27.989 19.530 19.380 1.00 67.38 717 TRP A C 1
ATOM 5330 O O . TRP A 1 717 ? 28.960 19.009 19.926 1.00 67.38 717 TRP A O 1
ATOM 5340 N N . VAL A 1 718 ? 27.442 20.656 19.842 1.00 70.50 718 VAL A N 1
ATOM 5341 C CA . VAL A 1 718 ? 28.047 21.485 20.907 1.00 70.50 718 VAL A CA 1
ATOM 5342 C C . VAL A 1 718 ? 27.296 21.460 22.241 1.00 70.50 718 VAL A C 1
ATOM 5344 O O . VAL A 1 718 ? 27.780 22.000 23.235 1.00 70.50 718 VAL A O 1
ATOM 5347 N N . GLY A 1 719 ? 26.138 20.794 22.314 1.00 68.88 719 GLY A N 1
ATOM 5348 C CA . GLY A 1 719 ? 25.501 20.454 23.589 1.00 68.88 719 GLY A CA 1
ATOM 5349 C C . GLY A 1 719 ? 23.976 20.406 23.552 1.00 68.88 719 GLY A C 1
ATOM 5350 O O . GLY A 1 719 ? 23.365 20.052 22.545 1.00 68.88 719 GLY A O 1
ATOM 5351 N N . VAL A 1 720 ? 23.358 20.757 24.683 1.00 67.94 720 VAL A N 1
ATOM 5352 C CA . VAL A 1 720 ? 21.901 20.834 24.877 1.00 67.94 720 VAL A CA 1
ATOM 5353 C C . VAL A 1 720 ? 21.554 22.195 25.473 1.00 67.94 720 VAL A C 1
ATOM 5355 O O . VAL A 1 720 ? 22.044 22.544 26.550 1.00 67.94 720 VAL A O 1
ATOM 5358 N N . ALA A 1 721 ? 20.691 22.949 24.794 1.00 64.75 721 ALA A N 1
ATOM 5359 C CA . ALA A 1 721 ? 20.105 24.163 25.340 1.00 64.75 721 ALA A CA 1
ATOM 5360 C C . ALA A 1 721 ? 19.157 23.789 26.485 1.00 64.75 721 ALA A C 1
ATOM 5362 O O . ALA A 1 721 ? 18.308 22.909 26.346 1.00 64.75 721 ALA A O 1
ATOM 5363 N N . ARG A 1 722 ? 19.289 24.473 27.622 1.00 60.69 722 ARG A N 1
ATOM 5364 C CA . ARG A 1 722 ? 18.286 24.434 28.694 1.00 60.69 722 ARG A CA 1
ATOM 5365 C C . ARG A 1 722 ? 17.395 25.665 28.573 1.00 60.69 722 ARG A C 1
ATOM 5367 O O . ARG A 1 722 ? 17.831 26.688 28.044 1.00 60.69 722 ARG A O 1
ATOM 5374 N N . GLU A 1 723 ? 16.154 25.564 29.034 1.00 50.78 723 GLU A N 1
ATOM 5375 C CA . GLU A 1 723 ? 15.244 26.712 29.062 1.00 50.78 723 GLU A CA 1
ATOM 5376 C C . GLU A 1 723 ? 15.855 27.858 29.892 1.00 50.78 723 GLU A C 1
ATOM 5378 O O . GLU A 1 723 ? 16.612 27.619 30.835 1.00 50.78 723 GLU A O 1
ATOM 5383 N N . GLY A 1 724 ? 15.625 29.103 29.468 1.00 50.00 724 GLY A N 1
ATOM 5384 C CA . GLY A 1 724 ? 16.280 30.283 30.045 1.00 50.00 724 GLY A CA 1
ATOM 5385 C C . GLY A 1 724 ? 17.755 30.492 29.661 1.00 50.00 724 GLY A C 1
ATOM 5386 O O . GLY A 1 724 ? 18.383 31.393 30.211 1.00 50.00 724 GLY A O 1
ATOM 5387 N N . LYS A 1 725 ?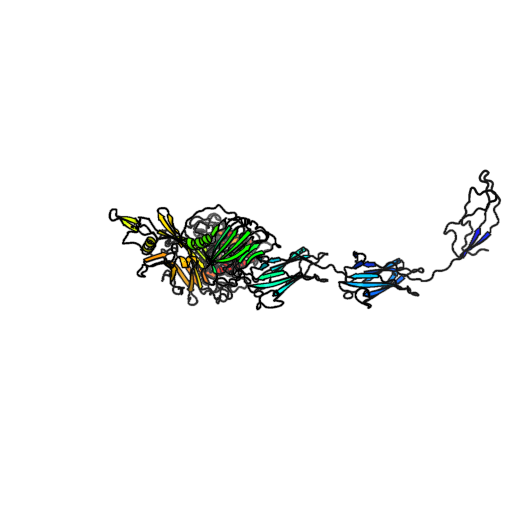 18.330 29.702 28.737 1.00 57.69 725 LYS A N 1
ATOM 5388 C CA . LYS A 1 725 ? 19.648 29.985 28.138 1.00 57.69 725 LYS A CA 1
ATOM 5389 C C . LYS A 1 725 ? 19.554 30.286 26.644 1.00 57.69 725 LYS A C 1
ATOM 5391 O O . LYS A 1 725 ? 18.993 29.501 25.873 1.00 57.69 725 LYS A O 1
ATOM 5396 N N . ASP A 1 726 ? 20.176 31.393 26.255 1.00 60.69 726 ASP A N 1
ATOM 5397 C CA . ASP A 1 726 ? 20.350 31.780 24.860 1.00 60.69 726 ASP A CA 1
ATOM 5398 C C . ASP A 1 726 ? 21.289 30.824 24.119 1.00 60.69 726 ASP A C 1
ATOM 5400 O O . ASP A 1 726 ? 22.186 30.199 24.694 1.00 60.69 726 ASP A O 1
ATOM 5404 N N . VAL A 1 727 ? 21.069 30.720 22.811 1.00 67.44 727 VAL A N 1
ATOM 5405 C CA . VAL A 1 727 ? 21.933 29.991 21.882 1.00 67.44 727 VAL A CA 1
ATOM 5406 C C . VAL A 1 727 ? 22.839 31.019 21.190 1.00 67.44 727 VAL A C 1
ATOM 5408 O O . VAL A 1 727 ? 22.318 32.038 20.735 1.00 67.44 727 VAL A O 1
ATOM 5411 N N . PRO A 1 728 ? 24.171 30.808 21.112 1.00 74.38 728 PRO A N 1
ATOM 5412 C CA . PRO A 1 728 ? 25.081 31.750 20.464 1.00 74.38 728 PRO A CA 1
ATOM 5413 C C . PRO A 1 728 ? 24.675 32.084 19.025 1.00 74.38 728 PRO A C 1
ATOM 5415 O O . PRO A 1 728 ? 24.153 31.240 18.299 1.00 74.38 728 PRO A O 1
ATOM 5418 N N . MET A 1 729 ? 24.933 33.321 18.599 1.00 64.75 729 MET A N 1
ATOM 5419 C CA . MET A 1 729 ? 24.508 33.812 17.287 1.00 64.75 729 MET A CA 1
ATOM 5420 C C . MET A 1 729 ? 25.085 32.941 16.155 1.00 64.75 729 MET A C 1
ATOM 5422 O O . MET A 1 729 ? 26.295 32.750 16.063 1.00 64.75 729 MET A O 1
ATOM 5426 N N . GLY A 1 730 ? 24.204 32.396 15.311 1.00 62.09 730 GLY A N 1
ATOM 5427 C CA . GLY A 1 730 ? 24.547 31.464 14.228 1.00 62.09 730 GLY A CA 1
ATOM 5428 C C . GLY A 1 730 ? 24.455 29.973 14.589 1.00 62.09 730 GLY A C 1
ATOM 5429 O O . GLY A 1 730 ? 24.366 29.149 13.681 1.00 62.09 730 GLY A O 1
ATOM 5430 N N . TRP A 1 731 ? 24.420 29.609 15.876 1.00 69.62 731 TRP A N 1
ATOM 5431 C CA . TRP A 1 731 ? 24.176 28.228 16.320 1.00 69.62 731 TRP A CA 1
ATOM 5432 C C . TRP A 1 731 ? 22.669 27.919 16.256 1.00 69.62 731 TRP A C 1
ATOM 5434 O O . TRP A 1 731 ? 21.835 28.814 16.413 1.00 69.62 731 TRP A O 1
ATOM 5444 N N . LYS A 1 732 ? 22.289 26.654 16.028 1.00 66.50 732 LYS A N 1
ATOM 5445 C CA . LYS A 1 732 ? 20.883 26.252 15.809 1.00 66.50 732 LYS A CA 1
ATOM 5446 C C . LYS A 1 732 ? 20.441 25.172 16.796 1.00 66.50 732 LYS A C 1
ATOM 5448 O O . LYS A 1 732 ? 21.184 24.233 17.075 1.00 66.50 732 LYS A O 1
ATOM 5453 N N . ARG A 1 733 ? 19.205 25.270 17.309 1.00 72.62 733 ARG A N 1
ATOM 5454 C CA . ARG A 1 733 ? 18.564 24.156 18.037 1.00 72.62 733 ARG A CA 1
ATOM 5455 C C . ARG A 1 733 ? 18.114 23.080 17.046 1.00 72.62 733 ARG A C 1
ATOM 5457 O O . ARG A 1 733 ? 17.726 23.396 15.926 1.00 72.62 733 ARG A O 1
ATOM 5464 N N . TRP A 1 734 ? 18.103 21.821 17.474 1.00 70.06 734 TRP A N 1
ATOM 5465 C CA . TRP A 1 734 ? 17.753 20.650 16.657 1.00 70.06 734 TRP A CA 1
ATOM 5466 C C . TRP A 1 734 ? 16.227 20.476 16.453 1.00 70.06 734 TRP A C 1
ATOM 5468 O O . TRP A 1 734 ? 15.672 19.378 16.567 1.00 70.06 734 TRP A O 1
ATOM 5478 N N . MET A 1 735 ? 15.539 21.571 16.120 1.00 77.06 735 MET A N 1
ATOM 5479 C CA . MET A 1 735 ? 14.097 21.626 15.849 1.00 77.06 735 MET A CA 1
ATOM 5480 C C . MET A 1 735 ? 13.718 20.958 14.512 1.00 77.06 735 MET A C 1
ATOM 5482 O O . MET A 1 735 ? 14.485 21.068 13.552 1.00 77.06 735 MET A O 1
ATOM 5486 N N . PRO A 1 736 ? 12.570 20.259 14.418 1.00 81.69 736 PRO A N 1
ATOM 5487 C CA . PRO A 1 736 ? 12.031 19.787 13.144 1.00 81.69 736 PRO A CA 1
ATOM 5488 C C . PRO A 1 736 ? 11.797 20.965 12.192 1.00 81.69 736 PRO A C 1
ATOM 5490 O O . PRO A 1 736 ? 11.183 21.958 12.585 1.00 81.69 736 PRO A O 1
ATOM 5493 N N . HIS A 1 737 ? 12.250 20.838 10.943 1.00 85.06 737 HIS A N 1
ATOM 5494 C CA . HIS A 1 737 ? 12.077 21.868 9.919 1.00 85.06 737 HIS A CA 1
ATOM 5495 C C . HIS A 1 737 ? 11.713 21.283 8.551 1.00 85.06 737 HIS A C 1
ATOM 5497 O O . HIS A 1 737 ? 12.055 20.140 8.244 1.00 85.06 737 HIS A O 1
ATOM 5503 N N . PHE A 1 738 ? 11.008 22.063 7.734 1.00 90.31 738 PHE A N 1
ATOM 5504 C CA . PHE A 1 738 ? 10.624 21.707 6.366 1.00 90.31 738 PHE A CA 1
ATOM 5505 C C . PHE A 1 738 ? 10.765 22.930 5.452 1.00 90.31 738 PHE A C 1
ATOM 5507 O O . PHE A 1 738 ? 10.252 24.000 5.767 1.00 90.31 738 PHE A O 1
ATOM 5514 N N . ARG A 1 739 ? 11.426 22.771 4.301 1.00 89.00 739 ARG A N 1
ATOM 5515 C CA . ARG A 1 739 ? 11.403 23.749 3.204 1.00 89.00 739 ARG A CA 1
ATOM 5516 C C . ARG A 1 739 ? 10.189 23.456 2.336 1.00 89.00 739 ARG A C 1
ATOM 5518 O O . ARG A 1 739 ? 10.095 22.370 1.765 1.00 89.00 739 ARG A O 1
ATOM 5525 N N . CYS A 1 740 ? 9.298 24.424 2.226 1.00 90.31 740 CYS A N 1
ATOM 5526 C CA . CYS A 1 740 ? 8.193 24.431 1.286 1.00 90.31 740 CYS A CA 1
ATOM 5527 C C . CYS A 1 740 ? 8.514 25.381 0.136 1.00 90.31 740 CYS A C 1
ATOM 5529 O O . CYS A 1 740 ? 9.139 26.422 0.332 1.00 90.31 740 CYS A O 1
ATOM 5531 N N . ASP A 1 741 ? 8.117 25.025 -1.079 1.00 88.81 741 ASP A N 1
ATOM 5532 C CA . ASP A 1 741 ? 8.302 25.885 -2.244 1.00 88.81 741 ASP A CA 1
ATOM 5533 C C . ASP A 1 741 ? 7.207 25.636 -3.293 1.00 88.81 741 ASP A C 1
ATOM 5535 O O . ASP A 1 741 ? 6.587 24.567 -3.312 1.00 88.81 741 ASP A O 1
ATOM 5539 N N . SER A 1 742 ? 6.955 26.629 -4.151 1.00 87.56 742 SER A N 1
ATOM 5540 C CA . SER A 1 742 ? 5.965 26.553 -5.240 1.00 87.56 742 SER A CA 1
ATOM 5541 C C . SER A 1 742 ? 6.553 26.077 -6.577 1.00 87.56 742 SER A C 1
ATOM 5543 O O . SER A 1 742 ? 5.857 26.074 -7.592 1.00 87.56 742 SER A O 1
ATOM 5545 N N . LEU A 1 743 ? 7.835 25.699 -6.611 1.00 86.19 743 LEU A N 1
ATOM 5546 C CA . LEU A 1 743 ? 8.589 25.521 -7.850 1.00 86.19 743 LEU A CA 1
ATOM 5547 C C . LEU A 1 743 ? 8.209 24.223 -8.572 1.00 86.19 743 LEU A C 1
ATOM 5549 O O . LEU A 1 743 ? 7.907 23.193 -7.960 1.00 86.19 743 LEU A O 1
ATOM 5553 N N . ALA A 1 744 ? 8.291 24.254 -9.899 1.00 86.44 744 ALA A N 1
ATOM 5554 C CA . ALA A 1 744 ? 8.292 23.056 -10.722 1.00 86.44 744 ALA A CA 1
ATOM 5555 C C . ALA A 1 744 ? 9.699 22.441 -10.719 1.00 86.44 744 ALA A C 1
ATOM 5557 O O . ALA A 1 744 ? 10.632 23.027 -11.269 1.00 86.44 744 ALA A O 1
ATOM 5558 N N . PHE A 1 745 ? 9.856 21.257 -10.124 1.00 83.56 745 PHE A N 1
ATOM 5559 C CA . PHE A 1 745 ? 11.048 20.436 -10.341 1.00 83.56 745 PHE A CA 1
ATOM 5560 C C . PHE A 1 745 ? 10.714 19.310 -11.306 1.00 83.56 745 PHE A C 1
ATOM 5562 O O . PHE A 1 745 ? 9.756 18.577 -11.097 1.00 83.56 745 PHE A O 1
ATOM 5569 N N . GLY A 1 746 ? 11.498 19.189 -12.367 1.00 70.19 746 GLY A N 1
ATOM 5570 C CA . GLY A 1 746 ? 11.202 18.293 -13.471 1.00 70.19 746 GLY A CA 1
ATOM 5571 C C . GLY A 1 746 ? 12.152 18.541 -14.632 1.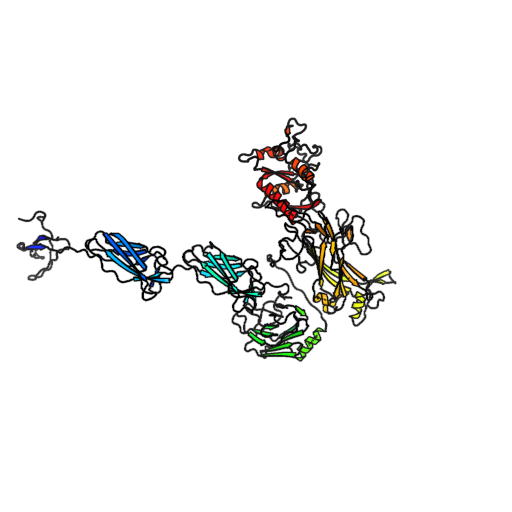00 70.19 746 GLY A C 1
ATOM 5572 O O . GLY A 1 746 ? 13.313 18.912 -14.418 1.00 70.19 746 GLY A O 1
ATOM 5573 N N . ALA A 1 747 ? 11.673 18.329 -15.851 1.00 62.97 747 ALA A N 1
ATOM 5574 C CA . ALA A 1 747 ? 12.516 18.291 -17.041 1.00 62.97 747 ALA A CA 1
ATOM 5575 C C . ALA A 1 747 ? 11.874 18.846 -18.319 1.00 62.97 747 ALA A C 1
ATOM 5577 O O . ALA A 1 747 ? 12.615 19.086 -19.276 1.00 62.97 747 ALA A O 1
ATOM 5578 N N . ASN A 1 748 ? 10.544 19.015 -18.367 1.00 63.31 748 ASN A N 1
ATOM 5579 C CA . ASN A 1 748 ? 9.790 19.102 -19.629 1.00 63.31 748 ASN A CA 1
ATOM 5580 C C . ASN A 1 748 ? 10.087 17.906 -20.574 1.00 63.31 748 ASN A C 1
ATOM 5582 O O . ASN A 1 748 ? 10.129 18.052 -21.797 1.00 63.31 748 ASN A O 1
ATOM 5586 N N . ASP A 1 749 ? 10.352 16.726 -20.003 1.00 64.56 749 ASP A N 1
ATOM 5587 C CA . ASP A 1 749 ? 10.738 15.491 -20.697 1.00 64.56 749 ASP A CA 1
ATOM 5588 C C . ASP A 1 749 ? 9.686 14.414 -20.381 1.00 64.56 749 ASP A C 1
ATOM 5590 O O . ASP A 1 749 ? 9.500 14.109 -19.204 1.00 64.56 749 ASP A O 1
ATOM 5594 N N . PRO A 1 750 ? 9.015 13.794 -21.372 1.00 65.00 750 PRO A N 1
ATOM 5595 C CA . PRO A 1 750 ? 8.033 12.731 -21.127 1.00 65.00 750 PRO A CA 1
ATOM 5596 C C . PRO A 1 750 ? 8.554 11.506 -20.347 1.00 65.00 750 PRO A C 1
ATOM 5598 O O . PRO A 1 750 ? 7.759 10.644 -19.986 1.00 65.00 750 PRO A O 1
ATOM 5601 N N . GLN A 1 751 ? 9.869 11.394 -20.110 1.00 64.94 751 GLN A N 1
ATOM 5602 C CA . GLN A 1 751 ? 10.501 10.339 -19.301 1.00 64.94 751 GLN A CA 1
ATOM 5603 C C . GLN A 1 751 ? 10.811 10.753 -17.847 1.00 64.94 751 GLN A C 1
ATOM 5605 O O . GLN A 1 751 ? 11.422 9.976 -17.101 1.00 64.94 751 GLN A O 1
ATOM 5610 N N . VAL A 1 752 ? 10.455 11.980 -17.453 1.00 73.00 752 VAL A N 1
ATOM 5611 C CA . VAL A 1 752 ? 10.691 12.553 -16.121 1.00 73.00 752 VAL A CA 1
ATOM 5612 C C . VAL A 1 752 ? 9.487 13.421 -15.753 1.00 73.00 752 VAL A C 1
ATOM 5614 O O . VAL A 1 752 ? 9.377 14.556 -16.207 1.00 73.00 752 VAL A O 1
ATOM 5617 N N . GLU A 1 753 ? 8.581 12.889 -14.933 1.00 79.06 753 GLU A N 1
ATOM 5618 C CA . GLU A 1 753 ? 7.379 13.623 -14.529 1.00 79.06 753 GLU A CA 1
ATOM 5619 C C . GLU A 1 753 ? 7.725 14.902 -13.757 1.00 79.06 753 GLU A C 1
ATOM 5621 O O . GLU A 1 753 ? 8.459 14.870 -12.766 1.00 79.06 753 GLU A O 1
ATOM 5626 N N . ASP A 1 754 ? 7.153 16.030 -14.179 1.00 83.62 754 ASP A N 1
ATOM 5627 C CA . ASP A 1 754 ? 7.292 17.289 -13.456 1.00 83.62 754 ASP A CA 1
ATOM 5628 C C . ASP A 1 754 ? 6.519 17.229 -12.111 1.00 83.62 754 ASP A C 1
ATOM 5630 O O . ASP A 1 754 ? 5.451 16.616 -11.989 1.00 83.62 754 ASP A O 1
ATOM 5634 N N . ARG A 1 755 ? 7.079 17.855 -11.069 1.00 89.19 755 ARG A N 1
ATOM 5635 C CA . ARG A 1 755 ? 6.589 17.861 -9.678 1.00 89.19 755 ARG A CA 1
ATOM 5636 C C . ARG A 1 755 ? 6.462 19.298 -9.171 1.00 89.19 755 ARG A C 1
ATOM 5638 O O . ARG A 1 755 ? 7.436 19.905 -8.704 1.00 89.19 755 ARG A O 1
ATOM 5645 N N . VAL A 1 756 ? 5.261 19.862 -9.286 1.00 89.25 756 VAL A N 1
ATOM 5646 C CA . VAL A 1 756 ? 4.987 21.281 -9.026 1.00 89.25 756 VAL A CA 1
ATOM 5647 C C . VAL A 1 756 ? 4.562 21.495 -7.578 1.00 89.25 756 VAL A C 1
ATOM 5649 O O . VAL A 1 756 ? 3.512 21.031 -7.142 1.00 89.25 756 VAL A O 1
ATOM 5652 N N . GLY A 1 757 ? 5.384 22.238 -6.841 1.00 88.50 757 GLY A N 1
ATOM 5653 C CA . GLY A 1 757 ? 5.186 22.525 -5.426 1.00 88.50 757 GLY A CA 1
ATOM 5654 C C . GLY A 1 757 ? 5.421 21.330 -4.492 1.00 88.50 757 GLY A C 1
ATOM 5655 O O . GLY A 1 757 ? 5.383 20.161 -4.884 1.00 88.50 757 GLY A O 1
ATOM 5656 N N . GLY A 1 758 ? 5.688 21.623 -3.224 1.00 90.56 758 GLY A N 1
ATOM 5657 C CA . GLY A 1 758 ? 5.836 20.601 -2.189 1.00 90.56 758 GLY A CA 1
ATOM 5658 C C . GLY A 1 758 ? 6.577 21.095 -0.954 1.00 90.56 758 GLY A C 1
ATOM 5659 O O . GLY A 1 758 ? 7.239 22.132 -0.991 1.00 90.56 758 GLY A O 1
ATOM 5660 N N . CYS A 1 759 ? 6.509 20.308 0.115 1.00 89.69 759 CYS A N 1
ATOM 5661 C CA . CYS A 1 759 ? 7.245 20.529 1.360 1.00 89.69 759 CYS A CA 1
ATOM 5662 C C . CYS A 1 759 ? 8.176 19.341 1.647 1.00 89.69 759 CYS A C 1
ATOM 5664 O O . CYS A 1 759 ? 7.744 18.189 1.579 1.00 89.69 759 CYS A O 1
ATOM 5666 N N . ILE A 1 760 ? 9.440 19.598 2.000 1.00 88.88 760 ILE A N 1
ATOM 5667 C CA . ILE A 1 760 ? 10.463 18.571 2.261 1.00 88.88 760 ILE A CA 1
ATOM 5668 C C . ILE A 1 760 ? 11.258 18.867 3.540 1.00 88.88 760 ILE A C 1
ATOM 5670 O O . ILE A 1 760 ? 11.665 20.006 3.775 1.00 88.88 760 ILE A O 1
ATOM 5674 N N . ASN A 1 761 ? 11.536 17.848 4.356 1.00 86.88 761 ASN A N 1
ATOM 5675 C CA . ASN A 1 761 ? 12.433 17.971 5.503 1.00 86.88 761 ASN A CA 1
ATOM 5676 C C . ASN A 1 761 ? 13.861 18.279 5.007 1.00 86.88 761 ASN A C 1
ATOM 5678 O O . ASN A 1 761 ? 14.522 17.433 4.401 1.00 86.88 761 ASN A O 1
ATOM 5682 N N . THR A 1 762 ? 14.370 19.478 5.297 1.00 80.69 762 THR A N 1
ATOM 5683 C CA . THR A 1 762 ? 15.708 19.939 4.879 1.00 80.69 762 THR A CA 1
ATOM 5684 C C . THR A 1 762 ? 16.877 19.332 5.654 1.00 80.69 762 THR A C 1
ATOM 5686 O O . THR A 1 762 ? 18.018 19.483 5.225 1.00 80.69 762 THR A O 1
ATOM 5689 N N . ARG A 1 763 ? 16.622 18.649 6.775 1.00 76.44 763 ARG A N 1
ATOM 5690 C CA . ARG A 1 763 ? 17.602 17.848 7.530 1.00 76.44 763 ARG A CA 1
ATOM 5691 C C . ARG A 1 763 ? 17.692 16.404 7.028 1.00 76.44 763 ARG A C 1
ATOM 5693 O O . ARG A 1 763 ? 18.718 15.761 7.252 1.00 76.44 763 ARG A O 1
ATOM 5700 N N . SER A 1 764 ? 16.666 15.906 6.330 1.00 78.94 764 SER A N 1
ATOM 5701 C CA . SER A 1 764 ? 16.729 14.596 5.676 1.00 78.94 764 SER A CA 1
ATOM 5702 C C . SER A 1 764 ? 17.888 14.550 4.670 1.00 78.94 764 SER A C 1
ATOM 5704 O O . SER A 1 764 ? 18.126 15.488 3.903 1.00 78.94 764 SER A O 1
ATOM 5706 N N . LYS A 1 765 ? 18.653 13.457 4.694 1.00 79.31 765 LYS A N 1
ATOM 5707 C CA . LYS A 1 765 ? 19.809 13.281 3.812 1.00 79.31 765 LYS A CA 1
ATOM 5708 C C . LYS A 1 765 ? 19.328 12.745 2.467 1.00 79.31 765 LYS A C 1
ATOM 5710 O O . LYS A 1 765 ? 18.795 11.643 2.382 1.00 79.31 765 LYS A O 1
ATOM 5715 N N . ARG A 1 766 ? 19.496 13.548 1.415 1.00 86.25 766 ARG A N 1
ATOM 5716 C CA . ARG A 1 766 ? 19.112 13.198 0.042 1.00 86.25 766 ARG A CA 1
ATOM 5717 C C . ARG A 1 766 ? 20.266 12.449 -0.613 1.00 86.25 766 ARG A C 1
ATOM 5719 O O . ARG A 1 766 ? 21.314 13.050 -0.836 1.00 86.25 766 ARG A O 1
ATOM 5726 N N . VAL A 1 767 ? 20.090 11.164 -0.902 1.00 88.94 767 VAL A N 1
ATOM 5727 C CA . VAL A 1 767 ? 21.151 10.303 -1.444 1.00 88.94 767 VAL A CA 1
ATOM 5728 C C . VAL A 1 767 ? 20.711 9.745 -2.792 1.00 88.94 767 VAL A C 1
ATOM 5730 O O . VAL A 1 767 ? 19.740 8.996 -2.863 1.00 88.94 767 VAL A O 1
ATOM 5733 N N . PHE A 1 768 ? 21.421 10.107 -3.858 1.00 92.81 768 PHE A N 1
ATOM 5734 C CA . PHE A 1 768 ? 21.216 9.541 -5.186 1.00 92.81 768 PHE A CA 1
ATOM 5735 C C . PHE A 1 768 ? 21.953 8.200 -5.276 1.00 92.81 768 PHE A C 1
ATOM 5737 O O . PHE A 1 768 ? 23.186 8.151 -5.248 1.00 92.81 768 PHE A O 1
ATOM 5744 N N . VAL A 1 769 ? 21.196 7.105 -5.321 1.00 91.12 769 VAL A N 1
ATOM 5745 C CA . VAL A 1 769 ? 21.741 5.741 -5.304 1.00 91.12 769 VAL A CA 1
ATOM 5746 C C . VAL A 1 769 ? 21.921 5.226 -6.729 1.00 91.12 769 VAL A C 1
ATOM 5748 O O . VAL A 1 769 ? 21.031 5.346 -7.568 1.00 91.12 769 VAL A O 1
ATOM 5751 N N . MET A 1 770 ? 23.080 4.634 -7.002 1.00 91.31 770 MET A N 1
ATOM 5752 C CA . MET A 1 770 ? 23.426 4.007 -8.278 1.00 91.31 770 MET A CA 1
ATOM 5753 C C . MET A 1 770 ? 24.122 2.667 -8.016 1.00 91.31 770 MET A C 1
ATOM 5755 O O . MET A 1 770 ? 24.636 2.443 -6.922 1.00 91.31 770 MET A O 1
ATOM 5759 N N . SER A 1 771 ? 24.201 1.774 -9.008 1.00 92.75 771 SER A N 1
ATOM 5760 C CA . SER A 1 771 ? 24.941 0.517 -8.843 1.00 92.75 771 SER A CA 1
ATOM 5761 C C . SER A 1 771 ? 25.773 0.115 -10.058 1.00 92.75 771 SER A C 1
ATOM 5763 O O . SER A 1 771 ? 25.346 0.221 -11.208 1.00 92.75 771 SER A O 1
ATOM 5765 N N . THR A 1 772 ? 26.962 -0.399 -9.747 1.00 92.94 772 THR A N 1
ATOM 5766 C CA . THR A 1 772 ? 27.983 -0.942 -10.655 1.00 92.94 772 THR A CA 1
ATOM 5767 C C . THR A 1 772 ? 27.698 -2.363 -11.154 1.00 92.94 772 THR A C 1
ATOM 5769 O O . THR A 1 772 ? 28.433 -2.876 -11.998 1.00 92.94 772 THR A O 1
ATOM 5772 N N . LYS A 1 773 ? 26.637 -3.014 -10.659 1.00 92.12 773 LYS A N 1
ATOM 5773 C CA . LYS A 1 773 ? 26.232 -4.369 -11.069 1.00 92.12 773 LYS A CA 1
ATOM 5774 C C . LYS A 1 773 ? 25.795 -4.389 -12.543 1.00 92.12 773 LYS A C 1
ATOM 5776 O O . LYS A 1 773 ? 25.127 -3.475 -13.015 1.00 92.12 773 LYS A O 1
ATOM 5781 N N . SER A 1 774 ? 26.137 -5.451 -13.274 1.00 83.00 774 SER A N 1
ATOM 5782 C CA . SER A 1 774 ? 25.664 -5.632 -14.655 1.00 83.00 774 SER A CA 1
ATOM 5783 C C . SER A 1 774 ? 24.137 -5.783 -14.695 1.00 83.00 774 SER A C 1
ATOM 5785 O O . SER A 1 774 ? 23.565 -6.447 -13.833 1.00 83.00 774 SER A O 1
ATOM 5787 N N . GLY A 1 775 ? 23.487 -5.183 -15.696 1.00 80.19 775 GLY A N 1
ATOM 5788 C CA . GLY A 1 775 ? 22.026 -5.194 -15.858 1.00 80.19 775 GLY A CA 1
ATOM 5789 C C . GLY A 1 775 ? 21.274 -4.018 -15.216 1.00 80.19 775 GLY A C 1
ATOM 5790 O O . GLY A 1 775 ? 20.056 -3.954 -15.351 1.00 80.19 775 GLY A O 1
ATOM 5791 N N . THR A 1 776 ? 21.963 -3.082 -14.554 1.00 86.06 776 THR A N 1
ATOM 5792 C CA . THR A 1 776 ? 21.369 -1.824 -14.058 1.00 86.06 776 THR A CA 1
ATOM 5793 C C . THR A 1 776 ? 21.252 -0.770 -15.176 1.00 86.06 776 THR A C 1
ATOM 5795 O O . THR A 1 776 ? 21.735 -0.978 -16.290 1.00 86.06 776 THR A O 1
ATOM 5798 N N . GLU A 1 777 ? 20.596 0.368 -14.910 1.00 84.31 777 GLU A N 1
ATOM 5799 C CA . GLU A 1 777 ? 20.271 1.385 -15.933 1.00 84.31 777 GLU A CA 1
ATOM 5800 C C . GLU A 1 777 ? 21.526 2.046 -16.565 1.00 84.31 777 GLU A C 1
ATOM 5802 O O . GLU A 1 777 ? 21.520 2.355 -17.759 1.00 84.31 777 GLU A O 1
ATOM 5807 N N . PHE A 1 778 ? 22.619 2.222 -15.803 1.00 94.38 778 PHE A N 1
ATOM 5808 C CA . PHE A 1 778 ? 23.844 2.925 -16.245 1.00 94.38 778 PHE A CA 1
ATOM 5809 C C . PHE A 1 778 ? 25.143 2.537 -15.479 1.00 94.38 778 PHE A C 1
ATOM 5811 O O . PHE A 1 778 ? 25.842 3.405 -14.941 1.00 94.38 778 PHE A O 1
ATOM 5818 N N . PRO A 1 779 ? 25.528 1.246 -15.417 1.00 94.25 779 PRO A N 1
ATOM 5819 C CA . PRO A 1 779 ? 26.650 0.779 -14.591 1.00 94.25 779 PRO A CA 1
ATOM 5820 C C . PRO A 1 779 ? 28.019 1.380 -14.957 1.00 94.25 779 PRO A C 1
ATOM 5822 O O . PRO A 1 779 ? 28.865 1.536 -14.074 1.00 94.25 779 PRO A O 1
ATOM 5825 N N . GLU A 1 780 ? 28.253 1.775 -16.217 1.00 94.31 780 GLU A N 1
ATOM 5826 C CA . GLU A 1 780 ? 29.500 2.453 -16.616 1.00 94.31 780 GLU A CA 1
ATOM 5827 C C . GLU A 1 780 ? 29.678 3.812 -15.915 1.00 94.31 780 GLU A C 1
ATOM 5829 O O . GLU A 1 780 ? 30.791 4.169 -15.515 1.00 94.31 780 GLU A O 1
ATOM 5834 N N . VAL A 1 781 ? 28.577 4.556 -15.757 1.00 95.56 781 VAL A N 1
ATOM 5835 C CA . VAL A 1 781 ? 28.540 5.884 -15.121 1.00 95.56 781 VAL A CA 1
ATOM 5836 C C . VAL A 1 781 ? 28.722 5.738 -13.612 1.00 95.56 781 VAL A C 1
ATOM 5838 O O . VAL A 1 781 ? 29.559 6.414 -13.012 1.00 95.56 781 VAL A O 1
ATOM 5841 N N . ALA A 1 782 ? 28.035 4.763 -13.007 1.00 95.38 782 ALA A N 1
ATOM 5842 C CA . ALA A 1 782 ? 28.224 4.415 -11.601 1.00 95.38 782 ALA A CA 1
ATOM 5843 C C . ALA A 1 782 ? 29.697 4.074 -11.286 1.00 95.38 782 ALA A C 1
ATOM 5845 O O . ALA A 1 782 ? 30.229 4.533 -10.275 1.00 95.38 782 ALA A O 1
ATOM 5846 N N . GLN A 1 783 ? 30.390 3.342 -12.172 1.00 95.50 783 GLN A N 1
ATOM 5847 C CA . GLN A 1 783 ? 31.812 3.024 -11.991 1.00 95.50 783 GLN A CA 1
ATOM 5848 C C . GLN A 1 783 ? 32.724 4.248 -12.165 1.00 95.50 783 GLN A C 1
ATOM 5850 O O . GLN A 1 783 ? 33.698 4.384 -11.428 1.00 95.50 783 GLN A O 1
ATOM 5855 N N . HIS A 1 784 ? 32.429 5.164 -13.093 1.00 95.06 784 HIS A N 1
ATOM 5856 C CA . HIS A 1 784 ? 33.193 6.412 -13.212 1.00 95.06 784 HIS A CA 1
ATOM 5857 C C . HIS A 1 784 ? 33.136 7.244 -11.929 1.00 95.06 784 HIS A C 1
ATOM 5859 O O . HIS A 1 784 ? 34.176 7.676 -11.428 1.00 95.06 784 HIS A O 1
ATOM 5865 N N . ILE A 1 785 ? 31.936 7.411 -11.379 1.00 95.19 785 ILE A N 1
ATOM 5866 C CA . ILE A 1 785 ? 31.705 8.202 -10.170 1.00 95.19 785 ILE A CA 1
ATOM 5867 C C . ILE A 1 785 ? 32.361 7.523 -8.954 1.00 95.19 785 ILE A C 1
ATOM 5869 O O . ILE A 1 785 ? 33.008 8.196 -8.155 1.00 95.19 785 ILE A O 1
ATOM 5873 N N . LYS A 1 786 ? 32.323 6.184 -8.873 1.00 94.12 786 LYS A N 1
ATOM 5874 C CA . LYS A 1 786 ? 33.047 5.376 -7.868 1.00 94.12 786 LYS A CA 1
ATOM 5875 C C . LYS A 1 786 ? 34.567 5.587 -7.907 1.00 94.12 786 LYS A C 1
ATOM 5877 O O . LYS A 1 786 ? 35.189 5.717 -6.855 1.00 94.12 786 LYS A O 1
ATOM 5882 N N . ASP A 1 787 ? 35.158 5.665 -9.100 1.00 93.88 787 ASP A N 1
ATOM 5883 C CA . ASP A 1 787 ? 36.602 5.889 -9.270 1.00 93.88 787 ASP A CA 1
ATOM 5884 C C . ASP A 1 787 ? 37.024 7.331 -8.919 1.00 93.88 787 ASP A C 1
ATOM 5886 O O . ASP A 1 787 ? 38.144 7.549 -8.448 1.00 93.88 787 ASP A O 1
ATOM 5890 N N . ALA A 1 788 ? 36.130 8.304 -9.144 1.00 93.56 788 ALA A N 1
ATOM 5891 C CA . ALA A 1 788 ? 36.325 9.727 -8.853 1.00 93.56 788 ALA A CA 1
ATOM 5892 C C . ALA A 1 788 ? 36.144 10.069 -7.357 1.00 93.56 788 ALA A C 1
ATOM 5894 O O . ALA A 1 788 ? 36.902 10.869 -6.806 1.00 93.56 788 ALA A O 1
ATOM 5895 N N . LEU A 1 789 ? 35.183 9.422 -6.689 1.00 92.50 789 LEU A N 1
ATOM 5896 C CA . LEU A 1 789 ? 34.873 9.592 -5.260 1.00 92.50 789 LEU A CA 1
ATOM 5897 C C . LEU A 1 789 ? 35.826 8.862 -4.301 1.00 92.50 789 LEU A C 1
ATOM 5899 O O . LEU A 1 789 ? 35.670 8.968 -3.083 1.00 92.50 789 LEU A O 1
ATOM 5903 N N . ASN A 1 790 ? 36.792 8.104 -4.822 1.00 90.81 790 ASN A N 1
ATOM 5904 C CA . ASN A 1 790 ? 37.777 7.374 -4.031 1.00 90.81 790 ASN A CA 1
ATOM 5905 C C . ASN A 1 790 ? 39.136 8.113 -4.029 1.00 90.81 790 ASN A C 1
ATOM 5907 O O . ASN A 1 790 ? 39.858 8.044 -5.029 1.00 90.81 790 ASN A O 1
ATOM 5911 N N . PRO A 1 791 ? 39.557 8.747 -2.913 1.00 85.56 791 PRO A N 1
ATOM 5912 C CA . PRO A 1 791 ? 40.813 9.507 -2.847 1.00 85.56 791 PRO A CA 1
ATOM 5913 C C . PRO A 1 791 ? 42.083 8.683 -3.113 1.00 85.56 791 PRO A C 1
ATOM 5915 O O . PRO A 1 791 ? 43.121 9.243 -3.461 1.00 85.56 791 PRO A O 1
ATOM 5918 N N . SER A 1 792 ? 42.027 7.351 -2.974 1.00 86.50 792 SER A N 1
ATOM 5919 C CA . SER A 1 792 ? 43.174 6.479 -3.279 1.00 86.50 792 SER A CA 1
ATOM 5920 C C . SER A 1 792 ? 43.418 6.294 -4.784 1.00 86.50 792 SER A C 1
ATOM 5922 O O . SER A 1 792 ? 44.555 6.042 -5.190 1.00 86.50 792 SER A O 1
ATOM 5924 N N . THR A 1 793 ? 42.381 6.461 -5.616 1.00 88.50 793 THR A N 1
ATOM 5925 C CA . THR A 1 793 ? 42.434 6.261 -7.077 1.00 88.50 793 THR A CA 1
ATOM 5926 C C . THR A 1 793 ? 42.207 7.537 -7.883 1.00 88.50 793 THR A C 1
ATOM 5928 O O . THR A 1 793 ? 42.681 7.624 -9.018 1.00 88.50 793 THR A O 1
ATOM 5931 N N . ASN A 1 794 ? 41.514 8.540 -7.334 1.00 92.50 794 ASN A N 1
ATOM 5932 C CA . ASN A 1 794 ? 41.016 9.666 -8.125 1.00 92.50 794 ASN A CA 1
ATOM 5933 C C . ASN A 1 794 ? 42.112 10.573 -8.718 1.00 92.50 794 ASN A C 1
ATOM 5935 O O . ASN A 1 794 ? 41.883 11.169 -9.772 1.00 92.50 794 ASN A O 1
ATOM 5939 N N . LYS A 1 795 ? 43.328 10.581 -8.153 1.00 90.81 795 LYS A N 1
ATOM 5940 C CA . LYS A 1 795 ? 44.514 11.226 -8.754 1.00 90.81 795 LYS A CA 1
ATOM 5941 C C . LYS A 1 795 ? 44.819 10.759 -10.184 1.00 90.81 795 LYS A C 1
ATOM 5943 O O . LYS A 1 795 ? 45.330 11.525 -10.990 1.00 90.81 795 LYS A O 1
ATOM 5948 N N . SER A 1 796 ? 44.477 9.512 -10.514 1.00 88.00 796 SER A N 1
ATOM 5949 C CA . SER A 1 796 ? 44.690 8.913 -11.839 1.00 88.00 796 SER A CA 1
ATOM 5950 C C . SER A 1 796 ? 43.470 9.041 -12.763 1.00 88.00 796 SER A C 1
ATOM 5952 O O . SER A 1 796 ? 43.433 8.423 -13.826 1.00 88.00 796 SER A O 1
ATOM 5954 N N . THR A 1 797 ? 42.460 9.830 -12.380 1.00 92.12 797 THR A N 1
ATOM 5955 C CA . THR A 1 797 ? 41.314 10.156 -13.244 1.00 92.12 797 THR A CA 1
ATOM 5956 C C . THR A 1 797 ? 41.584 11.423 -14.053 1.00 92.12 797 THR A C 1
ATOM 5958 O O . THR A 1 797 ? 42.205 12.366 -13.570 1.00 92.12 797 THR A O 1
ATOM 5961 N N . ASN A 1 798 ? 41.090 11.475 -15.290 1.00 91.00 798 ASN A N 1
ATOM 5962 C CA . ASN A 1 798 ? 41.240 12.650 -16.151 1.00 91.00 798 ASN A CA 1
ATOM 5963 C C . ASN A 1 798 ? 40.237 13.751 -15.763 1.00 91.00 798 ASN A C 1
ATOM 5965 O O . ASN A 1 798 ? 39.113 13.396 -15.416 1.00 91.00 798 ASN A O 1
ATOM 5969 N N . PRO A 1 799 ? 40.574 15.051 -15.872 1.00 90.88 799 PRO A N 1
ATOM 5970 C CA . PRO A 1 799 ? 41.926 15.592 -16.055 1.00 90.88 799 PRO A CA 1
ATOM 5971 C C . PRO A 1 799 ? 42.787 15.362 -14.796 1.00 90.88 799 PRO A C 1
ATOM 5973 O O . PRO A 1 799 ? 42.239 15.403 -13.699 1.00 90.88 799 PRO A O 1
ATOM 5976 N N . PRO A 1 800 ? 44.101 15.116 -14.895 1.00 90.38 800 PRO A N 1
ATOM 5977 C CA . PRO A 1 800 ? 44.960 15.026 -13.710 1.00 90.38 800 PRO A CA 1
ATOM 5978 C C . PRO A 1 800 ? 45.034 16.376 -12.969 1.00 90.38 800 PRO A C 1
ATOM 5980 O O . PRO A 1 800 ? 45.236 17.402 -13.615 1.00 90.38 800 PRO A O 1
ATOM 5983 N N . LYS A 1 801 ? 44.917 16.384 -11.630 1.00 90.56 801 LYS A N 1
ATOM 5984 C CA . LYS A 1 801 ? 45.168 17.577 -10.791 1.00 90.56 801 LYS A CA 1
ATOM 5985 C C . LYS A 1 801 ? 46.659 17.660 -10.454 1.00 90.56 801 LYS A C 1
ATOM 5987 O O . LYS A 1 801 ? 47.256 16.649 -10.074 1.00 90.56 801 LYS A O 1
ATOM 5992 N N . ARG A 1 802 ? 47.263 18.844 -10.588 1.00 87.88 802 ARG A N 1
ATOM 5993 C CA . ARG A 1 802 ? 48.660 19.133 -10.216 1.00 87.88 802 ARG A CA 1
ATOM 5994 C C . ARG A 1 802 ? 48.795 20.573 -9.732 1.00 87.88 802 ARG A C 1
ATOM 5996 O O . ARG A 1 802 ? 48.057 21.451 -10.168 1.00 87.88 802 ARG A O 1
ATOM 6003 N N . GLU A 1 803 ? 49.781 20.818 -8.882 1.00 84.69 803 GLU A N 1
ATOM 6004 C CA . GLU A 1 803 ? 50.180 22.165 -8.477 1.00 84.69 803 GLU A CA 1
ATOM 6005 C C . GLU A 1 803 ? 50.858 22.899 -9.646 1.00 84.69 803 GLU A C 1
ATOM 6007 O O . GLU A 1 803 ? 51.777 22.370 -10.273 1.00 84.69 803 GLU A O 1
ATOM 6012 N N . GLY A 1 804 ? 50.396 24.115 -9.950 1.00 78.81 804 GLY A N 1
ATOM 6013 C CA . GLY A 1 804 ? 50.953 24.956 -11.016 1.00 78.81 804 GLY A CA 1
ATOM 6014 C C . GLY A 1 804 ? 50.515 24.620 -12.451 1.00 78.81 804 GLY A C 1
ATOM 6015 O O . GLY A 1 804 ? 50.954 25.313 -13.369 1.00 78.81 804 GLY A O 1
ATOM 6016 N N . ASP A 1 805 ? 49.650 23.618 -12.670 1.00 80.38 805 ASP A N 1
ATOM 6017 C CA . ASP A 1 805 ? 48.901 23.510 -13.935 1.00 80.38 805 ASP A CA 1
ATOM 6018 C C . ASP A 1 805 ? 47.964 24.746 -14.067 1.00 80.38 805 ASP A C 1
ATOM 6020 O O . ASP A 1 805 ? 47.481 25.262 -13.054 1.00 80.38 805 ASP A O 1
ATOM 6024 N N . PRO A 1 806 ? 47.730 25.281 -15.282 1.00 70.31 806 PRO A N 1
ATOM 6025 C CA . PRO A 1 806 ? 47.010 26.542 -15.471 1.00 70.31 806 PRO A CA 1
ATOM 6026 C C . PRO A 1 806 ? 45.528 26.453 -15.080 1.00 70.31 806 PRO A C 1
ATOM 6028 O O . PRO A 1 806 ? 44.904 25.396 -15.165 1.00 70.31 806 PRO A O 1
ATOM 6031 N N . GLU A 1 807 ? 44.936 27.594 -14.720 1.00 69.88 807 GLU A N 1
ATOM 6032 C CA . GLU A 1 807 ? 43.488 27.712 -14.516 1.00 69.88 807 GLU A CA 1
ATOM 6033 C C . GLU A 1 807 ? 42.693 27.449 -15.813 1.00 69.88 807 GLU A C 1
ATOM 6035 O O . GLU A 1 807 ? 43.189 27.575 -16.940 1.00 69.88 807 GLU A O 1
ATOM 6040 N N . VAL A 1 808 ? 41.411 27.116 -15.644 1.00 68.62 808 VAL A N 1
ATOM 6041 C CA . VAL A 1 808 ? 40.433 26.908 -16.722 1.00 68.62 808 VAL A CA 1
ATOM 6042 C C . VAL A 1 808 ? 40.357 28.177 -17.598 1.00 68.62 808 VAL A C 1
ATOM 6044 O O . VAL A 1 808 ? 39.771 29.180 -17.191 1.00 68.62 808 VAL A O 1
ATOM 6047 N N . PRO A 1 809 ? 40.909 28.145 -18.829 1.00 76.06 809 PRO A N 1
ATOM 6048 C CA . PRO A 1 809 ? 40.245 27.417 -19.912 1.00 76.06 809 PRO A CA 1
ATOM 6049 C C . PRO A 1 809 ? 41.079 26.311 -20.578 1.00 76.06 809 PRO A C 1
ATOM 6051 O O . PRO A 1 809 ? 40.597 25.734 -21.550 1.00 76.06 809 PRO A O 1
ATOM 6054 N N . ASN A 1 810 ? 42.306 26.031 -20.124 1.00 85.94 810 ASN A N 1
ATOM 6055 C CA . ASN A 1 810 ? 43.201 25.071 -20.786 1.00 85.94 810 ASN A CA 1
ATOM 6056 C C . ASN A 1 810 ? 43.367 23.792 -19.950 1.00 85.94 810 ASN A C 1
ATOM 6058 O O . ASN A 1 810 ? 43.649 23.903 -18.763 1.00 85.94 810 ASN A O 1
ATOM 6062 N N . PRO A 1 811 ? 43.218 22.584 -20.526 1.00 88.00 811 PRO A N 1
ATOM 6063 C CA . PRO A 1 811 ? 43.314 21.341 -19.768 1.00 88.00 811 PRO A CA 1
ATOM 6064 C C . PRO A 1 811 ? 44.771 20.990 -19.399 1.00 88.00 811 PRO A C 1
ATOM 6066 O O . PRO A 1 811 ? 45.652 21.126 -20.256 1.00 88.00 811 PRO A O 1
ATOM 6069 N N . PRO A 1 812 ? 45.021 20.437 -18.192 1.00 89.50 812 PRO A N 1
ATOM 6070 C CA . PRO A 1 812 ? 46.296 19.847 -17.791 1.00 89.50 812 PRO A CA 1
ATOM 6071 C C . PRO A 1 812 ? 46.895 18.920 -18.851 1.00 89.50 812 PRO A C 1
ATOM 6073 O O . PRO A 1 812 ? 46.178 18.210 -19.573 1.00 89.50 812 PRO A O 1
ATOM 6076 N N . SER A 1 813 ? 48.224 18.872 -18.936 1.00 87.06 813 SER A N 1
ATOM 6077 C CA . SER A 1 813 ? 48.883 17.980 -19.895 1.00 87.06 813 SER A CA 1
ATOM 6078 C C . SER A 1 813 ? 48.545 16.509 -19.613 1.00 87.06 813 SER A C 1
ATOM 6080 O O . SER A 1 813 ? 48.534 16.073 -18.456 1.00 87.06 813 SER A O 1
ATOM 6082 N N . ARG A 1 814 ? 48.257 15.759 -20.686 1.00 88.50 814 ARG A N 1
ATOM 6083 C CA . ARG A 1 814 ? 47.832 14.344 -20.656 1.00 88.50 814 ARG A CA 1
ATOM 6084 C C . ARG A 1 814 ? 48.949 13.350 -20.342 1.00 88.50 814 ARG A C 1
ATOM 6086 O O . ARG A 1 814 ? 48.654 12.186 -20.089 1.00 88.50 814 ARG A O 1
ATOM 6093 N N . ASP A 1 815 ? 50.205 13.784 -20.408 1.00 85.44 815 ASP A N 1
ATOM 6094 C CA . ASP A 1 815 ? 51.346 12.947 -20.043 1.00 85.44 815 ASP A CA 1
ATOM 6095 C C . ASP A 1 815 ? 51.205 12.513 -18.577 1.00 85.44 815 ASP A C 1
ATOM 6097 O O . ASP A 1 815 ? 50.860 13.332 -17.726 1.00 85.44 815 ASP A O 1
ATOM 6101 N N . VAL A 1 816 ? 51.489 11.246 -18.265 1.00 84.81 816 VAL A N 1
ATOM 6102 C CA . VAL A 1 816 ? 51.568 10.772 -16.875 1.00 84.81 816 VAL A CA 1
ATOM 6103 C C . VAL A 1 816 ? 52.948 11.135 -16.335 1.00 84.81 816 VAL A C 1
ATOM 6105 O O . VAL A 1 816 ? 53.956 10.650 -16.850 1.00 84.81 816 VAL A O 1
ATOM 6108 N N . LEU A 1 817 ? 52.998 12.000 -15.321 1.00 83.62 817 LEU A N 1
ATOM 6109 C CA . LEU A 1 817 ? 54.244 12.580 -14.803 1.00 83.62 817 LEU A CA 1
ATOM 6110 C C . LEU A 1 817 ? 54.637 12.033 -13.422 1.00 83.62 817 LEU A C 1
ATOM 6112 O O . LEU A 1 817 ? 55.758 12.262 -12.973 1.00 83.62 817 LEU A O 1
ATOM 6116 N N . GLY A 1 818 ? 53.736 11.322 -12.737 1.00 85.56 818 GLY A N 1
ATOM 6117 C CA . GLY A 1 818 ? 53.928 10.842 -11.364 1.00 85.56 818 GLY A CA 1
ATOM 6118 C C . GLY A 1 818 ? 53.704 11.921 -10.297 1.00 85.56 818 GLY A C 1
ATOM 6119 O O . GLY A 1 818 ? 53.779 11.625 -9.106 1.00 85.56 818 GLY A O 1
ATOM 6120 N N . THR A 1 819 ? 53.417 13.157 -10.715 1.00 88.25 819 THR A N 1
ATOM 6121 C CA . THR A 1 819 ? 53.132 14.325 -9.867 1.00 88.25 819 THR A CA 1
ATOM 6122 C C . THR A 1 819 ? 51.632 14.567 -9.666 1.00 88.25 819 THR A C 1
ATOM 6124 O O . THR A 1 819 ? 51.241 15.590 -9.107 1.00 88.25 819 THR A O 1
ATOM 6127 N N . GLU A 1 820 ? 50.781 13.643 -10.121 1.00 91.25 820 GLU A N 1
ATOM 6128 C CA . GLU A 1 820 ? 49.325 13.745 -10.017 1.00 91.25 820 GLU A CA 1
ATOM 6129 C C . GLU A 1 820 ? 48.846 13.693 -8.555 1.00 91.25 820 GLU A C 1
ATOM 6131 O O . GLU A 1 820 ? 49.083 12.723 -7.823 1.00 91.25 820 GLU A O 1
ATOM 6136 N N . GLN A 1 821 ? 48.135 14.742 -8.141 1.00 91.50 821 GLN A N 1
ATOM 6137 C CA . GLN A 1 821 ? 47.612 14.924 -6.790 1.00 91.50 821 GLN A CA 1
ATOM 6138 C C . GLN A 1 821 ? 46.215 14.290 -6.633 1.00 91.50 821 GLN A C 1
ATOM 6140 O O . GLN A 1 821 ? 45.449 14.244 -7.600 1.00 91.50 821 GLN A O 1
ATOM 6145 N N . PRO A 1 822 ? 45.848 13.800 -5.430 1.00 91.56 822 PRO A N 1
ATOM 6146 C CA . PRO A 1 822 ? 44.468 13.436 -5.111 1.00 91.56 822 PRO A CA 1
ATOM 6147 C C . PRO A 1 822 ? 43.518 14.616 -5.313 1.00 91.56 822 PRO A C 1
ATOM 6149 O O . PRO A 1 822 ? 43.879 15.763 -5.052 1.00 91.56 822 PRO A O 1
ATOM 6152 N N . LYS A 1 823 ? 42.294 14.319 -5.749 1.00 90.88 823 LYS A N 1
ATOM 6153 C CA . LYS A 1 823 ? 41.249 15.323 -5.967 1.00 90.88 823 LYS A CA 1
ATOM 6154 C C . LYS A 1 823 ? 40.315 15.412 -4.768 1.00 90.88 823 LYS A C 1
ATOM 6156 O O . LYS A 1 823 ? 39.901 14.385 -4.220 1.00 90.88 823 LYS A O 1
ATOM 6161 N N . ARG A 1 824 ? 39.927 16.633 -4.419 1.00 91.06 824 ARG A N 1
ATOM 6162 C CA . ARG A 1 824 ? 38.994 16.984 -3.346 1.00 91.06 824 ARG A CA 1
ATOM 6163 C C . ARG A 1 824 ? 37.545 16.948 -3.848 1.00 91.06 824 ARG A C 1
ATOM 6165 O O . ARG A 1 824 ? 36.845 17.952 -3.803 1.00 91.06 824 ARG A O 1
ATOM 6172 N N . ILE A 1 825 ? 37.110 15.800 -4.379 1.00 91.62 825 ILE A N 1
ATOM 6173 C CA . ILE A 1 825 ? 35.761 15.653 -4.951 1.00 91.62 825 ILE A CA 1
ATOM 6174 C C . ILE A 1 825 ? 34.752 15.229 -3.866 1.00 91.62 825 ILE A C 1
ATOM 6176 O O . ILE A 1 825 ? 34.898 14.125 -3.332 1.00 91.62 825 ILE A O 1
ATOM 6180 N N . PRO A 1 826 ? 33.726 16.047 -3.565 1.00 91.69 826 PRO A N 1
ATOM 6181 C CA . PRO A 1 826 ? 32.716 15.740 -2.556 1.00 91.69 826 PRO A CA 1
ATOM 6182 C C . PRO A 1 826 ? 31.567 14.868 -3.099 1.00 91.69 826 PRO A C 1
ATOM 6184 O O . PRO A 1 826 ? 31.502 14.516 -4.284 1.00 91.69 826 PRO A O 1
ATOM 6187 N N . GLY A 1 827 ? 30.634 14.528 -2.209 1.00 90.00 827 GLY A N 1
ATOM 6188 C CA . GLY A 1 827 ? 29.378 13.839 -2.499 1.00 90.00 827 GLY A CA 1
ATOM 6189 C C . GLY A 1 827 ? 29.321 12.368 -2.084 1.00 90.00 827 GLY A C 1
ATOM 6190 O O . GLY A 1 827 ? 28.259 11.766 -2.200 1.00 90.00 827 GLY A O 1
ATOM 6191 N N . ASN A 1 828 ? 30.401 11.761 -1.590 1.00 91.44 828 ASN A N 1
ATOM 6192 C CA . ASN A 1 828 ? 30.429 10.343 -1.222 1.00 91.44 828 ASN A CA 1
ATOM 6193 C C . ASN A 1 828 ? 29.688 10.082 0.099 1.00 91.44 828 ASN A C 1
ATOM 6195 O O . ASN A 1 828 ? 30.231 10.297 1.180 1.00 91.44 828 ASN A O 1
ATOM 6199 N N . TRP A 1 829 ? 28.471 9.539 0.017 1.00 88.94 829 TRP A N 1
ATOM 6200 C CA . TRP A 1 829 ? 27.670 9.176 1.194 1.00 88.94 829 TRP A CA 1
ATOM 6201 C C . TRP A 1 829 ? 28.359 8.160 2.128 1.00 88.94 829 TRP A C 1
ATOM 6203 O O . TRP A 1 829 ? 28.086 8.138 3.324 1.00 88.94 829 TRP A O 1
ATOM 6213 N N . ALA A 1 830 ? 29.263 7.328 1.599 1.00 86.31 830 ALA A N 1
ATOM 6214 C CA . ALA A 1 830 ? 29.977 6.299 2.356 1.00 86.31 830 ALA A CA 1
ATOM 6215 C C . ALA A 1 830 ? 31.348 6.758 2.900 1.00 86.31 830 ALA A C 1
ATOM 6217 O O . ALA A 1 830 ? 32.085 5.946 3.466 1.00 86.31 830 ALA A O 1
ATOM 6218 N N . ALA A 1 831 ? 31.725 8.029 2.720 1.00 83.94 831 ALA A N 1
ATOM 6219 C CA . ALA A 1 831 ? 32.959 8.577 3.281 1.00 83.94 831 ALA A CA 1
ATOM 6220 C C . ALA A 1 831 ? 32.811 8.927 4.782 1.00 83.94 831 ALA A C 1
ATOM 6222 O O . ALA A 1 831 ? 31.696 9.138 5.262 1.00 83.94 831 ALA A O 1
ATOM 6223 N N . PRO A 1 832 ? 33.918 9.007 5.550 1.00 78.19 832 PRO A N 1
ATOM 6224 C CA . PRO A 1 832 ? 33.872 9.414 6.953 1.00 78.19 832 PRO A CA 1
ATOM 6225 C C . PRO A 1 832 ? 33.253 10.805 7.159 1.00 78.19 832 PRO A C 1
ATOM 6227 O O . PRO A 1 832 ? 33.482 11.724 6.368 1.00 78.19 832 PRO A O 1
ATOM 6230 N N . ILE A 1 833 ? 32.521 10.968 8.263 1.00 64.19 833 ILE A N 1
ATOM 6231 C CA . ILE A 1 833 ? 31.960 12.256 8.697 1.00 64.19 833 ILE A CA 1
ATOM 6232 C C . ILE A 1 833 ? 33.103 13.268 8.887 1.00 64.19 833 ILE A C 1
ATOM 6234 O O . ILE A 1 833 ? 34.137 12.931 9.462 1.00 64.19 833 ILE A O 1
ATOM 6238 N N . GLY A 1 834 ? 32.928 14.492 8.378 1.00 67.88 834 GLY A N 1
ATOM 6239 C CA . GLY A 1 834 ? 33.947 15.549 8.433 1.00 67.88 834 GLY A CA 1
ATOM 6240 C C . GLY A 1 834 ? 35.156 15.330 7.514 1.00 67.88 834 GLY A C 1
ATOM 6241 O O . GLY A 1 834 ? 36.179 15.986 7.694 1.00 67.88 834 GLY A O 1
ATOM 6242 N N . SER A 1 835 ? 35.075 14.403 6.551 1.00 81.06 835 SER A N 1
ATOM 6243 C CA . SER A 1 835 ? 36.078 14.265 5.488 1.00 81.06 835 SER A CA 1
ATOM 6244 C C . SER A 1 835 ? 35.638 14.970 4.206 1.00 81.06 835 SER A C 1
ATOM 6246 O O . SER A 1 835 ? 34.468 14.923 3.837 1.00 81.06 835 SER A O 1
ATOM 6248 N N . ASP A 1 836 ? 36.602 15.537 3.478 1.00 84.38 836 ASP A N 1
ATOM 6249 C CA . ASP A 1 836 ? 36.397 16.267 2.218 1.00 84.38 836 ASP A CA 1
ATOM 6250 C C . ASP A 1 836 ? 35.533 15.536 1.175 1.00 84.38 836 ASP A C 1
ATOM 6252 O O . ASP A 1 836 ? 34.811 16.169 0.412 1.00 84.38 836 ASP A O 1
ATOM 6256 N N . ALA A 1 837 ? 35.606 14.202 1.131 1.00 85.69 837 ALA A N 1
ATOM 6257 C CA . ALA A 1 837 ? 34.810 13.388 0.215 1.00 85.69 837 ALA A CA 1
ATOM 6258 C C . ALA A 1 837 ? 33.358 13.194 0.692 1.00 85.69 837 ALA A C 1
ATOM 6260 O O . ALA A 1 837 ? 32.483 12.944 -0.134 1.00 85.69 837 ALA A O 1
ATOM 6261 N N . GLY A 1 838 ? 33.104 13.288 2.003 1.00 85.69 838 GLY A N 1
ATOM 6262 C CA . GLY A 1 838 ? 31.784 13.155 2.634 1.00 85.69 838 GLY A CA 1
ATOM 6263 C C . GLY A 1 838 ? 30.980 14.456 2.707 1.00 85.69 838 GLY A C 1
ATOM 6264 O O . GLY A 1 838 ? 29.793 14.423 3.044 1.00 85.69 838 GLY A O 1
ATOM 6265 N N . GLU A 1 839 ? 31.591 15.590 2.360 1.00 88.94 839 GLU A N 1
ATOM 6266 C CA . GLU A 1 839 ? 30.874 16.846 2.134 1.00 88.94 839 GLU A CA 1
ATOM 6267 C C . GLU A 1 839 ? 29.791 16.680 1.046 1.00 88.94 839 GLU A C 1
ATOM 6269 O O . GLU A 1 839 ? 29.953 15.860 0.136 1.00 88.94 839 GLU A O 1
ATOM 6274 N N . PRO A 1 840 ? 28.662 17.407 1.119 1.00 90.62 840 PRO A N 1
ATOM 6275 C CA . PRO A 1 840 ? 27.616 17.337 0.103 1.00 90.62 840 PRO A CA 1
ATOM 6276 C C . PRO A 1 840 ? 28.007 17.973 -1.235 1.00 90.62 840 PRO A C 1
ATOM 6278 O O . PRO A 1 840 ? 28.829 18.884 -1.302 1.00 90.62 840 PRO A O 1
ATOM 6281 N N . LEU A 1 841 ? 27.306 17.547 -2.288 1.00 93.50 841 LEU A N 1
ATOM 6282 C CA . LEU A 1 841 ? 27.129 18.320 -3.516 1.00 93.50 841 LEU A CA 1
ATOM 6283 C C . LEU A 1 841 ? 25.989 19.321 -3.333 1.00 93.50 841 LEU A C 1
ATOM 6285 O O . LEU A 1 841 ? 24.932 18.955 -2.810 1.00 93.50 841 LEU A O 1
ATOM 6289 N N . HIS A 1 842 ? 26.141 20.539 -3.840 1.00 92.69 842 HIS A N 1
ATOM 6290 C CA . HIS A 1 842 ? 25.087 21.553 -3.835 1.00 92.69 842 HIS A CA 1
ATOM 6291 C C . HIS A 1 842 ? 24.570 21.736 -5.254 1.00 92.69 842 HIS A C 1
ATOM 6293 O O . HIS A 1 842 ? 25.295 22.213 -6.131 1.00 92.69 842 HIS A O 1
ATOM 6299 N N . ARG A 1 843 ? 23.316 21.342 -5.514 1.00 91.38 843 ARG A N 1
ATOM 6300 C CA . ARG A 1 843 ? 22.718 21.542 -6.842 1.00 91.38 843 ARG A CA 1
ATOM 6301 C C . ARG A 1 843 ? 22.701 23.038 -7.170 1.00 91.38 843 ARG A C 1
ATOM 6303 O O . ARG A 1 843 ? 22.406 23.847 -6.301 1.00 91.38 843 ARG A O 1
ATOM 6310 N N . THR A 1 844 ? 22.940 23.392 -8.430 1.00 88.88 844 THR A N 1
ATOM 6311 C CA . THR A 1 844 ? 22.600 24.715 -8.955 1.00 88.88 844 THR A CA 1
ATOM 6312 C C . THR A 1 844 ? 21.465 24.667 -9.978 1.00 88.88 844 THR A C 1
ATOM 6314 O O . THR A 1 844 ? 21.394 23.754 -10.811 1.00 88.88 844 THR A O 1
ATOM 6317 N N . THR A 1 845 ? 20.585 25.667 -9.928 1.00 85.50 845 THR A N 1
ATOM 6318 C CA . THR A 1 845 ? 19.580 25.961 -10.965 1.00 85.50 845 THR A CA 1
ATOM 6319 C C . THR A 1 845 ? 19.944 27.159 -11.845 1.00 85.50 845 THR A C 1
ATOM 6321 O O . THR A 1 845 ? 19.180 27.498 -12.744 1.00 85.50 845 THR A O 1
ATOM 6324 N N . SER A 1 846 ? 21.124 27.763 -11.660 1.00 88.25 846 SER A N 1
ATOM 6325 C CA . SER A 1 846 ? 21.634 28.796 -12.569 1.00 88.25 846 SER A CA 1
ATOM 6326 C C . SER A 1 846 ? 22.002 28.199 -13.930 1.00 88.25 846 SER A C 1
ATOM 6328 O O . SER A 1 846 ? 22.974 27.447 -14.049 1.00 88.25 846 SER A O 1
ATOM 6330 N N . ASP A 1 847 ? 21.259 28.580 -14.974 1.00 86.69 847 ASP A N 1
ATOM 6331 C CA . ASP A 1 847 ? 21.563 28.228 -16.368 1.00 86.69 847 ASP A CA 1
ATOM 6332 C C . ASP A 1 847 ? 22.967 28.684 -16.784 1.00 86.69 847 ASP A C 1
ATOM 6334 O O . ASP A 1 847 ? 23.636 27.982 -17.543 1.00 86.69 847 ASP A O 1
ATOM 6338 N N . GLU A 1 848 ? 23.440 29.829 -16.276 1.00 90.00 848 GLU A N 1
ATOM 6339 C CA . GLU A 1 848 ? 24.787 30.326 -16.561 1.00 90.00 848 GLU A CA 1
ATOM 6340 C C . GLU A 1 848 ? 25.850 29.392 -15.969 1.00 90.00 848 GLU A C 1
ATOM 6342 O O . GLU A 1 848 ? 26.744 28.952 -16.692 1.00 90.00 848 GLU A O 1
ATOM 6347 N N . ARG A 1 849 ? 25.733 29.008 -14.688 1.00 89.25 849 ARG A N 1
ATOM 6348 C CA . ARG A 1 849 ? 26.680 28.067 -14.059 1.00 89.25 849 ARG A CA 1
ATOM 6349 C C . ARG A 1 849 ? 26.610 26.684 -14.714 1.00 89.25 849 ARG A C 1
ATOM 6351 O O . ARG A 1 849 ? 27.653 26.079 -14.965 1.00 89.25 849 ARG A O 1
ATOM 6358 N N . ASN A 1 850 ? 25.409 26.207 -15.050 1.00 88.50 850 ASN A N 1
ATOM 6359 C CA . ASN A 1 850 ? 25.218 24.931 -15.747 1.00 88.50 850 ASN A CA 1
ATOM 6360 C C . ASN A 1 850 ? 25.913 24.940 -17.121 1.00 88.50 850 ASN A C 1
ATOM 6362 O O . ASN A 1 850 ? 26.607 23.988 -17.480 1.00 88.50 850 ASN A O 1
ATOM 6366 N N . GLN A 1 851 ? 25.802 26.047 -17.864 1.00 88.00 851 GLN A N 1
ATOM 6367 C CA . GLN A 1 851 ? 26.510 26.246 -19.131 1.00 88.00 851 GLN A CA 1
ATOM 6368 C C . GLN A 1 851 ? 28.027 26.380 -18.938 1.00 88.00 851 GLN A C 1
ATOM 6370 O O . GLN A 1 851 ? 28.770 25.709 -19.649 1.00 88.00 851 GLN A O 1
ATOM 6375 N N . GLN A 1 852 ? 28.507 27.156 -17.959 1.00 88.06 852 GLN A N 1
ATOM 6376 C CA . GLN A 1 852 ? 29.939 27.276 -17.633 1.00 88.06 852 GLN A CA 1
ATOM 6377 C C . GLN A 1 852 ? 30.578 25.905 -17.357 1.00 88.06 852 GLN A C 1
ATOM 6379 O O . GLN A 1 852 ? 31.645 25.610 -17.900 1.00 88.06 852 GLN A O 1
ATOM 6384 N N . ASN A 1 853 ? 29.895 25.048 -16.587 1.00 89.75 853 ASN A N 1
ATOM 6385 C CA . ASN A 1 853 ? 30.301 23.663 -16.353 1.00 89.75 853 ASN A CA 1
ATOM 6386 C C . ASN A 1 853 ? 30.325 22.855 -17.670 1.00 89.75 853 ASN A C 1
ATOM 6388 O O . ASN A 1 853 ? 31.349 22.274 -18.026 1.00 89.75 853 ASN A O 1
ATOM 6392 N N . ARG A 1 854 ? 29.233 22.867 -18.453 1.00 87.81 854 ARG A N 1
ATOM 6393 C CA . ARG A 1 854 ? 29.126 22.126 -19.733 1.00 87.81 854 ARG A CA 1
ATOM 6394 C C . ARG A 1 854 ? 30.105 22.577 -20.817 1.00 87.81 854 ARG A C 1
ATOM 6396 O O . ARG A 1 854 ? 30.461 21.769 -21.679 1.00 87.81 854 ARG A O 1
ATOM 6403 N N . LEU A 1 855 ? 30.555 23.831 -20.785 1.00 83.94 855 LEU A N 1
ATOM 6404 C CA . LEU A 1 855 ? 31.552 24.359 -21.721 1.00 83.94 855 LEU A CA 1
ATOM 6405 C C . LEU A 1 855 ? 32.920 23.678 -21.550 1.00 83.94 855 LEU A C 1
ATOM 6407 O O . LEU A 1 855 ? 33.699 23.603 -22.493 1.00 83.94 855 LEU A O 1
ATOM 6411 N N . VAL A 1 856 ? 33.223 23.105 -20.384 1.00 79.75 856 VAL A N 1
ATOM 6412 C CA . VAL A 1 856 ? 34.424 22.267 -20.190 1.00 79.75 856 VAL A CA 1
ATOM 6413 C C . VAL A 1 856 ? 34.351 20.972 -21.027 1.00 79.75 856 VAL A C 1
ATOM 6415 O O . VAL A 1 856 ? 35.369 20.404 -21.431 1.00 79.75 856 VAL A O 1
ATOM 6418 N N . PHE A 1 857 ? 33.135 20.520 -21.347 1.00 81.50 857 PHE A N 1
ATOM 6419 C CA . PHE A 1 857 ? 32.851 19.211 -21.944 1.00 81.50 857 PHE A CA 1
ATOM 6420 C C . PHE A 1 857 ? 32.271 19.282 -23.368 1.00 81.50 857 PHE A C 1
ATOM 6422 O O . PHE A 1 857 ? 32.084 18.247 -24.019 1.00 81.50 857 PHE A O 1
ATOM 6429 N N . SER A 1 858 ? 32.013 20.488 -23.883 1.00 81.62 858 SER A N 1
ATOM 6430 C CA . SER A 1 858 ? 31.521 20.734 -25.243 1.00 81.62 858 SER A CA 1
ATOM 6431 C C . SER A 1 858 ? 31.699 22.200 -25.656 1.00 81.62 858 SER A C 1
ATOM 6433 O O . SER A 1 858 ? 31.529 23.081 -24.825 1.00 81.62 858 SER A O 1
ATOM 6435 N N . ARG A 1 859 ? 31.969 22.467 -26.945 1.00 80.38 859 ARG A N 1
ATOM 6436 C CA . ARG A 1 859 ? 31.954 23.825 -27.540 1.00 80.38 859 ARG A CA 1
ATOM 6437 C C . ARG A 1 859 ? 32.782 24.866 -26.766 1.00 80.38 859 ARG A C 1
ATOM 6439 O O . ARG A 1 859 ? 32.274 25.879 -26.294 1.00 80.38 859 ARG A O 1
ATOM 6446 N N . ARG A 1 860 ? 34.077 24.592 -26.621 1.00 81.75 860 ARG A N 1
ATOM 6447 C CA . ARG A 1 860 ? 35.048 25.531 -26.052 1.00 81.75 860 ARG A CA 1
ATOM 6448 C C . ARG A 1 860 ? 36.360 25.420 -26.804 1.00 81.75 860 ARG A C 1
ATOM 6450 O O . ARG A 1 860 ? 36.818 24.312 -27.088 1.00 81.75 860 ARG A O 1
ATOM 6457 N N . ALA A 1 861 ? 36.952 26.566 -27.118 1.00 87.44 861 ALA A N 1
ATOM 6458 C CA . ALA A 1 861 ? 38.318 26.623 -27.611 1.00 87.44 861 ALA A CA 1
ATOM 6459 C C . ALA A 1 861 ? 39.296 26.446 -26.441 1.00 87.44 861 ALA A C 1
ATOM 6461 O O . ALA A 1 861 ? 39.119 27.072 -25.395 1.00 87.44 861 ALA A O 1
ATOM 6462 N N . PHE A 1 862 ? 40.316 25.608 -26.616 1.00 89.50 862 PHE A N 1
ATOM 6463 C CA . PHE A 1 862 ? 41.357 25.380 -25.611 1.00 89.50 862 PHE A CA 1
ATOM 6464 C C . PHE A 1 862 ? 42.686 24.993 -26.260 1.00 89.50 862 PHE A C 1
ATOM 6466 O O . PHE A 1 862 ? 42.727 24.462 -27.371 1.00 89.50 862 PHE A O 1
ATOM 6473 N N . ILE A 1 863 ? 43.784 25.229 -25.550 1.00 90.12 863 ILE A N 1
ATOM 6474 C CA . ILE A 1 863 ? 45.125 24.820 -25.957 1.00 90.12 863 ILE A CA 1
ATOM 6475 C C . ILE A 1 863 ? 45.522 23.606 -25.116 1.00 90.12 863 ILE A C 1
ATOM 6477 O O . ILE A 1 863 ? 45.791 23.725 -23.923 1.00 90.12 863 ILE A O 1
ATOM 6481 N N . SER A 1 864 ? 45.545 22.424 -25.733 1.00 89.75 864 SER A N 1
ATOM 6482 C CA . SER A 1 864 ? 46.059 21.215 -25.083 1.00 89.75 864 SER A CA 1
ATOM 6483 C C . SER A 1 864 ? 47.582 21.191 -25.107 1.00 89.75 864 SER A C 1
ATOM 6485 O O . SER A 1 864 ? 48.168 21.577 -26.121 1.00 89.75 864 SER A O 1
ATOM 6487 N N . ASP A 1 865 ? 48.198 20.666 -24.044 1.00 88.88 865 ASP A N 1
ATOM 6488 C CA . ASP A 1 865 ? 49.658 20.587 -23.878 1.00 88.88 865 ASP A CA 1
ATOM 6489 C C . ASP A 1 865 ? 50.350 21.964 -24.030 1.00 88.88 865 ASP A C 1
ATOM 6491 O O . ASP A 1 865 ? 51.394 22.096 -24.671 1.00 88.88 865 ASP A O 1
ATOM 6495 N N . LEU A 1 866 ? 49.741 23.006 -23.447 1.00 86.31 866 LEU A N 1
ATOM 6496 C CA . LEU A 1 866 ? 50.234 24.388 -23.447 1.00 86.31 866 LEU A CA 1
ATOM 6497 C C . LEU A 1 866 ? 51.707 24.469 -22.999 1.00 86.31 866 LEU A C 1
ATOM 6499 O O . LEU A 1 866 ? 52.089 23.917 -21.969 1.00 86.31 866 LEU A O 1
ATOM 6503 N N . GLY A 1 867 ? 52.538 25.162 -23.780 1.00 83.00 867 GLY A N 1
ATOM 6504 C CA . GLY A 1 867 ? 53.971 25.326 -23.516 1.00 83.00 867 GLY A CA 1
ATOM 6505 C C . GLY A 1 867 ? 54.854 24.126 -23.893 1.00 83.00 867 GLY A C 1
ATOM 6506 O O . GLY A 1 867 ? 56.076 24.227 -23.777 1.00 83.00 867 GLY A O 1
ATOM 6507 N N . LYS A 1 868 ? 54.287 23.007 -24.371 1.00 84.62 868 LYS A N 1
ATOM 6508 C CA . LYS A 1 868 ? 55.050 21.835 -24.842 1.00 84.62 868 LYS A CA 1
ATOM 6509 C C . LYS A 1 868 ? 55.221 21.827 -26.371 1.00 84.62 868 LYS A C 1
ATOM 6511 O O . LYS A 1 868 ? 54.392 22.383 -27.086 1.00 84.62 868 LYS A O 1
ATOM 6516 N N . PRO A 1 869 ? 56.217 21.103 -26.923 1.00 86.12 869 PRO A N 1
ATOM 6517 C CA . PRO A 1 869 ? 56.320 20.861 -28.371 1.00 86.12 869 PRO A CA 1
ATOM 6518 C C . PRO A 1 869 ? 55.115 20.119 -28.980 1.00 86.12 869 PRO A C 1
ATOM 6520 O O . PRO A 1 869 ? 54.938 20.122 -30.193 1.00 86.12 869 PRO A O 1
ATOM 6523 N N . THR A 1 870 ? 54.298 19.471 -28.145 1.00 86.50 870 THR A N 1
ATOM 6524 C CA . THR A 1 870 ? 53.042 18.791 -28.501 1.00 86.50 870 THR A CA 1
ATOM 6525 C C . THR A 1 870 ? 51.810 19.702 -28.454 1.00 86.50 870 THR A C 1
ATOM 6527 O O . THR A 1 870 ? 50.699 19.211 -28.675 1.00 86.50 870 THR A O 1
ATOM 6530 N N . GLN A 1 871 ? 51.988 21.003 -28.180 1.00 89.62 871 GLN A N 1
ATOM 6531 C CA . GLN A 1 871 ? 50.906 21.978 -28.069 1.00 89.62 871 GLN A CA 1
ATOM 6532 C C . GLN A 1 871 ? 49.987 21.948 -29.296 1.00 89.62 871 GLN A C 1
ATOM 6534 O O . GLN A 1 871 ? 50.438 22.013 -30.441 1.00 89.62 871 GLN A O 1
ATOM 6539 N N . LYS A 1 872 ? 48.676 21.904 -29.047 1.00 90.25 872 LYS A N 1
ATOM 6540 C CA . LYS A 1 872 ? 47.654 21.918 -30.097 1.00 90.25 872 LYS A CA 1
ATOM 6541 C C . LYS A 1 872 ? 46.479 22.805 -29.707 1.00 90.25 872 LYS A C 1
ATOM 6543 O O . LYS A 1 872 ? 45.882 22.632 -28.647 1.00 90.25 872 LYS A O 1
ATOM 6548 N N . GLU A 1 873 ? 46.114 23.700 -30.614 1.00 90.75 873 GLU A N 1
ATOM 6549 C CA . GLU A 1 873 ? 44.883 24.479 -30.538 1.00 90.75 873 GLU A CA 1
ATOM 6550 C C . GLU A 1 873 ? 43.681 23.604 -30.919 1.00 90.75 873 GLU A C 1
ATOM 6552 O O . GLU A 1 873 ? 43.648 22.971 -31.981 1.00 90.75 873 GLU A O 1
ATOM 6557 N N . TRP A 1 874 ? 42.681 23.565 -30.042 1.00 90.38 874 TRP A N 1
ATOM 6558 C CA . TRP A 1 874 ? 41.362 23.013 -30.319 1.00 90.38 874 TRP A CA 1
ATOM 6559 C C . TRP A 1 874 ? 40.408 24.190 -30.536 1.00 90.38 874 TRP A C 1
ATOM 6561 O O . TRP A 1 874 ? 40.190 24.959 -29.600 1.00 90.38 874 TRP A O 1
ATOM 6571 N N . PRO A 1 875 ? 39.850 24.373 -31.746 1.00 86.75 875 PRO A N 1
ATOM 6572 C CA . PRO A 1 875 ? 38.909 25.456 -32.013 1.00 86.75 875 PRO A CA 1
ATOM 6573 C C . PRO A 1 875 ? 37.556 25.185 -31.349 1.00 86.75 875 PRO A C 1
ATOM 6575 O O . PRO A 1 875 ? 37.179 24.026 -31.147 1.00 86.75 875 PRO A O 1
ATOM 6578 N N . ASP A 1 876 ? 36.791 26.242 -31.075 1.00 85.25 876 ASP A N 1
ATOM 6579 C CA . ASP A 1 876 ? 35.407 26.098 -30.624 1.00 85.25 876 ASP A CA 1
ATOM 6580 C C . ASP A 1 876 ? 34.540 25.501 -31.745 1.00 85.25 876 ASP A C 1
ATOM 6582 O O . ASP A 1 876 ? 34.265 26.134 -32.765 1.00 85.25 876 ASP A O 1
ATOM 6586 N N . ASN A 1 877 ? 34.150 24.239 -31.567 1.00 83.62 877 ASN A N 1
ATOM 6587 C CA . ASN A 1 877 ? 33.110 23.572 -32.338 1.00 83.62 877 ASN A CA 1
ATOM 6588 C C . ASN A 1 877 ? 32.560 22.362 -31.544 1.00 83.62 877 ASN A C 1
ATOM 6590 O O . ASN A 1 877 ? 33.182 21.927 -30.571 1.00 83.62 877 ASN A O 1
ATOM 6594 N N . PRO A 1 878 ? 31.426 21.753 -31.955 1.00 72.44 878 PRO A N 1
ATOM 6595 C CA . PRO A 1 878 ? 30.834 20.593 -31.267 1.00 72.44 878 PRO A CA 1
ATOM 6596 C C . PRO A 1 878 ? 31.710 19.324 -31.229 1.00 72.44 878 PRO A C 1
ATOM 6598 O O . PRO A 1 878 ? 31.399 18.363 -30.523 1.00 72.44 878 PRO A O 1
ATOM 6601 N N . GLY A 1 879 ? 32.792 19.284 -32.007 1.00 74.38 879 GLY A N 1
ATOM 6602 C CA . GLY A 1 879 ? 33.798 18.231 -31.983 1.00 74.38 879 GLY A CA 1
ATOM 6603 C C . GLY A 1 879 ? 34.757 18.330 -30.794 1.00 74.38 879 GLY A C 1
ATOM 6604 O O . GLY A 1 879 ? 35.158 17.283 -30.290 1.00 74.38 879 GLY A O 1
ATOM 6605 N N . SER A 1 880 ? 35.083 19.534 -30.319 1.00 84.38 880 SER A N 1
ATOM 6606 C CA . SER A 1 880 ? 36.091 19.777 -29.275 1.00 84.38 880 SER A CA 1
ATOM 6607 C C . SER A 1 880 ? 35.554 19.529 -27.861 1.00 84.38 880 SER A C 1
ATOM 6609 O O . SER A 1 880 ? 34.568 20.144 -27.456 1.00 84.38 880 SER A O 1
ATOM 6611 N N . ASN A 1 881 ? 36.219 18.644 -27.104 1.00 87.31 881 ASN A N 1
ATOM 6612 C CA . ASN A 1 881 ? 36.070 18.505 -25.651 1.00 87.31 881 ASN A CA 1
ATOM 6613 C C . ASN A 1 881 ? 37.251 17.761 -25.003 1.00 87.31 881 ASN A C 1
ATOM 6615 O O . ASN A 1 881 ? 38.038 17.101 -25.688 1.00 87.31 881 ASN A O 1
ATOM 6619 N N . TYR A 1 882 ? 37.348 17.831 -23.673 1.00 89.06 882 TYR A N 1
ATOM 6620 C CA . TYR A 1 882 ? 38.437 17.197 -22.927 1.00 89.06 882 TYR A CA 1
ATOM 6621 C C . TYR A 1 882 ? 38.399 15.657 -22.980 1.00 89.06 882 TYR A C 1
ATOM 6623 O O . TYR A 1 882 ? 39.458 15.036 -23.062 1.00 89.06 882 TYR A O 1
ATOM 6631 N N . CYS A 1 883 ? 37.224 15.011 -23.022 1.00 90.44 883 CYS A N 1
ATOM 6632 C CA . CYS A 1 883 ? 37.147 13.546 -23.146 1.00 90.44 883 CYS A CA 1
ATOM 6633 C C . CYS A 1 883 ? 37.844 13.024 -24.411 1.00 90.44 883 CYS A C 1
ATOM 6635 O O . CYS A 1 883 ? 38.547 12.018 -24.353 1.00 90.44 883 CYS A O 1
ATOM 6637 N N . LYS A 1 884 ? 37.698 13.711 -25.549 1.00 89.38 884 LYS A N 1
ATOM 6638 C CA . LYS A 1 884 ? 38.359 13.341 -26.814 1.00 89.38 884 LYS A CA 1
ATOM 6639 C C . LYS A 1 884 ? 39.855 13.648 -26.826 1.00 89.38 884 LYS A C 1
ATOM 6641 O O . LYS A 1 884 ? 40.576 13.056 -27.621 1.00 89.38 884 LYS A O 1
ATOM 6646 N N . TYR A 1 885 ? 40.318 14.550 -25.965 1.00 90.75 885 TYR A N 1
ATOM 6647 C CA . TYR A 1 885 ? 41.737 14.844 -25.771 1.00 90.75 885 TYR A CA 1
ATOM 6648 C C . TYR A 1 885 ? 42.421 13.778 -24.894 1.00 90.75 885 TYR A C 1
ATOM 6650 O O . TYR A 1 885 ? 43.417 13.200 -25.325 1.00 90.75 885 TYR A O 1
ATOM 6658 N N . TYR A 1 886 ? 41.856 13.447 -23.725 1.00 91.00 886 TYR A N 1
ATOM 6659 C CA . TYR A 1 886 ? 42.434 12.446 -22.811 1.00 91.00 886 TYR A CA 1
ATOM 6660 C C . TYR A 1 886 ? 42.134 10.985 -23.187 1.00 91.00 886 TYR A C 1
ATOM 6662 O O . TYR A 1 886 ? 42.879 10.091 -22.802 1.00 91.00 886 TYR A O 1
ATOM 6670 N N . GLN A 1 887 ? 41.030 10.709 -23.890 1.00 92.00 887 GLN A N 1
ATOM 6671 C CA . GLN A 1 887 ? 40.566 9.349 -24.221 1.00 92.00 887 GLN A CA 1
ATOM 6672 C C . GLN A 1 887 ? 40.297 9.192 -25.731 1.00 92.00 887 GLN A C 1
ATOM 6674 O O . GLN A 1 887 ? 39.376 8.483 -26.137 1.00 92.00 887 GLN A O 1
ATOM 6679 N N . TRP A 1 888 ? 41.119 9.846 -26.565 1.00 88.00 888 TRP A N 1
ATOM 6680 C CA . TRP A 1 888 ? 41.068 9.802 -28.037 1.00 88.00 888 TRP A CA 1
ATOM 6681 C C . TRP A 1 888 ? 40.871 8.385 -28.599 1.00 88.00 888 TRP A C 1
ATOM 6683 O O . TRP A 1 888 ? 40.006 8.167 -29.445 1.00 88.00 888 TRP A O 1
ATOM 6693 N N . GLU A 1 889 ? 41.629 7.416 -28.084 1.00 90.31 889 GLU A N 1
ATOM 6694 C CA . GLU A 1 889 ? 41.650 6.024 -28.552 1.00 90.31 889 GLU A CA 1
ATOM 6695 C C . GLU A 1 889 ? 40.270 5.352 -28.508 1.00 90.31 889 GLU A C 1
ATOM 6697 O O . GLU A 1 889 ? 39.925 4.607 -29.423 1.00 90.31 889 GLU A O 1
ATOM 6702 N N . LYS A 1 890 ? 39.429 5.678 -27.513 1.00 91.56 890 LYS A N 1
ATOM 6703 C CA . LYS A 1 890 ? 38.049 5.169 -27.431 1.00 91.56 890 LYS A CA 1
ATOM 6704 C C . LYS A 1 890 ? 37.161 5.688 -28.566 1.00 91.56 890 LYS A C 1
ATOM 6706 O O . LYS A 1 890 ? 36.299 4.956 -29.040 1.00 91.56 890 LYS A O 1
ATOM 6711 N N . TYR A 1 891 ? 37.361 6.932 -29.006 1.00 88.12 891 TYR A N 1
ATOM 6712 C CA . TYR A 1 891 ? 36.562 7.555 -30.070 1.00 88.12 891 TYR A CA 1
ATOM 6713 C C . TYR A 1 891 ? 36.959 7.100 -31.481 1.00 88.12 891 TYR A C 1
ATOM 6715 O O . TYR A 1 891 ? 36.177 7.286 -32.412 1.00 88.12 891 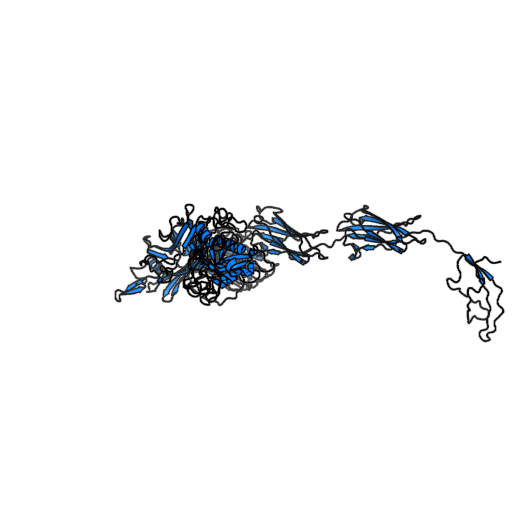TYR A O 1
ATOM 6723 N N . ILE A 1 892 ? 38.144 6.498 -31.639 1.00 88.88 892 ILE A N 1
ATOM 6724 C CA . ILE A 1 892 ? 38.620 5.908 -32.903 1.00 88.88 892 ILE A CA 1
ATOM 6725 C C . ILE A 1 892 ? 38.683 4.370 -32.876 1.00 88.88 892 ILE A C 1
ATOM 6727 O O . ILE A 1 892 ? 39.202 3.761 -33.812 1.00 88.88 892 ILE A O 1
ATOM 6731 N N . ALA A 1 893 ? 38.175 3.734 -31.817 1.00 90.25 893 ALA A N 1
ATOM 6732 C CA . ALA A 1 893 ? 38.194 2.284 -31.668 1.00 90.25 893 ALA A CA 1
ATOM 6733 C C . ALA A 1 893 ? 37.363 1.590 -32.775 1.00 90.25 893 ALA A C 1
ATOM 6735 O O . ALA A 1 893 ? 36.275 2.070 -33.113 1.00 90.25 893 ALA A O 1
ATOM 6736 N N . PRO A 1 894 ? 37.820 0.452 -33.339 1.00 87.94 894 PRO A N 1
ATOM 6737 C CA . PRO A 1 894 ? 37.100 -0.244 -34.404 1.00 87.94 894 PRO A CA 1
ATOM 6738 C C . PRO A 1 894 ? 35.644 -0.562 -34.034 1.00 87.94 894 PRO A C 1
ATOM 6740 O O . PRO A 1 894 ? 35.369 -1.173 -33.006 1.00 87.94 894 PRO A O 1
ATOM 6743 N N . GLY A 1 895 ? 34.707 -0.149 -34.892 1.00 84.12 895 GLY A N 1
ATOM 6744 C CA . GLY A 1 895 ? 33.265 -0.346 -34.697 1.00 84.12 895 GLY A CA 1
ATOM 6745 C C . GLY A 1 895 ? 32.556 0.731 -33.863 1.00 84.12 895 GLY A C 1
ATOM 6746 O O . GLY A 1 895 ? 31.330 0.817 -33.933 1.00 84.12 895 GLY A O 1
ATOM 6747 N N . VAL A 1 896 ? 33.282 1.592 -33.142 1.00 85.31 896 VAL A N 1
ATOM 6748 C CA . VAL A 1 896 ? 32.697 2.720 -32.397 1.00 85.31 896 VAL A CA 1
ATOM 6749 C C . VAL A 1 896 ? 32.449 3.898 -33.340 1.00 85.31 896 VAL A C 1
ATOM 6751 O O . VAL A 1 896 ? 33.337 4.304 -34.091 1.00 85.31 896 VAL A O 1
ATOM 6754 N N . ARG A 1 897 ? 31.251 4.495 -33.300 1.00 85.38 897 ARG A N 1
ATOM 6755 C CA . ARG A 1 897 ? 30.975 5.770 -33.984 1.00 85.38 897 ARG A CA 1
ATOM 6756 C C . ARG A 1 897 ? 31.089 6.914 -32.981 1.00 85.38 897 ARG A C 1
ATOM 6758 O O . ARG A 1 897 ? 30.690 6.787 -31.829 1.00 85.38 897 ARG A O 1
ATOM 6765 N N . TRP A 1 898 ? 31.494 8.089 -33.457 1.00 77.81 898 TRP A N 1
ATOM 6766 C CA . TRP A 1 898 ? 31.638 9.326 -32.668 1.00 77.81 898 TRP A CA 1
ATOM 6767 C C . TRP A 1 898 ? 30.418 9.758 -31.833 1.00 77.81 898 TRP A C 1
ATOM 6769 O O . TRP A 1 898 ? 30.573 10.583 -30.938 1.00 77.81 898 TRP A O 1
ATOM 6779 N N . LYS A 1 899 ? 29.223 9.236 -32.138 1.00 82.56 899 LYS A N 1
ATOM 6780 C CA . LYS A 1 899 ? 27.955 9.507 -31.438 1.00 82.56 899 LYS A CA 1
ATOM 6781 C C . LYS A 1 899 ? 27.542 8.429 -30.425 1.00 82.56 899 LYS A C 1
ATOM 6783 O O . LYS A 1 899 ? 26.509 8.575 -29.784 1.00 82.56 899 LYS A O 1
ATOM 6788 N N . ASP A 1 900 ? 28.295 7.333 -30.338 1.00 89.50 900 ASP A N 1
ATOM 6789 C CA . ASP A 1 900 ? 27.992 6.205 -29.448 1.00 89.50 900 ASP A CA 1
ATOM 6790 C C . ASP A 1 900 ? 28.644 6.381 -28.062 1.00 89.50 900 ASP A C 1
ATOM 6792 O O . ASP A 1 900 ? 28.290 5.675 -27.119 1.00 89.50 900 ASP A O 1
ATOM 6796 N N . LEU A 1 901 ? 29.552 7.360 -27.927 1.00 91.56 901 LEU A N 1
ATOM 6797 C CA . LEU A 1 901 ? 30.201 7.759 -26.679 1.00 91.56 901 LEU A CA 1
ATOM 6798 C C . LEU A 1 901 ? 29.934 9.233 -26.343 1.00 91.56 901 LEU A C 1
ATOM 6800 O O . LEU A 1 901 ? 30.238 10.118 -27.146 1.00 91.56 901 LEU A O 1
ATOM 6804 N N . ASN A 1 902 ? 29.478 9.497 -25.120 1.00 90.38 902 ASN A N 1
ATOM 6805 C CA . ASN A 1 902 ? 29.405 10.840 -24.536 1.00 90.38 902 ASN A CA 1
ATOM 6806 C C . ASN A 1 902 ? 30.577 11.073 -23.573 1.00 90.38 902 ASN A C 1
ATOM 6808 O O . ASN A 1 902 ? 31.228 10.127 -23.126 1.00 90.38 902 ASN A O 1
ATOM 6812 N N . CYS A 1 903 ? 30.839 12.342 -23.257 1.00 90.06 903 CYS A N 1
ATOM 6813 C CA . CYS A 1 903 ? 31.653 12.697 -22.100 1.00 90.06 903 CYS A CA 1
ATOM 6814 C C . CYS A 1 903 ? 30.744 12.675 -20.869 1.00 90.06 903 CYS A C 1
ATOM 6816 O O . CYS A 1 903 ? 29.720 13.354 -20.858 1.00 90.06 903 CYS A O 1
ATOM 6818 N N . ASP A 1 904 ? 31.083 11.846 -19.891 1.00 91.44 904 ASP A N 1
ATOM 6819 C CA . ASP A 1 904 ? 30.467 11.814 -18.570 1.00 91.44 904 ASP A CA 1
ATOM 6820 C C . ASP A 1 904 ? 31.277 12.661 -17.589 1.00 91.44 904 ASP A C 1
ATOM 6822 O O . ASP A 1 904 ? 32.505 12.721 -17.702 1.00 91.44 904 ASP A O 1
ATOM 6826 N N . GLU A 1 905 ? 30.588 13.322 -16.661 1.00 89.12 905 GLU A N 1
ATOM 6827 C CA . GLU A 1 905 ? 31.068 14.502 -15.936 1.00 89.12 905 GLU A CA 1
ATOM 6828 C C . GLU A 1 905 ? 30.681 14.440 -14.448 1.00 89.12 905 GLU A C 1
ATOM 6830 O O . GLU A 1 905 ? 29.499 14.408 -14.104 1.00 89.12 905 GLU A O 1
ATOM 6835 N N . TYR A 1 906 ? 31.677 14.421 -13.554 1.00 93.00 906 TYR A N 1
ATOM 6836 C CA . TYR A 1 906 ? 31.450 14.369 -12.106 1.00 93.00 906 TYR A CA 1
ATOM 6837 C C . TYR A 1 906 ? 32.453 15.253 -11.334 1.00 93.00 906 TYR A C 1
ATOM 6839 O O . TYR A 1 906 ? 33.651 15.104 -11.568 1.00 93.00 906 TYR A O 1
ATOM 6847 N N . PRO A 1 907 ? 32.033 16.129 -10.401 1.00 91.69 907 PRO A N 1
ATOM 6848 C CA . PRO A 1 907 ? 30.654 16.387 -10.000 1.00 91.69 907 PRO A CA 1
ATOM 6849 C C . PRO A 1 907 ? 29.865 17.053 -11.136 1.00 91.69 907 PRO A C 1
ATOM 6851 O O . PRO A 1 907 ? 30.426 17.736 -11.996 1.00 91.69 907 PRO A O 1
ATOM 6854 N N . PHE A 1 908 ? 28.570 16.743 -11.199 1.00 93.38 908 PHE A N 1
ATOM 6855 C CA . PHE A 1 908 ? 27.732 16.994 -12.374 1.00 93.38 908 PHE A CA 1
ATOM 6856 C C . PHE A 1 908 ? 27.664 18.486 -12.732 1.00 93.38 908 PHE A C 1
ATOM 6858 O O . PHE A 1 908 ? 27.665 19.337 -11.844 1.00 93.38 908 PHE A O 1
ATOM 6865 N N . ALA A 1 909 ? 27.451 18.839 -14.007 1.00 90.62 909 ALA A N 1
ATOM 6866 C CA . ALA A 1 909 ? 27.277 20.248 -14.389 1.00 90.62 909 ALA A CA 1
ATOM 6867 C C . ALA A 1 909 ? 26.089 20.959 -13.706 1.00 90.62 909 ALA A C 1
ATOM 6869 O O . ALA A 1 909 ? 26.016 22.186 -13.724 1.00 90.62 909 ALA A O 1
ATOM 6870 N N . ALA A 1 910 ? 25.181 20.202 -13.084 1.00 91.31 910 ALA A N 1
ATOM 6871 C CA . ALA A 1 910 ? 24.096 20.703 -12.250 1.00 91.31 910 ALA A CA 1
ATOM 6872 C C . ALA A 1 910 ? 24.481 20.962 -10.777 1.00 91.31 910 ALA A C 1
ATOM 6874 O O . ALA A 1 910 ? 23.572 21.104 -9.963 1.00 91.31 910 ALA A O 1
ATOM 6875 N N . THR A 1 911 ? 25.767 21.026 -10.410 1.00 93.94 911 THR A N 1
ATOM 6876 C CA . THR A 1 911 ? 26.219 21.385 -9.049 1.00 93.94 911 THR A CA 1
ATOM 6877 C C . THR A 1 911 ? 27.190 22.575 -9.037 1.00 93.94 911 THR A C 1
ATOM 6879 O O . THR A 1 911 ? 27.763 22.943 -10.070 1.00 93.94 911 THR A O 1
ATOM 6882 N N . LEU A 1 912 ? 27.349 23.212 -7.871 1.00 91.81 912 LEU A N 1
ATOM 6883 C CA . LEU A 1 912 ? 28.274 24.334 -7.663 1.00 91.81 912 LEU A CA 1
ATOM 6884 C C . LEU A 1 912 ? 29.747 23.910 -7.750 1.00 91.81 912 LEU A C 1
ATOM 6886 O O . LEU A 1 912 ? 30.585 24.705 -8.169 1.00 91.81 912 LEU A O 1
ATOM 6890 N N . GLU A 1 913 ? 30.042 22.660 -7.391 1.00 92.38 913 GLU A N 1
ATOM 6891 C CA . GLU A 1 913 ? 31.381 22.057 -7.393 1.00 92.38 913 GLU A CA 1
ATOM 6892 C C . GLU A 1 913 ? 31.838 21.616 -8.797 1.00 92.38 913 GLU A C 1
ATOM 6894 O O . GLU A 1 913 ? 33.000 21.247 -8.983 1.00 92.38 913 GLU A O 1
ATOM 6899 N N . GLY A 1 914 ? 30.928 21.652 -9.780 1.00 89.56 914 GLY A N 1
ATOM 6900 C CA . GLY A 1 914 ? 31.161 21.271 -11.173 1.00 89.56 914 GLY A CA 1
ATOM 6901 C C . GLY A 1 914 ? 32.362 21.965 -11.829 1.00 89.56 914 GLY A C 1
ATOM 6902 O O . GLY A 1 914 ? 32.897 22.955 -11.339 1.00 89.56 914 GLY A O 1
ATOM 6903 N N . ALA A 1 915 ? 32.786 21.435 -12.976 1.00 88.44 915 ALA A N 1
ATOM 6904 C CA . ALA A 1 915 ? 34.096 21.692 -13.585 1.00 88.44 915 ALA A CA 1
ATOM 6905 C C . ALA A 1 915 ? 34.433 23.134 -14.026 1.00 88.44 915 ALA A C 1
ATOM 6907 O O . ALA A 1 915 ? 35.529 23.369 -14.535 1.00 88.44 915 ALA A O 1
ATOM 6908 N N . ALA A 1 916 ? 33.537 24.106 -13.843 1.00 81.88 916 ALA A N 1
ATOM 6909 C CA . ALA A 1 916 ? 33.912 25.520 -13.847 1.00 81.88 916 ALA A CA 1
ATOM 6910 C C . ALA A 1 916 ? 34.724 25.928 -12.594 1.00 81.88 916 ALA A C 1
ATOM 6912 O O . ALA A 1 916 ? 35.246 27.042 -12.552 1.00 81.88 916 ALA A O 1
ATOM 6913 N N . SER A 1 917 ? 34.841 25.052 -11.589 1.00 72.00 917 SER A N 1
ATOM 6914 C CA . SER A 1 917 ? 35.733 25.206 -10.438 1.00 72.00 917 SER A CA 1
ATOM 6915 C C . SER A 1 917 ? 37.212 25.232 -10.861 1.00 72.00 917 SER A C 1
ATOM 6917 O O . SER A 1 917 ? 37.665 24.455 -11.701 1.00 72.00 917 SER A O 1
ATOM 6919 N N . ALA A 1 918 ? 37.983 26.159 -10.283 1.00 66.81 918 ALA A N 1
ATOM 6920 C CA . ALA A 1 918 ? 39.346 26.465 -10.733 1.00 66.81 918 ALA A CA 1
ATOM 6921 C C . ALA A 1 918 ? 40.397 25.394 -10.370 1.00 66.81 918 ALA A C 1
ATOM 6923 O O . ALA A 1 918 ? 41.483 25.382 -10.942 1.00 66.81 918 ALA A O 1
ATOM 6924 N N . GLU A 1 919 ? 40.086 24.496 -9.433 1.00 82.06 919 GLU A N 1
ATOM 6925 C CA . GLU A 1 919 ? 41.054 23.587 -8.802 1.00 82.06 919 GLU A CA 1
ATOM 6926 C C . GLU A 1 919 ? 41.204 22.206 -9.467 1.00 82.06 919 GLU A C 1
ATOM 6928 O O . GLU A 1 919 ? 41.927 21.357 -8.951 1.00 82.06 919 GLU A O 1
ATOM 6933 N N . TRP A 1 920 ? 40.547 21.949 -10.602 1.00 86.62 920 TRP A N 1
ATOM 6934 C CA . TRP A 1 920 ? 40.583 20.647 -11.298 1.00 86.62 920 TRP A CA 1
ATOM 6935 C C . TRP A 1 920 ? 40.019 19.451 -10.493 1.00 86.62 920 TRP A C 1
ATOM 6937 O O . TRP A 1 920 ? 40.246 18.291 -10.849 1.00 86.62 920 TRP A O 1
ATOM 6947 N N . ASP A 1 921 ? 39.215 19.711 -9.454 1.00 89.62 921 ASP A N 1
ATOM 6948 C CA . ASP A 1 921 ? 38.539 18.700 -8.619 1.00 89.62 921 ASP A CA 1
ATOM 6949 C C . ASP A 1 921 ? 37.271 18.122 -9.269 1.00 89.62 921 ASP A C 1
ATOM 6951 O O . ASP A 1 921 ? 36.194 18.035 -8.682 1.00 89.62 921 ASP A O 1
ATOM 6955 N N . PHE A 1 922 ? 37.424 17.678 -10.512 1.00 92.25 922 PHE A N 1
ATOM 6956 C CA . PHE A 1 922 ? 36.406 16.957 -11.263 1.00 92.25 922 PHE A CA 1
ATOM 6957 C C . PHE A 1 922 ? 37.036 15.811 -12.058 1.00 92.25 922 PHE A C 1
ATOM 6959 O O . PHE A 1 922 ? 38.249 15.746 -12.267 1.00 92.25 922 PHE A O 1
ATOM 6966 N N . SER A 1 923 ? 36.209 14.880 -12.513 1.00 92.94 923 SER A N 1
ATOM 6967 C CA . SER A 1 923 ? 36.583 13.718 -13.306 1.00 92.94 923 SER A CA 1
ATOM 6968 C C . SER A 1 923 ? 35.706 13.615 -14.550 1.00 92.94 923 SER A C 1
ATOM 6970 O O . SER A 1 923 ? 34.518 13.945 -14.521 1.00 92.94 923 SER A O 1
ATOM 6972 N N . ILE A 1 924 ? 36.301 13.134 -15.643 1.00 92.94 924 ILE A N 1
ATOM 6973 C CA . ILE A 1 924 ? 35.613 12.872 -16.905 1.00 92.94 924 ILE A CA 1
ATOM 6974 C C . ILE A 1 924 ? 35.924 11.501 -17.498 1.00 92.94 924 ILE A C 1
ATOM 6976 O O . ILE A 1 924 ? 37.061 11.004 -17.468 1.00 92.94 924 ILE A O 1
ATOM 6980 N N . ARG A 1 925 ? 34.919 10.908 -18.149 1.00 93.31 925 ARG A N 1
ATOM 6981 C CA . ARG A 1 925 ? 35.078 9.627 -18.841 1.00 93.31 925 ARG A CA 1
ATOM 6982 C C . ARG A 1 925 ? 34.285 9.557 -20.137 1.00 93.31 925 ARG A C 1
ATOM 6984 O O . ARG A 1 925 ? 33.113 9.895 -20.180 1.00 93.31 925 ARG A O 1
ATOM 6991 N N . ALA A 1 926 ? 34.928 9.065 -21.195 1.00 93.31 926 ALA A N 1
ATOM 6992 C CA . ALA A 1 926 ? 34.220 8.687 -22.410 1.00 93.31 926 ALA A CA 1
ATOM 6993 C C . ALA A 1 926 ? 33.498 7.352 -22.160 1.00 93.31 926 ALA A C 1
ATOM 6995 O O . ALA A 1 926 ? 34.169 6.331 -21.942 1.00 93.31 926 ALA A O 1
ATOM 6996 N N . LEU A 1 927 ? 32.164 7.396 -22.147 1.00 93.56 927 LEU A N 1
ATOM 6997 C CA . LEU A 1 927 ? 31.244 6.312 -21.772 1.00 93.56 927 LEU A CA 1
ATOM 6998 C C . LEU A 1 927 ? 30.087 6.188 -22.768 1.00 93.56 927 LEU A C 1
ATOM 7000 O O . LEU A 1 927 ? 29.837 7.107 -23.549 1.00 93.56 927 LEU A O 1
ATOM 7004 N N . ASN A 1 928 ? 29.358 5.072 -22.716 1.00 93.62 928 ASN A N 1
ATOM 7005 C CA . ASN A 1 928 ? 28.193 4.815 -23.560 1.00 93.62 928 ASN A CA 1
ATOM 7006 C C . ASN A 1 928 ? 27.167 5.974 -23.545 1.00 93.62 928 ASN A C 1
ATOM 7008 O O . ASN A 1 928 ? 26.621 6.343 -22.502 1.00 93.62 928 ASN A O 1
ATOM 7012 N N . ALA A 1 929 ? 26.864 6.521 -24.728 1.00 91.56 929 ALA A N 1
ATOM 7013 C CA . ALA A 1 929 ? 25.999 7.694 -24.886 1.00 91.56 929 ALA A CA 1
ATOM 7014 C C . ALA A 1 929 ? 24.529 7.469 -24.474 1.00 91.56 929 ALA A C 1
ATOM 7016 O O . ALA A 1 929 ? 23.829 8.440 -24.181 1.00 91.56 929 ALA A O 1
ATOM 7017 N N . LYS A 1 930 ? 24.049 6.214 -24.430 1.00 91.69 930 LYS A N 1
ATOM 7018 C CA . LYS A 1 930 ? 22.740 5.883 -23.844 1.00 91.69 930 LYS A CA 1
ATOM 7019 C C . LYS A 1 930 ? 22.815 5.974 -22.319 1.00 91.69 930 LYS A C 1
ATOM 7021 O O . LYS A 1 930 ? 22.098 6.783 -21.750 1.00 91.69 930 LYS A O 1
ATOM 7026 N N . GLN A 1 931 ? 23.721 5.228 -21.681 1.00 93.75 931 GLN A N 1
ATOM 7027 C CA . GLN A 1 931 ? 23.830 5.180 -20.211 1.00 93.75 931 GLN A CA 1
ATOM 7028 C C . GLN A 1 931 ? 24.050 6.565 -19.582 1.00 93.75 931 GLN A C 1
ATOM 7030 O O . GLN A 1 931 ? 23.410 6.888 -18.591 1.00 93.75 931 GLN A O 1
ATOM 7035 N N . ASN A 1 932 ? 24.894 7.407 -20.185 1.00 92.38 932 ASN A N 1
ATOM 7036 C CA . ASN A 1 932 ? 25.123 8.784 -19.733 1.00 92.38 932 ASN A CA 1
ATOM 7037 C C . ASN A 1 932 ? 23.837 9.644 -19.779 1.00 92.38 932 ASN A C 1
ATOM 7039 O O . ASN A 1 932 ? 23.499 10.295 -18.794 1.00 92.38 932 ASN A O 1
ATOM 7043 N N . ARG A 1 933 ? 23.063 9.600 -20.875 1.00 90.19 933 ARG A N 1
ATOM 7044 C CA . ARG A 1 933 ? 21.783 10.331 -20.955 1.00 90.19 933 ARG A CA 1
ATOM 7045 C C . ARG A 1 933 ? 20.751 9.774 -19.974 1.00 90.19 933 ARG A C 1
ATOM 7047 O O . ARG A 1 933 ? 20.023 10.546 -19.358 1.00 90.19 933 ARG A O 1
ATOM 7054 N N . ASP A 1 934 ? 20.679 8.455 -19.851 1.00 91.38 934 ASP A N 1
ATOM 7055 C CA . ASP A 1 934 ? 19.692 7.788 -19.006 1.00 91.38 934 ASP A CA 1
ATOM 7056 C C . ASP A 1 934 ? 19.984 8.069 -17.514 1.00 91.38 934 ASP A C 1
ATOM 7058 O O . ASP A 1 934 ? 19.067 8.420 -16.773 1.00 91.38 934 ASP A O 1
ATOM 7062 N N . GLN A 1 935 ? 21.264 8.093 -17.104 1.00 93.56 935 GLN A N 1
ATOM 7063 C CA . GLN A 1 935 ? 21.688 8.612 -15.794 1.00 93.56 935 GLN A CA 1
ATOM 7064 C C . GLN A 1 935 ? 21.309 10.083 -15.613 1.00 93.56 935 GLN A C 1
ATOM 7066 O O . GLN A 1 935 ? 20.780 10.454 -14.566 1.00 93.56 935 GLN A O 1
ATOM 7071 N N . GLY A 1 936 ? 21.511 10.911 -16.642 1.00 90.06 936 GLY A N 1
ATOM 7072 C CA . GLY A 1 936 ? 21.106 12.313 -16.622 1.00 90.06 936 GLY A CA 1
ATOM 7073 C C . GLY A 1 936 ? 19.598 12.492 -16.415 1.00 90.06 936 GLY A C 1
ATOM 7074 O O . GLY A 1 936 ? 19.188 13.435 -15.742 1.00 90.06 936 GLY A O 1
ATOM 7075 N N . ASN A 1 937 ? 18.766 11.580 -16.927 1.00 89.19 937 ASN A N 1
ATOM 7076 C CA . ASN A 1 937 ? 17.325 11.572 -16.668 1.00 89.19 937 ASN A CA 1
ATOM 7077 C C . ASN A 1 937 ? 16.985 11.020 -15.271 1.00 89.19 937 ASN A C 1
ATOM 7079 O O . ASN A 1 937 ? 16.135 11.603 -14.598 1.00 89.19 937 ASN A O 1
ATOM 7083 N N . ALA A 1 938 ? 17.689 9.999 -14.773 1.00 91.19 938 ALA A N 1
ATOM 7084 C CA . ALA A 1 938 ? 17.549 9.529 -13.390 1.00 91.19 938 ALA A CA 1
ATOM 7085 C C . ALA A 1 938 ? 17.935 10.598 -12.347 1.00 91.19 938 ALA A C 1
ATOM 7087 O O . ALA A 1 938 ? 17.253 10.746 -11.334 1.00 91.19 938 ALA A O 1
ATOM 7088 N N . LEU A 1 939 ? 18.967 11.406 -12.613 1.00 91.38 939 LEU A N 1
ATOM 7089 C CA . LEU A 1 939 ? 19.360 12.524 -11.750 1.00 91.38 939 LEU A CA 1
ATOM 7090 C C . LEU A 1 939 ? 18.292 13.636 -11.729 1.00 91.38 939 LEU A C 1
ATOM 7092 O O . LEU A 1 939 ? 18.026 14.208 -10.673 1.00 91.38 939 LEU A O 1
ATOM 7096 N N . LYS A 1 940 ? 17.622 13.911 -12.862 1.00 88.50 940 LYS A N 1
ATOM 7097 C CA . LYS A 1 940 ? 16.459 14.823 -12.900 1.00 88.50 940 LYS A CA 1
ATOM 7098 C C . LYS A 1 940 ? 15.263 14.262 -12.121 1.00 88.50 940 LYS A C 1
ATOM 7100 O O . LYS A 1 940 ? 14.646 15.024 -11.380 1.00 88.50 940 LYS A O 1
ATOM 7105 N N . ARG A 1 941 ? 14.961 12.958 -12.256 1.00 88.75 941 ARG A N 1
ATOM 7106 C CA . ARG A 1 941 ? 13.923 12.260 -11.465 1.00 88.75 941 ARG A CA 1
ATOM 7107 C C . ARG A 1 941 ? 14.183 12.445 -9.969 1.00 88.75 941 ARG A C 1
ATOM 7109 O O . ARG A 1 941 ? 13.359 13.039 -9.282 1.00 88.75 941 ARG A O 1
ATOM 7116 N N . PHE A 1 942 ? 15.394 12.124 -9.513 1.00 90.75 942 PHE A N 1
ATOM 7117 C CA . PHE A 1 942 ? 15.840 12.360 -8.137 1.00 90.75 942 PHE A CA 1
ATOM 7118 C C . PHE A 1 942 ? 15.701 13.830 -7.694 1.00 90.75 942 PHE A C 1
ATOM 7120 O O . PHE A 1 942 ? 15.210 14.105 -6.599 1.00 90.75 942 PHE A O 1
ATOM 7127 N N . PHE A 1 943 ? 16.070 14.804 -8.533 1.00 90.00 943 PHE A N 1
ATOM 7128 C CA . PHE A 1 943 ? 15.887 16.223 -8.201 1.00 90.00 943 PHE A CA 1
ATOM 7129 C C . PHE A 1 943 ? 14.412 16.629 -8.023 1.00 90.00 943 PHE A C 1
ATOM 7131 O O . PHE A 1 943 ? 14.133 17.501 -7.195 1.00 90.00 943 PHE A O 1
ATOM 7138 N N . ALA A 1 944 ? 13.482 16.010 -8.756 1.00 86.94 944 ALA A N 1
ATOM 7139 C CA . ALA A 1 944 ? 12.041 16.233 -8.624 1.00 86.94 944 ALA A CA 1
ATOM 7140 C C . ALA A 1 944 ? 11.445 15.502 -7.407 1.00 86.94 944 ALA A C 1
ATOM 7142 O O . ALA A 1 944 ? 10.783 16.119 -6.570 1.00 86.94 944 ALA A O 1
ATOM 7143 N N . GLU A 1 945 ? 11.751 14.213 -7.265 1.00 84.50 945 GLU A N 1
ATOM 7144 C CA . GLU A 1 945 ? 11.303 13.323 -6.184 1.00 84.50 945 GLU A CA 1
ATOM 7145 C C . GLU A 1 945 ? 11.824 13.737 -4.802 1.00 84.50 945 GLU A C 1
ATOM 7147 O O . GLU A 1 945 ? 11.128 13.550 -3.807 1.00 84.50 945 GLU A O 1
ATOM 7152 N N . PHE A 1 946 ? 13.014 14.343 -4.720 1.00 86.75 946 PHE A N 1
ATOM 7153 C CA . PHE A 1 946 ? 13.644 14.793 -3.469 1.00 86.75 946 PHE A CA 1
ATOM 7154 C C . PHE A 1 946 ? 13.768 16.329 -3.379 1.00 86.75 946 PHE A C 1
ATOM 7156 O O . PHE A 1 946 ? 14.566 16.835 -2.584 1.00 86.75 946 PHE A O 1
ATOM 7163 N N . ARG A 1 947 ? 12.991 17.073 -4.190 1.00 87.44 947 ARG A N 1
ATOM 7164 C CA . ARG A 1 947 ? 12.912 18.555 -4.247 1.00 87.44 947 ARG A CA 1
ATOM 7165 C C . ARG A 1 947 ? 14.257 19.267 -4.049 1.00 87.44 947 ARG A C 1
ATOM 7167 O O . ARG A 1 947 ? 14.374 20.207 -3.255 1.00 87.44 947 ARG A O 1
ATOM 7174 N N . VAL A 1 948 ? 15.291 18.795 -4.744 1.00 88.44 948 VAL A N 1
ATOM 7175 C CA . VAL A 1 948 ? 16.647 19.351 -4.650 1.00 88.44 948 VAL A CA 1
ATOM 7176 C C . VAL A 1 948 ? 16.645 20.698 -5.377 1.00 88.44 948 VAL A C 1
ATOM 7178 O O . VAL A 1 948 ? 16.731 20.728 -6.601 1.00 88.44 948 VAL A O 1
ATOM 7181 N N . GLY A 1 949 ? 16.472 21.802 -4.647 1.00 83.12 949 GLY A N 1
ATOM 7182 C CA . GLY A 1 949 ? 16.468 23.166 -5.197 1.00 83.12 949 GLY A CA 1
ATOM 7183 C C . GLY A 1 949 ? 17.859 23.741 -5.485 1.00 83.12 949 GLY A C 1
ATOM 7184 O O . GLY A 1 949 ? 18.853 23.020 -5.440 1.00 83.12 949 GLY A O 1
ATOM 7185 N N . ASP A 1 950 ? 17.931 25.047 -5.755 1.00 84.06 950 ASP A N 1
ATOM 7186 C CA . ASP A 1 950 ? 19.209 25.777 -5.804 1.00 84.06 950 ASP A CA 1
ATOM 7187 C C . ASP A 1 950 ? 19.916 25.713 -4.442 1.00 84.06 950 ASP A C 1
ATOM 7189 O O . ASP A 1 950 ? 19.264 25.712 -3.396 1.00 84.06 950 ASP A O 1
ATOM 7193 N N . GLU A 1 951 ? 21.239 25.589 -4.462 1.00 81.56 951 GLU A N 1
ATOM 7194 C CA . GLU A 1 951 ? 22.129 25.406 -3.303 1.00 81.56 951 GLU A CA 1
ATOM 7195 C C . GLU A 1 951 ? 21.753 24.239 -2.358 1.00 81.56 951 GLU A C 1
ATOM 7197 O O . GLU A 1 951 ? 22.308 24.096 -1.270 1.00 81.56 951 GLU A O 1
ATOM 7202 N N . ASN A 1 952 ? 20.820 23.356 -2.742 1.00 86.06 952 ASN A N 1
ATOM 7203 C CA . ASN A 1 952 ? 20.357 22.275 -1.869 1.00 86.06 952 ASN A CA 1
ATOM 7204 C C . ASN A 1 952 ? 21.361 21.112 -1.865 1.00 86.06 952 ASN A C 1
ATOM 7206 O O . ASN A 1 952 ? 21.641 20.507 -2.904 1.00 86.06 952 ASN A O 1
ATOM 7210 N N . SER A 1 953 ? 21.835 20.760 -0.668 1.00 88.31 953 SER A N 1
ATOM 7211 C CA . SER A 1 953 ? 22.750 19.644 -0.426 1.00 88.31 953 SER A CA 1
ATOM 7212 C C . SER A 1 953 ? 22.139 18.274 -0.769 1.00 88.31 953 SER A C 1
ATOM 7214 O O . SER A 1 953 ? 21.022 17.946 -0.334 1.00 88.31 953 SER A O 1
ATOM 7216 N N . PHE A 1 954 ? 22.913 17.451 -1.477 1.00 91.94 954 PHE A N 1
ATOM 7217 C CA . PHE A 1 954 ? 22.670 16.027 -1.717 1.00 91.94 954 PHE A CA 1
ATOM 7218 C C . PHE A 1 954 ? 23.988 15.230 -1.773 1.00 91.94 954 PHE A C 1
ATOM 7220 O O . PHE A 1 954 ? 25.075 15.793 -1.881 1.00 91.94 954 PHE A O 1
ATOM 7227 N N . TRP A 1 955 ? 23.883 13.906 -1.686 1.00 92.12 955 TRP A N 1
ATOM 7228 C CA . TRP A 1 955 ? 24.996 12.956 -1.747 1.00 92.12 955 TRP A CA 1
ATOM 7229 C C . TRP A 1 955 ? 24.736 11.885 -2.809 1.00 92.12 955 TRP A C 1
ATOM 7231 O O . TRP A 1 955 ? 23.643 11.788 -3.370 1.00 92.12 955 TRP A O 1
ATOM 7241 N N . VAL A 1 956 ? 25.740 11.051 -3.050 1.00 92.38 956 VAL A N 1
ATOM 7242 C CA . VAL A 1 956 ? 25.747 9.948 -4.005 1.00 92.38 956 VAL A CA 1
ATOM 7243 C C . VAL A 1 956 ? 26.207 8.671 -3.297 1.00 92.38 956 VAL A C 1
ATOM 7245 O O . VAL A 1 956 ? 27.162 8.701 -2.518 1.00 92.38 956 VAL A O 1
ATOM 7248 N N . MET A 1 957 ? 25.555 7.540 -3.574 1.00 90.94 957 MET A N 1
ATOM 7249 C CA . MET A 1 957 ? 25.944 6.219 -3.061 1.00 90.94 957 MET A CA 1
ATOM 7250 C C . MET A 1 957 ? 26.059 5.221 -4.215 1.00 90.94 957 MET A C 1
ATOM 7252 O O . MET A 1 957 ? 25.191 5.192 -5.086 1.00 90.94 957 MET A O 1
ATOM 7256 N N . ILE A 1 958 ? 27.124 4.410 -4.224 1.00 90.06 958 ILE A N 1
ATOM 7257 C CA . ILE A 1 958 ? 27.396 3.437 -5.291 1.00 90.06 958 ILE A CA 1
ATOM 7258 C C . ILE A 1 958 ? 27.469 2.008 -4.741 1.00 90.06 958 ILE A C 1
ATOM 7260 O O . ILE A 1 958 ? 28.399 1.683 -4.000 1.00 90.06 958 ILE A O 1
ATOM 7264 N N . GLU A 1 959 ? 26.551 1.145 -5.178 1.00 82.19 959 GLU A N 1
ATOM 7265 C CA . GLU A 1 959 ? 26.507 -0.291 -4.837 1.00 82.19 959 GLU A CA 1
ATOM 7266 C C . GLU A 1 959 ? 27.256 -1.195 -5.831 1.00 82.19 959 GLU A C 1
ATOM 7268 O O . GLU A 1 959 ? 27.087 -1.036 -7.064 1.00 82.19 959 GLU A O 1
#